Protein AF-0000000084653739 (afdb_homodimer)

Nearest PDB structures (foldseek):
  6cer-assembly1_D  TM=8.594E-01  e=2.248E-26  Homo sapiens
  1umd-assembly1_D  TM=8.603E-01  e=9.865E-26  Thermus thermophilus
  1w85-assembly1_B  TM=8.784E-01  e=1.051E-24  Geobacillus stearothermophilus
  1w88-assembly2_H  TM=8.725E-01  e=8.841E-24  Geobacillus stearothermophilus
  1qs0-assembly1_B-2  TM=7.992E-01  e=6.606E-23  Pseudomonas putida

Radius of gyration: 30.09 Å; Cα contacts (8 Å, |Δi|>4): 2371; chains: 2; bounding box: 72×79×78 Å

Sequence (1076 aa):
MVPIAAGLALASKMGKKDGISLAFIGDGTLGEGILYETMNIASKWNIPILIICENNYYAQSTKQELNLSGDIVKRAECFDIKVFKSNTWELEQLFNNAKESINYVRTNGKPAFHLVDTYRLNAHSKGDDYRDKSEIEMYYRKDPLNVFRNTNPDLYQELLNEIDKELDAVIEEETEKFAEIRIDEYYDNPEGGEESEYIWKEPDEIEIRQSDLIYSFFKEEMRKNEQVVFIGEDVLAPYGGAFKISKDLSTEFPERVLTTPISEAAITGISNGLALAGYRPFLEIMFGDFITLCLDQVLNHSVKFFHMYNKRVNCPIVLRTPMGGRRGYGPTHSQTLDKLLLCIDNIKVISLNSLTDPRPIYKSILENEKNPVIVIENKADYAKKITKANVENYKFELAYVRNYPIVRIRPIVSRPTATIVTYGGMSSIVVDCIATLFYEYDVKAEVIILSKIKPVDYDEIIRSTNVTGHLFVVEEGSACNGIGSEIIASVLERTENRIYARRIASVPVPVPANKKLEEEVLTNRRNIIQVIGGVFKCMVPIAAGLALASKMGKKDGISLAFIGDGTLGEGILYETMNIASKWNIPILIICENNYYAQSTKQELNLSGDIVKRAECFDIKVFKSNTWELEQLFNNAKESINYVRTNGKPAFHLVDTYRLNAHSKGDDYRDKSEIEMYYRKDPLNVFRNTNPDLYQELLNEIDKELDAVIEEETEKFAEIRIDEYYDNPEGGEESEYIWKEPDEIEIRQSDLIYSFFKEEMRKNEQVVFIGEDVLAPYGGAFKISKDLSTEFPERVLTTPISEAAITGISNGLALAGYRPFLEIMFGDFITLCLDQVLNHSVKFFHMYNKRVNCPIVLRTPMGGRRGYGPTHSQTLDKLLLCIDNIKVISLNSLTDPRPIYKSILENEKNPVIVIENKADYAKKITKANVENYKFELAYVRNYPIVRIRPIVSRPTATIVTYGGMSSIVVDCIATLFYEYDVKAEVIILSKIKPVDYDEIIRSTNVTGHLFVVEEGSACNGIGSEIIASVLERTENRIYARRIASVPVPVPANKKLEEEVLTNRRNIIQVIGGVFKC

pLDDT: mean 94.29, std 7.23, range [48.66, 98.94]

InterPro domains:
  IPR001017 Dehydrogenase, E1 component [PF00676] (2-177)
  IPR005475 Transketolase-like, pyrimidine-binding domain [PF02779] (214-383)
  IPR005475 Transketolase-like, pyrimidine-binding domain [SM00861] (208-384)
  IPR009014 Transketolase C-terminal/Pyruvate-ferredoxin oxidoreductase domain II [G3DSA:3.40.50.920] (416-533)
  IPR009014 Transketolase C-terminal/Pyruvate-ferredoxin oxidoreductase domain II [SSF52922] (410-535)
  IPR029061 Thiamin diphosphate-binding fold [SSF52518] (2-211)
  IPR029061 Thiamin diphosphate-binding fold [SSF52518] (211-385)
  IPR033248 Transketolase, C-terminal domain [PF02780] (414-528)

Structure (mmCIF, N/CA/C/O backbone):
data_AF-0000000084653739-model_v1
#
loop_
_entity.id
_entity.type
_entity.pdbx_description
1 polymer 'Acetoin dehydrogenase'
#
loop_
_atom_site.group_PDB
_atom_site.id
_atom_site.type_symbol
_atom_site.label_atom_id
_atom_site.label_alt_id
_atom_site.label_comp_id
_atom_site.label_asym_id
_atom_site.label_entity_id
_atom_site.label_seq_id
_atom_site.pdbx_PDB_ins_code
_atom_site.Cartn_x
_atom_site.Cartn_y
_atom_site.Cartn_z
_atom_site.occupancy
_atom_site.B_iso_or_equiv
_atom_site.auth_seq_id
_atom_site.auth_comp_id
_atom_site.auth_asym_id
_atom_site.auth_atom_id
_atom_site.pdbx_PDB_model_num
ATOM 1 N N . MET A 1 1 ? -4.676 14.461 -5.973 1 94.88 1 MET A N 1
ATOM 2 C CA . MET A 1 1 ? -4.16 15.18 -7.137 1 94.88 1 MET A CA 1
ATOM 3 C C . MET A 1 1 ? -3.477 16.484 -6.719 1 94.88 1 MET A C 1
ATOM 5 O O . MET A 1 1 ? -2.762 17.094 -7.512 1 94.88 1 MET A O 1
ATOM 9 N N . VAL A 1 2 ? -3.658 16.844 -5.445 1 98.44 2 VAL A N 1
ATOM 10 C CA . VAL A 1 2 ? -3.129 18.125 -4.988 1 98.44 2 VAL A CA 1
ATOM 11 C C . VAL A 1 2 ? -1.603 18.109 -5.062 1 98.44 2 VAL A C 1
ATOM 13 O O . VAL A 1 2 ? -0.99 19.047 -5.586 1 98.44 2 VAL A O 1
ATOM 16 N N . PRO A 1 3 ? -0.953 17.031 -4.598 1 98.75 3 PRO A N 1
ATOM 17 C CA . PRO A 1 3 ? 0.507 17.031 -4.711 1 98.75 3 PRO A CA 1
ATOM 18 C C . PRO A 1 3 ? 0.988 17.062 -6.16 1 98.75 3 PRO A C 1
ATOM 20 O O . PRO A 1 3 ? 2.041 17.625 -6.457 1 98.75 3 PRO A O 1
ATOM 23 N N . ILE A 1 4 ? 0.248 16.422 -7.059 1 98.75 4 ILE A N 1
ATOM 24 C CA . ILE A 1 4 ? 0.605 16.422 -8.477 1 98.75 4 ILE A CA 1
ATOM 25 C C . ILE A 1 4 ? 0.537 17.844 -9.023 1 98.75 4 ILE A C 1
ATOM 27 O O . ILE A 1 4 ? 1.441 18.297 -9.734 1 98.75 4 ILE A O 1
ATOM 31 N N . ALA A 1 5 ? -0.556 18.578 -8.656 1 98.81 5 ALA A N 1
ATOM 32 C CA . ALA A 1 5 ? -0.665 19.984 -9.039 1 98.81 5 ALA A CA 1
ATOM 33 C C . ALA A 1 5 ? 0.513 20.781 -8.5 1 98.81 5 ALA A C 1
ATOM 35 O O . ALA A 1 5 ? 1.037 21.672 -9.18 1 98.81 5 ALA A O 1
ATOM 36 N N . ALA A 1 6 ? 0.886 20.516 -7.262 1 98.88 6 ALA A N 1
ATOM 37 C CA . ALA A 1 6 ? 2.045 21.172 -6.676 1 98.88 6 ALA A CA 1
ATOM 38 C C . ALA A 1 6 ? 3.309 20.891 -7.48 1 98.88 6 ALA A C 1
ATOM 40 O O . ALA A 1 6 ? 4.152 21.766 -7.664 1 98.88 6 ALA A O 1
ATOM 41 N N . GLY A 1 7 ? 3.465 19.609 -7.926 1 98.81 7 GLY A N 1
ATOM 42 C CA . GLY A 1 7 ? 4.602 19.25 -8.758 1 98.81 7 GLY A CA 1
ATOM 43 C C . GLY A 1 7 ? 4.641 20 -10.07 1 98.81 7 GLY A C 1
ATOM 44 O O . GLY A 1 7 ? 5.707 20.422 -10.523 1 98.81 7 GLY A O 1
ATOM 45 N N . LEU A 1 8 ? 3.484 20.156 -10.719 1 98.69 8 LEU A N 1
ATOM 46 C CA . LEU A 1 8 ? 3.389 20.922 -11.961 1 98.69 8 LEU A CA 1
ATOM 47 C C . LEU A 1 8 ? 3.797 22.375 -11.734 1 98.69 8 LEU A C 1
ATOM 49 O O . LEU A 1 8 ? 4.527 22.953 -12.539 1 98.69 8 LEU A O 1
ATOM 53 N N . ALA A 1 9 ? 3.305 22.938 -10.617 1 98.75 9 ALA A N 1
ATOM 54 C CA . ALA A 1 9 ? 3.654 24.312 -10.273 1 98.75 9 ALA A CA 1
ATOM 55 C C . ALA A 1 9 ? 5.148 24.453 -9.984 1 98.75 9 ALA A C 1
ATOM 57 O O . ALA A 1 9 ? 5.781 25.422 -10.391 1 98.75 9 ALA A O 1
ATOM 58 N N . LEU A 1 10 ? 5.719 23.5 -9.266 1 98.44 10 LEU A N 1
ATOM 59 C CA . LEU A 1 10 ? 7.148 23.5 -8.969 1 98.44 10 LEU A CA 1
ATOM 60 C C . LEU A 1 10 ? 7.965 23.469 -10.258 1 98.44 10 LEU A C 1
ATOM 62 O O . LEU A 1 10 ? 9 24.141 -10.359 1 98.44 10 LEU A O 1
ATOM 66 N N . ALA A 1 11 ? 7.523 22.672 -11.211 1 98.25 11 ALA A N 1
ATOM 67 C CA . ALA A 1 11 ? 8.203 22.594 -12.5 1 98.25 11 ALA A CA 1
ATOM 68 C C . ALA A 1 11 ? 8.258 23.969 -13.172 1 98.25 11 ALA A C 1
ATOM 70 O O . ALA A 1 11 ? 9.281 24.344 -13.742 1 98.25 11 ALA A O 1
ATOM 71 N N . SER A 1 12 ? 7.125 24.656 -13.164 1 97.44 12 SER A N 1
ATOM 72 C CA . SER A 1 12 ? 7.078 26 -13.734 1 97.44 12 SER A CA 1
ATOM 73 C C . SER A 1 12 ? 8.07 26.938 -13.047 1 97.44 12 SER A C 1
ATOM 75 O O . SER A 1 12 ? 8.773 27.703 -13.703 1 97.44 12 SER A O 1
ATOM 77 N N . LYS A 1 13 ? 8.086 26.859 -11.742 1 96.88 13 LYS A N 1
ATOM 78 C CA . LYS A 1 13 ? 9.016 27.672 -10.961 1 96.88 13 LYS A CA 1
ATOM 79 C C . LYS A 1 13 ? 10.461 27.344 -11.312 1 96.88 13 LYS A C 1
ATOM 81 O O . LYS A 1 13 ? 11.266 28.25 -11.555 1 96.88 13 LYS A O 1
ATOM 86 N N . MET A 1 14 ? 10.781 26.078 -11.328 1 96.19 14 MET A N 1
ATOM 87 C CA . MET A 1 14 ? 12.141 25.625 -11.625 1 96.19 14 MET A CA 1
ATOM 88 C C . MET A 1 14 ? 12.555 26.047 -13.031 1 96.19 14 MET A C 1
ATOM 90 O O . MET A 1 14 ? 13.727 26.344 -13.273 1 96.19 14 MET A O 1
ATOM 94 N N . GLY A 1 15 ? 11.609 26.047 -13.938 1 95.44 15 GLY A N 1
ATOM 95 C CA . GLY A 1 15 ? 11.859 26.453 -15.312 1 95.44 15 GLY A CA 1
ATOM 96 C C . GLY A 1 15 ? 11.805 27.953 -15.523 1 95.44 15 GLY A C 1
ATOM 97 O O . GLY A 1 15 ? 11.93 28.422 -16.656 1 95.44 15 GLY A O 1
ATOM 98 N N . LYS A 1 16 ? 11.555 28.734 -14.453 1 93.75 16 LYS A N 1
ATOM 99 C CA . LYS A 1 16 ? 11.461 30.188 -14.5 1 93.75 16 LYS A CA 1
ATOM 100 C C . LYS A 1 16 ? 10.344 30.641 -15.43 1 93.75 16 LYS A C 1
ATOM 102 O O . LYS A 1 16 ? 10.539 31.547 -16.25 1 93.75 16 LYS A O 1
ATOM 107 N N . LYS A 1 17 ? 9.336 29.875 -15.336 1 92 17 LYS A N 1
ATOM 108 C CA . LYS A 1 17 ? 8.117 30.234 -16.062 1 92 17 LYS A CA 1
ATOM 109 C C . LYS A 1 17 ? 7.082 30.828 -15.109 1 92 17 LYS A C 1
ATOM 111 O O . LYS A 1 17 ? 7.199 30.719 -13.891 1 92 17 LYS A O 1
ATOM 116 N N . ASP A 1 18 ? 6.125 31.484 -15.664 1 92.12 18 ASP A N 1
ATOM 117 C CA . ASP A 1 18 ? 5.129 32.156 -14.844 1 92.12 18 ASP A CA 1
ATOM 118 C C . ASP A 1 18 ? 3.889 31.297 -14.648 1 92.12 18 ASP A C 1
ATOM 120 O O . ASP A 1 18 ? 2.857 31.766 -14.172 1 92.12 18 ASP A O 1
ATOM 124 N N . GLY A 1 19 ? 4.035 30.109 -14.969 1 96 19 GLY A N 1
ATOM 125 C CA . GLY A 1 19 ? 2.906 29.203 -14.836 1 96 19 GLY A CA 1
ATOM 126 C C . GLY A 1 19 ? 2.543 28.922 -13.391 1 96 19 GLY A C 1
ATOM 127 O O . GLY A 1 19 ? 3.422 28.812 -12.539 1 96 19 GLY A O 1
ATOM 128 N N . ILE A 1 20 ? 1.217 28.891 -13.062 1 97.94 20 ILE A N 1
ATOM 129 C CA . ILE A 1 20 ? 0.707 28.469 -11.758 1 97.94 20 ILE A CA 1
ATOM 130 C C . ILE A 1 20 ? -0.192 27.25 -11.922 1 97.94 20 ILE A C 1
ATOM 132 O O . ILE A 1 20 ? -0.588 26.906 -13.039 1 97.94 20 ILE A O 1
ATOM 136 N N . SER A 1 21 ? -0.371 26.5 -10.875 1 98.44 21 SER A N 1
ATOM 137 C CA . SER A 1 21 ? -1.312 25.391 -10.883 1 98.44 21 SER A CA 1
ATOM 138 C C . SER A 1 21 ? -2.506 25.672 -9.977 1 98.44 21 SER A C 1
ATOM 140 O O . SER A 1 21 ? -2.355 26.25 -8.906 1 98.44 21 SER A O 1
ATOM 142 N N . LEU A 1 22 ? -3.682 25.328 -10.43 1 98.62 22 LEU A N 1
ATOM 143 C CA . LEU A 1 22 ? -4.914 25.375 -9.648 1 98.62 22 LEU A CA 1
ATOM 144 C C . LEU A 1 22 ? -5.398 23.984 -9.297 1 98.62 22 LEU A C 1
ATOM 146 O O . LEU A 1 22 ? -5.5 23.109 -10.172 1 98.62 22 LEU A O 1
ATOM 150 N N . ALA A 1 23 ? -5.559 23.766 -8.055 1 98.56 23 ALA A N 1
ATOM 151 C CA . ALA A 1 23 ? -6.113 22.5 -7.59 1 98.56 23 ALA A CA 1
ATOM 152 C C . ALA A 1 23 ? -7.469 22.703 -6.922 1 98.56 23 ALA A C 1
ATOM 154 O O . ALA A 1 23 ? -7.57 23.422 -5.918 1 98.56 23 ALA A O 1
ATOM 155 N N . PHE A 1 24 ? -8.531 22.094 -7.445 1 98.5 24 PHE A N 1
ATOM 156 C CA . PHE A 1 24 ? -9.867 22.156 -6.867 1 98.5 24 PHE A CA 1
ATOM 157 C C . PHE A 1 24 ? -10.117 20.969 -5.949 1 98.5 24 PHE A C 1
ATOM 159 O O . PHE A 1 24 ? -9.852 19.828 -6.324 1 98.5 24 PHE A O 1
ATOM 166 N N . ILE A 1 25 ? -10.555 21.266 -4.742 1 98.06 25 ILE A N 1
ATOM 167 C CA . ILE A 1 25 ? -10.898 20.203 -3.803 1 98.06 25 ILE A CA 1
ATOM 168 C C . ILE A 1 25 ? -12.258 20.484 -3.17 1 98.06 25 ILE A C 1
ATOM 170 O O . ILE A 1 25 ? -12.742 21.625 -3.213 1 98.06 25 ILE A O 1
ATOM 174 N N . GLY A 1 26 ? -12.953 19.422 -2.695 1 97.06 26 GLY A N 1
ATOM 175 C CA . GLY A 1 26 ? -14.117 19.578 -1.832 1 97.06 26 GLY A CA 1
ATOM 176 C C . GLY A 1 26 ? -13.766 19.625 -0.358 1 97.06 26 GLY A C 1
ATOM 177 O O . GLY A 1 26 ? -12.648 19.266 0.03 1 97.06 26 GLY A O 1
ATOM 178 N N . ASP A 1 27 ? -14.742 20.078 0.472 1 96.25 27 ASP A N 1
ATOM 179 C CA . ASP A 1 27 ? -14.469 20.156 1.904 1 96.25 27 ASP A CA 1
ATOM 180 C C . ASP A 1 27 ? -14.219 18.781 2.494 1 96.25 27 ASP A C 1
ATOM 182 O O . ASP A 1 27 ? -13.531 18.641 3.508 1 96.25 27 ASP A O 1
ATOM 186 N N . GLY A 1 28 ? -14.734 17.688 1.843 1 96.12 28 GLY A N 1
ATOM 187 C CA . GLY A 1 28 ? -14.438 16.344 2.293 1 96.12 28 GLY A CA 1
ATOM 188 C C . GLY A 1 28 ? -12.961 16 2.209 1 96.12 28 GLY A C 1
ATOM 189 O O . GLY A 1 28 ? -12.453 15.219 3.014 1 96.12 28 GLY A O 1
ATOM 190 N N . THR A 1 29 ? -12.25 16.609 1.254 1 97.38 29 THR A N 1
ATOM 191 C CA . THR A 1 29 ? -10.836 16.359 1.023 1 97.38 29 THR A CA 1
ATOM 192 C C . THR A 1 29 ? -10 16.844 2.207 1 97.38 29 THR A C 1
ATOM 194 O O . THR A 1 29 ? -8.859 16.422 2.385 1 97.38 29 THR A O 1
ATOM 197 N N . LEU A 1 30 ? -10.586 17.688 3.078 1 98.06 30 LEU A N 1
ATOM 198 C CA . LEU A 1 30 ? -9.883 18.219 4.242 1 98.06 30 LEU A CA 1
ATOM 199 C C . LEU A 1 30 ? -9.617 17.109 5.262 1 98.06 30 LEU A C 1
ATOM 201 O O . LEU A 1 30 ? -8.812 17.281 6.18 1 98.06 30 LEU A O 1
ATOM 205 N N . GLY A 1 31 ? -10.234 15.961 5.047 1 97.38 31 GLY A N 1
ATOM 206 C CA . GLY A 1 31 ? -9.984 14.82 5.914 1 97.38 31 GLY A CA 1
ATOM 207 C C . GLY A 1 31 ? -8.758 14.023 5.504 1 97.38 31 GLY A C 1
ATOM 208 O O . GLY A 1 31 ? -8.266 13.188 6.273 1 97.38 31 GLY A O 1
ATOM 209 N N . GLU A 1 32 ? -8.156 14.328 4.367 1 97.69 32 GLU A N 1
ATOM 210 C CA . GLU A 1 32 ? -7.035 13.562 3.826 1 97.69 32 GLU A CA 1
ATOM 211 C C . GLU A 1 32 ? -5.699 14.172 4.234 1 97.69 32 GLU A C 1
ATOM 213 O O . GLU A 1 32 ? -5.438 15.344 3.957 1 97.69 32 GLU A O 1
ATOM 218 N N . GLY A 1 33 ? -4.82 13.344 4.785 1 98 33 GLY A N 1
ATOM 219 C CA . GLY A 1 33 ? -3.559 13.805 5.348 1 98 33 GLY A CA 1
ATOM 220 C C . GLY A 1 33 ? -2.594 14.328 4.297 1 98 33 GLY A C 1
ATOM 221 O O . GLY A 1 33 ? -1.781 15.211 4.578 1 98 33 GLY A O 1
ATOM 222 N N . ILE A 1 34 ? -2.672 13.812 3.074 1 98.31 34 ILE A N 1
ATOM 223 C CA . ILE A 1 34 ? -1.722 14.164 2.027 1 98.31 34 ILE A CA 1
ATOM 224 C C . ILE A 1 34 ? -1.874 15.641 1.669 1 98.31 34 ILE A C 1
ATOM 226 O O . ILE A 1 34 ? -0.933 16.266 1.178 1 98.31 34 ILE A O 1
ATOM 230 N N . LEU A 1 35 ? -3.072 16.219 1.879 1 98.75 35 LEU A N 1
ATOM 231 C CA . LEU A 1 35 ? -3.283 17.641 1.659 1 98.75 35 LEU A CA 1
ATOM 232 C C . LEU A 1 35 ? -2.354 18.469 2.541 1 98.75 35 LEU A C 1
ATOM 234 O O . LEU A 1 35 ? -1.719 19.406 2.064 1 98.75 35 LEU A O 1
ATOM 238 N N . TYR A 1 36 ? -2.227 18.078 3.807 1 98.75 36 TYR A N 1
ATOM 239 C CA . TYR A 1 36 ? -1.423 18.828 4.77 1 98.75 36 TYR A CA 1
ATOM 240 C C . TYR A 1 36 ? 0.065 18.625 4.516 1 98.75 36 TYR A C 1
ATOM 242 O O . TYR A 1 36 ? 0.866 19.547 4.699 1 98.75 36 TYR A O 1
ATOM 250 N N . GLU A 1 37 ? 0.445 17.406 4.121 1 98.75 37 GLU A N 1
ATOM 251 C CA . GLU A 1 37 ? 1.812 17.203 3.658 1 98.75 37 GLU A CA 1
ATOM 252 C C . GLU A 1 37 ? 2.168 18.156 2.523 1 98.75 37 GLU A C 1
ATOM 254 O O . GLU A 1 37 ? 3.238 18.766 2.529 1 98.75 37 GLU A O 1
ATOM 259 N N . THR A 1 38 ? 1.249 18.266 1.582 1 98.88 38 THR A N 1
ATOM 260 C CA . THR A 1 38 ? 1.472 19.078 0.389 1 98.88 38 THR A CA 1
ATOM 261 C C . THR A 1 38 ? 1.528 20.562 0.745 1 98.88 38 THR A C 1
ATOM 263 O O . THR A 1 38 ? 2.383 21.297 0.24 1 98.88 38 THR A O 1
ATOM 266 N N . MET A 1 39 ? 0.608 21.016 1.624 1 98.88 39 MET A N 1
ATOM 267 C CA . MET A 1 39 ? 0.596 22.422 2.023 1 98.88 39 MET A CA 1
ATOM 268 C C . MET A 1 39 ? 1.898 22.797 2.723 1 98.88 39 MET A C 1
ATOM 270 O O . MET A 1 39 ? 2.443 23.875 2.486 1 98.88 39 MET A O 1
ATOM 274 N N . ASN A 1 40 ? 2.41 21.891 3.564 1 98.81 40 ASN A N 1
ATOM 275 C CA . ASN A 1 40 ? 3.684 22.141 4.234 1 98.81 40 ASN A CA 1
ATOM 276 C C . ASN A 1 40 ? 4.816 22.328 3.23 1 98.81 40 ASN A C 1
ATOM 278 O O . ASN A 1 40 ? 5.57 23.297 3.324 1 98.81 40 ASN A O 1
ATOM 282 N N . ILE A 1 41 ? 4.906 21.469 2.281 1 98.56 41 ILE A N 1
ATOM 283 C CA . ILE A 1 41 ? 5.992 21.5 1.308 1 98.56 41 ILE A CA 1
ATOM 284 C C . ILE A 1 41 ? 5.828 22.719 0.389 1 98.56 41 ILE A C 1
ATOM 286 O O . ILE A 1 41 ? 6.797 23.422 0.096 1 98.56 41 ILE A O 1
ATOM 290 N N . ALA A 1 42 ? 4.574 22.938 -0.057 1 98.69 42 ALA A N 1
ATOM 291 C CA . ALA A 1 42 ? 4.316 24.062 -0.956 1 98.69 42 ALA A CA 1
ATOM 292 C C . ALA A 1 42 ? 4.707 25.391 -0.309 1 98.69 42 ALA A C 1
ATOM 294 O O . ALA A 1 42 ? 5.289 26.25 -0.963 1 98.69 42 ALA A O 1
ATOM 295 N N . SER A 1 43 ? 4.312 25.484 0.93 1 98.56 43 SER A N 1
ATOM 296 C CA . SER A 1 43 ? 4.664 26.703 1.658 1 98.56 43 SER A CA 1
ATOM 297 C C . SER A 1 43 ? 6.176 26.812 1.846 1 98.56 43 SER A C 1
ATOM 299 O O . SER A 1 43 ? 6.758 27.875 1.603 1 98.56 43 SER A O 1
ATOM 301 N N . LYS A 1 44 ? 6.824 25.766 2.275 1 96.88 44 LYS A N 1
ATOM 302 C CA . LYS A 1 44 ? 8.258 25.766 2.545 1 96.88 44 LYS A CA 1
ATOM 303 C C . LYS A 1 44 ? 9.055 26.047 1.273 1 96.88 44 LYS A C 1
ATOM 305 O O . LYS A 1 44 ? 10.062 26.75 1.307 1 96.88 44 LYS A O 1
ATOM 310 N N . TRP A 1 45 ? 8.617 25.438 0.146 1 97.12 45 TRP A N 1
ATOM 311 C CA . TRP A 1 45 ? 9.359 25.531 -1.105 1 97.12 45 TRP A CA 1
ATOM 312 C C . TRP A 1 45 ? 8.859 26.703 -1.947 1 97.12 45 TRP A C 1
ATOM 314 O O . TRP A 1 45 ? 9.32 26.906 -3.07 1 97.12 45 TRP A O 1
ATOM 324 N N . ASN A 1 46 ? 7.914 27.516 -1.45 1 97.25 46 ASN A N 1
ATOM 325 C CA . ASN A 1 46 ? 7.309 28.594 -2.213 1 97.25 46 ASN A CA 1
ATOM 326 C C . ASN A 1 46 ? 6.828 28.125 -3.582 1 97.25 46 ASN A C 1
ATOM 328 O O . ASN A 1 46 ? 7.23 28.672 -4.609 1 97.25 46 ASN A O 1
ATOM 332 N N . ILE A 1 47 ? 5.953 27.125 -3.572 1 98.44 47 ILE A N 1
ATOM 333 C CA . ILE A 1 47 ? 5.395 26.594 -4.805 1 98.44 47 ILE A CA 1
ATOM 334 C C . ILE A 1 47 ? 4.156 27.391 -5.207 1 98.44 47 ILE A C 1
ATOM 336 O O . ILE A 1 47 ? 3.246 27.594 -4.398 1 98.44 47 ILE A O 1
ATOM 340 N N . PRO A 1 48 ? 4.066 27.875 -6.426 1 98.75 48 PRO A N 1
ATOM 341 C CA . PRO A 1 48 ? 2.953 28.719 -6.855 1 98.75 48 PRO A CA 1
ATOM 342 C C . PRO A 1 48 ? 1.695 27.922 -7.188 1 98.75 48 PRO A C 1
ATOM 344 O O . PRO A 1 48 ? 1.253 27.906 -8.336 1 98.75 48 PRO A O 1
ATOM 347 N N . ILE A 1 49 ? 1.077 27.391 -6.23 1 98.88 49 ILE A N 1
ATOM 348 C CA . ILE A 1 49 ? -0.15 26.609 -6.367 1 98.88 49 ILE A CA 1
ATOM 349 C C . ILE A 1 49 ? -1.292 27.312 -5.645 1 98.88 49 ILE A C 1
ATOM 351 O O . ILE A 1 49 ? -1.097 27.875 -4.562 1 98.88 49 ILE A O 1
ATOM 355 N N . LEU A 1 50 ? -2.432 27.375 -6.27 1 98.94 50 LEU A N 1
ATOM 356 C CA . LEU A 1 50 ? -3.67 27.828 -5.645 1 98.94 50 LEU A CA 1
ATOM 357 C C . LEU A 1 50 ? -4.594 26.641 -5.363 1 98.94 50 LEU A C 1
ATOM 359 O O . LEU A 1 50 ? -5.055 25.969 -6.293 1 98.94 50 LEU A O 1
ATOM 363 N N . ILE A 1 51 ? -4.785 26.375 -4.117 1 98.94 51 ILE A N 1
ATOM 364 C CA . ILE A 1 51 ? -5.742 25.344 -3.727 1 98.94 51 ILE A CA 1
ATOM 365 C C . ILE A 1 51 ? -7.117 25.969 -3.512 1 98.94 51 ILE A C 1
ATOM 367 O O . ILE A 1 51 ? -7.273 26.859 -2.678 1 98.94 51 ILE A O 1
ATOM 371 N N . ILE A 1 52 ? -8.086 25.609 -4.281 1 98.88 52 ILE A N 1
ATOM 372 C CA . ILE A 1 52 ? -9.445 26.109 -4.195 1 98.88 52 ILE A CA 1
ATOM 373 C C . ILE A 1 52 ? -10.352 25.078 -3.541 1 98.88 52 ILE A C 1
ATOM 375 O O . ILE A 1 52 ? -10.531 23.969 -4.074 1 98.88 52 ILE A O 1
ATOM 379 N N . CYS A 1 53 ? -10.867 25.391 -2.389 1 98.69 53 CYS A N 1
ATOM 380 C CA . CYS A 1 53 ? -11.734 24.484 -1.65 1 98.69 53 CYS A CA 1
ATOM 381 C C . CYS A 1 53 ? -13.203 24.844 -1.837 1 98.69 53 CYS A C 1
ATOM 383 O O . CYS A 1 53 ? -13.641 25.906 -1.394 1 98.69 53 CYS A O 1
ATOM 385 N N . GLU A 1 54 ? -13.922 24.016 -2.545 1 98 54 GLU A N 1
ATOM 386 C CA . GLU A 1 54 ? -15.375 24.156 -2.637 1 98 54 GLU A CA 1
ATOM 387 C C . GLU A 1 54 ? -16.062 23.625 -1.384 1 98 54 GLU A C 1
ATOM 389 O O . GLU A 1 54 ? -16.234 22.406 -1.234 1 98 54 GLU A O 1
ATOM 394 N N . ASN A 1 55 ? -16.484 24.484 -0.528 1 97.81 55 ASN A N 1
ATOM 395 C CA . ASN A 1 55 ? -17.109 24.141 0.738 1 97.81 55 ASN A CA 1
ATOM 396 C C . ASN A 1 55 ? -18.625 23.984 0.582 1 97.81 55 ASN A C 1
ATOM 398 O O . ASN A 1 55 ? -19.375 24.922 0.821 1 97.81 55 ASN A O 1
ATOM 402 N N . ASN A 1 56 ? -19.078 22.781 0.262 1 95.06 56 ASN A N 1
ATOM 403 C CA . ASN A 1 56 ? -20.5 22.562 0.016 1 95.06 56 ASN A CA 1
ATOM 404 C C . ASN A 1 56 ? -21.172 21.875 1.202 1 95.06 56 ASN A C 1
ATOM 406 O O . ASN A 1 56 ? -22.312 21.438 1.101 1 95.06 56 ASN A O 1
ATOM 410 N N . TYR A 1 57 ? -20.422 21.609 2.258 1 93.75 57 TYR A N 1
ATOM 411 C CA . TYR A 1 57 ? -20.891 21.25 3.586 1 93.75 57 TYR A CA 1
ATOM 412 C C . TYR A 1 57 ? -21.188 19.75 3.67 1 93.75 57 TYR A C 1
ATOM 414 O O . TYR A 1 57 ? -21.609 19.25 4.715 1 93.75 57 TYR A O 1
ATOM 422 N N . TYR A 1 58 ? -20.953 19 2.576 1 92.19 58 TYR A N 1
ATOM 423 C CA . TYR A 1 58 ? -21.203 17.562 2.586 1 92.19 58 TYR A CA 1
ATOM 424 C C . TYR A 1 58 ? -20.047 16.797 1.945 1 92.19 58 TYR A C 1
ATOM 426 O O . TYR A 1 58 ? -19.516 17.219 0.915 1 92.19 58 TYR A O 1
ATOM 434 N N . ALA A 1 59 ? -19.609 15.797 2.568 1 91.25 59 ALA A N 1
ATOM 435 C CA . ALA A 1 59 ? -18.797 14.773 1.932 1 91.25 59 ALA A CA 1
ATOM 436 C C . ALA A 1 59 ? -19.641 13.57 1.522 1 91.25 59 ALA A C 1
ATOM 438 O O . ALA A 1 59 ? -19.844 12.656 2.32 1 91.25 59 ALA A O 1
ATOM 439 N N . GLN A 1 60 ? -19.984 13.5 0.373 1 90.06 60 GLN A N 1
ATOM 440 C CA . GLN A 1 60 ? -20.922 12.539 -0.19 1 90.06 60 GLN A CA 1
ATOM 441 C C . GLN A 1 60 ? -22.266 12.578 0.549 1 90.06 60 GLN A C 1
ATOM 443 O O . GLN A 1 60 ? -23.141 13.367 0.206 1 90.06 60 GLN A O 1
ATOM 448 N N . SER A 1 61 ? -22.391 11.906 1.678 1 90.06 61 SER A N 1
ATOM 449 C CA . SER A 1 61 ? -23.656 11.922 2.42 1 90.06 61 SER A CA 1
ATOM 450 C C . SER A 1 61 ? -23.453 12.461 3.834 1 90.06 61 SER A C 1
ATOM 452 O O . SER A 1 61 ? -24.422 12.742 4.543 1 90.06 61 SER A O 1
ATOM 454 N N . THR A 1 62 ? -22.266 12.656 4.207 1 91.38 62 THR A N 1
ATOM 455 C CA . THR A 1 62 ? -21.969 13.023 5.59 1 91.38 62 THR A CA 1
ATOM 456 C C . THR A 1 62 ? -21.844 14.539 5.734 1 91.38 62 THR A C 1
ATOM 458 O O . THR A 1 62 ? -21.062 15.172 5.031 1 91.38 62 THR A O 1
ATOM 461 N N . LYS A 1 63 ? -22.578 15.07 6.672 1 93.44 63 LYS A N 1
ATOM 462 C CA . LYS A 1 63 ? -22.516 16.5 6.961 1 93.44 63 LYS A CA 1
ATOM 463 C C . LYS A 1 63 ? -21.125 16.891 7.473 1 93.44 63 LYS A C 1
ATOM 465 O O . LYS A 1 63 ? -20.516 16.156 8.242 1 93.44 63 LYS A O 1
ATOM 470 N N . GLN A 1 64 ? -20.75 18.031 7.039 1 94.88 64 GLN A N 1
ATOM 471 C CA . GLN A 1 64 ? -19.422 18.547 7.391 1 94.88 64 GLN A CA 1
ATOM 472 C C . GLN A 1 64 ? -19.234 18.562 8.906 1 94.88 64 GLN A C 1
ATOM 474 O O . GLN A 1 64 ? -18.141 18.281 9.398 1 94.88 64 GLN A O 1
ATOM 479 N N . GLU A 1 65 ? -20.25 18.875 9.672 1 93.69 65 GLU A N 1
ATOM 480 C CA . GLU A 1 65 ? -20.156 19 11.117 1 93.69 65 GLU A CA 1
ATOM 481 C C . GLU A 1 65 ? -19.828 17.656 11.773 1 93.69 65 GLU A C 1
ATOM 483 O O . GLU A 1 65 ? -19.328 17.625 12.906 1 93.69 65 GLU A O 1
ATOM 488 N N . LEU A 1 66 ? -19.984 16.547 11.062 1 92.88 66 LEU A N 1
ATOM 489 C CA . LEU A 1 66 ? -19.719 15.219 11.609 1 92.88 66 LEU A CA 1
ATOM 490 C C . LEU A 1 66 ? -18.297 14.781 11.281 1 92.88 66 LEU A C 1
ATOM 492 O O . LEU A 1 66 ? -17.797 13.828 11.883 1 92.88 66 LEU A O 1
ATOM 496 N N . ASN A 1 67 ? -17.656 15.531 10.406 1 92.5 67 ASN A N 1
ATOM 497 C CA . ASN A 1 67 ? -16.391 15 9.914 1 92.5 67 ASN A CA 1
ATOM 498 C C . ASN A 1 67 ? -15.242 15.969 10.172 1 92.5 67 ASN A C 1
ATOM 500 O O . ASN A 1 67 ? -14.078 15.562 10.195 1 92.5 67 ASN A O 1
ATOM 504 N N . LEU A 1 68 ? -15.531 17.203 10.281 1 95.88 68 LEU A N 1
ATOM 505 C CA . LEU A 1 68 ? -14.461 18.188 10.383 1 95.88 68 LEU A CA 1
ATOM 506 C C . LEU A 1 68 ? -14.508 18.906 11.727 1 95.88 68 LEU A C 1
ATOM 508 O O . LEU A 1 68 ? -15.578 19.359 12.164 1 95.88 68 LEU A O 1
ATOM 512 N N . SER A 1 69 ? -13.445 18.906 12.352 1 97.31 69 SER A N 1
ATOM 513 C CA . SER A 1 69 ? -13.273 19.719 13.555 1 97.31 69 SER A CA 1
ATOM 514 C C . SER A 1 69 ? -12.477 20.984 13.258 1 97.31 69 SER A C 1
ATOM 516 O O . SER A 1 69 ? -11.719 21.047 12.289 1 97.31 69 SER A O 1
ATOM 518 N N . GLY A 1 70 ? -12.75 21.969 14.023 1 97.56 70 GLY A N 1
ATOM 519 C CA . GLY A 1 70 ? -11.93 23.172 13.93 1 97.56 70 GLY A CA 1
ATOM 520 C C . GLY A 1 70 ? -12.328 24.078 12.781 1 97.56 70 GLY A C 1
ATOM 521 O O . GLY A 1 70 ? -13.508 24.188 12.453 1 97.56 70 GLY A O 1
ATOM 522 N N . ASP A 1 71 ? -11.305 24.812 12.305 1 97.12 71 ASP A N 1
ATOM 523 C CA . ASP A 1 71 ? -11.547 25.891 11.344 1 97.12 71 ASP A CA 1
ATOM 524 C C . ASP A 1 71 ? -10.797 25.641 10.039 1 97.12 71 ASP A C 1
ATOM 526 O O . ASP A 1 71 ? -9.578 25.469 10.039 1 97.12 71 ASP A O 1
ATOM 530 N N . ILE A 1 72 ? -11.586 25.703 8.938 1 97.94 72 ILE A N 1
ATOM 531 C CA . ILE A 1 72 ? -11.031 25.375 7.629 1 97.94 72 ILE A CA 1
ATOM 532 C C . ILE A 1 72 ? -9.938 26.375 7.262 1 97.94 72 ILE A C 1
ATOM 534 O O . ILE A 1 72 ? -8.875 26 6.773 1 97.94 72 ILE A O 1
ATOM 538 N N . VAL A 1 73 ? -10.156 27.641 7.516 1 98 73 VAL A N 1
ATOM 539 C CA . VAL A 1 73 ? -9.227 28.719 7.176 1 98 73 VAL A CA 1
ATOM 540 C C . VAL A 1 73 ? -7.914 28.531 7.941 1 98 73 VAL A C 1
ATOM 542 O O . VAL A 1 73 ? -6.832 28.641 7.367 1 98 73 VAL A O 1
ATOM 545 N N . LYS A 1 74 ? -8.016 28.188 9.195 1 98.38 74 LYS A N 1
ATOM 546 C CA . LYS A 1 74 ? -6.844 28.031 10.055 1 98.38 74 LYS A CA 1
ATOM 547 C C . LYS A 1 74 ? -6 26.828 9.625 1 98.38 74 LYS A C 1
ATOM 549 O O . LYS A 1 74 ? -4.797 26.797 9.883 1 98.38 74 LYS A O 1
ATOM 554 N N . ARG A 1 75 ? -6.59 25.906 8.93 1 98.31 75 ARG A N 1
ATOM 555 C CA . ARG A 1 75 ? -5.863 24.719 8.461 1 98.31 75 ARG A CA 1
ATOM 556 C C . ARG A 1 75 ? -4.855 25.078 7.383 1 98.31 75 ARG A C 1
ATOM 558 O O . ARG A 1 75 ? -3.836 24.406 7.223 1 98.31 75 ARG A O 1
ATOM 565 N N . ALA A 1 76 ? -5.18 26.078 6.621 1 98.62 76 ALA A N 1
ATOM 566 C CA . ALA A 1 76 ? -4.215 26.578 5.645 1 98.62 76 ALA A CA 1
ATOM 567 C C . ALA A 1 76 ? -3.24 27.562 6.285 1 98.62 76 ALA A C 1
ATOM 569 O O . ALA A 1 76 ? -2.035 27.5 6.027 1 98.62 76 ALA A O 1
ATOM 570 N N . GLU A 1 77 ? -3.74 28.391 7.176 1 98.56 77 GLU A N 1
ATOM 571 C CA . GLU A 1 77 ? -2.949 29.469 7.777 1 98.56 77 GLU A CA 1
ATOM 572 C C . GLU A 1 77 ? -1.823 28.906 8.641 1 98.56 77 GLU A C 1
ATOM 574 O O . GLU A 1 77 ? -0.747 29.5 8.727 1 98.56 77 GLU A O 1
ATOM 579 N N . CYS A 1 78 ? -2.09 27.75 9.258 1 98.38 78 CYS A N 1
ATOM 580 C CA . 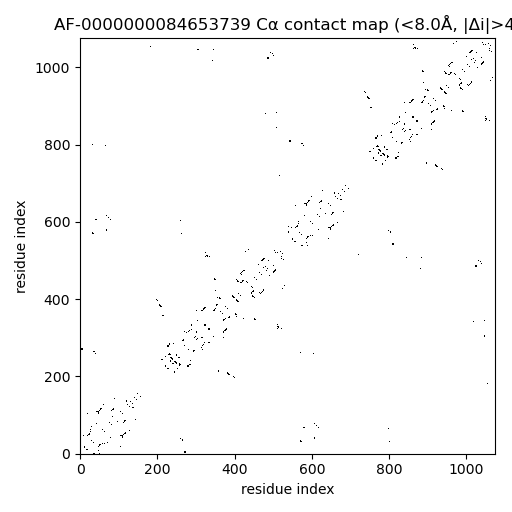CYS A 1 78 ? -1.087 27.188 10.156 1 98.38 78 CYS A CA 1
ATOM 581 C C . CYS A 1 78 ? 0.16 26.766 9.383 1 98.38 78 CYS A C 1
ATOM 583 O O . CYS A 1 78 ? 1.224 26.562 9.977 1 98.38 78 CYS A O 1
ATOM 585 N N . PHE A 1 79 ? 0.09 26.719 8.062 1 98.56 79 PHE A N 1
ATOM 586 C CA . PHE A 1 79 ? 1.232 26.391 7.211 1 98.56 79 PHE A CA 1
ATOM 587 C C . PHE A 1 79 ? 1.778 27.656 6.547 1 98.56 79 PHE A C 1
ATOM 589 O O . PHE A 1 79 ? 2.537 27.562 5.578 1 98.56 79 PHE A O 1
ATOM 596 N N . ASP A 1 80 ? 1.365 28.812 6.988 1 98.06 80 ASP A N 1
ATOM 597 C CA . ASP A 1 80 ? 1.785 30.094 6.445 1 98.06 80 ASP A CA 1
ATOM 598 C C . ASP A 1 80 ? 1.289 30.281 5.012 1 98.06 80 ASP A C 1
ATOM 600 O O . ASP A 1 80 ? 2.027 30.766 4.148 1 98.06 80 ASP A O 1
ATOM 604 N N . ILE A 1 81 ? 0.097 29.859 4.766 1 98.81 81 ILE A N 1
ATOM 605 C CA . ILE A 1 81 ? -0.524 30 3.453 1 98.81 81 ILE A CA 1
ATOM 606 C C . ILE A 1 81 ? -1.604 31.078 3.514 1 98.81 81 ILE A C 1
ATOM 608 O O . ILE A 1 81 ? -2.453 31.078 4.41 1 98.81 81 ILE A O 1
ATOM 612 N N . LYS A 1 82 ? -1.523 32 2.6 1 98.69 82 LYS A N 1
ATOM 613 C CA . LYS A 1 82 ? -2.529 33.062 2.523 1 98.69 82 LYS A CA 1
ATOM 614 C C . LYS A 1 82 ? -3.891 32.5 2.125 1 98.69 82 LYS A C 1
ATOM 616 O O . LYS A 1 82 ? -3.979 31.641 1.244 1 98.69 82 LYS A O 1
ATOM 621 N N . VAL A 1 83 ? -4.945 33 2.824 1 98.75 83 VAL A N 1
ATOM 622 C CA . VAL A 1 83 ? -6.281 32.469 2.562 1 98.75 83 VAL A CA 1
ATOM 623 C C . VAL A 1 83 ? -7.16 33.594 1.973 1 98.75 83 VAL A C 1
ATOM 625 O O . VAL A 1 83 ? -7.086 34.75 2.396 1 98.75 83 VAL A O 1
ATOM 628 N N . PHE A 1 84 ? -7.84 33.281 0.969 1 98.75 84 PHE A N 1
ATOM 629 C CA . PHE A 1 84 ? -8.914 34.062 0.391 1 98.75 84 PHE A CA 1
ATOM 630 C C . PHE A 1 84 ? -10.266 33.406 0.622 1 98.75 84 PHE A C 1
ATOM 632 O O . PHE A 1 84 ? -10.352 32.188 0.77 1 98.75 84 PHE A O 1
ATOM 639 N N . LYS A 1 85 ? -11.289 34.188 0.711 1 98.38 85 LYS A N 1
ATOM 640 C CA . LYS A 1 85 ? -12.633 33.688 0.94 1 98.38 85 LYS A CA 1
ATOM 641 C C . LYS A 1 85 ? -13.633 34.281 -0.038 1 98.38 85 LYS A C 1
ATOM 643 O O . LYS A 1 85 ? -13.562 35.469 -0.355 1 98.38 85 LYS A O 1
ATOM 648 N N . SER A 1 86 ? -14.422 33.469 -0.52 1 98.25 86 SER A N 1
ATOM 649 C CA . SER A 1 86 ? -15.539 33.875 -1.378 1 98.25 86 SER A CA 1
ATOM 650 C C . SER A 1 86 ? -16.75 32.969 -1.174 1 98.25 86 SER A C 1
ATOM 652 O O . SER A 1 86 ? -16.703 32.062 -0.342 1 98.25 86 SER A O 1
ATOM 654 N N . ASN A 1 87 ? -17.797 33.312 -1.771 1 97.31 87 ASN A N 1
ATOM 655 C CA . ASN A 1 87 ? -18.953 32.406 -1.884 1 97.31 87 ASN A CA 1
ATOM 656 C C . ASN A 1 87 ? -19.562 32.469 -3.283 1 97.31 87 ASN A C 1
ATOM 658 O O . ASN A 1 87 ? -19.312 33.406 -4.043 1 97.31 87 ASN A O 1
ATOM 662 N N . THR A 1 88 ? -20.328 31.516 -3.588 1 95.88 88 THR A N 1
ATOM 663 C CA . THR A 1 88 ? -20.844 31.375 -4.945 1 95.88 88 THR A CA 1
ATOM 664 C C . THR A 1 88 ? -22.047 32.312 -5.164 1 95.88 88 THR A C 1
ATOM 666 O O . THR A 1 88 ? -22.438 32.562 -6.305 1 95.88 88 THR A O 1
ATOM 669 N N . TRP A 1 89 ? -22.703 32.875 -4.109 1 93.81 89 TRP A N 1
ATOM 670 C CA . TRP A 1 89 ? -23.938 33.625 -4.219 1 93.81 89 TRP A CA 1
ATOM 671 C C . TRP A 1 89 ? -23.641 35.094 -4.539 1 93.81 89 TRP A C 1
ATOM 673 O O . TRP A 1 89 ? -24.531 35.812 -4.996 1 93.81 89 TRP A O 1
ATOM 683 N N . GLU A 1 90 ? -22.438 35.469 -4.281 1 94.44 90 GLU A N 1
ATOM 684 C CA . GLU A 1 90 ? -21.953 36.812 -4.633 1 94.44 90 GLU A CA 1
ATOM 685 C C . GLU A 1 90 ? -20.953 36.75 -5.773 1 94.44 90 GLU A C 1
ATOM 687 O O . GLU A 1 90 ? -19.75 36.938 -5.555 1 94.44 90 GLU A O 1
ATOM 692 N N . LEU A 1 91 ? -21.422 36.688 -6.949 1 94.44 91 LEU A N 1
ATOM 693 C CA . LEU A 1 91 ? -20.625 36.375 -8.133 1 94.44 91 LEU A CA 1
ATOM 694 C C . LEU A 1 91 ? -19.547 37.438 -8.359 1 94.44 91 LEU A C 1
ATOM 696 O O . LEU A 1 91 ? -18.406 37.094 -8.703 1 94.44 91 LEU A O 1
ATOM 700 N N . GLU A 1 92 ? -19.953 38.719 -8.289 1 94.88 92 GLU A N 1
ATOM 701 C CA . GLU A 1 92 ? -18.969 39.75 -8.508 1 94.88 92 GLU A CA 1
ATOM 702 C C . GLU A 1 92 ? -17.812 39.656 -7.516 1 94.88 92 GLU A C 1
ATOM 704 O O . GLU A 1 92 ? -16.656 39.781 -7.898 1 94.88 92 GLU A O 1
ATOM 709 N N . GLN A 1 93 ? -18.188 39.438 -6.273 1 97.06 93 GLN A N 1
ATOM 710 C CA . GLN A 1 93 ? -17.156 39.25 -5.25 1 97.06 93 GLN A CA 1
ATOM 711 C C . GLN A 1 93 ? -16.312 38 -5.52 1 97.06 93 GLN A C 1
ATOM 713 O O . GLN A 1 93 ? -15.102 38.031 -5.32 1 97.06 93 GLN A O 1
ATOM 718 N N . LEU A 1 94 ? -16.938 36.938 -5.887 1 97.56 94 LEU A N 1
ATOM 719 C CA . LEU A 1 94 ? -16.234 35.688 -6.211 1 97.56 94 LEU A CA 1
ATOM 720 C C . LEU A 1 94 ? -15.219 35.938 -7.32 1 97.56 94 LEU A C 1
ATOM 722 O O . LEU A 1 94 ? -14.07 35.5 -7.215 1 97.56 94 LEU A O 1
ATOM 726 N N . PHE A 1 95 ? -15.578 36.656 -8.391 1 97.5 95 PHE A N 1
ATOM 727 C CA . PHE A 1 95 ? -14.688 36.906 -9.516 1 97.5 95 PHE A CA 1
ATOM 728 C C . PHE A 1 95 ? -13.5 37.75 -9.07 1 97.5 95 PHE A C 1
ATOM 730 O O . PHE A 1 95 ? -12.359 37.5 -9.445 1 97.5 95 PHE A O 1
ATOM 737 N N . ASN A 1 96 ? -13.82 38.781 -8.328 1 98.19 96 ASN A N 1
ATOM 738 C CA . ASN A 1 96 ? -12.766 39.688 -7.871 1 98.19 96 ASN A CA 1
ATOM 739 C C . ASN A 1 96 ? -11.773 38.969 -6.961 1 98.19 96 ASN A C 1
ATOM 741 O O . ASN A 1 96 ? -10.562 39.094 -7.125 1 98.19 96 ASN A O 1
ATOM 745 N N . ASN A 1 97 ? -12.281 38.219 -6.004 1 98.44 97 ASN A N 1
ATOM 746 C CA . ASN A 1 97 ? -11.414 37.5 -5.078 1 98.44 97 ASN A CA 1
ATOM 747 C C . ASN A 1 97 ? -10.617 36.406 -5.785 1 98.44 97 ASN A C 1
ATOM 749 O O . ASN A 1 97 ? -9.477 36.125 -5.41 1 98.44 97 ASN A O 1
ATOM 753 N N . ALA A 1 98 ? -11.234 35.75 -6.719 1 98.38 98 ALA A N 1
ATOM 754 C CA . ALA A 1 98 ? -10.516 34.75 -7.516 1 98.38 98 ALA A CA 1
ATOM 755 C C . ALA A 1 98 ? -9.352 35.406 -8.273 1 98.38 98 ALA A C 1
ATOM 757 O O . ALA A 1 98 ? -8.25 34.844 -8.328 1 98.38 98 ALA A O 1
ATOM 758 N N . LYS A 1 99 ? -9.656 36.531 -8.914 1 98.31 99 LYS A N 1
ATOM 759 C CA . LYS A 1 99 ? -8.602 37.281 -9.602 1 98.31 99 LYS A CA 1
ATOM 760 C C . LYS A 1 99 ? -7.473 37.625 -8.641 1 98.31 99 LYS A C 1
ATOM 762 O O . LYS A 1 99 ? -6.297 37.5 -8.977 1 98.31 99 LYS A O 1
ATOM 767 N N . GLU A 1 100 ? -7.859 38.031 -7.48 1 98.62 100 GLU A N 1
ATOM 768 C CA . GLU A 1 100 ? -6.875 38.438 -6.477 1 98.62 100 GLU A CA 1
ATOM 769 C C . GLU A 1 100 ? -6.027 37.25 -6.035 1 98.62 100 GLU A C 1
ATOM 771 O O . GLU A 1 100 ? -4.812 37.375 -5.875 1 98.62 100 GLU A O 1
ATOM 776 N N . SER A 1 101 ? -6.672 36.125 -5.762 1 98.69 101 SER A N 1
ATOM 777 C CA . SER A 1 101 ? -5.93 34.969 -5.309 1 98.69 101 SER A CA 1
ATOM 778 C C . SER A 1 101 ? -4.996 34.438 -6.395 1 98.69 101 SER A C 1
ATOM 780 O O . SER A 1 101 ? -3.861 34.062 -6.113 1 98.69 101 SER A O 1
ATOM 782 N N . ILE A 1 102 ? -5.426 34.438 -7.629 1 98.56 102 ILE A N 1
ATOM 783 C CA . ILE A 1 102 ? -4.598 34.031 -8.75 1 98.56 102 ILE A CA 1
ATOM 784 C C . ILE A 1 102 ? -3.402 34.969 -8.891 1 98.56 102 ILE A C 1
ATOM 786 O O . ILE A 1 102 ? -2.266 34.531 -9.047 1 98.56 102 ILE A O 1
ATOM 790 N N . ASN A 1 103 ? -3.684 36.281 -8.859 1 98.19 103 ASN A N 1
ATOM 791 C CA . ASN A 1 103 ? -2.627 37.281 -8.977 1 98.19 103 ASN A CA 1
ATOM 792 C C . ASN A 1 103 ? -1.608 37.125 -7.844 1 98.19 103 ASN A C 1
ATOM 794 O O . ASN A 1 103 ? -0.408 37.312 -8.062 1 98.19 103 ASN A O 1
ATOM 798 N N . TYR A 1 104 ? -2.113 36.906 -6.68 1 98.44 104 TYR A N 1
ATOM 799 C CA . TYR A 1 104 ? -1.224 36.719 -5.539 1 98.44 104 TYR A CA 1
ATOM 800 C C . TYR A 1 104 ? -0.246 35.562 -5.797 1 98.44 104 TYR A C 1
ATOM 802 O O . TYR A 1 104 ? 0.963 35.719 -5.609 1 98.44 104 TYR A O 1
ATOM 810 N N . VAL A 1 105 ? -0.718 34.406 -6.191 1 98.69 105 VAL A N 1
ATOM 811 C CA . VAL A 1 105 ? 0.106 33.219 -6.414 1 98.69 105 VAL A CA 1
ATOM 812 C C . VAL A 1 105 ? 1.104 33.5 -7.535 1 98.69 105 VAL A C 1
ATOM 814 O O . VAL A 1 105 ? 2.283 33.156 -7.422 1 98.69 105 VAL A O 1
ATOM 817 N N . ARG A 1 106 ? 0.649 34.125 -8.562 1 97.38 106 ARG A N 1
ATOM 818 C CA . ARG A 1 106 ? 1.485 34.375 -9.727 1 97.38 106 ARG A CA 1
ATOM 819 C C . ARG A 1 106 ? 2.586 35.375 -9.398 1 97.38 106 ARG A C 1
ATOM 821 O O . ARG A 1 106 ? 3.748 35.188 -9.758 1 97.38 106 ARG A O 1
ATOM 828 N N . THR A 1 107 ? 2.264 36.438 -8.672 1 96.75 107 THR A N 1
ATOM 829 C CA . THR A 1 107 ? 3.186 37.531 -8.414 1 96.75 107 THR A CA 1
ATOM 830 C C . THR A 1 107 ? 4.184 37.156 -7.324 1 96.75 107 THR A C 1
ATOM 832 O O . THR A 1 107 ? 5.371 37.469 -7.422 1 96.75 107 THR A O 1
ATOM 835 N N . ASN A 1 108 ? 3.727 36.469 -6.301 1 96.69 108 ASN A N 1
ATOM 836 C CA . ASN A 1 108 ? 4.578 36.188 -5.152 1 96.69 108 ASN A CA 1
ATOM 837 C C . ASN A 1 108 ? 5.273 34.844 -5.289 1 96.69 108 ASN A C 1
ATOM 839 O O . ASN A 1 108 ? 6.254 34.562 -4.594 1 96.69 108 ASN A O 1
ATOM 843 N N . GLY A 1 109 ? 4.754 34.031 -6.164 1 96.94 109 GLY A N 1
ATOM 844 C CA . GLY A 1 109 ? 5.309 32.688 -6.305 1 96.94 109 GLY A CA 1
ATOM 845 C C . GLY A 1 109 ? 5.125 31.828 -5.066 1 96.94 109 GLY A C 1
ATOM 846 O O . GLY A 1 109 ? 5.988 31.016 -4.734 1 96.94 109 GLY A O 1
ATOM 847 N N . LYS A 1 110 ? 4.055 32.062 -4.289 1 97.94 110 LYS A N 1
ATOM 848 C CA . LYS A 1 110 ? 3.74 31.375 -3.043 1 97.94 110 LYS A CA 1
ATOM 849 C C . LYS A 1 110 ? 2.367 30.703 -3.115 1 97.94 110 LYS A C 1
ATOM 851 O O . LYS A 1 110 ? 1.522 31.109 -3.918 1 97.94 110 LYS A O 1
ATOM 856 N N . PRO A 1 111 ? 2.238 29.688 -2.344 1 98.81 111 PRO A N 1
ATOM 857 C CA . PRO A 1 111 ? 0.92 29.047 -2.369 1 98.81 111 PRO A CA 1
ATOM 858 C C . PRO A 1 111 ? -0.162 29.906 -1.712 1 98.81 111 PRO A C 1
ATOM 860 O O . PRO A 1 111 ? 0.142 30.75 -0.866 1 98.81 111 PRO A O 1
ATOM 863 N N . ALA A 1 112 ? -1.375 29.641 -2.109 1 98.94 112 ALA A N 1
ATOM 864 C CA . ALA A 1 112 ? -2.549 30.25 -1.487 1 98.94 112 ALA A CA 1
ATOM 865 C C . ALA A 1 112 ? -3.701 29.25 -1.402 1 98.94 112 ALA A C 1
ATOM 867 O O . ALA A 1 112 ? -3.674 28.203 -2.053 1 98.94 112 ALA A O 1
ATOM 868 N N . PHE A 1 113 ? -4.57 29.516 -0.5 1 98.94 113 PHE A N 1
ATOM 869 C CA . PHE A 1 113 ? -5.785 28.734 -0.279 1 98.94 113 PHE A CA 1
ATOM 870 C C . PHE A 1 113 ? -7.023 29.609 -0.461 1 98.94 113 PHE A C 1
ATOM 872 O O . PHE A 1 113 ? -7.141 30.672 0.154 1 98.94 113 PHE A O 1
ATOM 879 N N . HIS A 1 114 ? -7.906 29.266 -1.38 1 98.88 114 HIS A N 1
ATOM 880 C CA . HIS A 1 114 ? -9.125 30.016 -1.639 1 98.88 114 HIS A CA 1
ATOM 881 C C . HIS A 1 114 ? -10.359 29.219 -1.229 1 98.88 114 HIS A C 1
ATOM 883 O O . HIS A 1 114 ? -10.734 28.25 -1.902 1 98.88 114 HIS A O 1
ATOM 889 N N . LEU A 1 115 ? -10.945 29.578 -0.08 1 98.81 115 LEU A N 1
ATOM 890 C CA . LEU A 1 115 ? -12.172 28.953 0.4 1 98.81 115 LEU A CA 1
ATOM 891 C C . LEU A 1 115 ? -13.398 29.562 -0.285 1 98.81 115 LEU A C 1
ATOM 893 O O . LEU A 1 115 ? -13.641 30.766 -0.184 1 98.81 115 LEU A O 1
ATOM 897 N N . VAL A 1 116 ? -14.141 28.766 -1.023 1 98.62 116 VAL A N 1
ATOM 898 C CA . VAL A 1 116 ? -15.359 29.219 -1.691 1 98.62 116 VAL A CA 1
ATOM 899 C C . VAL A 1 116 ? -16.578 28.516 -1.074 1 98.62 116 VAL A C 1
ATOM 901 O O . VAL A 1 116 ? -16.828 27.344 -1.353 1 98.62 116 VAL A O 1
ATOM 904 N N . ASP A 1 117 ? -17.312 29.25 -0.228 1 97.75 117 ASP A N 1
ATOM 905 C CA . ASP A 1 117 ? -18.562 28.688 0.287 1 97.75 117 ASP A CA 1
ATOM 906 C C . ASP A 1 117 ? -19.594 28.5 -0.833 1 97.75 117 ASP A C 1
ATOM 908 O O . ASP A 1 117 ? -19.875 29.438 -1.577 1 97.75 117 ASP A O 1
ATOM 912 N N . THR A 1 118 ? -20.031 27.297 -0.981 1 96.69 118 THR A N 1
ATOM 913 C CA . THR A 1 118 ? -21 26.938 -2.004 1 96.69 118 THR A CA 1
ATOM 914 C C . THR A 1 118 ? -21.953 25.859 -1.483 1 96.69 118 THR A C 1
ATOM 916 O O . THR A 1 118 ? -22.156 25.719 -0.273 1 96.69 118 THR A O 1
ATOM 919 N N . TYR A 1 119 ? -22.766 25.266 -2.346 1 95.06 119 TYR A N 1
ATOM 920 C CA . TYR A 1 119 ? -23.656 24.172 -1.978 1 95.06 119 TYR A CA 1
ATOM 921 C C . TYR A 1 119 ? -23.938 23.281 -3.172 1 95.06 119 TYR A C 1
ATOM 923 O O . TYR A 1 119 ? -24.094 23.75 -4.297 1 95.06 119 TYR A O 1
ATOM 931 N N . ARG A 1 120 ? -23.859 22.016 -2.896 1 90.44 120 ARG A N 1
ATOM 932 C CA . ARG A 1 120 ? -24.188 21.062 -3.951 1 90.44 120 ARG A CA 1
ATOM 933 C C . ARG A 1 120 ? -25.688 20.953 -4.148 1 90.44 120 ARG A C 1
ATOM 935 O O . ARG A 1 120 ? -26.406 20.484 -3.266 1 90.44 120 ARG A O 1
ATOM 942 N N . LEU A 1 121 ? -26.203 21.297 -5.324 1 89.94 121 LEU A N 1
ATOM 943 C CA . LEU A 1 121 ? -27.641 21.344 -5.562 1 89.94 121 LEU A CA 1
ATOM 944 C C . LEU A 1 121 ? -28.172 19.984 -5.98 1 89.94 121 LEU A C 1
ATOM 946 O O . LEU A 1 121 ? -29.359 19.688 -5.809 1 89.94 121 LEU A O 1
ATOM 950 N N . ASN A 1 122 ? -27.328 19.141 -6.496 1 88 122 ASN A N 1
ATOM 951 C CA . ASN A 1 122 ? -27.719 17.812 -6.945 1 88 122 ASN A CA 1
ATOM 952 C C . ASN A 1 122 ? -27.141 16.719 -6.059 1 88 122 ASN A C 1
ATOM 954 O O . ASN A 1 122 ? -26.266 17 -5.223 1 88 122 ASN A O 1
ATOM 958 N N . ALA A 1 123 ? -27.656 15.523 -6.238 1 84.12 123 ALA A N 1
ATOM 959 C CA . ALA A 1 123 ? -27.141 14.367 -5.508 1 84.12 123 ALA A CA 1
ATOM 960 C C . ALA A 1 123 ? -25.703 14.055 -5.922 1 84.12 123 ALA A C 1
ATOM 962 O O . ALA A 1 123 ? -25.281 14.391 -7.035 1 84.12 123 ALA A O 1
ATOM 963 N N . HIS A 1 124 ? -24.984 13.68 -4.949 1 83.81 124 HIS A N 1
ATOM 964 C CA . HIS A 1 124 ? -23.641 13.211 -5.262 1 83.81 124 HIS A CA 1
ATOM 965 C C . HIS A 1 124 ? -23.672 12.055 -6.254 1 83.81 124 HIS A C 1
ATOM 967 O O . HIS A 1 124 ? -22.906 12.039 -7.223 1 83.81 124 HIS A O 1
ATOM 973 N N . SER A 1 125 ? -24.422 11.078 -5.844 1 75.06 125 SER A N 1
ATOM 974 C CA . SER A 1 125 ? -24.672 9.938 -6.707 1 75.06 125 SER A CA 1
ATOM 975 C C . SER A 1 125 ? -26.172 9.758 -6.969 1 75.06 125 SER A C 1
ATOM 977 O O . SER A 1 125 ? -27 10.25 -6.203 1 75.06 125 SER A O 1
ATOM 979 N N . LYS A 1 126 ? -26.609 9.164 -7.941 1 66.31 126 LYS A N 1
ATOM 980 C CA . LYS A 1 126 ? -28 9.023 -8.359 1 66.31 126 LYS A CA 1
ATOM 981 C C . LYS A 1 126 ? -28.828 8.336 -7.281 1 66.31 126 LYS A C 1
ATOM 983 O O . LYS A 1 126 ? -28.469 7.27 -6.793 1 66.31 126 LYS A O 1
ATOM 988 N N . GLY A 1 127 ? -29.828 8.969 -6.84 1 66.62 127 GLY A N 1
ATOM 989 C CA . GLY A 1 127 ? -30.938 8.398 -6.09 1 66.62 127 GLY A CA 1
ATOM 990 C C . GLY A 1 127 ? -30.672 8.336 -4.594 1 66.62 127 GLY A C 1
ATOM 991 O O . GLY A 1 127 ? -31.391 7.648 -3.863 1 66.62 127 GLY A O 1
ATOM 992 N N . ASP A 1 128 ? -29.656 9.047 -4.176 1 74.06 128 ASP A N 1
ATOM 993 C CA . ASP A 1 128 ? -29.375 8.852 -2.758 1 74.06 128 ASP A CA 1
ATOM 994 C C . ASP A 1 128 ? -29.141 10.188 -2.053 1 74.06 128 ASP A C 1
ATOM 996 O O . ASP A 1 128 ? -28.219 10.32 -1.258 1 74.06 128 ASP A O 1
ATOM 1000 N N . ASP A 1 129 ? -30.047 11.023 -2.395 1 86.5 129 ASP A N 1
ATOM 1001 C CA . ASP A 1 129 ? -29.938 12.297 -1.689 1 86.5 129 ASP A CA 1
ATOM 1002 C C . ASP A 1 129 ? -30.906 12.352 -0.513 1 86.5 129 ASP A C 1
ATOM 1004 O O . ASP A 1 129 ? -32.125 12.523 -0.705 1 86.5 129 ASP A O 1
ATOM 1008 N N . TYR A 1 130 ? -30.469 12.219 0.67 1 86.69 130 TYR A N 1
ATOM 1009 C CA . TYR A 1 130 ? -31.312 12.148 1.854 1 86.69 130 TYR A CA 1
ATOM 1010 C C . TYR A 1 130 ? -31.359 13.484 2.588 1 86.69 130 TYR A C 1
ATOM 1012 O O . TYR A 1 130 ? -31.875 13.57 3.697 1 86.69 130 TYR A O 1
ATOM 1020 N N . ARG A 1 131 ? -30.922 14.594 1.986 1 90.88 131 ARG A N 1
ATOM 1021 C CA . ARG A 1 131 ? -30.922 15.93 2.574 1 90.88 131 ARG A CA 1
ATOM 1022 C C . ARG A 1 131 ? -32.344 16.516 2.6 1 90.88 131 ARG A C 1
ATOM 1024 O O . ARG A 1 131 ? -33.188 16.156 1.772 1 90.88 131 ARG A O 1
ATOM 1031 N N . ASP A 1 132 ? -32.438 17.375 3.486 1 90.06 132 ASP A N 1
ATOM 1032 C CA . ASP A 1 132 ? -33.719 18.078 3.602 1 90.06 132 ASP A CA 1
ATOM 1033 C C . ASP A 1 132 ? -34 18.938 2.369 1 90.06 132 ASP A C 1
ATOM 1035 O O . ASP A 1 132 ? -33.156 19.766 1.997 1 90.06 132 ASP A O 1
ATOM 1039 N N . LYS A 1 133 ? -35.125 18.766 1.855 1 92.06 133 LYS A N 1
ATOM 1040 C CA . LYS A 1 133 ? -35.5 19.516 0.652 1 92.06 133 LYS A CA 1
ATOM 1041 C C . LYS A 1 133 ? -35.5 21.016 0.907 1 92.06 133 LYS A C 1
ATOM 1043 O O . LYS A 1 133 ? -35.188 21.797 0.014 1 92.06 133 LYS A O 1
ATOM 1048 N N . SER A 1 134 ? -35.906 21.344 2.092 1 94.31 134 SER A N 1
ATOM 1049 C CA . SER A 1 134 ? -35.938 22.75 2.43 1 94.31 134 SER A CA 1
ATOM 1050 C C . SER A 1 134 ? -34.562 23.375 2.4 1 94.31 134 SER A C 1
ATOM 1052 O O . SER A 1 134 ? -34.406 24.547 2.01 1 94.31 134 SER A O 1
ATOM 1054 N N . GLU A 1 135 ? -33.594 22.609 2.756 1 92.69 135 GLU A N 1
ATOM 1055 C CA . GLU A 1 135 ? -32.219 23.078 2.701 1 92.69 135 GLU A CA 1
ATOM 1056 C C . GLU A 1 135 ? -31.766 23.297 1.26 1 92.69 135 GLU A C 1
ATOM 1058 O O . GLU A 1 135 ? -31.172 24.328 0.938 1 92.69 135 GLU A O 1
ATOM 1063 N N . ILE A 1 136 ? -32.062 22.406 0.453 1 93.94 136 ILE A N 1
ATOM 1064 C CA . ILE A 1 136 ? -31.672 22.469 -0.949 1 93.94 136 ILE A CA 1
ATOM 1065 C C . ILE A 1 136 ? -32.375 23.641 -1.626 1 93.94 136 ILE A C 1
ATOM 1067 O O . ILE A 1 136 ? -31.781 24.375 -2.404 1 93.94 136 ILE A O 1
ATOM 1071 N N . GLU A 1 137 ? -33.688 23.781 -1.308 1 94.81 137 GLU A N 1
ATOM 1072 C CA . GLU A 1 137 ? -34.5 24.828 -1.924 1 94.81 137 GLU A CA 1
ATOM 1073 C C . GLU A 1 137 ? -33.938 26.219 -1.597 1 94.81 137 GLU A C 1
ATOM 1075 O O . GLU A 1 137 ? -33.969 27.109 -2.439 1 94.81 137 GLU A O 1
ATOM 1080 N N . MET A 1 138 ? -33.531 26.344 -0.385 1 94.88 138 MET A N 1
ATOM 1081 C CA . MET A 1 138 ? -32.938 27.609 0.031 1 94.88 138 MET A CA 1
ATOM 1082 C C . MET A 1 138 ? -31.766 28 -0.854 1 94.88 138 MET A C 1
ATOM 1084 O O . MET A 1 138 ? -31.688 29.125 -1.337 1 94.88 138 MET A O 1
ATOM 1088 N N . TYR A 1 139 ? -30.828 27.078 -1.133 1 94.75 139 TYR A N 1
ATOM 1089 C CA . TYR A 1 139 ? -29.641 27.344 -1.938 1 94.75 139 TYR A CA 1
ATOM 1090 C C . TYR A 1 139 ? -30 27.406 -3.42 1 94.75 139 TYR A C 1
ATOM 1092 O O . TYR A 1 139 ? -29.375 28.156 -4.176 1 94.75 139 TYR A O 1
ATOM 1100 N N . TYR A 1 140 ? -31 26.625 -3.787 1 94.12 140 TYR A N 1
ATOM 1101 C CA . TYR A 1 140 ? -31.484 26.672 -5.164 1 94.12 140 TYR A CA 1
ATOM 1102 C C . TYR A 1 140 ? -31.938 28.078 -5.539 1 94.12 140 TYR A C 1
ATOM 1104 O O . TYR A 1 140 ? -31.609 28.562 -6.625 1 94.12 140 TYR A O 1
ATOM 1112 N N . ARG A 1 141 ? -32.594 28.734 -4.66 1 93.5 141 ARG A N 1
ATOM 1113 C CA . ARG A 1 141 ? -33.156 30.062 -4.898 1 93.5 141 ARG A CA 1
ATOM 1114 C C . ARG A 1 141 ? -32.062 31.109 -4.965 1 93.5 141 ARG A C 1
ATOM 1116 O O . ARG A 1 141 ? -32.156 32.094 -5.691 1 93.5 141 ARG A O 1
ATOM 1123 N N . LYS A 1 142 ? -31.016 30.844 -4.25 1 93 142 LYS A N 1
ATOM 1124 C CA . LYS A 1 142 ? -29.953 31.844 -4.18 1 93 142 LYS A CA 1
ATOM 1125 C C . LYS A 1 142 ? -28.906 31.609 -5.27 1 93 142 LYS A C 1
ATOM 1127 O O . LYS A 1 142 ? -28.078 32.5 -5.539 1 93 142 LYS A O 1
ATOM 1132 N N . ASP A 1 143 ? -28.969 30.5 -5.934 1 94.25 143 ASP A N 1
ATOM 1133 C CA . ASP A 1 143 ? -28 30.172 -6.973 1 94.25 143 ASP A CA 1
ATOM 1134 C C . ASP A 1 143 ? -28.031 31.203 -8.102 1 94.25 143 ASP A C 1
ATOM 1136 O O . ASP A 1 143 ? -29.094 31.516 -8.633 1 94.25 143 ASP A O 1
ATOM 1140 N N . PRO A 1 144 ? -26.844 31.672 -8.477 1 93.56 144 PRO A N 1
ATOM 1141 C CA . PRO A 1 144 ? -26.812 32.75 -9.461 1 93.56 144 PRO A CA 1
ATOM 1142 C C . PRO A 1 144 ? -27.422 32.344 -10.805 1 93.56 144 PRO A C 1
ATOM 1144 O O . PRO A 1 144 ? -28.047 33.188 -11.477 1 93.56 144 PRO A O 1
ATOM 1147 N N . LEU A 1 145 ? -27.234 31.203 -11.219 1 91.94 145 LEU A N 1
ATOM 1148 C CA . LEU A 1 145 ? -27.828 30.766 -12.477 1 91.94 145 LEU A CA 1
ATOM 1149 C C . LEU A 1 145 ? -29.344 30.75 -12.391 1 91.94 145 LEU A C 1
ATOM 1151 O O . LEU A 1 145 ? -30.031 31.109 -13.352 1 91.94 145 LEU A O 1
ATOM 1155 N N . ASN A 1 146 ? -29.859 30.312 -11.266 1 94.06 146 ASN A N 1
ATOM 1156 C CA . ASN A 1 146 ? -31.312 30.281 -11.078 1 94.06 146 ASN A CA 1
ATOM 1157 C C . ASN A 1 146 ? -31.891 31.672 -10.938 1 94.06 146 ASN A C 1
ATOM 1159 O O . ASN A 1 146 ? -33 31.953 -11.422 1 94.06 146 ASN A O 1
ATOM 1163 N N . VAL A 1 147 ? -31.172 32.5 -10.25 1 94.75 147 VAL A N 1
ATOM 1164 C CA . VAL A 1 147 ? -31.609 33.906 -10.156 1 94.75 147 VAL A CA 1
ATOM 1165 C C . VAL A 1 147 ? -31.656 34.531 -11.547 1 94.75 147 VAL A C 1
ATOM 1167 O O . VAL A 1 147 ? -32.625 35.219 -11.883 1 94.75 147 VAL A O 1
ATOM 1170 N N . PHE A 1 148 ? -30.625 34.281 -12.344 1 95.06 148 PHE A N 1
ATOM 1171 C CA . PHE A 1 148 ? -30.578 34.781 -13.711 1 95.06 148 PHE A CA 1
ATOM 1172 C C . PHE A 1 148 ? -31.734 34.25 -14.531 1 95.06 148 PHE A C 1
ATOM 1174 O O . PHE A 1 148 ? -32.406 34.969 -15.273 1 95.06 148 PHE A O 1
ATOM 1181 N N . ARG A 1 149 ? -31.969 33 -14.422 1 95.38 149 ARG A N 1
ATOM 1182 C CA . ARG A 1 149 ? -33.062 32.344 -15.133 1 95.38 149 ARG A CA 1
ATOM 1183 C C . ARG A 1 149 ? -34.406 33 -14.789 1 95.38 149 ARG A C 1
ATOM 1185 O O . ARG A 1 149 ? -35.219 33.281 -15.672 1 95.38 149 ARG A O 1
ATOM 1192 N N . ASN A 1 150 ? -34.562 33.312 -13.547 1 95.69 150 ASN A N 1
ATOM 1193 C CA . ASN A 1 150 ? -35.844 33.844 -13.07 1 95.69 150 ASN A CA 1
ATOM 1194 C C . ASN A 1 150 ? -35.969 35.312 -13.453 1 95.69 150 ASN A C 1
ATOM 1196 O O . ASN A 1 150 ? -37.094 35.781 -13.719 1 95.69 150 ASN A O 1
ATOM 1200 N N . THR A 1 151 ? -34.844 36.031 -13.516 1 96.31 151 THR A N 1
ATOM 1201 C CA . THR A 1 151 ? -34.906 37.469 -13.766 1 96.31 151 THR A CA 1
ATOM 1202 C C . THR A 1 151 ? -34.906 37.75 -15.266 1 96.31 151 THR A C 1
ATOM 1204 O O . THR A 1 151 ? -35.406 38.781 -15.711 1 96.31 151 THR A O 1
ATOM 1207 N N . ASN A 1 152 ? -34.188 36.875 -16.031 1 96.75 152 ASN A N 1
ATOM 1208 C CA . ASN A 1 152 ? -34.094 37.031 -17.469 1 96.75 152 ASN A CA 1
ATOM 1209 C C . ASN A 1 152 ? -34.375 35.719 -18.203 1 96.75 152 ASN A C 1
ATOM 1211 O O . ASN A 1 152 ? -33.5 35.188 -18.922 1 96.75 152 ASN A O 1
ATOM 1215 N N . PRO A 1 153 ? -35.5 35.25 -18.094 1 95.94 153 PRO A N 1
ATOM 1216 C CA . PRO A 1 153 ? -35.812 33.938 -18.609 1 95.94 153 PRO A CA 1
ATOM 1217 C C . PRO A 1 153 ? -35.562 33.781 -20.109 1 95.94 153 PRO A C 1
ATOM 1219 O O . PRO A 1 153 ? -35.031 32.781 -20.547 1 95.94 153 PRO A O 1
ATOM 1222 N N . ASP A 1 154 ? -35.906 34.875 -20.906 1 96.56 154 ASP A N 1
ATOM 1223 C CA . ASP A 1 154 ? -35.719 34.781 -22.359 1 96.56 154 ASP A CA 1
ATOM 1224 C C . ASP A 1 154 ? -34.219 34.75 -22.703 1 96.56 154 ASP A C 1
ATOM 1226 O O . ASP A 1 154 ? -33.781 33.938 -23.531 1 96.56 154 ASP A O 1
ATOM 1230 N N . LEU A 1 155 ? -33.594 35.625 -22.109 1 96.5 155 LEU A N 1
ATOM 1231 C CA . LEU A 1 155 ? -32.156 35.688 -22.359 1 96.5 155 LEU A CA 1
ATOM 1232 C C . LEU A 1 155 ? -31.484 34.375 -21.906 1 96.5 155 LEU A C 1
ATOM 1234 O O . LEU A 1 155 ? -30.562 33.875 -22.578 1 96.5 155 LEU A O 1
ATOM 1238 N N . TYR A 1 156 ? -31.828 33.906 -20.719 1 95.31 156 TYR A N 1
ATOM 1239 C CA . TYR A 1 156 ? -31.312 32.656 -20.203 1 95.31 156 TYR A CA 1
ATOM 1240 C C . TYR A 1 156 ? -31.531 31.516 -21.188 1 95.31 156 TYR A C 1
ATOM 1242 O O . TYR A 1 156 ? -30.609 30.75 -21.484 1 95.31 156 TYR A O 1
ATOM 1250 N N . GLN A 1 157 ? -32.688 31.406 -21.703 1 96.12 157 GLN A N 1
ATOM 1251 C CA . GLN A 1 157 ? -33 30.328 -22.625 1 96.12 157 GLN A CA 1
ATOM 1252 C C . GLN A 1 157 ? -32.219 30.453 -23.922 1 96.12 157 GLN A C 1
ATOM 1254 O O . GLN A 1 157 ? -31.797 29.438 -24.484 1 96.12 157 GLN A O 1
ATOM 1259 N N . GLU A 1 158 ? -32.125 31.641 -24.375 1 96.31 158 GLU A N 1
ATOM 1260 C CA . GLU A 1 158 ? -31.328 31.875 -25.594 1 96.31 158 GLU A CA 1
ATOM 1261 C C . GLU A 1 158 ? -29.875 31.422 -25.406 1 96.31 158 GLU A C 1
ATOM 1263 O O . GLU A 1 158 ? -29.328 30.734 -26.266 1 96.31 158 GLU A O 1
ATOM 1268 N N . LEU A 1 159 ? -29.359 31.906 -24.312 1 95.31 159 LEU A N 1
ATOM 1269 C CA . LEU A 1 159 ? -27.984 31.531 -24 1 95.31 159 LEU A CA 1
ATOM 1270 C C . LEU A 1 159 ? -27.859 30.016 -23.844 1 95.31 159 LEU A C 1
ATOM 1272 O O . LEU A 1 159 ? -26.891 29.422 -24.328 1 95.31 159 LEU A O 1
ATOM 1276 N N . LEU A 1 160 ? -28.75 29.422 -23.109 1 94.69 160 LEU A N 1
ATOM 1277 C CA . LEU A 1 160 ? -28.75 27.984 -22.891 1 94.69 160 LEU A CA 1
ATOM 1278 C C . LEU A 1 160 ? -28.812 27.234 -24.234 1 94.69 160 LEU A C 1
ATOM 1280 O O . LEU A 1 160 ? -28.125 26.234 -24.422 1 94.69 160 LEU A O 1
ATOM 1284 N N . ASN A 1 161 ? -29.641 27.703 -25.109 1 95.75 161 ASN A N 1
ATOM 1285 C CA . ASN A 1 161 ? -29.766 27.078 -26.422 1 95.75 161 ASN A CA 1
ATOM 1286 C C . ASN A 1 161 ? -28.453 27.156 -27.188 1 95.75 161 ASN A C 1
ATOM 1288 O O . ASN A 1 161 ? -28.078 26.203 -27.875 1 95.75 161 ASN A O 1
ATOM 1292 N N . GLU A 1 162 ? -27.875 28.25 -27.125 1 95.19 162 GLU A N 1
ATOM 1293 C CA . GLU A 1 162 ? -26.594 28.422 -27.797 1 95.19 162 GLU A CA 1
ATOM 1294 C C . GLU A 1 162 ? -25.531 27.484 -27.219 1 95.19 162 GLU A C 1
ATOM 1296 O O . GLU A 1 162 ? -24.766 26.875 -27.953 1 95.19 162 GLU A O 1
ATOM 1301 N N . ILE A 1 163 ? -25.5 27.453 -25.906 1 94.44 163 ILE A N 1
ATOM 1302 C CA . ILE A 1 163 ? -24.562 26.594 -25.219 1 94.44 163 ILE A CA 1
ATOM 1303 C C . ILE A 1 163 ? -24.844 25.125 -25.562 1 94.44 163 ILE A C 1
ATOM 1305 O O . ILE A 1 163 ? -23.922 24.359 -25.828 1 94.44 163 ILE A O 1
ATOM 1309 N N . ASP A 1 164 ? -26.078 24.734 -25.469 1 93.94 164 ASP A N 1
ATOM 1310 C CA . ASP A 1 164 ? -26.469 23.375 -25.766 1 93.94 164 ASP A CA 1
ATOM 1311 C C . ASP A 1 164 ? -26.078 22.984 -27.188 1 93.94 164 ASP A C 1
ATOM 1313 O O . ASP A 1 164 ? -25.609 21.859 -27.438 1 93.94 164 ASP A O 1
ATOM 1317 N N . LYS A 1 165 ? -26.297 23.906 -28.094 1 93.25 165 LYS A N 1
ATOM 1318 C CA . LYS A 1 165 ? -25.938 23.672 -29.484 1 93.25 165 LYS A CA 1
ATOM 1319 C C . LYS A 1 165 ? -24.438 23.422 -29.625 1 93.25 165 LYS A C 1
ATOM 1321 O O . LYS A 1 165 ? -24.016 22.516 -30.328 1 93.25 165 LYS A O 1
ATOM 1326 N N . GLU A 1 166 ? -23.75 24.266 -29 1 93.19 166 GLU A N 1
ATOM 1327 C CA . GLU A 1 166 ? -22.297 24.109 -29.016 1 93.19 166 GLU A CA 1
ATOM 1328 C C . GLU A 1 166 ? -21.859 22.797 -28.406 1 93.19 166 GLU A C 1
ATOM 1330 O O . GLU A 1 166 ? -20.984 22.109 -28.922 1 93.19 166 GLU A O 1
ATOM 1335 N N . LEU A 1 167 ? -22.438 22.516 -27.203 1 92.12 167 LEU A N 1
ATOM 1336 C CA . LEU A 1 167 ? -22.078 21.297 -26.5 1 92.12 167 LEU A CA 1
ATOM 1337 C C . LEU A 1 167 ? -22.484 20.062 -27.312 1 92.12 167 LEU A C 1
ATOM 1339 O O . LEU A 1 167 ? -21.734 19.078 -27.375 1 92.12 167 LEU A O 1
ATOM 1343 N N . ASP A 1 168 ? -23.625 20.078 -27.859 1 91.62 168 ASP A N 1
ATOM 1344 C CA . ASP A 1 168 ? -24.109 18.969 -28.672 1 91.62 168 ASP A CA 1
ATOM 1345 C C . ASP A 1 168 ? -23.156 18.703 -29.859 1 91.62 168 ASP A C 1
ATOM 1347 O O . ASP A 1 168 ? -22.891 17.562 -30.203 1 91.62 168 ASP A O 1
ATOM 1351 N N . ALA A 1 169 ? -22.703 19.766 -30.453 1 89.75 169 ALA A N 1
ATOM 1352 C CA . ALA A 1 169 ? -21.781 19.641 -31.562 1 89.75 169 ALA A CA 1
ATOM 1353 C C . ALA A 1 169 ? -20.469 18.969 -31.125 1 89.75 169 ALA A C 1
ATOM 1355 O O . ALA A 1 169 ? -19.938 18.109 -31.828 1 89.75 169 ALA A O 1
ATOM 1356 N N . VAL A 1 170 ? -20.016 19.406 -29.969 1 89.88 170 VAL A N 1
ATOM 1357 C CA . VAL A 1 170 ? -18.781 18.859 -29.438 1 89.88 170 VAL A CA 1
ATOM 1358 C C . VAL A 1 170 ? -18.984 17.391 -29.078 1 89.88 170 VAL A C 1
ATOM 1360 O O . VAL A 1 170 ? -18.125 16.547 -29.375 1 89.88 170 VAL A O 1
ATOM 1363 N N . ILE A 1 171 ? -20.094 17.047 -28.422 1 87.81 171 ILE A N 1
ATOM 1364 C CA . ILE A 1 171 ? -20.406 15.68 -27.984 1 87.81 171 ILE A CA 1
ATOM 1365 C C . ILE A 1 171 ? -20.547 14.773 -29.188 1 87.81 171 ILE A C 1
ATOM 1367 O O . ILE A 1 171 ? -20.062 13.641 -29.188 1 87.81 171 ILE A O 1
ATOM 1371 N N . GLU A 1 172 ? -21.188 15.266 -30.188 1 84.06 172 GLU A N 1
ATOM 1372 C CA . GLU A 1 172 ? -21.375 14.492 -31.406 1 84.06 172 GLU A CA 1
ATOM 1373 C C . GLU A 1 172 ? -20.047 14.18 -32.062 1 84.06 172 GLU A C 1
ATOM 1375 O O . GLU A 1 172 ? -19.812 13.055 -32.5 1 84.06 172 GLU A O 1
ATOM 1380 N N . GLU A 1 173 ? -19.219 15.109 -32.156 1 83.12 173 GLU A N 1
ATOM 1381 C CA . GLU A 1 173 ? -17.906 14.938 -32.75 1 83.12 173 GLU A CA 1
ATOM 1382 C C . GLU A 1 173 ? -17.078 13.922 -31.969 1 83.12 173 GLU A C 1
ATOM 1384 O O . GLU A 1 173 ? -16.438 13.055 -32.562 1 83.12 173 GLU A O 1
ATOM 1389 N N . GLU A 1 174 ? -17.172 14.039 -30.656 1 79.81 174 GLU A N 1
ATOM 1390 C CA . GLU A 1 174 ? -16.328 13.195 -29.812 1 79.81 174 GLU A CA 1
ATOM 1391 C C . GLU A 1 174 ? -16.891 11.781 -29.719 1 79.81 174 GLU A C 1
ATOM 1393 O O . GLU A 1 174 ? -16.141 10.812 -29.609 1 79.81 174 GLU A O 1
ATOM 1398 N N . THR A 1 175 ? -18.188 11.664 -29.625 1 78.44 175 THR A N 1
ATOM 1399 C CA . THR A 1 175 ? -18.828 10.359 -29.562 1 78.44 175 THR A CA 1
ATOM 1400 C C . THR A 1 175 ? -18.516 9.539 -30.812 1 78.44 175 THR A C 1
ATOM 1402 O O . THR A 1 175 ? -18.297 8.328 -30.719 1 78.44 175 THR A O 1
ATOM 1405 N N . GLU A 1 176 ? -18.422 10.156 -31.859 1 72.19 176 GLU A N 1
ATOM 1406 C CA . GLU A 1 176 ? -18.094 9.477 -33.094 1 72.19 176 GLU A CA 1
ATOM 1407 C C . GLU A 1 176 ? -16.656 8.977 -33.094 1 72.19 176 GLU A C 1
ATOM 1409 O O . GLU A 1 176 ? -16.375 7.867 -33.562 1 72.19 176 GLU A O 1
ATOM 1414 N N . LYS A 1 177 ? -15.844 9.695 -32.625 1 70.12 177 LYS A N 1
ATOM 1415 C CA . LYS A 1 177 ? -14.43 9.352 -32.562 1 70.12 177 LYS A CA 1
ATOM 1416 C C . LYS A 1 177 ? -14.18 8.188 -31.625 1 70.12 177 LYS A C 1
ATOM 1418 O O . LYS A 1 177 ? -13.383 7.293 -31.922 1 70.12 177 LYS A O 1
ATOM 1423 N N . PHE A 1 178 ? -14.914 8.172 -30.391 1 68.5 178 PHE A N 1
ATOM 1424 C CA . PHE A 1 178 ? -14.578 7.227 -29.328 1 68.5 178 PHE A CA 1
ATOM 1425 C C . PHE A 1 178 ? -15.43 5.965 -29.438 1 68.5 178 PHE A C 1
ATOM 1427 O O . PHE A 1 178 ? -15.094 4.934 -28.859 1 68.5 178 PHE A O 1
ATOM 1434 N N . ALA A 1 179 ? -16.531 6.059 -30.141 1 65.25 179 ALA A N 1
ATOM 1435 C CA . ALA A 1 179 ? -17.375 4.883 -30.344 1 65.25 179 ALA A CA 1
ATOM 1436 C C . ALA A 1 179 ? -16.578 3.738 -30.969 1 65.25 179 ALA A C 1
ATOM 1438 O O . ALA A 1 179 ? -16.938 2.566 -30.797 1 65.25 179 ALA A O 1
ATOM 1439 N N . GLU A 1 180 ? -15.312 4.039 -31.25 1 67.38 180 GLU A N 1
ATOM 1440 C CA . GLU A 1 180 ? -14.633 3.01 -32.031 1 67.38 180 GLU A CA 1
ATOM 1441 C C . GLU A 1 180 ? -13.312 2.609 -31.375 1 67.38 180 GLU A C 1
ATOM 1443 O O . GLU A 1 180 ? -12.523 1.866 -31.953 1 67.38 180 GLU A O 1
ATOM 1448 N N . ILE A 1 181 ? -13.227 3.031 -30.156 1 75.5 181 ILE A N 1
ATOM 1449 C CA . ILE A 1 181 ? -11.914 2.695 -29.625 1 75.5 181 ILE A CA 1
ATOM 1450 C C . ILE A 1 181 ? -11.844 1.195 -29.344 1 75.5 181 ILE A C 1
ATOM 1452 O O . ILE A 1 181 ? -12.75 0.626 -28.734 1 75.5 181 ILE A O 1
ATOM 1456 N N . ARG A 1 182 ? -10.742 0.535 -29.875 1 79.44 182 ARG A N 1
ATOM 1457 C CA . ARG A 1 182 ? -10.484 -0.893 -29.719 1 79.44 182 ARG A CA 1
ATOM 1458 C C . ARG A 1 182 ? -9.445 -1.142 -28.625 1 79.44 182 ARG A C 1
ATOM 1460 O O . ARG A 1 182 ? -8.633 -0.263 -28.312 1 79.44 182 ARG A O 1
ATOM 1467 N N . ILE A 1 183 ? -9.562 -2.328 -28.016 1 83.31 183 ILE A N 1
ATOM 1468 C CA . ILE A 1 183 ? -8.688 -2.695 -26.906 1 83.31 183 ILE A CA 1
ATOM 1469 C C . ILE A 1 183 ? -7.227 -2.613 -27.359 1 83.31 183 ILE A C 1
ATOM 1471 O O . ILE A 1 183 ? -6.352 -2.252 -26.562 1 83.31 183 ILE A O 1
ATOM 1475 N N . ASP A 1 184 ? -6.957 -2.949 -28.594 1 80.81 184 ASP A N 1
ATOM 1476 C CA . ASP A 1 184 ? -5.586 -2.943 -29.094 1 80.81 184 ASP A CA 1
ATOM 1477 C C . ASP A 1 184 ? -5.02 -1.524 -29.125 1 80.81 184 ASP A C 1
ATOM 1479 O O . ASP A 1 184 ? -3.809 -1.33 -29.016 1 80.81 184 ASP A O 1
ATOM 1483 N N . GLU A 1 185 ? -5.938 -0.583 -29.297 1 77.31 185 GLU A N 1
ATOM 1484 C CA . GLU A 1 185 ? -5.531 0.818 -29.297 1 77.31 185 GLU A CA 1
ATOM 1485 C C . GLU A 1 185 ? -5.34 1.324 -27.859 1 77.31 185 GLU A C 1
ATOM 1487 O O . GLU A 1 185 ? -4.48 2.17 -27.609 1 77.31 185 GLU A O 1
ATOM 1492 N N . TYR A 1 186 ? -6.105 0.711 -27.078 1 78.88 186 TYR A N 1
ATOM 1493 C CA . TYR A 1 186 ? -6.039 1.116 -25.688 1 78.88 186 TYR A CA 1
ATOM 1494 C C . TYR A 1 186 ? -4.828 0.496 -25 1 78.88 186 TYR A C 1
ATOM 1496 O O . TYR A 1 186 ? -4.125 1.17 -24.234 1 78.88 186 TYR A O 1
ATOM 1504 N N . TYR A 1 187 ? -4.711 -0.755 -25.266 1 77.25 187 TYR A N 1
ATOM 1505 C CA . TYR A 1 187 ? -3.613 -1.521 -24.672 1 77.25 187 TYR A CA 1
ATOM 1506 C C . TYR A 1 187 ? -2.529 -1.794 -25.719 1 77.25 187 TYR A C 1
ATOM 1508 O O . TYR A 1 187 ? -2.781 -2.457 -26.719 1 77.25 187 TYR A O 1
ATOM 1516 N N . ASP A 1 188 ? -1.394 -0.893 -25.656 1 68.38 188 ASP A N 1
ATOM 1517 C CA . ASP A 1 188 ? -0.284 -1.245 -26.547 1 68.38 188 ASP A CA 1
ATOM 1518 C C . ASP A 1 188 ? 0.569 -2.355 -25.938 1 68.38 188 ASP A C 1
ATOM 1520 O O . ASP A 1 188 ? 1.295 -2.127 -24.953 1 68.38 188 ASP A O 1
ATOM 1524 N N . ASN A 1 189 ? 0.12 -3.57 -26.094 1 58.53 189 ASN A N 1
ATOM 1525 C CA . ASN A 1 189 ? 0.859 -4.695 -25.516 1 58.53 189 ASN A CA 1
ATOM 1526 C C . ASN A 1 189 ? 2.307 -4.715 -26 1 58.53 189 ASN A C 1
ATOM 1528 O O . ASN A 1 189 ? 2.566 -4.949 -27.188 1 58.53 189 ASN A O 1
ATOM 1532 N N . PRO A 1 190 ? 3.189 -4.168 -25.25 1 53.88 190 PRO A N 1
ATOM 1533 C CA . PRO A 1 190 ? 4.562 -4.191 -25.766 1 53.88 190 PRO A CA 1
ATOM 1534 C C . PRO A 1 190 ? 5.133 -5.605 -25.859 1 53.88 190 PRO A C 1
ATOM 1536 O O . PRO A 1 190 ? 6.258 -5.793 -26.328 1 53.88 190 PRO A O 1
ATOM 1539 N N . GLU A 1 191 ? 4.559 -6.617 -25.172 1 51.72 191 GLU A N 1
ATOM 1540 C CA . GLU A 1 191 ? 5.277 -7.867 -24.938 1 51.72 191 GLU A CA 1
ATOM 1541 C C . GLU A 1 191 ? 5.625 -8.562 -26.25 1 51.72 191 GLU A C 1
ATOM 1543 O O . GLU A 1 191 ? 6.062 -9.711 -26.25 1 51.72 191 GLU A O 1
ATOM 1548 N N . GLY A 1 192 ? 4.98 -8.242 -27.391 1 50.47 192 GLY A N 1
ATOM 1549 C CA . GLY A 1 192 ? 5.375 -9.141 -28.469 1 50.47 192 GLY A CA 1
ATOM 1550 C C . GLY A 1 192 ? 6.875 -9.195 -28.672 1 50.47 192 GLY A C 1
ATOM 1551 O O . GLY A 1 192 ? 7.434 -8.391 -29.422 1 50.47 192 GLY A O 1
ATOM 1552 N N . GLY A 1 193 ? 7.566 -9.539 -27.672 1 48.66 193 GLY A N 1
ATOM 1553 C CA . GLY A 1 193 ? 9.023 -9.508 -27.641 1 48.66 193 GLY A CA 1
ATOM 1554 C C . GLY A 1 193 ? 9.656 -10.383 -28.719 1 48.66 193 GLY A C 1
ATOM 1555 O O . GLY A 1 193 ? 9.219 -11.516 -28.922 1 48.66 193 GLY A O 1
ATOM 1556 N N . GLU A 1 194 ? 10.117 -9.852 -29.688 1 52.31 194 GLU A N 1
ATOM 1557 C CA . GLU A 1 194 ? 11.141 -10.469 -30.516 1 52.31 194 GLU A CA 1
ATOM 1558 C C . GLU A 1 194 ? 12.164 -11.219 -29.656 1 52.31 194 GLU A C 1
ATOM 1560 O O . GLU A 1 194 ? 12.461 -10.805 -28.531 1 52.31 194 GLU A O 1
ATOM 1565 N N . GLU A 1 195 ? 12.312 -12.469 -29.906 1 60.47 195 GLU A N 1
ATOM 1566 C CA . GLU A 1 195 ? 13.453 -13.195 -29.375 1 60.47 195 GLU A CA 1
ATOM 1567 C C . GLU A 1 195 ? 14.68 -12.297 -29.25 1 60.47 195 GLU A C 1
ATOM 1569 O O . GLU A 1 195 ? 15.023 -11.57 -30.188 1 60.47 195 GLU A O 1
ATOM 1574 N N . SER A 1 196 ? 14.953 -11.984 -27.875 1 67 196 SER A N 1
ATOM 1575 C CA . SER A 1 196 ? 16.125 -11.148 -27.672 1 67 196 SER A CA 1
ATOM 1576 C C . SER A 1 196 ? 17.422 -11.93 -27.938 1 67 196 SER A C 1
ATOM 1578 O O . SER A 1 196 ? 17.547 -13.078 -27.5 1 67 196 SER A O 1
ATOM 1580 N N . GLU A 1 197 ? 18.109 -11.594 -28.875 1 78.06 197 GLU A N 1
ATOM 1581 C CA . GLU A 1 197 ? 19.453 -12.164 -29.031 1 78.06 197 GLU A CA 1
ATOM 1582 C C . GLU A 1 197 ? 20.359 -11.734 -27.891 1 78.06 197 GLU A C 1
ATOM 1584 O O . GLU A 1 197 ? 20.484 -10.547 -27.594 1 78.06 197 GLU A O 1
ATOM 1589 N N . TYR A 1 198 ? 20.781 -12.758 -27.047 1 89.25 198 TYR A N 1
ATOM 1590 C CA . TYR A 1 198 ? 21.703 -12.5 -25.938 1 89.25 198 TYR A CA 1
ATOM 1591 C C . TYR A 1 198 ? 23.141 -12.5 -26.422 1 89.25 198 TYR A C 1
ATOM 1593 O O . TYR A 1 198 ? 23.609 -13.484 -26.984 1 89.25 198 TYR A O 1
ATOM 1601 N N . ILE A 1 199 ? 23.828 -11.375 -26.281 1 93.25 199 ILE A N 1
ATOM 1602 C CA . ILE A 1 199 ? 25.266 -11.32 -26.484 1 93.25 199 ILE A CA 1
ATOM 1603 C C . ILE A 1 199 ? 25.984 -11.328 -25.125 1 93.25 199 ILE A C 1
ATOM 1605 O O . ILE A 1 199 ? 26.031 -10.312 -24.438 1 93.25 199 ILE A O 1
ATOM 1609 N N . TRP A 1 200 ? 26.531 -12.508 -24.844 1 95.38 200 TRP A N 1
ATOM 1610 C CA . TRP A 1 200 ? 27.156 -12.688 -23.531 1 95.38 200 TRP A CA 1
ATOM 1611 C C . TRP A 1 200 ? 28.609 -12.211 -23.547 1 95.38 200 TRP A C 1
ATOM 1613 O O . TRP A 1 200 ? 29.344 -12.492 -24.5 1 95.38 200 TRP A O 1
ATOM 1623 N N . LYS A 1 201 ? 28.969 -11.5 -22.578 1 94.19 201 LYS A N 1
ATOM 1624 C CA . LYS A 1 201 ? 30.344 -11.047 -22.406 1 94.19 201 LYS A CA 1
ATOM 1625 C C . LYS A 1 201 ? 30.797 -11.195 -20.969 1 94.19 201 LYS A C 1
ATOM 1627 O O . LYS A 1 201 ? 29.969 -11.281 -20.062 1 94.19 201 LYS A O 1
ATOM 1632 N N . GLU A 1 202 ? 32.031 -11.297 -20.781 1 92 202 GLU A N 1
ATOM 1633 C CA . GLU A 1 202 ? 32.594 -11.25 -19.422 1 92 202 GLU A CA 1
ATOM 1634 C C . GLU A 1 202 ? 32.5 -9.844 -18.844 1 92 202 GLU A C 1
ATOM 1636 O O . GLU A 1 202 ? 32.938 -8.875 -19.469 1 92 202 GLU A O 1
ATOM 1641 N N . PRO A 1 203 ? 31.875 -9.789 -17.734 1 90.25 203 PRO A N 1
ATOM 1642 C CA . PRO A 1 203 ? 31.781 -8.453 -17.156 1 90.25 203 PRO A CA 1
ATOM 1643 C C . PRO A 1 203 ? 33.125 -7.906 -16.688 1 90.25 203 PRO A C 1
ATOM 1645 O O . PRO A 1 203 ? 34 -8.68 -16.297 1 90.25 203 PRO A O 1
ATOM 1648 N N . ASP A 1 204 ? 33.188 -6.57 -16.688 1 83.44 204 ASP A N 1
ATOM 1649 C CA . ASP A 1 204 ? 34.406 -5.914 -16.188 1 83.44 204 ASP A CA 1
ATOM 1650 C C . ASP A 1 204 ? 34.406 -5.84 -14.656 1 83.44 204 ASP A C 1
ATOM 1652 O O . ASP A 1 204 ? 33.344 -5.695 -14.039 1 83.44 204 ASP A O 1
ATOM 1656 N N . GLU A 1 205 ? 35.5 -6.031 -14.18 1 83.38 205 GLU A N 1
ATOM 1657 C CA . GLU A 1 205 ? 35.625 -5.762 -12.75 1 83.38 205 GLU A CA 1
ATOM 1658 C C . GLU A 1 205 ? 35.812 -4.266 -12.484 1 83.38 205 GLU A C 1
ATOM 1660 O O . GLU A 1 205 ? 36.562 -3.586 -13.172 1 83.38 205 GLU A O 1
ATOM 1665 N N . ILE A 1 206 ? 35.094 -3.602 -11.68 1 88.75 206 ILE A N 1
ATOM 1666 C CA . ILE A 1 206 ? 35.094 -2.172 -11.398 1 88.75 206 ILE A CA 1
ATOM 1667 C C . ILE A 1 206 ? 35.656 -1.928 -10 1 88.75 206 ILE A C 1
ATOM 1669 O O . ILE A 1 206 ? 36.438 -0.995 -9.789 1 88.75 206 ILE A O 1
ATOM 1673 N N . GLU A 1 207 ? 35.844 -2.736 -9.008 1 93.38 207 GLU A N 1
ATOM 1674 C CA . GLU A 1 207 ? 36.312 -2.723 -7.633 1 93.38 207 GLU A CA 1
ATOM 1675 C C . GLU A 1 207 ? 36.031 -1.39 -6.953 1 93.38 207 GLU A C 1
ATOM 1677 O O . GLU A 1 207 ? 36.906 -0.767 -6.371 1 93.38 207 GLU A O 1
ATOM 1682 N N . ILE A 1 208 ? 34.844 -0.767 -7.195 1 96.94 208 ILE A N 1
ATOM 1683 C CA . ILE A 1 208 ? 34.312 0.431 -6.574 1 96.94 208 ILE A CA 1
ATOM 1684 C C . ILE A 1 208 ? 33 0.082 -5.848 1 96.94 208 ILE A C 1
ATOM 1686 O O . ILE A 1 208 ? 32.25 -0.792 -6.289 1 96.94 208 ILE A O 1
ATOM 1690 N N . ARG A 1 209 ? 32.812 0.708 -4.77 1 96.88 209 ARG A N 1
ATOM 1691 C CA . ARG A 1 209 ? 31.609 0.469 -3.984 1 96.88 209 ARG A CA 1
ATOM 1692 C C . ARG A 1 209 ? 30.359 0.846 -4.773 1 96.88 209 ARG A C 1
ATOM 1694 O O . ARG A 1 209 ? 30.359 1.831 -5.516 1 96.88 209 ARG A O 1
ATOM 1701 N N . GLN A 1 210 ? 29.328 0.047 -4.641 1 97.31 210 GLN A N 1
ATOM 1702 C CA . GLN A 1 210 ? 28.078 0.282 -5.367 1 97.31 210 GLN A CA 1
ATOM 1703 C C . GLN A 1 210 ? 27.547 1.684 -5.094 1 97.31 210 GLN A C 1
ATOM 1705 O O . GLN A 1 210 ? 27.109 2.377 -6.016 1 97.31 210 GLN A O 1
ATOM 1710 N N . SER A 1 211 ? 27.594 2.135 -3.787 1 97.62 211 SER A N 1
ATOM 1711 C CA . SER A 1 211 ? 27.094 3.459 -3.422 1 97.62 211 SER A CA 1
ATOM 1712 C C . SER A 1 211 ? 27.844 4.555 -4.172 1 97.62 211 SER A C 1
ATOM 1714 O O . SER A 1 211 ? 27.25 5.52 -4.645 1 97.62 211 SER A O 1
ATOM 1716 N N . ASP A 1 212 ? 29.172 4.375 -4.312 1 97.75 212 ASP A N 1
ATOM 1717 C CA . ASP A 1 212 ? 29.984 5.359 -5.008 1 97.75 212 ASP A CA 1
ATOM 1718 C C . ASP A 1 212 ? 29.656 5.406 -6.496 1 97.75 212 ASP A C 1
ATOM 1720 O O . ASP A 1 212 ? 29.703 6.469 -7.117 1 97.75 212 ASP A O 1
ATOM 1724 N N . LEU A 1 213 ? 29.359 4.27 -7.031 1 97.94 213 LEU A N 1
ATOM 1725 C CA . LEU A 1 213 ? 28.984 4.207 -8.445 1 97.94 213 LEU A CA 1
ATOM 1726 C C . LEU A 1 213 ? 27.656 4.895 -8.688 1 97.94 213 LEU A C 1
ATOM 1728 O O . LEU A 1 213 ? 27.484 5.613 -9.68 1 97.94 213 LEU A O 1
ATOM 1732 N N . ILE A 1 214 ? 26.688 4.652 -7.828 1 98.38 214 ILE A N 1
ATOM 1733 C CA . ILE A 1 214 ? 25.391 5.312 -7.953 1 98.38 214 ILE A CA 1
ATOM 1734 C C . ILE A 1 214 ? 25.562 6.824 -7.828 1 98.38 214 ILE A C 1
ATOM 1736 O O . ILE A 1 214 ? 25.016 7.59 -8.617 1 98.38 214 ILE A O 1
ATOM 1740 N N . TYR A 1 215 ? 26.375 7.289 -6.852 1 97.94 215 TYR A N 1
ATOM 1741 C CA . TYR A 1 215 ? 26.703 8.695 -6.676 1 97.94 215 TYR A CA 1
ATOM 1742 C C . TYR A 1 215 ? 27.312 9.281 -7.949 1 97.94 215 TYR A C 1
ATOM 1744 O O . TYR A 1 215 ? 26.922 10.367 -8.383 1 97.94 215 TYR A O 1
ATOM 1752 N N . SER A 1 216 ? 28.25 8.547 -8.531 1 97.69 216 SER A N 1
ATOM 1753 C CA . SER A 1 216 ? 28.922 9.016 -9.727 1 97.69 216 SER A CA 1
ATOM 1754 C C . SER A 1 216 ? 27.953 9.188 -10.891 1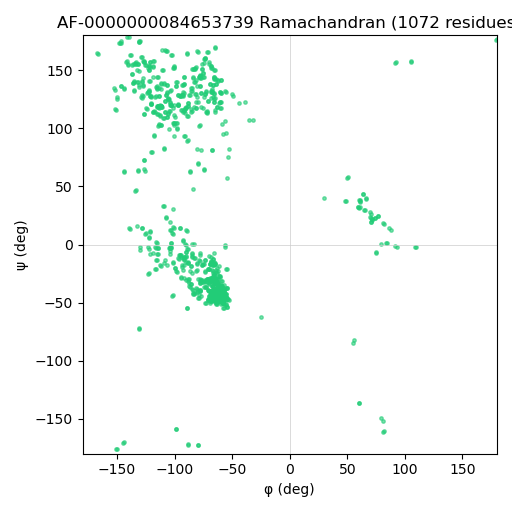 97.69 216 SER A C 1
ATOM 1756 O O . SER A 1 216 ? 28.094 10.109 -11.695 1 97.69 216 SER A O 1
ATOM 1758 N N . PHE A 1 217 ? 27.031 8.312 -11.07 1 98.19 217 PHE A N 1
ATOM 1759 C CA . PHE A 1 217 ? 26 8.438 -12.086 1 98.19 217 PHE A CA 1
ATOM 1760 C C . PHE A 1 217 ? 25.266 9.766 -11.945 1 98.19 217 PHE A C 1
ATOM 1762 O O . PHE A 1 217 ? 25.109 10.5 -12.922 1 98.19 217 PHE A O 1
ATOM 1769 N N . PHE A 1 218 ? 24.734 10.031 -10.68 1 98.5 218 PHE A N 1
ATOM 1770 C CA . PHE A 1 218 ? 23.953 11.242 -10.453 1 98.5 218 PHE A CA 1
ATOM 1771 C C . PHE A 1 218 ? 24.797 12.484 -10.719 1 98.5 218 PHE A C 1
ATOM 1773 O O . PHE A 1 218 ? 24.328 13.43 -11.367 1 98.5 218 PHE A O 1
ATOM 1780 N N . LYS A 1 219 ? 26.031 12.477 -10.148 1 97.88 219 LYS A N 1
ATOM 1781 C CA . LYS A 1 219 ? 26.922 13.617 -10.328 1 97.88 219 LYS A CA 1
ATOM 1782 C C . LYS A 1 219 ? 27.125 13.922 -11.812 1 97.88 219 LYS A C 1
ATOM 1784 O O . LYS A 1 219 ? 26.984 15.062 -12.242 1 97.88 219 LYS A O 1
ATOM 1789 N N . GLU A 1 220 ? 27.391 12.914 -12.602 1 97.94 220 GLU A N 1
ATOM 1790 C CA . GLU A 1 220 ? 27.672 13.07 -14.023 1 97.94 220 GLU A CA 1
ATOM 1791 C C . GLU A 1 220 ? 26.406 13.469 -14.789 1 97.94 220 GLU A C 1
ATOM 1793 O O . GLU A 1 220 ? 26.438 14.391 -15.609 1 97.94 220 GLU A O 1
ATOM 1798 N N . GLU A 1 221 ? 25.344 12.797 -14.531 1 97.94 221 GLU A N 1
ATOM 1799 C CA . GLU A 1 221 ? 24.125 13.023 -15.305 1 97.94 221 GLU A CA 1
ATOM 1800 C C . GLU A 1 221 ? 23.5 14.375 -14.977 1 97.94 221 GLU A C 1
ATOM 1802 O O . GLU A 1 221 ? 22.922 15.031 -15.852 1 97.94 221 GLU A O 1
ATOM 1807 N N . MET A 1 222 ? 23.516 14.781 -13.727 1 97.94 222 MET A N 1
ATOM 1808 C CA . MET A 1 222 ? 22.922 16.062 -13.344 1 97.94 222 MET A CA 1
ATOM 1809 C C . MET A 1 222 ? 23.719 17.219 -13.945 1 97.94 222 MET A C 1
ATOM 1811 O O . MET A 1 222 ? 23.172 18.297 -14.18 1 97.94 222 MET A O 1
ATOM 1815 N N . ARG A 1 223 ? 25 17 -14.25 1 97.62 223 ARG A N 1
ATOM 1816 C CA . ARG A 1 223 ? 25.797 18 -14.945 1 97.62 223 ARG A CA 1
ATOM 1817 C C . ARG A 1 223 ? 25.344 18.156 -16.391 1 97.62 223 ARG A C 1
ATOM 1819 O O . ARG A 1 223 ? 25.359 19.266 -16.938 1 97.62 223 ARG A O 1
ATOM 1826 N N . LYS A 1 224 ? 24.891 17.047 -16.938 1 97.31 224 LYS A N 1
ATOM 1827 C CA . LYS A 1 224 ? 24.609 17.016 -18.375 1 97.31 224 LYS A CA 1
ATOM 1828 C C . LYS A 1 224 ? 23.141 17.328 -18.656 1 97.31 224 LYS A C 1
ATOM 1830 O O . LYS A 1 224 ? 22.797 17.797 -19.734 1 97.31 224 LYS A O 1
ATOM 1835 N N . ASN A 1 225 ? 22.359 17.031 -17.75 1 97.12 225 ASN A N 1
ATOM 1836 C CA . ASN A 1 225 ? 20.906 17.078 -17.953 1 97.12 225 ASN A CA 1
ATOM 1837 C C . ASN A 1 225 ? 20.219 17.922 -16.891 1 97.12 225 ASN A C 1
ATOM 1839 O O . ASN A 1 225 ? 20.016 17.453 -15.758 1 97.12 225 ASN A O 1
ATOM 1843 N N . GLU A 1 226 ? 19.703 18.984 -17.266 1 96.44 226 GLU A N 1
ATOM 1844 C CA . GLU A 1 226 ? 19.125 19.953 -16.344 1 96.44 226 GLU A CA 1
ATOM 1845 C C . GLU A 1 226 ? 17.75 19.5 -15.883 1 96.44 226 GLU A C 1
ATOM 1847 O O . GLU A 1 226 ? 17.203 20.047 -14.914 1 96.44 226 GLU A O 1
ATOM 1852 N N . GLN A 1 227 ? 17.234 18.5 -16.453 1 96.69 227 GLN A N 1
ATOM 1853 C CA . GLN A 1 227 ? 15.891 18.047 -16.109 1 96.69 227 GLN A CA 1
ATOM 1854 C C . GLN A 1 227 ? 15.922 17.031 -14.977 1 96.69 227 GLN A C 1
ATOM 1856 O O . GLN A 1 227 ? 14.883 16.719 -14.391 1 96.69 227 GLN A O 1
ATOM 1861 N N . VAL A 1 228 ? 17.109 16.547 -14.609 1 98.5 228 VAL A N 1
ATOM 1862 C CA . VAL A 1 228 ? 17.219 15.539 -13.562 1 98.5 228 VAL A CA 1
ATOM 1863 C C . VAL A 1 228 ? 17.156 16.203 -12.188 1 98.5 228 VAL A C 1
ATOM 1865 O O . VAL A 1 228 ? 17.922 17.125 -11.906 1 98.5 228 VAL A O 1
ATOM 1868 N N . VAL A 1 229 ? 16.203 15.781 -11.375 1 98.38 229 VAL A N 1
ATOM 1869 C CA . VAL A 1 229 ? 15.992 16.312 -10.031 1 98.38 229 VAL A CA 1
ATOM 1870 C C . VAL A 1 229 ? 16.094 15.172 -9.008 1 98.38 229 VAL A C 1
ATOM 1872 O O . VAL A 1 229 ? 15.57 14.078 -9.242 1 98.38 229 VAL A O 1
ATOM 1875 N N . PHE A 1 230 ? 16.859 15.406 -7.938 1 98.56 230 PHE A N 1
ATOM 1876 C CA . PHE A 1 230 ? 16.984 14.453 -6.836 1 98.56 230 PHE A CA 1
ATOM 1877 C C . PHE A 1 230 ? 16.156 14.914 -5.633 1 98.56 230 PHE A C 1
ATOM 1879 O O . PHE A 1 230 ? 16.375 16.016 -5.109 1 98.56 230 PHE A O 1
ATOM 1886 N N . ILE A 1 231 ? 15.172 14.094 -5.191 1 98.12 231 ILE A N 1
ATOM 1887 C CA . ILE A 1 231 ? 14.25 14.477 -4.129 1 98.12 231 ILE A CA 1
ATOM 1888 C C . ILE A 1 231 ? 14.234 13.398 -3.047 1 98.12 231 ILE A C 1
ATOM 1890 O O . ILE A 1 231 ? 14.094 12.211 -3.348 1 98.12 231 ILE A O 1
ATOM 1894 N N . GLY A 1 232 ? 14.43 13.758 -1.79 1 96.88 232 GLY A N 1
ATOM 1895 C CA . GLY A 1 232 ? 14.344 12.773 -0.724 1 96.88 232 GLY A CA 1
ATOM 1896 C C . GLY A 1 232 ? 14.602 13.359 0.651 1 96.88 232 GLY A C 1
ATOM 1897 O O . GLY A 1 232 ? 14.844 14.562 0.784 1 96.88 232 GLY A O 1
ATOM 1898 N N . GLU A 1 233 ? 14.477 12.539 1.692 1 96.25 233 GLU A N 1
ATOM 1899 C CA . GLU A 1 233 ? 14.695 12.953 3.076 1 96.25 233 GLU A CA 1
ATOM 1900 C C . GLU A 1 233 ? 16.188 12.938 3.432 1 96.25 233 GLU A C 1
ATOM 1902 O O . GLU A 1 233 ? 16.875 11.953 3.162 1 96.25 233 GLU A O 1
ATOM 1907 N N . ASP A 1 234 ? 16.688 14.039 3.996 1 95.31 234 ASP A N 1
ATOM 1908 C CA . ASP A 1 234 ? 18.031 14.133 4.527 1 95.31 234 ASP A CA 1
ATOM 1909 C C . ASP A 1 234 ? 19.078 13.969 3.42 1 95.31 234 ASP A C 1
ATOM 1911 O O . ASP A 1 234 ? 20.109 13.312 3.615 1 95.31 234 ASP A O 1
ATOM 1915 N N . VAL A 1 235 ? 18.844 14.625 2.275 1 96.62 235 VAL A N 1
ATOM 1916 C CA . VAL A 1 235 ? 19.672 14.312 1.115 1 96.62 235 VAL A CA 1
ATOM 1917 C C . VAL A 1 235 ? 20.719 15.414 0.915 1 96.62 235 VAL A C 1
ATOM 1919 O O . VAL A 1 235 ? 21.547 15.328 0.005 1 96.62 235 VAL A O 1
ATOM 1922 N N . LEU A 1 236 ? 20.672 16.438 1.756 1 96.31 236 LEU A N 1
ATOM 1923 C CA . LEU A 1 236 ? 21.578 17.562 1.555 1 96.31 236 LEU A CA 1
ATOM 1924 C C . LEU A 1 236 ? 22.953 17.266 2.164 1 96.31 236 LEU A C 1
ATOM 1926 O O . LEU A 1 236 ? 23.047 16.516 3.141 1 96.31 236 LEU A O 1
ATOM 1930 N N . ALA A 1 237 ? 23.953 17.891 1.53 1 94.94 237 ALA A N 1
ATOM 1931 C CA . ALA A 1 237 ? 25.266 17.953 2.174 1 94.94 237 ALA A CA 1
ATOM 1932 C C . ALA A 1 237 ? 25.203 18.766 3.461 1 94.94 237 ALA A C 1
ATOM 1934 O O . ALA A 1 237 ? 24.438 19.734 3.553 1 94.94 237 ALA A O 1
ATOM 1935 N N . PRO A 1 238 ? 25.906 18.297 4.594 1 93.25 238 PRO A N 1
ATOM 1936 C CA . PRO A 1 238 ? 26.969 17.297 4.551 1 93.25 238 PRO A CA 1
ATOM 1937 C C . PRO A 1 238 ? 26.484 15.883 4.844 1 93.25 238 PRO A C 1
ATOM 1939 O O . PRO A 1 238 ? 27.234 14.922 4.695 1 93.25 238 PRO A O 1
ATOM 1942 N N . TYR A 1 239 ? 25.25 15.68 5.27 1 92.94 239 TYR A N 1
ATOM 1943 C CA . TYR A 1 239 ? 24.766 14.344 5.594 1 92.94 239 TYR A CA 1
ATOM 1944 C C . TYR A 1 239 ? 24.734 13.453 4.355 1 92.94 239 TYR A C 1
ATOM 1946 O O . TYR A 1 239 ? 25.266 12.344 4.375 1 92.94 239 TYR A O 1
ATOM 1954 N N . GLY A 1 240 ? 24.109 14.031 3.277 1 93.31 240 GLY A N 1
ATOM 1955 C CA . GLY A 1 240 ? 24.219 13.375 1.983 1 93.31 240 GLY A CA 1
ATOM 1956 C C . GLY A 1 240 ? 23.375 12.117 1.877 1 93.31 240 GLY A C 1
ATOM 1957 O O . GLY A 1 240 ? 23.719 11.203 1.123 1 93.31 240 GLY A O 1
ATOM 1958 N N . GLY A 1 241 ? 22.328 11.977 2.693 1 92.94 241 GLY A N 1
ATOM 1959 C CA . GLY A 1 241 ? 21.484 10.805 2.658 1 92.94 241 GLY A CA 1
ATOM 1960 C C . GLY A 1 241 ? 21.922 9.711 3.617 1 92.94 241 GLY A C 1
ATOM 1961 O O . GLY A 1 241 ? 23.109 9.625 3.957 1 92.94 241 GLY A O 1
ATOM 1962 N N . ALA A 1 242 ? 21.031 8.867 3.998 1 89.94 242 ALA A N 1
ATOM 1963 C CA . ALA A 1 242 ? 21.281 7.828 4.996 1 89.94 242 ALA A CA 1
ATOM 1964 C C . ALA A 1 242 ? 22.391 6.883 4.551 1 89.94 242 ALA A C 1
ATOM 1966 O O . ALA A 1 242 ? 23.141 6.355 5.379 1 89.94 242 ALA A O 1
ATOM 1967 N N . PHE A 1 243 ? 22.531 6.754 3.246 1 92.31 243 PHE A N 1
ATOM 1968 C CA . PHE A 1 243 ? 23.547 5.836 2.73 1 92.31 243 PHE A CA 1
ATOM 1969 C C . PHE A 1 243 ? 24.547 6.57 1.849 1 92.31 243 PHE A C 1
ATOM 1971 O O . PHE A 1 243 ? 25.25 5.953 1.045 1 92.31 243 PHE A O 1
ATOM 1978 N N . LYS A 1 244 ? 24.469 7.898 1.896 1 93.44 244 LYS A N 1
ATOM 1979 C CA . LYS A 1 244 ? 25.453 8.812 1.329 1 93.44 244 LYS A CA 1
ATOM 1980 C C . LYS A 1 244 ? 25.422 8.781 -0.196 1 93.44 244 LYS A C 1
ATOM 1982 O O . LYS A 1 244 ? 26.422 9.086 -0.851 1 93.44 244 LYS A O 1
ATOM 1987 N N . ILE A 1 245 ? 24.281 8.375 -0.709 1 96.38 245 ILE A N 1
ATOM 1988 C CA . ILE A 1 245 ? 24.109 8.328 -2.158 1 96.38 245 ILE A CA 1
ATOM 1989 C C . ILE A 1 245 ? 24.125 9.742 -2.727 1 96.38 245 ILE A C 1
ATOM 1991 O O . ILE A 1 245 ? 24.609 9.969 -3.84 1 96.38 245 ILE A O 1
ATOM 1995 N N . SER A 1 246 ? 23.609 10.734 -1.905 1 96.12 246 SER A N 1
ATOM 1996 C CA . SER A 1 246 ? 23.531 12.109 -2.381 1 96.12 246 SER A CA 1
ATOM 1997 C C . SER A 1 246 ? 24.625 12.977 -1.772 1 96.12 246 SER A C 1
ATOM 1999 O O . SER A 1 246 ? 24.484 14.195 -1.678 1 96.12 246 SER A O 1
ATOM 2001 N N . LYS A 1 247 ? 25.656 12.508 -1.262 1 90.88 247 LYS A N 1
ATOM 2002 C CA . LYS A 1 247 ? 26.781 13.039 -0.503 1 90.88 247 LYS A CA 1
ATOM 2003 C C . LYS A 1 247 ? 27 14.523 -0.795 1 90.88 247 LYS A C 1
ATOM 2005 O O . LYS A 1 247 ? 26.797 15.367 0.081 1 90.88 247 LYS A O 1
ATOM 2010 N N . ASP A 1 248 ? 27.297 15.039 -1.92 1 93.75 248 ASP A N 1
ATOM 2011 C CA . ASP A 1 248 ? 27.688 16.406 -2.26 1 93.75 248 ASP A CA 1
ATOM 2012 C C . ASP A 1 248 ? 26.891 16.906 -3.465 1 93.75 248 ASP A C 1
ATOM 2014 O O . ASP A 1 248 ? 27.234 17.953 -4.039 1 93.75 248 ASP A O 1
ATOM 2018 N N . LEU A 1 249 ? 25.875 16.234 -3.725 1 98 249 LEU A N 1
ATOM 2019 C CA . LEU A 1 249 ? 25.109 16.625 -4.902 1 98 249 LEU A CA 1
ATOM 2020 C C . LEU A 1 249 ? 24.5 18.016 -4.711 1 98 249 LEU A C 1
ATOM 2022 O O . LEU A 1 249 ? 24.453 18.812 -5.648 1 98 249 LEU A O 1
ATOM 2026 N N . SER A 1 250 ? 24.062 18.234 -3.459 1 97.5 250 SER A N 1
ATOM 2027 C CA . SER A 1 250 ? 23.375 19.5 -3.197 1 97.5 250 SER A CA 1
ATOM 2028 C C . SER A 1 250 ? 24.328 20.688 -3.285 1 97.5 250 SER A C 1
ATOM 2030 O O . SER A 1 250 ? 23.922 21.812 -3.555 1 97.5 250 SER A O 1
ATOM 2032 N N . THR A 1 251 ? 25.594 20.484 -2.986 1 97.69 251 THR A N 1
ATOM 2033 C CA . THR A 1 251 ? 26.594 21.531 -3.113 1 97.69 251 THR A CA 1
ATOM 2034 C C . THR A 1 251 ? 26.734 21.969 -4.566 1 97.69 251 THR A C 1
ATOM 2036 O O . THR A 1 251 ? 26.828 23.172 -4.852 1 97.69 251 THR A O 1
ATOM 2039 N N . GLU A 1 252 ? 26.703 21.016 -5.426 1 97.38 252 GLU A N 1
ATOM 2040 C CA . GLU A 1 252 ? 26.891 21.312 -6.844 1 97.38 252 GLU A CA 1
ATOM 2041 C C . GLU A 1 252 ? 25.562 21.703 -7.5 1 97.38 252 GLU A C 1
ATOM 2043 O O . GLU A 1 252 ? 25.547 22.516 -8.43 1 97.38 252 GLU A O 1
ATOM 2048 N N . PHE A 1 253 ? 24.531 21.125 -7.062 1 97.88 253 PHE A N 1
ATOM 2049 C CA . PHE A 1 253 ? 23.234 21.344 -7.676 1 97.88 253 PHE A CA 1
ATOM 2050 C C . PHE A 1 253 ? 22.203 21.766 -6.633 1 97.88 253 PHE A C 1
ATOM 2052 O O . PHE A 1 253 ? 21.188 21.094 -6.449 1 97.88 253 PHE A O 1
ATOM 2059 N N . PRO A 1 254 ? 22.328 22.891 -6.012 1 96.12 254 PRO A N 1
ATOM 2060 C CA . PRO A 1 254 ? 21.5 23.297 -4.879 1 96.12 254 PRO A CA 1
ATOM 2061 C C . PRO A 1 254 ? 20.031 23.469 -5.258 1 96.12 254 PRO A C 1
ATOM 2063 O O . PRO A 1 254 ? 19.141 23.297 -4.414 1 96.12 254 PRO A O 1
ATOM 2066 N N . GLU A 1 255 ? 19.734 23.672 -6.48 1 95.12 255 GLU A N 1
ATOM 2067 C CA . GLU A 1 255 ? 18.359 23.938 -6.883 1 95.12 255 GLU A CA 1
ATOM 2068 C C . GLU A 1 255 ? 17.656 22.656 -7.328 1 95.12 255 GLU A C 1
ATOM 2070 O O . GLU A 1 255 ? 16.438 22.641 -7.523 1 95.12 255 GLU A O 1
ATOM 2075 N N . ARG A 1 256 ? 18.438 21.531 -7.473 1 97.62 256 ARG A N 1
ATOM 2076 C CA . ARG A 1 256 ? 17.875 20.312 -8.062 1 97.62 256 ARG A CA 1
ATOM 2077 C C . ARG A 1 256 ? 18 19.141 -7.109 1 97.62 256 ARG A C 1
ATOM 2079 O O . ARG A 1 256 ? 17.656 18 -7.465 1 97.62 256 ARG A O 1
ATOM 2086 N N . VAL A 1 257 ? 18.625 19.375 -5.996 1 98.12 257 VAL A N 1
ATOM 2087 C CA . VAL A 1 257 ? 18.609 18.438 -4.887 1 98.12 257 VAL A CA 1
ATOM 2088 C C . VAL A 1 257 ? 17.719 18.969 -3.77 1 98.12 257 VAL A C 1
ATOM 2090 O O . VAL A 1 257 ? 18.078 19.922 -3.074 1 98.12 257 VAL A O 1
ATOM 2093 N N . LEU A 1 258 ? 16.594 18.328 -3.58 1 97.06 258 LEU A N 1
ATOM 2094 C CA . LEU A 1 258 ? 15.547 18.875 -2.707 1 97.06 258 LEU A CA 1
ATOM 2095 C C . LEU A 1 258 ? 15.344 17.969 -1.491 1 97.06 258 LEU A C 1
ATOM 2097 O O . LEU A 1 258 ? 14.914 16.828 -1.629 1 97.06 258 LEU A O 1
ATOM 2101 N N . THR A 1 259 ? 15.703 18.484 -0.328 1 96.75 259 THR A N 1
ATOM 2102 C CA . THR A 1 259 ? 15.391 17.766 0.902 1 96.75 259 THR A CA 1
ATOM 2103 C C . THR A 1 259 ? 13.922 17.953 1.277 1 96.75 259 THR A C 1
ATOM 2105 O O . THR A 1 259 ? 13.328 19 0.987 1 96.75 259 THR A O 1
ATOM 2108 N N . THR A 1 260 ? 13.375 16.953 1.823 1 96.62 260 THR A N 1
ATOM 2109 C CA . THR A 1 260 ? 11.938 16.953 2.061 1 96.62 260 THR A CA 1
ATOM 2110 C C . THR A 1 260 ? 11.625 16.641 3.52 1 96.62 260 THR A C 1
ATOM 2112 O O . THR A 1 260 ? 12.469 16.078 4.23 1 96.62 260 THR A O 1
ATOM 2115 N N . PRO A 1 261 ? 10.406 17.031 4.043 1 96.88 261 PRO A N 1
ATOM 2116 C CA . PRO A 1 261 ? 9.898 16.438 5.277 1 96.88 261 PRO A CA 1
ATOM 2117 C C . PRO A 1 261 ? 9.594 14.945 5.129 1 96.88 261 PRO A C 1
ATOM 2119 O O . PRO A 1 261 ? 9.664 14.398 4.023 1 96.88 261 PRO A O 1
ATOM 2122 N N . ILE A 1 262 ? 9.336 14.281 6.258 1 95.81 262 ILE A N 1
ATOM 2123 C CA . ILE A 1 262 ? 8.836 12.914 6.238 1 95.81 262 ILE A CA 1
ATOM 2124 C C . ILE A 1 262 ? 7.422 12.891 5.66 1 95.81 262 ILE A C 1
ATOM 2126 O O . ILE A 1 262 ? 6.438 12.938 6.402 1 95.81 262 ILE A O 1
ATOM 2130 N N . SER A 1 263 ? 7.309 12.914 4.336 1 97.62 263 SER A N 1
ATOM 2131 C CA . SER A 1 263 ? 6.066 13.039 3.58 1 97.62 263 SER A CA 1
ATOM 2132 C C . SER A 1 263 ? 6.113 12.211 2.299 1 97.62 263 SER A C 1
ATOM 2134 O O . SER A 1 263 ? 5.914 12.742 1.204 1 97.62 263 SER A O 1
ATOM 2136 N N . GLU A 1 264 ? 6.234 10.906 2.438 1 98.06 264 GLU A N 1
ATOM 2137 C CA . GLU A 1 264 ? 6.477 10.031 1.293 1 98.06 264 GLU A CA 1
ATOM 2138 C C . GLU A 1 264 ? 5.359 10.148 0.261 1 98.06 264 GLU A C 1
ATOM 2140 O O . GLU A 1 264 ? 5.613 10.133 -0.944 1 98.06 264 GLU A O 1
ATOM 2145 N N . ALA A 1 265 ? 4.109 10.328 0.719 1 98.31 265 ALA A N 1
ATOM 2146 C CA . ALA A 1 265 ? 2.996 10.422 -0.22 1 98.31 265 ALA A CA 1
ATOM 2147 C C . ALA A 1 265 ? 3.07 11.711 -1.034 1 98.31 265 ALA A C 1
ATOM 2149 O O . ALA A 1 265 ? 3 11.68 -2.266 1 98.31 265 ALA A O 1
ATOM 2150 N N . ALA A 1 266 ? 3.268 12.836 -0.371 1 98.62 266 ALA A N 1
ATOM 2151 C CA . ALA A 1 266 ? 3.279 14.125 -1.048 1 98.62 266 ALA A CA 1
ATOM 2152 C C . ALA A 1 266 ? 4.484 14.25 -1.978 1 98.62 266 ALA A C 1
ATOM 2154 O O . ALA A 1 266 ? 4.371 14.789 -3.08 1 98.62 266 ALA A O 1
ATOM 2155 N N . ILE A 1 267 ? 5.625 13.766 -1.547 1 98.38 267 ILE A N 1
ATOM 2156 C CA . ILE A 1 267 ? 6.812 13.945 -2.377 1 98.38 267 ILE A CA 1
ATOM 2157 C C . ILE A 1 267 ? 6.703 13.078 -3.631 1 98.38 267 ILE A C 1
ATOM 2159 O O . ILE A 1 267 ? 7.18 13.461 -4.699 1 98.38 267 ILE A O 1
ATOM 2163 N N . THR A 1 268 ? 6.078 11.922 -3.502 1 98.75 268 THR A N 1
ATOM 2164 C CA . THR A 1 268 ? 5.82 11.109 -4.688 1 98.75 268 THR A CA 1
ATOM 2165 C C . THR A 1 268 ? 4.848 11.82 -5.625 1 98.75 268 THR A C 1
ATOM 2167 O O . THR A 1 268 ? 5.062 11.859 -6.836 1 98.75 268 THR A O 1
ATOM 2170 N N . GLY A 1 269 ? 3.762 12.367 -5.062 1 98.81 269 GLY A N 1
ATOM 2171 C CA . GLY A 1 269 ? 2.828 13.125 -5.879 1 98.81 269 GLY A CA 1
ATOM 2172 C C . GLY A 1 269 ? 3.471 14.312 -6.574 1 98.81 269 GLY A C 1
ATOM 2173 O O . GLY A 1 269 ? 3.223 14.555 -7.758 1 98.81 269 GLY A O 1
ATOM 2174 N N . ILE A 1 270 ? 4.273 15.062 -5.848 1 98.88 270 ILE A N 1
ATOM 2175 C CA . ILE A 1 270 ? 4.984 16.203 -6.41 1 98.88 270 ILE A CA 1
ATOM 2176 C C . ILE A 1 270 ? 5.91 15.734 -7.531 1 98.88 270 ILE A C 1
ATOM 2178 O O . ILE A 1 270 ? 5.98 16.359 -8.594 1 98.88 270 ILE A O 1
ATOM 2182 N N . SER A 1 271 ? 6.562 14.609 -7.34 1 98.88 271 SER A N 1
ATOM 2183 C CA . SER A 1 271 ? 7.422 14.039 -8.375 1 98.88 271 SER A CA 1
ATOM 2184 C C . SER A 1 271 ? 6.617 13.664 -9.617 1 98.88 271 SER A C 1
ATOM 2186 O O . SER A 1 271 ? 7.102 13.805 -10.734 1 98.88 271 SER A O 1
ATOM 2188 N N . ASN A 1 272 ? 5.402 13.117 -9.414 1 98.81 272 ASN A N 1
ATOM 2189 C CA . ASN A 1 272 ? 4.527 12.859 -10.555 1 98.81 272 ASN A CA 1
ATOM 2190 C C . ASN A 1 272 ? 4.27 14.117 -11.367 1 98.81 272 ASN A C 1
ATOM 2192 O O . ASN A 1 272 ? 4.328 14.094 -12.602 1 98.81 272 ASN A O 1
ATOM 2196 N N . GLY A 1 273 ? 3.975 15.242 -10.617 1 98.75 273 GLY A N 1
ATOM 2197 C CA . GLY A 1 273 ? 3.76 16.5 -11.297 1 98.75 273 GLY A CA 1
ATOM 2198 C C . GLY A 1 273 ? 4.977 16.984 -12.07 1 98.75 273 GLY A C 1
ATOM 2199 O O . GLY A 1 273 ? 4.859 17.438 -13.211 1 98.75 273 GLY A O 1
ATOM 2200 N N . LEU A 1 274 ? 6.152 16.875 -11.477 1 98.75 274 LEU A N 1
ATOM 2201 C CA . LEU A 1 274 ? 7.402 17.219 -12.141 1 98.75 274 LEU A CA 1
ATOM 2202 C C . LEU A 1 274 ? 7.59 16.406 -13.422 1 98.75 274 LEU A C 1
ATOM 2204 O O . LEU A 1 274 ? 7.93 16.953 -14.469 1 98.75 274 LEU A O 1
ATOM 2208 N N . ALA A 1 275 ? 7.332 15.141 -13.32 1 98.62 275 ALA A N 1
ATOM 2209 C CA . ALA A 1 275 ? 7.504 14.25 -14.461 1 98.62 275 ALA A CA 1
ATOM 2210 C C . ALA A 1 275 ? 6.543 14.609 -15.594 1 98.62 275 ALA A C 1
ATOM 2212 O O . ALA A 1 275 ? 6.93 14.625 -16.766 1 98.62 275 ALA A O 1
ATOM 2213 N N . LEU A 1 276 ? 5.309 14.898 -15.258 1 98.06 276 LEU A N 1
ATOM 2214 C CA . LEU A 1 276 ? 4.312 15.281 -16.25 1 98.06 276 LEU A CA 1
ATOM 2215 C C . LEU A 1 276 ? 4.727 16.562 -16.984 1 98.06 276 LEU A C 1
ATOM 2217 O O . LEU A 1 276 ? 4.336 16.781 -18.125 1 98.06 276 LEU A O 1
ATOM 2221 N N . ALA A 1 277 ? 5.512 17.375 -16.281 1 97.69 277 ALA A N 1
ATOM 2222 C CA . ALA A 1 277 ? 5.938 18.656 -16.844 1 97.69 277 ALA A CA 1
ATOM 2223 C C . ALA A 1 277 ? 7.254 18.5 -17.609 1 97.69 277 ALA A C 1
ATOM 2225 O O . ALA A 1 277 ? 7.82 19.5 -18.078 1 97.69 277 ALA A O 1
ATOM 2226 N N . GLY A 1 278 ? 7.848 17.312 -17.672 1 96.75 278 GLY A N 1
ATOM 2227 C CA . GLY A 1 278 ? 9.008 17.062 -18.516 1 96.75 278 GLY A CA 1
ATOM 2228 C C . GLY A 1 278 ? 10.289 16.859 -17.719 1 96.75 278 GLY A C 1
ATOM 2229 O O . GLY A 1 278 ? 11.328 16.531 -18.297 1 96.75 278 GLY A O 1
ATOM 2230 N N . TYR A 1 279 ? 10.227 16.969 -16.406 1 98.06 279 TYR A N 1
ATOM 2231 C CA . TYR A 1 279 ? 11.391 16.703 -15.586 1 98.06 279 TYR A CA 1
ATOM 2232 C C . TYR A 1 279 ? 11.578 15.203 -15.383 1 98.06 279 TYR A C 1
ATOM 2234 O O . TYR A 1 279 ? 10.711 14.406 -15.75 1 98.06 279 TYR A O 1
ATOM 2242 N N . ARG A 1 280 ? 12.742 14.875 -14.906 1 98.44 280 ARG A N 1
ATOM 2243 C CA . ARG A 1 280 ? 13.086 13.492 -14.594 1 98.44 280 ARG A CA 1
ATOM 2244 C C . ARG A 1 280 ? 13.438 13.336 -13.117 1 98.44 280 ARG A C 1
ATOM 2246 O O . ARG A 1 280 ? 14.609 13.242 -12.758 1 98.44 280 ARG A O 1
ATOM 2253 N N . PRO A 1 281 ? 12.398 13.258 -12.305 1 98.62 281 PRO A N 1
ATOM 2254 C CA . PRO A 1 281 ? 12.656 13.18 -10.867 1 98.62 281 PRO A CA 1
ATOM 2255 C C . PRO A 1 281 ? 13.109 11.789 -10.422 1 98.62 281 PRO A C 1
ATOM 2257 O O . PRO A 1 281 ? 12.539 10.781 -10.844 1 98.62 281 PRO A O 1
ATOM 2260 N N . PHE A 1 282 ? 14.203 11.742 -9.656 1 98.69 282 PHE A N 1
ATOM 2261 C CA . PHE A 1 282 ? 14.633 10.594 -8.875 1 98.69 282 PHE A CA 1
ATOM 2262 C C . PHE A 1 282 ? 14.258 10.773 -7.406 1 98.69 282 PHE A C 1
ATOM 2264 O O . PHE A 1 282 ? 14.906 11.547 -6.688 1 98.69 282 PHE A O 1
ATOM 2271 N N . LEU A 1 283 ? 13.219 10.047 -7.016 1 98.06 283 LEU A N 1
ATOM 2272 C CA . LEU A 1 283 ? 12.703 10.125 -5.652 1 98.06 283 LEU A CA 1
ATOM 2273 C C . LEU A 1 283 ? 13.266 9 -4.793 1 98.06 283 LEU A C 1
ATOM 2275 O O . LEU A 1 283 ? 13.25 7.836 -5.203 1 98.06 283 LEU A O 1
ATOM 2279 N N . GLU A 1 284 ? 13.805 9.391 -3.639 1 97.81 284 GLU A N 1
ATOM 2280 C CA . GLU A 1 284 ? 14.328 8.398 -2.703 1 97.81 284 GLU A CA 1
ATOM 2281 C C . GLU A 1 284 ? 13.367 8.188 -1.536 1 97.81 284 GLU A C 1
ATOM 2283 O O . GLU A 1 284 ? 13 9.133 -0.839 1 97.81 284 GLU A O 1
ATOM 2288 N N . ILE A 1 285 ? 12.883 6.969 -1.359 1 97.5 285 ILE A N 1
ATOM 2289 C CA . ILE A 1 285 ? 12.258 6.516 -0.122 1 97.5 285 ILE A CA 1
ATOM 2290 C C . ILE A 1 285 ? 13.305 5.875 0.785 1 97.5 285 ILE A C 1
ATOM 2292 O O . ILE A 1 285 ? 13.875 4.836 0.447 1 97.5 285 ILE A O 1
ATOM 2296 N N . MET A 1 286 ? 13.555 6.457 1.9 1 95.62 286 MET A N 1
ATOM 2297 C CA . MET A 1 286 ? 14.75 6.23 2.713 1 95.62 286 MET A CA 1
ATOM 2298 C C . MET A 1 286 ? 14.922 4.75 3.029 1 95.62 286 MET A C 1
ATOM 2300 O O . MET A 1 286 ? 16.031 4.23 3.004 1 95.62 286 MET A O 1
ATOM 2304 N N . PHE A 1 287 ? 13.812 4.062 3.447 1 95.56 287 PHE A N 1
ATOM 2305 C CA . PHE A 1 287 ? 13.758 2.625 3.672 1 95.56 287 PHE A CA 1
ATOM 2306 C C . PHE A 1 287 ? 12.594 2 2.914 1 95.56 287 PHE A C 1
ATOM 2308 O O . PHE A 1 287 ? 11.5 2.562 2.877 1 95.56 287 PHE A O 1
ATOM 2315 N N . GLY A 1 288 ? 12.953 0.863 2.318 1 95.88 288 GLY A N 1
ATOM 2316 C CA . GLY A 1 288 ? 11.922 0.159 1.58 1 95.88 288 GLY A CA 1
ATOM 2317 C C . GLY A 1 288 ? 10.688 -0.137 2.414 1 95.88 288 GLY A C 1
ATOM 2318 O O . GLY A 1 288 ? 9.586 -0.252 1.882 1 95.88 288 GLY A O 1
ATOM 2319 N N . ASP A 1 289 ? 10.789 -0.146 3.717 1 96 289 ASP A N 1
ATOM 2320 C CA . ASP A 1 289 ? 9.703 -0.412 4.648 1 96 289 ASP A CA 1
ATOM 2321 C C . ASP A 1 289 ? 8.633 0.676 4.57 1 96 289 ASP A C 1
ATOM 2323 O O . ASP A 1 289 ? 7.484 0.456 4.961 1 96 289 ASP A O 1
ATOM 2327 N N . PHE A 1 290 ? 8.992 1.871 3.953 1 96.69 290 PHE A N 1
ATOM 2328 C CA . PHE A 1 290 ? 8.086 3.018 3.941 1 96.69 290 PHE A CA 1
ATOM 2329 C C . PHE A 1 290 ? 7.391 3.145 2.594 1 96.69 290 PHE A C 1
ATOM 2331 O O . PHE A 1 290 ? 6.66 4.109 2.355 1 96.69 290 PHE A O 1
ATOM 2338 N N . ILE A 1 291 ? 7.543 2.145 1.744 1 97 291 ILE A N 1
ATOM 2339 C CA . ILE A 1 291 ? 7.012 2.236 0.388 1 97 291 ILE A CA 1
ATOM 2340 C C . ILE A 1 291 ? 5.488 2.283 0.432 1 97 291 ILE A C 1
ATOM 2342 O O . ILE A 1 291 ? 4.855 2.896 -0.43 1 97 291 ILE A O 1
ATOM 2346 N N . THR A 1 292 ? 4.871 1.705 1.438 1 96.62 292 THR A N 1
ATOM 2347 C CA . THR A 1 292 ? 3.416 1.658 1.546 1 96.62 292 THR A CA 1
ATOM 2348 C C . THR A 1 292 ? 2.846 3.057 1.765 1 96.62 292 THR A C 1
ATOM 2350 O O . THR A 1 292 ? 1.663 3.295 1.512 1 96.62 292 THR A O 1
ATOM 2353 N N . LEU A 1 293 ? 3.664 4.016 2.18 1 97.38 293 LEU A N 1
ATOM 2354 C CA . LEU A 1 293 ? 3.215 5.379 2.43 1 97.38 293 LEU A CA 1
ATOM 2355 C C . LEU A 1 293 ? 3.008 6.133 1.119 1 97.38 293 LEU A C 1
ATOM 2357 O O . LEU A 1 293 ? 2.33 7.16 1.09 1 97.38 293 LEU A O 1
ATOM 2361 N N . CYS A 1 294 ? 3.58 5.625 0.023 1 96.69 294 CYS A N 1
ATOM 2362 C CA . CYS A 1 294 ? 3.48 6.383 -1.218 1 96.69 294 CYS A CA 1
ATOM 2363 C C . CYS A 1 294 ? 2.824 5.555 -2.314 1 96.69 294 CYS A C 1
ATOM 2365 O O . CYS A 1 294 ? 2.684 6.016 -3.447 1 96.69 294 CYS A O 1
ATOM 2367 N N . LEU A 1 295 ? 2.322 4.348 -2.008 1 97 295 LEU A N 1
ATOM 2368 C CA . LEU A 1 295 ? 1.856 3.406 -3.02 1 97 295 LEU A CA 1
ATOM 2369 C C . LEU A 1 295 ? 0.626 3.947 -3.74 1 97 295 LEU A C 1
ATOM 2371 O O . LEU A 1 295 ? 0.422 3.668 -4.926 1 97 295 LEU A O 1
ATOM 2375 N N . ASP A 1 296 ? -0.203 4.727 -3.078 1 97.44 296 ASP A N 1
ATOM 2376 C CA . ASP A 1 296 ? -1.383 5.293 -3.727 1 97.44 296 ASP A CA 1
ATOM 2377 C C . ASP A 1 296 ? -0.99 6.191 -4.898 1 97.44 296 ASP A C 1
ATOM 2379 O O . ASP A 1 296 ? -1.614 6.145 -5.957 1 97.44 296 ASP A O 1
ATOM 2383 N N . GLN A 1 297 ? 0.033 6.98 -4.73 1 98.31 297 GLN A N 1
ATOM 2384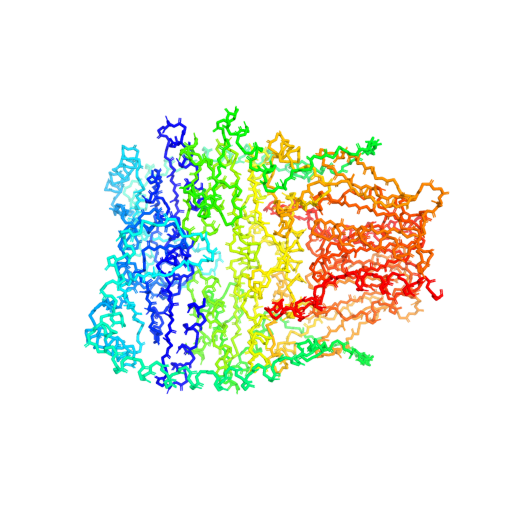 C CA . GLN A 1 297 ? 0.478 7.918 -5.758 1 98.31 297 GLN A CA 1
ATOM 2385 C C . GLN A 1 297 ? 1.099 7.184 -6.941 1 98.31 297 GLN A C 1
ATOM 2387 O O . GLN A 1 297 ? 1.103 7.699 -8.062 1 98.31 297 GLN A O 1
ATOM 2392 N N . VAL A 1 298 ? 1.535 5.945 -6.699 1 97.75 298 VAL A N 1
ATOM 2393 C CA . VAL A 1 298 ? 2.088 5.141 -7.781 1 97.75 298 VAL A CA 1
ATOM 2394 C C . VAL A 1 298 ? 0.97 4.355 -8.461 1 97.75 298 VAL A C 1
ATOM 2396 O O . VAL A 1 298 ? 0.663 4.586 -9.633 1 97.75 298 VAL A O 1
ATOM 2399 N N . LEU A 1 299 ? 0.221 3.592 -7.676 1 96.94 299 LEU A N 1
ATOM 2400 C CA . LEU A 1 299 ? -0.732 2.613 -8.188 1 96.94 299 LEU A CA 1
ATOM 2401 C C . LEU A 1 299 ? -1.96 3.305 -8.773 1 96.94 299 LEU A C 1
ATOM 2403 O O . LEU A 1 299 ? -2.521 2.846 -9.766 1 96.94 299 LEU A O 1
ATOM 2407 N N . ASN A 1 300 ? -2.373 4.398 -8.156 1 96.69 300 ASN A N 1
ATOM 2408 C CA . ASN A 1 300 ? -3.637 5.004 -8.57 1 96.69 300 ASN A CA 1
ATOM 2409 C C . ASN A 1 300 ? -3.408 6.266 -9.398 1 96.69 300 ASN A C 1
ATOM 2411 O O . ASN A 1 300 ? -4.359 6.859 -9.906 1 96.69 300 ASN A O 1
ATOM 2415 N N . HIS A 1 301 ? -2.102 6.688 -9.594 1 97.12 301 HIS A N 1
ATOM 2416 C CA . HIS A 1 301 ? -1.861 7.914 -10.344 1 97.12 301 HIS A CA 1
ATOM 2417 C C . HIS A 1 301 ? -0.812 7.703 -11.43 1 97.12 301 HIS A C 1
ATOM 2419 O O . HIS A 1 301 ? -1.154 7.441 -12.586 1 97.12 301 HIS A O 1
ATOM 2425 N N . SER A 1 302 ? 0.391 7.559 -11.047 1 97.25 302 SER A N 1
ATOM 2426 C CA . SER A 1 302 ? 1.479 7.629 -12.016 1 97.25 302 SER A CA 1
ATOM 2427 C C . SER A 1 302 ? 1.328 6.562 -13.094 1 97.25 302 SER A C 1
ATOM 2429 O O . SER A 1 302 ? 1.477 6.852 -14.281 1 97.25 302 SER A O 1
ATOM 2431 N N . VAL A 1 303 ? 0.973 5.375 -12.75 1 95.62 303 VAL A N 1
ATOM 2432 C CA . VAL A 1 303 ? 0.984 4.27 -13.695 1 95.62 303 VAL A CA 1
ATOM 2433 C C . VAL A 1 303 ? -0.25 4.344 -14.594 1 95.62 303 VAL A C 1
ATOM 2435 O O . VAL A 1 303 ? -0.322 3.668 -15.625 1 95.62 303 VAL A O 1
ATOM 2438 N N . LYS A 1 304 ? -1.228 5.156 -14.242 1 95.19 304 LYS A N 1
ATOM 2439 C CA . LYS A 1 304 ? -2.492 5.168 -14.969 1 95.19 304 LYS A CA 1
ATOM 2440 C C . LYS A 1 304 ? -2.545 6.332 -15.953 1 95.19 304 LYS A C 1
ATOM 2442 O O . LYS A 1 304 ? -3.363 6.336 -16.875 1 95.19 304 LYS A O 1
ATOM 2447 N N . PHE A 1 305 ? -1.7 7.395 -15.75 1 95.06 305 PHE A N 1
ATOM 2448 C CA . PHE A 1 305 ? -1.797 8.633 -16.5 1 95.06 305 PHE A CA 1
ATOM 2449 C C . PHE A 1 305 ? -1.646 8.367 -18 1 95.06 305 PHE A C 1
ATOM 2451 O O . PHE A 1 305 ? -2.375 8.938 -18.812 1 95.06 305 PHE A O 1
ATOM 2458 N N . PHE A 1 306 ? -0.725 7.461 -18.375 1 93 306 PHE A N 1
ATOM 2459 C CA . PHE A 1 306 ? -0.454 7.16 -19.781 1 93 306 PHE A CA 1
ATOM 2460 C C . PHE A 1 306 ? -1.729 6.727 -20.5 1 93 306 PHE A C 1
ATOM 2462 O O . PHE A 1 306 ? -2.061 7.262 -21.562 1 93 306 PHE A O 1
ATOM 2469 N N . HIS A 1 307 ? -2.521 5.828 -19.906 1 89.25 307 HIS A N 1
ATOM 2470 C CA . HIS A 1 307 ? -3.744 5.32 -20.516 1 89.25 307 HIS A CA 1
ATOM 2471 C C . HIS A 1 307 ? -4.898 6.297 -20.328 1 89.25 307 HIS A C 1
ATOM 2473 O O . HIS A 1 307 ? -5.723 6.477 -21.219 1 89.25 307 HIS A O 1
ATOM 2479 N N . MET A 1 308 ? -4.949 6.918 -19.156 1 89 308 MET A N 1
ATOM 2480 C CA . MET A 1 308 ? -6.062 7.805 -18.828 1 89 308 MET A CA 1
ATOM 2481 C C . MET A 1 308 ? -6.09 9.016 -19.75 1 89 308 MET A C 1
ATOM 2483 O O . MET A 1 308 ? -7.16 9.547 -20.062 1 89 308 MET A O 1
ATOM 2487 N N . TYR A 1 309 ? -4.891 9.391 -20.219 1 89.94 309 TYR A N 1
ATOM 2488 C CA . TYR A 1 309 ? -4.812 10.555 -21.094 1 89.94 309 TYR A CA 1
ATOM 2489 C C . TYR A 1 309 ? -4.539 10.133 -22.531 1 89.94 309 TYR A C 1
ATOM 2491 O O . TYR A 1 309 ? -3.908 10.875 -23.297 1 89.94 309 TYR A O 1
ATOM 2499 N N . ASN A 1 310 ? -4.867 8.93 -22.875 1 86.06 310 ASN A N 1
ATOM 2500 C CA . ASN A 1 310 ? -4.82 8.391 -24.234 1 86.06 310 ASN A CA 1
ATOM 2501 C C . ASN A 1 310 ? -3.402 8.422 -24.797 1 86.06 310 ASN A C 1
ATOM 2503 O O . ASN A 1 310 ? -3.186 8.867 -25.922 1 86.06 310 ASN A O 1
ATOM 2507 N N . LYS A 1 311 ? -2.461 8.141 -23.938 1 88.06 311 LYS A N 1
ATOM 2508 C CA . LYS A 1 311 ? -1.062 7.957 -24.312 1 88.06 311 LYS A CA 1
ATOM 2509 C C . LYS A 1 311 ? -0.417 9.281 -24.703 1 88.06 311 LYS A C 1
ATOM 2511 O O . LYS A 1 311 ? 0.611 9.297 -25.391 1 88.06 311 LYS A O 1
ATOM 2516 N N . ARG A 1 312 ? -1.033 10.352 -24.234 1 91.44 312 ARG A N 1
ATOM 2517 C CA . ARG A 1 312 ? -0.523 11.664 -24.609 1 91.44 312 ARG A CA 1
ATOM 2518 C C . ARG A 1 312 ? 0.494 12.164 -23.594 1 91.44 312 ARG A C 1
ATOM 2520 O O . ARG A 1 312 ? 1.23 13.117 -23.859 1 91.44 312 ARG A O 1
ATOM 2527 N N . VAL A 1 313 ? 0.533 11.5 -22.453 1 94.44 313 VAL A N 1
ATOM 2528 C CA . VAL A 1 313 ? 1.465 11.953 -21.422 1 94.44 313 VAL A CA 1
ATOM 2529 C C . VAL A 1 313 ? 2.27 10.773 -20.891 1 94.44 313 VAL A C 1
ATOM 2531 O O . VAL A 1 313 ? 1.828 9.625 -20.969 1 94.44 313 VAL A O 1
ATOM 2534 N N . ASN A 1 314 ? 3.475 11.07 -20.484 1 94.62 314 ASN A N 1
ATOM 2535 C CA . ASN A 1 314 ? 4.344 10.148 -19.75 1 94.62 314 ASN A CA 1
ATOM 2536 C C . ASN A 1 314 ? 4.617 10.641 -18.328 1 94.62 314 ASN A C 1
ATOM 2538 O O . ASN A 1 314 ? 4.609 11.844 -18.078 1 94.62 314 ASN A O 1
ATOM 2542 N N . CYS A 1 315 ? 4.707 9.734 -17.406 1 97.44 315 CYS A N 1
ATOM 2543 C CA . CYS A 1 315 ? 5.055 10.047 -16.031 1 97.44 315 CYS A CA 1
ATOM 2544 C C . CYS A 1 315 ? 6.227 9.203 -15.555 1 97.44 315 CYS A C 1
ATOM 2546 O O . CYS A 1 315 ? 6.055 8.312 -14.719 1 97.44 315 CYS A O 1
ATOM 2548 N N . PRO A 1 316 ? 7.453 9.492 -16.031 1 97.5 316 PRO A N 1
ATOM 2549 C CA . PRO A 1 316 ? 8.617 8.641 -15.781 1 97.5 316 PRO A CA 1
ATOM 2550 C C . PRO A 1 316 ? 9.328 8.969 -14.469 1 97.5 316 PRO A C 1
ATOM 2552 O O . PRO A 1 316 ? 10.516 9.297 -14.469 1 97.5 316 PRO A O 1
ATOM 2555 N N . ILE A 1 317 ? 8.68 8.828 -13.359 1 98.5 317 ILE A N 1
ATOM 2556 C CA . ILE A 1 317 ? 9.352 8.961 -12.07 1 98.5 317 ILE A CA 1
ATOM 2557 C C . ILE A 1 317 ? 10.203 7.723 -11.797 1 98.5 317 ILE A C 1
ATOM 2559 O O . ILE A 1 317 ? 9.852 6.617 -12.219 1 98.5 317 ILE A O 1
ATOM 2563 N N . VAL A 1 318 ? 11.344 7.922 -11.172 1 98.81 318 VAL A N 1
ATOM 2564 C CA . VAL A 1 318 ? 12.172 6.816 -10.688 1 98.81 318 VAL A CA 1
ATOM 2565 C C . VAL A 1 318 ? 12.188 6.812 -9.164 1 98.81 318 VAL A C 1
ATOM 2567 O O . VAL A 1 318 ? 12.688 7.746 -8.539 1 98.81 318 VAL A O 1
ATOM 2570 N N . LEU A 1 319 ? 11.562 5.824 -8.648 1 98.5 319 LEU A N 1
ATOM 2571 C CA . LEU A 1 319 ? 11.547 5.648 -7.203 1 98.5 319 LEU A CA 1
ATOM 2572 C C . LEU A 1 319 ? 12.664 4.711 -6.758 1 98.5 319 LEU A C 1
ATOM 2574 O O . LEU A 1 319 ? 12.703 3.547 -7.168 1 98.5 319 LEU A O 1
ATOM 2578 N N . ARG A 1 320 ? 13.617 5.238 -5.973 1 98.25 320 ARG A N 1
ATOM 2579 C CA . ARG A 1 320 ? 14.695 4.449 -5.387 1 98.25 320 ARG A CA 1
ATOM 2580 C C . ARG A 1 320 ? 14.383 4.086 -3.941 1 98.25 320 ARG A C 1
ATOM 2582 O O . ARG A 1 320 ? 13.977 4.941 -3.152 1 98.25 320 ARG A O 1
ATOM 2589 N N . THR A 1 321 ? 14.648 2.859 -3.592 1 97.06 321 THR A N 1
ATOM 2590 C CA . THR A 1 321 ? 14.344 2.475 -2.219 1 97.06 321 THR A CA 1
ATOM 2591 C C . THR A 1 321 ? 15.273 1.364 -1.747 1 97.06 321 THR A C 1
ATOM 2593 O O . THR A 1 321 ? 15.297 0.277 -2.326 1 97.06 321 THR A O 1
ATOM 2596 N N . PRO A 1 322 ? 16.094 1.628 -0.725 1 96.5 322 PRO A N 1
ATOM 2597 C CA . PRO A 1 322 ? 16.922 0.58 -0.132 1 96.5 322 PRO A CA 1
ATOM 2598 C C . PRO A 1 322 ? 16.125 -0.413 0.704 1 96.5 322 PRO A C 1
ATOM 2600 O O . PRO A 1 322 ? 15.258 -0.009 1.486 1 96.5 322 PRO A O 1
ATOM 2603 N N . MET A 1 323 ? 16.344 -1.693 0.484 1 96.88 323 MET A N 1
ATOM 2604 C CA . MET A 1 323 ? 15.656 -2.764 1.201 1 96.88 323 MET A CA 1
ATOM 2605 C C . MET A 1 323 ? 16.656 -3.797 1.718 1 96.88 323 MET A C 1
ATOM 2607 O O . MET A 1 323 ? 17.859 -3.662 1.507 1 96.88 323 MET A O 1
ATOM 2611 N N . GLY A 1 324 ? 16.125 -4.723 2.463 1 95.38 324 GLY A N 1
ATOM 2612 C CA . GLY A 1 324 ? 16.906 -5.875 2.889 1 95.38 324 GLY A CA 1
ATOM 2613 C C . GLY A 1 324 ? 17.328 -5.812 4.348 1 95.38 324 GLY A C 1
ATOM 2614 O O . GLY A 1 324 ? 17.391 -4.727 4.934 1 95.38 324 GLY A O 1
ATOM 2615 N N . GLY A 1 325 ? 17.594 -6.977 4.891 1 94.62 325 GLY A N 1
ATOM 2616 C CA . GLY A 1 325 ? 17.984 -7.105 6.285 1 94.62 325 GLY A CA 1
ATOM 2617 C C . GLY A 1 325 ? 19.484 -7.238 6.469 1 94.62 325 GLY A C 1
ATOM 2618 O O . GLY A 1 325 ? 20.266 -6.684 5.691 1 94.62 325 GLY A O 1
ATOM 2619 N N . ARG A 1 326 ? 19.844 -7.793 7.629 1 91.88 326 ARG A N 1
ATOM 2620 C CA . ARG A 1 326 ? 21.219 -8.133 7.996 1 91.88 326 ARG A CA 1
ATOM 2621 C C . ARG A 1 326 ? 21.969 -6.906 8.516 1 91.88 326 ARG A C 1
ATOM 2623 O O . ARG A 1 326 ? 23.188 -6.855 8.477 1 91.88 326 ARG A O 1
ATOM 2630 N N . ARG A 1 327 ? 21.219 -5.852 8.914 1 87.25 327 ARG A N 1
ATOM 2631 C CA . ARG A 1 327 ? 21.797 -4.66 9.516 1 87.25 327 ARG A CA 1
ATOM 2632 C C . ARG A 1 327 ? 21.328 -4.484 10.961 1 87.25 327 ARG A C 1
ATOM 2634 O O . ARG A 1 327 ? 21.766 -3.551 11.641 1 87.25 327 ARG A O 1
ATOM 2641 N N . GLY A 1 328 ? 20.438 -5.414 11.344 1 86.38 328 GLY A N 1
ATOM 2642 C CA . GLY A 1 328 ? 19.969 -5.387 12.719 1 86.38 328 GLY A CA 1
ATOM 2643 C C . GLY A 1 328 ? 18.953 -4.301 12.977 1 86.38 328 GLY A C 1
ATOM 2644 O O . GLY A 1 328 ? 18.766 -3.865 14.117 1 86.38 328 GLY A O 1
ATOM 2645 N N . TYR A 1 329 ? 18.234 -3.846 11.938 1 86.75 329 TYR A N 1
ATOM 2646 C CA . TYR A 1 329 ? 17.328 -2.719 12.094 1 86.75 329 TYR A CA 1
ATOM 2647 C C . TYR A 1 329 ? 15.945 -3.193 12.523 1 86.75 329 TYR A C 1
ATOM 2649 O O . TYR A 1 329 ? 15.055 -2.381 12.797 1 86.75 329 TYR A O 1
ATOM 2657 N N . GLY A 1 330 ? 15.75 -4.473 12.602 1 91 330 GLY A N 1
ATOM 2658 C CA . GLY A 1 330 ? 14.539 -4.996 13.211 1 91 330 GLY A CA 1
ATOM 2659 C C . GLY A 1 330 ? 13.352 -5 12.266 1 91 330 GLY A C 1
ATOM 2660 O O . GLY A 1 330 ? 13.523 -5.012 11.047 1 91 330 GLY A O 1
ATOM 2661 N N . PRO A 1 331 ? 12.164 -5.078 12.789 1 90.81 331 PRO A N 1
ATOM 2662 C CA . PRO A 1 331 ? 10.961 -5.41 12.008 1 90.81 331 PRO A CA 1
ATOM 2663 C C . PRO A 1 331 ? 10.5 -4.262 11.117 1 90.81 331 PRO A C 1
ATOM 2665 O O . PRO A 1 331 ? 9.688 -4.465 10.211 1 90.81 331 PRO A O 1
ATOM 2668 N N . THR A 1 332 ? 11 -3.068 11.297 1 89.5 332 THR A N 1
ATOM 2669 C CA . THR A 1 332 ? 10.391 -1.943 10.594 1 89.5 332 THR A CA 1
ATOM 2670 C C . THR A 1 332 ? 11.383 -1.331 9.609 1 89.5 332 THR A C 1
ATOM 2672 O O . THR A 1 332 ? 11.062 -0.352 8.93 1 89.5 332 THR A O 1
ATOM 2675 N N . HIS A 1 333 ? 12.625 -1.881 9.469 1 92.44 333 HIS A N 1
ATOM 2676 C CA . HIS A 1 333 ? 13.609 -1.298 8.562 1 92.44 333 HIS A CA 1
ATOM 2677 C C . HIS A 1 333 ? 14.375 -2.381 7.812 1 92.44 333 HIS A C 1
ATOM 2679 O O . HIS A 1 333 ? 15.438 -2.115 7.25 1 92.44 333 HIS A O 1
ATOM 2685 N N . SER A 1 334 ? 13.859 -3.596 7.867 1 94.44 334 SER A N 1
ATOM 2686 C CA . SER A 1 334 ? 14.695 -4.676 7.344 1 94.44 334 SER A CA 1
ATOM 2687 C C . SER A 1 334 ? 13.953 -5.477 6.277 1 94.44 334 SER A C 1
ATOM 2689 O O . SER A 1 334 ? 14.453 -6.488 5.793 1 94.44 334 SER A O 1
ATOM 2691 N N . GLN A 1 335 ? 12.836 -5.035 5.855 1 94.56 335 GLN A N 1
ATOM 2692 C CA . GLN A 1 335 ? 12.008 -5.828 4.953 1 94.56 335 GLN A CA 1
ATOM 2693 C C . GLN A 1 335 ? 12.484 -5.699 3.508 1 94.56 335 GLN A C 1
ATOM 2695 O O . GLN A 1 335 ? 13.172 -4.738 3.16 1 94.56 335 GLN A O 1
ATOM 2700 N N . THR A 1 336 ? 12.242 -6.699 2.721 1 95.69 336 THR A N 1
ATOM 2701 C CA . THR A 1 336 ? 12.234 -6.656 1.264 1 95.69 336 THR A CA 1
ATOM 2702 C C . THR A 1 336 ? 10.812 -6.805 0.723 1 95.69 336 THR A C 1
ATOM 2704 O O . THR A 1 336 ? 10.242 -7.895 0.76 1 95.69 336 THR A O 1
ATOM 2707 N N . LEU A 1 337 ? 10.289 -5.719 0.205 1 96.12 337 LEU A N 1
ATOM 2708 C CA . LEU A 1 337 ? 8.867 -5.688 -0.148 1 96.12 337 LEU A CA 1
ATOM 2709 C C . LEU A 1 337 ? 8.688 -5.672 -1.662 1 96.12 337 LEU A C 1
ATOM 2711 O O . LEU A 1 337 ? 7.754 -5.047 -2.172 1 96.12 337 LEU A O 1
ATOM 2715 N N . ASP A 1 338 ? 9.57 -6.32 -2.371 1 96.69 338 ASP A N 1
ATOM 2716 C CA . ASP A 1 338 ? 9.508 -6.375 -3.828 1 96.69 338 ASP A CA 1
ATOM 2717 C C . ASP A 1 338 ? 8.195 -6.996 -4.301 1 96.69 338 ASP A C 1
ATOM 2719 O O . ASP A 1 338 ? 7.625 -6.562 -5.301 1 96.69 338 ASP A O 1
ATOM 2723 N N . LYS A 1 339 ? 7.703 -8.055 -3.568 1 96.62 339 LYS A N 1
ATOM 2724 C CA . LYS A 1 339 ? 6.492 -8.742 -4 1 96.62 339 LYS A CA 1
ATOM 2725 C C . LYS A 1 339 ? 5.309 -7.781 -4.074 1 96.62 339 LYS A C 1
ATOM 2727 O O . LYS A 1 339 ? 4.434 -7.93 -4.934 1 96.62 339 LYS A O 1
ATOM 2732 N N . LEU A 1 340 ? 5.281 -6.777 -3.227 1 96.38 340 LEU A N 1
ATOM 2733 C CA . LEU A 1 340 ? 4.234 -5.762 -3.27 1 96.38 340 LEU A CA 1
ATOM 2734 C C . LEU A 1 340 ? 4.309 -4.961 -4.566 1 96.38 340 LEU A C 1
ATOM 2736 O O . LEU A 1 340 ? 3.275 -4.633 -5.156 1 96.38 340 LEU A O 1
ATOM 2740 N N . LEU A 1 341 ? 5.5 -4.707 -4.977 1 97.44 341 LEU A N 1
ATOM 2741 C CA . LEU A 1 341 ? 5.73 -3.859 -6.141 1 97.44 341 LEU A CA 1
ATOM 2742 C C . LEU A 1 341 ? 5.453 -4.621 -7.434 1 97.44 341 LEU A C 1
ATOM 2744 O O . LEU A 1 341 ? 5 -4.035 -8.422 1 97.44 341 LEU A O 1
ATOM 2748 N N . LEU A 1 342 ? 5.668 -5.914 -7.426 1 97.12 342 LEU A N 1
ATOM 2749 C CA . LEU A 1 342 ? 5.477 -6.754 -8.602 1 97.12 342 LEU A CA 1
ATOM 2750 C C . LEU A 1 342 ? 3.998 -6.848 -8.969 1 97.12 342 LEU A C 1
ATOM 2752 O O . LEU A 1 342 ? 3.656 -7.234 -10.086 1 97.12 342 LEU A O 1
ATOM 2756 N N . CYS A 1 343 ? 3.113 -6.465 -8.078 1 96.12 343 CYS A N 1
ATOM 2757 C CA . CYS A 1 343 ? 1.672 -6.555 -8.281 1 96.12 343 CYS A CA 1
ATOM 2758 C C . CYS A 1 343 ? 1.148 -5.34 -9.039 1 96.12 343 CYS A C 1
ATOM 2760 O O . CYS A 1 343 ? 0.014 -5.344 -9.516 1 96.12 343 CYS A O 1
ATOM 2762 N N . ILE A 1 344 ? 1.935 -4.316 -9.227 1 96.25 344 ILE A N 1
ATOM 2763 C CA . ILE A 1 344 ? 1.499 -3.074 -9.852 1 96.25 344 ILE A CA 1
ATOM 2764 C C . ILE A 1 344 ? 1.683 -3.172 -11.367 1 96.25 344 ILE A C 1
ATOM 2766 O O . ILE A 1 344 ? 2.795 -3.396 -11.852 1 96.25 344 ILE A O 1
ATOM 2770 N N . ASP A 1 345 ? 0.622 -3.012 -12.109 1 94 345 ASP A N 1
ATOM 2771 C CA . ASP A 1 345 ? 0.697 -3.07 -13.562 1 94 345 ASP A CA 1
ATOM 2772 C C . ASP A 1 345 ? 1.295 -1.785 -14.133 1 94 345 ASP A C 1
ATOM 2774 O O . ASP A 1 345 ? 1.192 -0.721 -13.523 1 94 345 ASP A O 1
ATOM 2778 N N . ASN A 1 346 ? 1.93 -1.896 -15.25 1 91.94 346 ASN A N 1
ATOM 2779 C CA . ASN A 1 346 ? 2.404 -0.765 -16.031 1 91.94 346 ASN A CA 1
ATOM 2780 C C . ASN A 1 346 ? 3.564 -0.048 -15.352 1 91.94 346 ASN A C 1
ATOM 2782 O O . ASN A 1 346 ? 3.68 1.176 -15.43 1 91.94 346 ASN A O 1
ATOM 2786 N N . ILE A 1 347 ? 4.293 -0.78 -14.547 1 95.44 347 ILE A N 1
ATOM 2787 C CA . ILE A 1 347 ? 5.516 -0.268 -13.938 1 95.44 347 ILE A CA 1
ATOM 2788 C C . ILE A 1 347 ? 6.676 -1.215 -14.234 1 95.44 347 ILE A C 1
ATOM 2790 O O . ILE A 1 347 ? 6.465 -2.352 -14.664 1 95.44 347 ILE A O 1
ATOM 2794 N N . LYS A 1 348 ? 7.859 -0.688 -14.172 1 96.62 348 LYS A N 1
ATOM 2795 C CA . LYS A 1 348 ? 9.062 -1.516 -14.195 1 96.62 348 LYS A CA 1
ATOM 2796 C C . LYS A 1 348 ? 9.711 -1.577 -12.812 1 96.62 348 LYS A C 1
ATOM 2798 O O . LYS A 1 348 ? 9.758 -0.574 -12.102 1 96.62 348 LYS A O 1
ATOM 2803 N N . VAL A 1 349 ? 10.133 -2.748 -12.43 1 98.12 349 VAL A N 1
ATOM 2804 C CA . VAL A 1 349 ? 10.836 -2.926 -11.156 1 98.12 349 VAL A CA 1
ATOM 2805 C C . VAL A 1 349 ? 12.234 -3.49 -11.414 1 98.12 349 VAL A C 1
ATOM 2807 O O . VAL A 1 349 ? 12.375 -4.551 -12.031 1 98.12 349 VAL A O 1
ATOM 2810 N N . ILE A 1 350 ? 13.25 -2.754 -10.977 1 98.31 350 ILE A N 1
ATOM 2811 C CA . ILE A 1 350 ? 14.656 -3.121 -11.117 1 98.31 350 ILE A CA 1
ATOM 2812 C C . ILE A 1 350 ? 15.25 -3.428 -9.75 1 98.31 350 ILE A C 1
ATOM 2814 O O . ILE A 1 350 ? 14.969 -2.73 -8.773 1 98.31 350 ILE A O 1
ATOM 2818 N N . SER A 1 351 ? 15.961 -4.5 -9.648 1 98.44 351 SER A N 1
ATOM 2819 C CA . SER A 1 351 ? 16.672 -4.855 -8.43 1 98.44 351 SER A CA 1
ATOM 2820 C C . SER A 1 351 ? 18.188 -4.895 -8.656 1 98.44 351 SER A C 1
ATOM 2822 O O . SER A 1 351 ? 18.688 -5.754 -9.383 1 98.44 351 SER A O 1
ATOM 2824 N N . LEU A 1 352 ? 18.906 -3.994 -8.031 1 98.12 352 LEU A N 1
ATOM 2825 C CA . LEU A 1 352 ? 20.359 -3.943 -8.195 1 98.12 352 LEU A CA 1
ATOM 2826 C C . LEU A 1 352 ? 21.031 -5.07 -7.422 1 98.12 352 LEU A C 1
ATOM 2828 O O . LEU A 1 352 ? 20.516 -5.512 -6.391 1 98.12 352 LEU A O 1
ATOM 2832 N N . ASN A 1 353 ? 22.125 -5.57 -7.926 1 96.25 353 ASN A N 1
ATOM 2833 C CA . ASN A 1 353 ? 22.922 -6.586 -7.246 1 96.25 353 ASN A CA 1
ATOM 2834 C C . ASN A 1 353 ? 24.391 -6.203 -7.203 1 96.25 353 ASN A C 1
ATOM 2836 O O . ASN A 1 353 ? 24.797 -5.18 -7.758 1 96.25 353 ASN A O 1
ATOM 2840 N N . SER A 1 354 ? 25.203 -6.973 -6.547 1 94.12 354 SER A N 1
ATOM 2841 C CA . SER A 1 354 ? 26.594 -6.605 -6.285 1 94.12 354 SER A CA 1
ATOM 2842 C C . SER A 1 354 ? 27.516 -7.098 -7.398 1 94.12 354 SER A C 1
ATOM 2844 O O . SER A 1 354 ? 28.734 -7.047 -7.27 1 94.12 354 SER A O 1
ATOM 2846 N N . LEU A 1 355 ? 26.969 -7.551 -8.547 1 95.44 355 LEU A N 1
ATOM 2847 C CA . LEU A 1 355 ? 27.797 -8.141 -9.594 1 95.44 355 LEU A CA 1
ATOM 2848 C C . LEU A 1 355 ? 27.766 -7.293 -10.859 1 95.44 355 LEU A C 1
ATOM 2850 O O . LEU A 1 355 ? 28.516 -7.543 -11.805 1 95.44 355 LEU A O 1
ATOM 2854 N N . THR A 1 356 ? 26.906 -6.309 -10.875 1 95.25 356 THR A N 1
ATOM 2855 C CA . THR A 1 356 ? 26.734 -5.5 -12.078 1 95.25 356 THR A CA 1
ATOM 2856 C C . THR A 1 356 ? 26.844 -4.016 -11.75 1 95.25 356 THR A C 1
ATOM 2858 O O . THR A 1 356 ? 26.328 -3.557 -10.727 1 95.25 356 THR A O 1
ATOM 2861 N N . ASP A 1 357 ? 27.484 -3.281 -12.633 1 96.5 357 ASP A N 1
ATOM 2862 C CA . ASP A 1 357 ? 27.578 -1.826 -12.539 1 96.5 357 ASP A CA 1
ATOM 2863 C C . ASP A 1 357 ? 26.188 -1.192 -12.594 1 96.5 357 ASP A C 1
ATOM 2865 O O . ASP A 1 357 ? 25.438 -1.391 -13.555 1 96.5 357 ASP A O 1
ATOM 2869 N N . PRO A 1 358 ? 25.859 -0.443 -11.531 1 97.31 358 PRO A N 1
ATOM 2870 C CA . PRO A 1 358 ? 24.516 0.151 -11.523 1 97.31 358 PRO A CA 1
ATOM 2871 C C . PRO A 1 358 ? 24.391 1.332 -12.484 1 97.31 358 PRO A C 1
ATOM 2873 O O . PRO A 1 358 ? 23.266 1.747 -12.812 1 97.31 358 PRO A O 1
ATOM 2876 N N . ARG A 1 359 ? 25.5 1.944 -12.969 1 97.12 359 ARG A N 1
ATOM 2877 C CA . ARG A 1 359 ? 25.469 3.193 -13.727 1 97.12 359 ARG A CA 1
ATOM 2878 C C . ARG A 1 359 ? 24.766 3.006 -15.07 1 97.12 359 ARG A C 1
ATOM 2880 O O . ARG A 1 359 ? 23.875 3.77 -15.422 1 97.12 359 ARG A O 1
ATOM 2887 N N . PRO A 1 360 ? 25.078 1.959 -15.797 1 96.75 360 PRO A N 1
ATOM 2888 C CA . PRO A 1 360 ? 24.375 1.751 -17.062 1 96.75 360 PRO A CA 1
ATOM 2889 C C . PRO A 1 360 ? 22.875 1.491 -16.875 1 96.75 360 PRO A C 1
ATOM 2891 O O . PRO A 1 360 ? 22.078 1.828 -17.75 1 96.75 360 PRO A O 1
ATOM 2894 N N . ILE A 1 361 ? 22.516 0.864 -15.805 1 97.88 361 ILE A N 1
ATOM 2895 C CA . ILE A 1 361 ? 21.125 0.584 -15.508 1 97.88 361 ILE A CA 1
ATOM 2896 C C . ILE A 1 361 ? 20.359 1.896 -15.328 1 97.88 361 ILE A C 1
ATOM 2898 O O . ILE A 1 361 ? 19.344 2.125 -15.977 1 97.88 361 ILE A O 1
ATOM 2902 N N . TYR A 1 362 ? 20.875 2.791 -14.477 1 98.38 362 TYR A N 1
ATOM 2903 C CA . TYR A 1 362 ? 20.25 4.082 -14.234 1 98.38 362 TYR A CA 1
ATOM 2904 C C . TYR A 1 362 ? 20.203 4.918 -15.508 1 98.38 362 TYR A C 1
ATOM 2906 O O . TYR A 1 362 ? 19.219 5.625 -15.758 1 98.38 362 TYR A O 1
ATOM 2914 N N . LYS A 1 363 ? 21.297 4.836 -16.281 1 97.75 363 LYS A N 1
ATOM 2915 C CA . LYS A 1 363 ? 21.328 5.555 -17.547 1 97.75 363 LYS A CA 1
ATOM 2916 C C . LYS A 1 363 ? 20.219 5.074 -18.484 1 97.75 363 LYS A C 1
ATOM 2918 O O . LYS A 1 363 ? 19.547 5.883 -19.125 1 97.75 363 LYS A O 1
ATOM 2923 N N . SER A 1 364 ? 20.094 3.754 -18.531 1 97.25 364 SER A N 1
ATOM 2924 C CA . SER A 1 364 ? 19.047 3.174 -19.359 1 97.25 364 SER A CA 1
ATOM 2925 C C . SER A 1 364 ? 17.656 3.633 -18.906 1 97.25 364 SER A C 1
ATOM 2927 O O . SER A 1 364 ? 16.797 3.938 -19.734 1 97.25 364 SER A O 1
ATOM 2929 N N . ILE A 1 365 ? 17.438 3.65 -17.625 1 97.94 365 ILE A N 1
ATOM 2930 C CA . ILE A 1 365 ? 16.156 4.102 -17.078 1 97.94 365 ILE A CA 1
ATOM 2931 C C . ILE A 1 365 ? 15.875 5.535 -17.531 1 97.94 365 ILE A C 1
ATOM 2933 O O . ILE A 1 365 ? 14.805 5.832 -18.047 1 97.94 365 ILE A O 1
ATOM 2937 N N . LEU A 1 366 ? 16.828 6.398 -17.344 1 97.62 366 LEU A N 1
ATOM 2938 C CA . LEU A 1 366 ? 16.688 7.824 -17.625 1 97.62 366 LEU A CA 1
ATOM 2939 C C . LEU A 1 366 ? 16.406 8.055 -19.109 1 97.62 366 LEU A C 1
ATOM 2941 O O . LEU A 1 366 ? 15.555 8.875 -19.469 1 97.62 366 LEU A O 1
ATOM 2945 N N . GLU A 1 367 ? 17.031 7.293 -19.969 1 96.38 367 GLU A N 1
ATOM 2946 C CA . GLU A 1 367 ? 17.016 7.559 -21.406 1 96.38 367 GLU A CA 1
ATOM 2947 C C . GLU A 1 367 ? 15.82 6.891 -22.078 1 96.38 367 GLU A C 1
ATOM 2949 O O . GLU A 1 367 ? 15.281 7.406 -23.062 1 96.38 367 GLU A O 1
ATOM 2954 N N . ASN A 1 368 ? 15.398 5.75 -21.484 1 94.88 368 ASN A N 1
ATOM 2955 C CA . ASN A 1 368 ? 14.508 4.922 -22.297 1 94.88 368 ASN A CA 1
ATOM 2956 C C . ASN A 1 368 ? 13.125 4.797 -21.656 1 94.88 368 ASN A C 1
ATOM 2958 O O . ASN A 1 368 ? 12.156 4.449 -22.344 1 94.88 368 ASN A O 1
ATOM 2962 N N . GLU A 1 369 ? 12.977 5.012 -20.453 1 95.12 369 GLU A N 1
ATOM 2963 C CA . GLU A 1 369 ? 11.719 4.664 -19.812 1 95.12 369 GLU A CA 1
ATOM 2964 C C . GLU A 1 369 ? 10.742 5.836 -19.812 1 95.12 369 GLU A C 1
ATOM 2966 O O . GLU A 1 369 ? 11.133 6.977 -19.562 1 95.12 369 GLU A O 1
ATOM 2971 N N . LYS A 1 370 ? 9.5 5.5 -20.094 1 93.38 370 LYS A N 1
ATOM 2972 C CA . LYS A 1 370 ? 8.445 6.504 -20.188 1 93.38 370 LYS A CA 1
ATOM 2973 C C . LYS A 1 370 ? 7.445 6.348 -19.031 1 93.38 370 LYS A C 1
ATOM 2975 O O . LYS A 1 370 ? 6.648 7.25 -18.781 1 93.38 370 LYS A O 1
ATOM 2980 N N . ASN A 1 371 ? 7.43 5.184 -18.375 1 93.94 371 ASN A N 1
ATOM 2981 C CA . ASN A 1 371 ? 6.578 4.859 -17.234 1 93.94 371 ASN A CA 1
ATOM 2982 C C . ASN A 1 371 ? 7.371 4.816 -15.938 1 93.94 371 ASN A C 1
ATOM 2984 O O . ASN A 1 371 ? 8.602 4.887 -15.953 1 93.94 371 ASN A O 1
ATOM 2988 N N . PRO A 1 372 ? 6.641 4.812 -14.828 1 97.56 372 PRO A N 1
ATOM 2989 C CA . PRO A 1 372 ? 7.359 4.777 -13.555 1 97.56 372 PRO A CA 1
ATOM 2990 C C . PRO A 1 372 ? 8.25 3.545 -13.414 1 97.56 372 PRO A C 1
ATOM 2992 O O . PRO A 1 372 ? 7.879 2.457 -13.859 1 97.56 372 PRO A O 1
ATOM 2995 N N . VAL A 1 373 ? 9.43 3.762 -12.82 1 98.38 373 VAL A N 1
ATOM 2996 C CA . VAL A 1 373 ? 10.367 2.688 -12.508 1 98.38 373 VAL A CA 1
ATOM 2997 C C . VAL A 1 373 ? 10.672 2.684 -11.016 1 98.38 373 VAL A C 1
ATOM 2999 O O . VAL A 1 373 ? 10.875 3.742 -10.414 1 98.38 373 VAL A O 1
ATOM 3002 N N . ILE A 1 374 ? 10.586 1.564 -10.414 1 98.62 374 ILE A N 1
ATOM 3003 C CA . ILE A 1 374 ? 11.039 1.409 -9.031 1 98.62 374 ILE A CA 1
ATOM 3004 C C . ILE A 1 374 ? 12.359 0.648 -9.008 1 98.62 374 ILE A C 1
ATOM 3006 O O . ILE A 1 374 ? 12.477 -0.433 -9.594 1 98.62 374 ILE A O 1
ATOM 3010 N N . VAL A 1 375 ? 13.344 1.2 -8.406 1 98.75 375 VAL A N 1
ATOM 3011 C CA . VAL A 1 375 ? 14.656 0.57 -8.273 1 98.75 375 VAL A CA 1
ATOM 3012 C C . VAL A 1 375 ? 14.875 0.134 -6.824 1 98.75 375 VAL A C 1
ATOM 3014 O O . VAL A 1 375 ? 14.977 0.973 -5.926 1 98.75 375 VAL A O 1
ATOM 3017 N N . ILE A 1 376 ? 14.938 -1.146 -6.676 1 98.5 376 ILE A N 1
ATOM 3018 C CA . ILE A 1 376 ? 15.227 -1.724 -5.367 1 98.5 376 ILE A CA 1
ATOM 3019 C C . ILE A 1 376 ? 16.734 -1.858 -5.184 1 98.5 376 ILE A C 1
ATOM 3021 O O . ILE A 1 376 ? 17.406 -2.529 -5.973 1 98.5 376 ILE A O 1
ATOM 3025 N N . GLU A 1 377 ? 17.219 -1.211 -4.215 1 98.06 377 GLU A N 1
ATOM 3026 C CA . GLU A 1 377 ? 18.609 -1.283 -3.82 1 98.06 377 GLU A CA 1
ATOM 3027 C C . GLU A 1 377 ? 18.781 -2.018 -2.492 1 98.06 377 GLU A C 1
ATOM 3029 O O . GLU A 1 377 ? 17.938 -1.892 -1.602 1 98.06 377 GLU A O 1
ATOM 3034 N N . ASN A 1 378 ? 19.766 -2.852 -2.379 1 96.81 378 ASN A N 1
ATOM 3035 C CA . ASN A 1 378 ? 19.969 -3.59 -1.14 1 96.81 378 ASN A CA 1
ATOM 3036 C C . ASN A 1 378 ? 20.938 -2.859 -0.208 1 96.81 378 ASN A C 1
ATOM 3038 O O . ASN A 1 378 ? 22.062 -2.545 -0.595 1 96.81 378 ASN A O 1
ATOM 3042 N N . LYS A 1 379 ? 20.531 -2.67 1.007 1 96.12 379 LYS A N 1
ATOM 3043 C CA . LYS A 1 379 ? 21.312 -1.88 1.955 1 96.12 379 LYS A CA 1
ATOM 3044 C C . LYS A 1 379 ? 22.688 -2.504 2.191 1 96.12 379 LYS A C 1
ATOM 3046 O O . LYS A 1 379 ? 23.688 -1.791 2.33 1 96.12 379 LYS A O 1
ATOM 3051 N N . ALA A 1 380 ? 22.734 -3.801 2.221 1 94 380 ALA A N 1
ATOM 3052 C CA . ALA A 1 380 ? 23.984 -4.508 2.494 1 94 380 ALA A CA 1
ATOM 3053 C C . ALA A 1 380 ? 24.953 -4.395 1.316 1 94 380 ALA A C 1
ATOM 3055 O O . ALA A 1 380 ? 26.156 -4.523 1.486 1 94 380 ALA A O 1
ATOM 3056 N N . ASP A 1 381 ? 24.453 -4.102 0.127 1 96 381 ASP A N 1
ATOM 3057 C CA . ASP A 1 381 ? 25.266 -4.098 -1.081 1 96 381 ASP A CA 1
ATOM 3058 C C . ASP A 1 381 ? 25.906 -2.729 -1.314 1 96 381 ASP A C 1
ATOM 3060 O O . ASP A 1 381 ? 26.828 -2.594 -2.113 1 96 381 ASP A O 1
ATOM 3064 N N . TYR A 1 382 ? 25.438 -1.694 -0.655 1 95.94 382 TYR A N 1
ATOM 3065 C CA . TYR A 1 382 ? 25.938 -0.343 -0.863 1 95.94 382 TYR A CA 1
ATOM 3066 C C . TYR A 1 382 ? 27.453 -0.284 -0.624 1 95.94 382 TYR A C 1
ATOM 3068 O O . TYR A 1 382 ? 28.172 0.387 -1.36 1 95.94 382 TYR A O 1
ATOM 3076 N N . ALA A 1 383 ? 27.891 -1.047 0.423 1 94.56 383 ALA A N 1
ATOM 3077 C CA . ALA A 1 383 ? 29.297 -0.953 0.839 1 94.56 383 ALA A CA 1
ATOM 3078 C C . ALA A 1 383 ? 30.156 -1.972 0.1 1 94.56 383 ALA A C 1
ATOM 3080 O O . ALA A 1 383 ? 31.391 -1.949 0.208 1 94.56 383 ALA A O 1
ATOM 3081 N N . LYS A 1 384 ? 29.516 -2.805 -0.648 1 94.06 384 LYS A N 1
ATOM 3082 C CA . LYS A 1 384 ? 30.266 -3.824 -1.379 1 94.06 384 LYS A CA 1
ATOM 3083 C C . LYS A 1 384 ? 30.812 -3.27 -2.689 1 94.06 384 LYS A C 1
ATOM 3085 O O . LYS A 1 384 ? 30.156 -2.459 -3.35 1 94.06 384 LYS A O 1
ATOM 3090 N N . LYS A 1 385 ? 32 -3.756 -2.971 1 95.5 385 LYS A N 1
ATOM 3091 C CA . LYS A 1 385 ? 32.562 -3.479 -4.289 1 95.5 385 LYS A CA 1
ATOM 3092 C C . LYS A 1 385 ? 31.953 -4.391 -5.348 1 95.5 385 LYS A C 1
ATOM 3094 O O . LYS A 1 385 ? 31.609 -5.543 -5.062 1 95.5 385 LYS A O 1
ATOM 3099 N N . ILE A 1 386 ? 31.781 -3.768 -6.551 1 94.75 386 ILE A N 1
ATOM 3100 C CA . ILE A 1 386 ? 31.359 -4.594 -7.672 1 94.75 386 ILE A CA 1
ATOM 3101 C C . ILE A 1 386 ? 32.5 -5.488 -8.133 1 94.75 386 ILE A C 1
ATOM 3103 O O . ILE A 1 386 ? 33.531 -4.996 -8.57 1 94.75 386 ILE A O 1
ATOM 3107 N N . THR A 1 387 ? 32.312 -6.793 -7.941 1 89.94 387 THR A N 1
ATOM 3108 C CA . THR A 1 387 ? 33.375 -7.738 -8.289 1 89.94 387 THR A CA 1
ATOM 3109 C C . THR A 1 387 ? 32.812 -8.852 -9.18 1 89.94 387 THR A C 1
ATOM 3111 O O . THR A 1 387 ? 31.609 -9.039 -9.273 1 89.94 387 THR A O 1
ATOM 3114 N N . LYS A 1 388 ? 33.75 -9.469 -9.82 1 90 388 LYS A N 1
ATOM 3115 C CA . LYS A 1 388 ? 33.375 -10.656 -10.594 1 90 388 LYS A CA 1
ATOM 3116 C C . LYS A 1 388 ? 33.188 -11.859 -9.688 1 90 388 LYS A C 1
ATOM 3118 O O . LYS A 1 388 ? 33.812 -11.977 -8.641 1 90 388 LYS A O 1
ATOM 3123 N N . ALA A 1 389 ? 32.219 -12.617 -10.172 1 90.44 389 ALA A N 1
ATOM 3124 C CA . ALA A 1 389 ? 32.094 -13.914 -9.492 1 90.44 389 ALA A CA 1
ATOM 3125 C C . ALA A 1 389 ? 33.312 -14.797 -9.805 1 90.44 389 ALA A C 1
ATOM 3127 O O . ALA A 1 389 ? 33.75 -14.891 -10.953 1 90.44 389 ALA A O 1
ATOM 3128 N N . ASN A 1 390 ? 33.938 -15.273 -8.766 1 89.5 390 ASN A N 1
ATOM 3129 C CA . ASN A 1 390 ? 35.062 -16.188 -8.938 1 89.5 390 ASN A CA 1
ATOM 3130 C C . ASN A 1 390 ? 34.781 -17.547 -8.328 1 89.5 390 ASN A C 1
ATOM 3132 O O . ASN A 1 390 ? 34.969 -17.75 -7.125 1 89.5 390 ASN A O 1
ATOM 3136 N N . VAL A 1 391 ? 34.312 -18.375 -9.203 1 93.69 391 VAL A N 1
ATOM 3137 C CA . VAL A 1 391 ? 34.062 -19.766 -8.82 1 93.69 391 VAL A CA 1
ATOM 3138 C C . VAL A 1 391 ? 34.844 -20.703 -9.734 1 93.69 391 VAL A C 1
ATOM 3140 O O . VAL A 1 391 ? 34.75 -20.594 -10.961 1 93.69 391 VAL A O 1
ATOM 3143 N N . GLU A 1 392 ? 35.562 -21.656 -9.148 1 93.5 392 GLU A N 1
ATOM 3144 C CA . GLU A 1 392 ? 36.375 -22.578 -9.93 1 93.5 392 GLU A CA 1
ATOM 3145 C C . GLU A 1 392 ? 35.531 -23.375 -10.906 1 93.5 392 GLU A C 1
ATOM 3147 O O . GLU A 1 392 ? 34.438 -23.875 -10.547 1 93.5 392 GLU A O 1
ATOM 3152 N N . ASN A 1 393 ? 35.969 -23.406 -12.188 1 94.38 393 ASN A N 1
ATOM 3153 C CA . ASN A 1 393 ? 35.344 -24.188 -13.25 1 94.38 393 ASN A CA 1
ATOM 3154 C C . ASN A 1 393 ? 34 -23.625 -13.656 1 94.38 393 ASN A C 1
ATOM 3156 O O . ASN A 1 393 ? 33.125 -24.344 -14.172 1 94.38 393 ASN A O 1
ATOM 3160 N N . TYR A 1 394 ? 33.781 -22.359 -13.32 1 97.06 394 TYR A N 1
ATOM 3161 C CA . TYR A 1 394 ? 32.562 -21.672 -13.75 1 97.06 394 TYR A CA 1
ATOM 3162 C C . TYR A 1 394 ? 32.906 -20.422 -14.562 1 97.06 394 TYR A C 1
ATOM 3164 O O . TYR A 1 394 ? 33.938 -19.812 -14.359 1 97.06 394 TYR A O 1
ATOM 3172 N N . LYS A 1 395 ? 32 -20.125 -15.461 1 96.38 395 LYS A N 1
ATOM 3173 C CA . LYS A 1 395 ? 32.094 -18.906 -16.266 1 96.38 395 LYS A CA 1
ATOM 3174 C C . LYS A 1 395 ? 31.078 -17.859 -15.82 1 96.38 395 LYS A C 1
ATOM 3176 O O . LYS A 1 395 ? 29.922 -18.172 -15.57 1 96.38 395 LYS A O 1
ATOM 3181 N N . PHE A 1 396 ? 31.562 -16.688 -15.641 1 96.5 396 PHE A N 1
ATOM 3182 C CA . PHE A 1 396 ? 30.75 -15.516 -15.312 1 96.5 396 PHE A CA 1
ATOM 3183 C C . PHE A 1 396 ? 30.516 -14.656 -16.547 1 96.5 396 PHE A C 1
ATOM 3185 O O . PHE A 1 396 ? 31.469 -14.141 -17.141 1 96.5 396 PHE A O 1
ATOM 3192 N N . GLU A 1 397 ? 29.188 -14.5 -16.969 1 96.94 397 GLU A N 1
ATOM 3193 C CA . GLU A 1 397 ? 28.828 -13.758 -18.188 1 96.94 397 GLU A CA 1
ATOM 3194 C C . GLU A 1 397 ? 27.672 -12.797 -17.922 1 96.94 397 GLU A C 1
ATOM 3196 O O . GLU A 1 397 ? 26.891 -12.992 -16.984 1 96.94 397 GLU A O 1
ATOM 3201 N N . LEU A 1 398 ? 27.672 -11.828 -18.75 1 95.81 398 LEU A N 1
ATOM 3202 C CA . LEU A 1 398 ? 26.641 -10.805 -18.672 1 95.81 398 LEU A CA 1
ATOM 3203 C C . LEU A 1 398 ? 26.109 -10.453 -20.062 1 95.81 398 LEU A C 1
ATOM 3205 O O . LEU A 1 398 ? 26.875 -10.414 -21.016 1 95.81 398 LEU A O 1
ATOM 3209 N N . ALA A 1 399 ? 24.812 -10.273 -20.219 1 96 399 ALA A N 1
ATOM 3210 C CA . ALA A 1 399 ? 24.172 -9.773 -21.438 1 96 399 ALA A CA 1
ATOM 3211 C C . ALA A 1 399 ? 23.125 -8.719 -21.109 1 96 399 ALA A C 1
ATOM 3213 O O . ALA A 1 399 ? 22.406 -8.828 -20.109 1 96 399 ALA A O 1
ATOM 3214 N N . TYR A 1 400 ? 23.094 -7.695 -21.938 1 93.62 400 TYR A N 1
ATOM 3215 C CA . TYR A 1 400 ? 22.016 -6.711 -21.828 1 93.62 400 TYR A CA 1
ATOM 3216 C C . TYR A 1 400 ? 20.828 -7.105 -22.688 1 93.62 400 TYR A C 1
ATOM 3218 O O . TYR A 1 400 ? 20.953 -7.285 -23.891 1 93.62 400 TYR A O 1
ATOM 3226 N N . VAL A 1 401 ? 19.766 -7.305 -21.984 1 89.69 401 VAL A N 1
ATOM 3227 C CA . VAL A 1 401 ? 18.5 -7.629 -22.625 1 89.69 401 VAL A CA 1
ATOM 3228 C C . VAL A 1 401 ? 17.516 -6.484 -22.438 1 89.69 401 VAL A C 1
ATOM 3230 O O . VAL A 1 401 ? 17.141 -6.148 -21.312 1 89.69 401 VAL A O 1
ATOM 3233 N N . ARG A 1 402 ? 17.047 -5.91 -23.516 1 87.5 402 ARG A N 1
ATOM 3234 C CA . ARG A 1 402 ? 16.156 -4.754 -23.469 1 87.5 402 ARG A CA 1
ATOM 3235 C C . ARG A 1 402 ? 16.703 -3.689 -22.516 1 87.5 402 ARG A C 1
ATOM 3237 O O . ARG A 1 402 ? 15.992 -3.236 -21.609 1 87.5 402 ARG A O 1
ATOM 3244 N N . ASN A 1 403 ? 17.969 -3.498 -22.484 1 89.5 403 ASN A N 1
ATOM 3245 C CA . ASN A 1 403 ? 18.688 -2.406 -21.844 1 89.5 403 ASN A CA 1
ATOM 3246 C C . ASN A 1 403 ? 19.109 -2.766 -20.422 1 89.5 403 ASN A C 1
ATOM 3248 O O . ASN A 1 403 ? 19.75 -1.969 -19.734 1 89.5 403 ASN A O 1
ATOM 3252 N N . TYR A 1 404 ? 18.719 -3.99 -19.953 1 95.25 404 TYR A N 1
ATOM 3253 C CA . TYR A 1 404 ? 19.031 -4.336 -18.562 1 95.25 404 TYR A CA 1
ATOM 3254 C C . TYR A 1 404 ? 19.875 -5.602 -18.5 1 95.25 404 TYR A C 1
ATOM 3256 O O . TYR A 1 404 ? 19.672 -6.535 -19.281 1 95.25 404 TYR A O 1
ATOM 3264 N N . PRO A 1 405 ? 20.797 -5.613 -17.641 1 96 405 PRO A N 1
ATOM 3265 C CA . PRO A 1 405 ? 21.734 -6.734 -17.594 1 96 405 PRO A CA 1
ATOM 3266 C C . PRO A 1 405 ? 21.141 -7.977 -16.922 1 96 405 PRO A C 1
ATOM 3268 O O . PRO A 1 405 ? 20.375 -7.863 -15.969 1 96 405 PRO A O 1
ATOM 3271 N N . ILE A 1 406 ? 21.484 -9.125 -17.422 1 97 406 ILE A N 1
ATOM 3272 C CA . ILE A 1 406 ? 21.297 -10.445 -16.828 1 97 406 ILE A CA 1
ATOM 3273 C C . ILE A 1 406 ? 22.641 -11.133 -16.656 1 97 406 ILE A C 1
ATOM 3275 O O . ILE A 1 406 ? 23.453 -11.156 -17.594 1 97 406 ILE A O 1
ATOM 3279 N N . VAL A 1 407 ? 22.875 -11.602 -15.43 1 97.12 407 VAL A N 1
ATOM 3280 C CA . VAL A 1 407 ? 24.109 -12.305 -15.156 1 97.12 407 VAL A CA 1
ATOM 3281 C C . VAL A 1 407 ? 23.875 -13.812 -15.211 1 97.12 407 VAL A C 1
ATOM 3283 O O . VAL A 1 407 ? 22.859 -14.305 -14.734 1 97.12 407 VAL A O 1
ATOM 3286 N N . ARG A 1 408 ? 24.859 -14.516 -15.805 1 97.69 408 ARG A N 1
ATOM 3287 C CA . ARG A 1 408 ? 24.844 -15.969 -15.844 1 97.69 408 ARG A CA 1
ATOM 3288 C C . ARG A 1 408 ? 26.172 -16.547 -15.344 1 97.69 408 ARG A C 1
ATOM 3290 O O . ARG A 1 408 ? 27.25 -16.094 -15.758 1 97.69 408 ARG A O 1
ATOM 3297 N N . ILE A 1 409 ? 26.109 -17.422 -14.375 1 98 409 ILE A N 1
ATOM 3298 C CA . ILE A 1 409 ? 27.234 -18.219 -13.914 1 98 409 ILE A CA 1
ATOM 3299 C C . ILE A 1 409 ? 26.984 -19.688 -14.203 1 98 409 ILE A C 1
ATOM 3301 O O . ILE A 1 409 ? 26.031 -20.281 -13.68 1 98 409 ILE A O 1
ATOM 3305 N N . ARG A 1 410 ? 27.844 -20.281 -15.008 1 97.44 410 ARG A N 1
ATOM 3306 C CA . ARG A 1 410 ? 27.547 -21.641 -15.445 1 97.44 410 ARG A CA 1
ATOM 3307 C C . ARG A 1 410 ? 28.828 -22.484 -15.477 1 97.44 410 ARG A C 1
ATOM 3309 O O . ARG A 1 410 ? 29.922 -21.969 -15.672 1 97.44 410 ARG A O 1
ATOM 3316 N N . PRO A 1 411 ? 28.656 -23.828 -15.344 1 96.81 411 PRO A N 1
ATOM 3317 C CA . PRO A 1 411 ? 29.828 -24.703 -15.461 1 96.81 411 PRO A CA 1
ATOM 3318 C C . PRO A 1 411 ? 30.438 -24.688 -16.859 1 96.81 411 PRO A C 1
ATOM 3320 O O . PRO A 1 411 ? 29.703 -24.625 -17.859 1 96.81 411 PRO A O 1
ATOM 3323 N N . ILE A 1 412 ? 31.703 -24.781 -16.922 1 94.31 412 ILE A N 1
ATOM 3324 C CA . ILE A 1 412 ? 32.438 -24.688 -18.188 1 94.31 412 ILE A CA 1
ATOM 3325 C C . ILE A 1 412 ? 32.469 -26.047 -18.875 1 94.31 412 ILE A C 1
ATOM 3327 O O . ILE A 1 412 ? 32.25 -26.141 -20.078 1 94.31 412 ILE A O 1
ATOM 3331 N N . VAL A 1 413 ? 32.688 -27.125 -18.141 1 88.88 413 VAL A N 1
ATOM 3332 C CA . VAL A 1 413 ? 33 -28.406 -18.766 1 88.88 413 VAL A CA 1
ATOM 3333 C C . VAL A 1 413 ? 31.797 -29.344 -18.656 1 88.88 413 VAL A C 1
ATOM 3335 O O . VAL A 1 413 ? 31.688 -30.312 -19.406 1 88.88 413 VAL A O 1
ATOM 3338 N N . SER A 1 414 ? 30.906 -29.031 -17.781 1 90 414 SER A N 1
ATOM 3339 C CA . SER A 1 414 ? 29.828 -29.984 -17.531 1 90 414 SER A CA 1
ATOM 3340 C C . SER A 1 414 ? 28.469 -29.344 -17.812 1 90 414 SER A C 1
ATOM 3342 O O . SER A 1 414 ? 28.328 -28.125 -17.75 1 90 414 SER A O 1
ATOM 3344 N N . ARG A 1 415 ? 27.609 -30.312 -18.156 1 95.5 415 ARG A N 1
ATOM 3345 C CA . ARG A 1 415 ? 26.219 -29.906 -18.297 1 95.5 415 ARG A CA 1
ATOM 3346 C C . ARG A 1 415 ? 25.609 -29.516 -16.953 1 95.5 415 ARG A C 1
ATOM 3348 O O . ARG A 1 415 ? 25.797 -30.234 -15.961 1 95.5 415 ARG A O 1
ATOM 3355 N N . PRO A 1 416 ? 24.953 -28.406 -16.891 1 98.06 416 PRO A N 1
ATOM 3356 C CA . PRO A 1 416 ? 24.328 -28.047 -15.617 1 98.06 416 PRO A CA 1
ATOM 3357 C C . PRO A 1 416 ? 23.219 -29.016 -15.203 1 98.06 416 PRO A C 1
ATOM 3359 O O . PRO A 1 416 ? 22.516 -29.562 -16.062 1 98.06 416 PRO A O 1
ATOM 3362 N N . THR A 1 417 ? 23.016 -29.188 -13.914 1 97.81 417 THR A N 1
ATOM 3363 C CA . THR A 1 417 ? 22.016 -30.109 -13.391 1 97.81 417 THR A CA 1
ATOM 3364 C C . THR A 1 417 ? 20.922 -29.359 -12.641 1 97.81 417 THR A C 1
ATOM 3366 O O . THR A 1 417 ? 19.859 -29.922 -12.352 1 97.81 417 THR A O 1
ATOM 3369 N N . ALA A 1 418 ? 21.125 -28.094 -12.328 1 98.44 418 ALA A N 1
ATOM 3370 C CA . ALA A 1 418 ? 20.156 -27.266 -11.609 1 98.44 418 ALA A CA 1
ATOM 3371 C C . ALA A 1 418 ? 20.172 -25.828 -12.102 1 98.44 418 ALA A C 1
ATOM 3373 O O . ALA A 1 418 ? 21.25 -25.281 -12.367 1 98.44 418 ALA A O 1
ATOM 3374 N N . THR A 1 419 ? 19.047 -25.281 -12.328 1 98.69 419 THR A N 1
ATOM 3375 C CA . THR A 1 419 ? 18.891 -23.859 -12.617 1 98.69 419 THR A CA 1
ATOM 3376 C C . THR A 1 419 ? 18.516 -23.094 -11.359 1 98.69 419 THR A C 1
ATOM 3378 O O . THR A 1 419 ? 17.5 -23.406 -10.711 1 98.69 419 THR A O 1
ATOM 3381 N N . ILE A 1 420 ? 19.297 -22.125 -10.938 1 98.88 420 ILE A N 1
ATOM 3382 C CA . ILE A 1 420 ? 19 -21.25 -9.805 1 98.88 420 ILE A CA 1
ATOM 3383 C C . ILE A 1 420 ? 18.781 -19.828 -10.297 1 98.88 420 ILE A C 1
ATOM 3385 O O . ILE A 1 420 ? 19.641 -19.234 -10.938 1 98.88 420 ILE A O 1
ATOM 3389 N N . VAL A 1 421 ? 17.609 -19.281 -10.102 1 98.88 421 VAL A N 1
ATOM 3390 C CA . VAL A 1 421 ? 17.281 -17.891 -10.445 1 98.88 421 VAL A CA 1
ATOM 3391 C C . VAL A 1 421 ? 17.266 -17.047 -9.172 1 98.88 421 VAL A C 1
ATOM 3393 O O . VAL A 1 421 ? 16.688 -17.438 -8.164 1 98.88 421 VAL A O 1
ATOM 3396 N N . THR A 1 422 ? 17.875 -15.93 -9.172 1 98.69 422 THR A N 1
ATOM 3397 C CA . THR A 1 422 ? 17.859 -15.016 -8.031 1 98.69 422 THR A CA 1
ATOM 3398 C C . THR A 1 422 ? 18 -13.57 -8.5 1 98.69 422 THR A C 1
ATOM 3400 O O . THR A 1 422 ? 17.891 -13.281 -9.695 1 98.69 422 THR A O 1
ATOM 3403 N N . TYR A 1 423 ? 18.094 -12.586 -7.578 1 98 423 TYR A N 1
ATOM 3404 C CA . TYR A 1 423 ? 18.172 -11.156 -7.836 1 98 423 TYR A CA 1
ATOM 3405 C C . TYR A 1 423 ? 18.578 -10.398 -6.578 1 98 423 TYR A C 1
ATOM 3407 O O . TYR A 1 423 ? 18.594 -10.961 -5.484 1 98 423 TYR A O 1
ATOM 3415 N N . GLY A 1 424 ? 18.969 -9.195 -6.809 1 96.94 424 GLY A N 1
ATOM 3416 C CA . GLY A 1 424 ? 19.141 -8.266 -5.703 1 96.94 424 GLY A CA 1
ATOM 3417 C C . GLY A 1 424 ? 20.172 -8.742 -4.695 1 96.94 424 GLY A C 1
ATOM 3418 O O . GLY A 1 424 ? 21.25 -9.203 -5.07 1 96.94 424 GLY A O 1
ATOM 3419 N N . GLY A 1 425 ? 19.828 -8.594 -3.436 1 95.25 425 GLY A N 1
ATOM 3420 C CA . GLY A 1 425 ? 20.75 -8.852 -2.338 1 95.25 425 GLY A CA 1
ATOM 3421 C C . GLY A 1 425 ? 21.109 -10.32 -2.182 1 95.25 425 GLY A C 1
ATOM 3422 O O . GLY A 1 425 ? 22.094 -10.656 -1.542 1 95.25 425 GLY A O 1
ATOM 3423 N N . MET A 1 426 ? 20.375 -11.219 -2.803 1 96.94 426 MET A N 1
ATOM 3424 C CA . MET A 1 426 ? 20.594 -12.656 -2.664 1 96.94 426 MET A CA 1
ATOM 3425 C C . MET A 1 426 ? 21.703 -13.125 -3.598 1 96.94 426 MET A C 1
ATOM 3427 O O . MET A 1 426 ? 22.219 -14.234 -3.451 1 96.94 426 MET A O 1
ATOM 3431 N N . SER A 1 427 ? 22.141 -12.32 -4.531 1 97.06 427 SER A N 1
ATOM 3432 C CA . SER A 1 427 ? 23.062 -12.727 -5.598 1 97.06 427 SER A CA 1
ATOM 3433 C C . SER A 1 427 ? 24.375 -13.234 -5.035 1 97.06 427 SER A C 1
ATOM 3435 O O . SER A 1 427 ? 24.844 -14.312 -5.402 1 97.06 427 SER A O 1
ATOM 3437 N N . SER A 1 428 ? 24.969 -12.469 -4.105 1 95.38 428 SER A N 1
ATOM 3438 C CA . SER A 1 428 ? 26.266 -12.859 -3.555 1 95.38 428 SER A CA 1
ATOM 3439 C C . SER A 1 428 ? 26.141 -14.133 -2.73 1 95.38 428 SER A C 1
ATOM 3441 O O . SER A 1 428 ? 27.062 -14.969 -2.732 1 95.38 428 SER A O 1
ATOM 3443 N N . ILE A 1 429 ? 25.031 -14.273 -2.053 1 96.69 429 ILE A N 1
ATOM 3444 C CA . ILE A 1 429 ? 24.812 -15.438 -1.204 1 96.69 429 ILE A CA 1
ATOM 3445 C C . ILE A 1 429 ? 24.688 -16.688 -2.068 1 96.69 429 ILE A C 1
ATOM 3447 O O . ILE A 1 429 ? 25.25 -17.734 -1.747 1 96.69 429 ILE A O 1
ATOM 3451 N N . VAL A 1 430 ? 23.984 -16.578 -3.143 1 98.31 430 VAL A N 1
ATOM 3452 C CA . VAL A 1 430 ? 23.781 -17.703 -4.047 1 98.31 430 VAL A CA 1
ATOM 3453 C C . VAL A 1 430 ? 25.109 -18.094 -4.691 1 98.31 430 VAL A C 1
ATOM 3455 O O . VAL A 1 430 ? 25.422 -19.281 -4.82 1 98.31 430 VAL A O 1
ATOM 3458 N N . VAL A 1 431 ? 25.891 -17.094 -5.098 1 97.5 431 VAL A N 1
ATOM 3459 C CA . VAL A 1 431 ? 27.188 -17.359 -5.715 1 97.5 431 VAL A CA 1
ATOM 3460 C C . VAL A 1 431 ? 28.078 -18.141 -4.75 1 97.5 431 VAL A C 1
ATOM 3462 O O . VAL A 1 431 ? 28.766 -19.078 -5.156 1 97.5 431 VAL A O 1
ATOM 3465 N N . ASP A 1 432 ? 27.969 -17.812 -3.469 1 96.88 432 ASP A N 1
ATOM 3466 C CA . ASP A 1 432 ? 28.781 -18.453 -2.438 1 96.88 432 ASP A CA 1
ATOM 3467 C C . ASP A 1 432 ? 28.375 -19.906 -2.238 1 96.88 432 ASP A C 1
ATOM 3469 O O . ASP A 1 432 ? 29.125 -20.688 -1.657 1 96.88 432 ASP A O 1
ATOM 3473 N N . CYS A 1 433 ? 27.234 -20.25 -2.701 1 98.19 433 CYS A N 1
ATOM 3474 C CA . CYS A 1 433 ? 26.719 -21.609 -2.49 1 98.19 433 CYS A CA 1
ATOM 3475 C C . CYS A 1 433 ? 27.188 -22.547 -3.596 1 98.19 433 CYS A C 1
ATOM 3477 O O . CYS A 1 433 ? 27.109 -23.766 -3.449 1 98.19 433 CYS A O 1
ATOM 3479 N N . ILE A 1 434 ? 27.703 -22.062 -4.75 1 97.94 434 ILE A N 1
ATOM 3480 C CA . ILE A 1 434 ? 27.953 -22.844 -5.961 1 97.94 434 ILE A CA 1
ATOM 3481 C C . ILE A 1 434 ? 28.969 -23.922 -5.672 1 97.94 434 ILE A C 1
ATOM 3483 O O . ILE A 1 434 ? 28.75 -25.109 -5.965 1 97.94 434 ILE A O 1
ATOM 3487 N N . ALA A 1 435 ? 30.094 -23.516 -5.047 1 96.62 435 ALA A N 1
ATOM 3488 C CA . ALA A 1 435 ? 31.188 -24.469 -4.789 1 96.62 435 ALA A CA 1
ATOM 3489 C C . ALA A 1 435 ? 30.734 -25.594 -3.871 1 96.62 435 ALA A C 1
ATOM 3491 O O . ALA A 1 435 ? 31 -26.766 -4.137 1 96.62 435 ALA A O 1
ATOM 3492 N N . THR A 1 436 ? 30.062 -25.172 -2.805 1 97.19 436 THR A N 1
ATOM 3493 C CA . THR A 1 436 ? 29.594 -26.156 -1.845 1 97.19 436 THR A CA 1
ATOM 3494 C C . THR A 1 436 ? 28.609 -27.125 -2.498 1 97.19 436 THR A C 1
ATOM 3496 O O . THR A 1 436 ? 28.656 -28.328 -2.27 1 97.19 436 THR A O 1
ATOM 3499 N N . LEU A 1 437 ? 27.703 -26.625 -3.314 1 97.81 437 LEU A N 1
ATOM 3500 C CA . LEU A 1 437 ? 26.734 -27.469 -4.016 1 97.81 437 LEU A CA 1
ATOM 3501 C C . LEU A 1 437 ? 27.438 -28.469 -4.926 1 97.81 437 LEU A C 1
ATOM 3503 O O . LEU A 1 437 ? 27.031 -29.625 -5.008 1 97.81 437 LEU A O 1
ATOM 3507 N N . PHE A 1 438 ? 28.516 -28.031 -5.523 1 95.88 438 PHE A N 1
ATOM 3508 C CA . PHE A 1 438 ? 29.266 -28.891 -6.441 1 95.88 438 PHE A CA 1
ATOM 3509 C C . PHE A 1 438 ? 30.016 -29.969 -5.676 1 95.88 438 PHE A C 1
ATOM 3511 O O . PHE A 1 438 ? 29.844 -31.156 -5.934 1 95.88 438 PHE A O 1
ATOM 3518 N N . TYR A 1 439 ? 30.766 -29.578 -4.656 1 95.38 439 TYR A N 1
ATOM 3519 C CA . TYR A 1 439 ? 31.703 -30.484 -4.012 1 95.38 439 TYR A CA 1
ATOM 3520 C C . TYR A 1 439 ? 30.984 -31.438 -3.07 1 95.38 439 TYR A C 1
ATOM 3522 O O . TYR A 1 439 ? 31.375 -32.594 -2.932 1 95.38 439 TYR A O 1
ATOM 3530 N N . GLU A 1 440 ? 29.984 -30.969 -2.498 1 96.06 440 GLU A N 1
ATOM 3531 C CA . GLU A 1 440 ? 29.359 -31.766 -1.458 1 96.06 440 GLU A CA 1
ATOM 3532 C C . GLU A 1 440 ? 28.156 -32.531 -2.004 1 96.06 440 GLU A C 1
ATOM 3534 O O . GLU A 1 440 ? 27.797 -33.594 -1.485 1 96.06 440 GLU A O 1
ATOM 3539 N N . TYR A 1 441 ? 27.547 -32.062 -3.104 1 96.56 441 TYR A N 1
ATOM 3540 C CA . TYR A 1 441 ? 26.281 -32.656 -3.527 1 96.56 441 TYR A CA 1
ATOM 3541 C C . TYR A 1 441 ? 26.328 -33.031 -5.012 1 96.56 441 TYR A C 1
ATOM 3543 O O . TYR A 1 441 ? 25.344 -33.531 -5.559 1 96.56 441 TYR A O 1
ATOM 3551 N N . ASP A 1 442 ? 27.406 -32.688 -5.695 1 96 442 ASP A N 1
ATOM 3552 C CA . ASP A 1 442 ? 27.578 -32.938 -7.125 1 96 442 ASP A CA 1
ATOM 3553 C C . ASP A 1 442 ? 26.516 -32.219 -7.945 1 96 442 ASP A C 1
ATOM 3555 O O . ASP A 1 442 ? 26 -32.781 -8.922 1 96 442 ASP A O 1
ATOM 3559 N N . VAL A 1 443 ? 26.125 -31.109 -7.434 1 97.75 443 VAL A N 1
ATOM 3560 C CA . VAL A 1 443 ? 25.172 -30.25 -8.148 1 97.75 443 VAL A CA 1
ATOM 3561 C C . VAL A 1 443 ? 25.938 -29.234 -8.992 1 97.75 443 VAL A C 1
ATOM 3563 O O . VAL A 1 443 ? 26.688 -28.406 -8.461 1 97.75 443 VAL A O 1
ATOM 3566 N N . LYS A 1 444 ? 25.812 -29.344 -10.297 1 98.12 444 LYS A N 1
ATOM 3567 C CA . LYS A 1 444 ? 26.375 -28.359 -11.211 1 98.12 444 LYS A CA 1
ATOM 3568 C C . LYS A 1 444 ? 25.359 -27.266 -11.531 1 98.12 444 LYS A C 1
ATOM 3570 O O . LYS A 1 444 ? 24.656 -27.344 -12.539 1 98.12 444 LYS A O 1
ATOM 3575 N N . ALA A 1 445 ? 25.422 -26.203 -10.773 1 98.19 445 ALA A N 1
ATOM 3576 C CA . ALA A 1 445 ? 24.375 -25.172 -10.82 1 98.19 445 ALA A CA 1
ATOM 3577 C C . ALA A 1 445 ? 24.656 -24.172 -11.93 1 98.19 445 ALA A C 1
ATOM 3579 O O . ALA A 1 445 ? 25.797 -23.75 -12.125 1 98.19 445 ALA A O 1
ATOM 3580 N N . GLU A 1 446 ? 23.688 -23.875 -12.727 1 98.62 446 GLU A N 1
ATOM 3581 C CA . GLU A 1 446 ? 23.656 -22.656 -13.523 1 98.62 446 GLU A CA 1
ATOM 3582 C C . GLU A 1 446 ? 22.828 -21.562 -12.844 1 98.62 446 GLU A C 1
ATOM 3584 O O . GLU A 1 446 ? 21.641 -21.75 -12.586 1 98.62 446 GLU A O 1
ATOM 3589 N N . VAL A 1 447 ? 23.469 -20.438 -12.547 1 98.75 447 VAL A N 1
ATOM 3590 C CA . VAL A 1 447 ? 22.828 -19.359 -11.797 1 98.75 447 VAL A CA 1
ATOM 3591 C C . VAL A 1 447 ? 22.484 -18.203 -12.742 1 98.75 447 VAL A C 1
ATOM 3593 O O . VAL A 1 447 ? 23.344 -17.734 -13.492 1 98.75 447 VAL A O 1
ATOM 3596 N N . ILE A 1 448 ? 21.266 -17.781 -12.773 1 98.69 448 ILE A N 1
ATOM 3597 C CA . ILE A 1 448 ? 20.766 -16.641 -13.531 1 98.69 448 ILE A CA 1
ATOM 3598 C C . ILE A 1 448 ? 20.359 -15.516 -12.57 1 98.69 448 ILE A C 1
ATOM 3600 O O . ILE A 1 448 ? 19.484 -15.703 -11.727 1 98.69 448 ILE A O 1
ATOM 3604 N N . ILE A 1 449 ? 20.969 -14.383 -12.648 1 98.25 449 ILE A N 1
ATOM 3605 C CA . ILE A 1 449 ? 20.719 -13.242 -11.773 1 98.25 449 ILE A CA 1
ATOM 3606 C C . ILE A 1 449 ? 20.078 -12.109 -12.57 1 98.25 449 ILE A C 1
ATOM 3608 O O . ILE A 1 449 ? 20.703 -11.547 -13.477 1 98.25 449 ILE A O 1
ATOM 3612 N N . LEU A 1 450 ? 18.891 -11.766 -12.164 1 97.88 450 LEU A N 1
ATOM 3613 C CA . LEU A 1 450 ? 18.109 -10.766 -12.875 1 97.88 450 LEU A CA 1
ATOM 3614 C C . LEU A 1 450 ? 18.359 -9.375 -12.297 1 97.88 450 LEU A C 1
ATOM 3616 O O . LEU A 1 450 ? 18.531 -9.227 -11.086 1 97.88 450 LEU A O 1
ATOM 3620 N N . SER A 1 451 ? 18.359 -8.375 -13.18 1 97.62 451 SER A N 1
ATOM 3621 C CA . SER A 1 451 ? 18.281 -6.988 -12.727 1 97.62 451 SER A CA 1
ATOM 3622 C C . SER A 1 451 ? 16.875 -6.43 -12.875 1 97.62 451 SER A C 1
ATOM 3624 O O . SER A 1 451 ? 16.391 -5.707 -12 1 97.62 451 SER A O 1
ATOM 3626 N N . LYS A 1 452 ? 16.234 -6.711 -14.016 1 97.38 452 LYS A N 1
ATOM 3627 C CA . LYS A 1 452 ? 14.828 -6.371 -14.211 1 97.38 452 LYS A CA 1
ATOM 3628 C C . LYS A 1 452 ? 13.922 -7.504 -13.742 1 97.38 452 LYS A C 1
ATOM 3630 O O . LYS A 1 452 ? 13.867 -8.562 -14.367 1 97.38 452 LYS A O 1
ATOM 3635 N N . ILE A 1 453 ? 13.203 -7.262 -12.656 1 97.88 453 ILE A N 1
ATOM 3636 C CA . ILE A 1 453 ? 12.406 -8.344 -12.094 1 97.88 453 ILE A CA 1
ATOM 3637 C C . ILE A 1 453 ? 10.938 -8.141 -12.43 1 97.88 453 ILE A C 1
ATOM 3639 O O . ILE A 1 453 ? 10.094 -8.992 -12.133 1 97.88 453 ILE A O 1
ATOM 3643 N N . LYS A 1 454 ? 10.555 -7.059 -13.102 1 96.81 454 LYS A N 1
ATOM 3644 C CA . LYS A 1 454 ? 9.242 -6.867 -13.703 1 96.81 454 LYS A CA 1
ATOM 3645 C C . LYS A 1 454 ? 9.328 -5.973 -14.938 1 96.81 454 LYS A C 1
ATOM 3647 O O . LYS A 1 454 ? 9.781 -4.824 -14.852 1 96.81 454 LYS A O 1
ATOM 3652 N N . PRO A 1 455 ? 8.898 -6.316 -16.031 1 94.75 455 PRO A N 1
ATOM 3653 C CA . PRO A 1 455 ? 8.602 -7.723 -16.297 1 94.75 455 PRO A CA 1
ATOM 3654 C C . PRO A 1 455 ? 9.859 -8.594 -16.344 1 94.75 455 PRO A C 1
ATOM 3656 O O . PRO A 1 455 ? 10.938 -8.109 -16.703 1 94.75 455 PRO A O 1
ATOM 3659 N N . VAL A 1 456 ? 9.719 -9.797 -16.031 1 95.94 456 VAL A N 1
ATOM 3660 C CA . VAL A 1 456 ? 10.812 -10.758 -16.047 1 95.94 456 VAL A CA 1
ATOM 3661 C C . VAL A 1 456 ? 11.086 -11.188 -17.5 1 95.94 456 VAL A C 1
ATOM 3663 O O . VAL A 1 456 ? 10.156 -11.391 -18.281 1 95.94 456 VAL A O 1
ATOM 3666 N N . ASP A 1 457 ? 12.352 -11.258 -17.875 1 93.94 457 ASP A N 1
ATOM 3667 C CA . ASP A 1 457 ? 12.758 -11.922 -19.109 1 93.94 457 ASP A CA 1
ATOM 3668 C C . ASP A 1 457 ? 12.945 -13.422 -18.891 1 93.94 457 ASP A C 1
ATOM 3670 O O . ASP A 1 457 ? 13.922 -13.844 -18.266 1 93.94 457 ASP A O 1
ATOM 3674 N N . TYR A 1 458 ? 12.141 -14.219 -19.5 1 95.56 458 TYR A N 1
ATOM 3675 C CA . TYR A 1 458 ? 12.031 -15.625 -19.109 1 95.56 458 TYR A CA 1
ATOM 3676 C C . TYR A 1 458 ? 12.906 -16.5 -20 1 95.56 458 TYR A C 1
ATOM 3678 O O . TYR A 1 458 ? 13.148 -17.672 -19.672 1 95.56 458 TYR A O 1
ATOM 3686 N N . ASP A 1 459 ? 13.43 -16.016 -21.094 1 94.19 459 ASP A N 1
ATOM 3687 C CA . ASP A 1 459 ? 14.023 -16.844 -22.141 1 94.19 459 ASP A CA 1
ATOM 3688 C C . ASP A 1 459 ? 15.156 -17.688 -21.578 1 94.19 459 ASP A C 1
ATOM 3690 O O . ASP A 1 459 ? 15.172 -18.906 -21.766 1 94.19 459 ASP A O 1
ATOM 3694 N N . GLU A 1 460 ? 16.047 -17.062 -20.859 1 95.31 460 GLU A N 1
ATOM 3695 C CA . GLU A 1 460 ? 17.203 -17.797 -20.359 1 95.31 460 GLU A CA 1
ATOM 3696 C C . GLU A 1 460 ? 16.812 -18.734 -19.219 1 95.31 460 GLU A C 1
ATOM 3698 O O . GLU A 1 460 ? 17.422 -19.781 -19.047 1 95.31 460 GLU A O 1
ATOM 3703 N N . ILE A 1 461 ? 15.836 -18.375 -18.453 1 97.56 461 ILE A N 1
ATOM 3704 C CA . ILE A 1 461 ? 15.336 -19.219 -17.375 1 97.56 461 ILE A CA 1
ATOM 3705 C C . ILE A 1 461 ? 14.719 -20.484 -17.938 1 97.56 461 ILE A C 1
ATOM 3707 O O . ILE A 1 461 ? 15.008 -21.594 -17.469 1 97.56 461 ILE A O 1
ATOM 3711 N N . ILE A 1 462 ? 13.922 -20.297 -18.984 1 96.75 462 ILE A N 1
ATOM 3712 C CA . ILE A 1 462 ? 13.258 -21.422 -19.641 1 96.75 462 ILE A CA 1
ATOM 3713 C C . ILE A 1 462 ? 14.297 -22.328 -20.297 1 96.75 462 ILE A C 1
ATOM 3715 O O . ILE A 1 462 ? 14.25 -23.547 -20.125 1 96.75 462 ILE A O 1
ATOM 3719 N N . ARG A 1 463 ? 15.227 -21.719 -21.016 1 95.25 463 ARG A N 1
ATOM 3720 C CA . ARG A 1 463 ? 16.281 -22.484 -21.672 1 95.25 463 ARG A CA 1
ATOM 3721 C C . ARG A 1 463 ? 17.031 -23.344 -20.672 1 95.25 463 ARG A C 1
ATOM 3723 O O . ARG A 1 463 ? 17.188 -24.562 -20.859 1 95.25 463 ARG A O 1
ATOM 3730 N N . SER A 1 464 ? 17.484 -22.734 -19.609 1 97.12 464 SER A N 1
ATOM 3731 C CA . SER A 1 464 ? 18.266 -23.438 -18.594 1 97.12 464 SER A CA 1
ATOM 3732 C C . SER A 1 464 ? 17.438 -24.516 -17.906 1 97.12 464 SER A C 1
ATOM 3734 O O . SER A 1 464 ? 17.906 -25.641 -17.688 1 97.12 464 SER A O 1
ATOM 3736 N N . THR A 1 465 ? 16.219 -24.203 -17.578 1 97.62 465 THR A N 1
ATOM 3737 C CA . THR A 1 465 ? 15.328 -25.141 -16.891 1 97.62 465 THR A CA 1
ATOM 3738 C C . THR A 1 465 ? 15.039 -26.359 -17.766 1 97.62 465 THR A C 1
ATOM 3740 O O . THR A 1 465 ? 14.922 -27.484 -17.266 1 97.62 465 THR A O 1
ATOM 3743 N N . ASN A 1 466 ? 14.875 -26.125 -19.062 1 95.94 466 ASN A N 1
ATOM 3744 C CA . ASN A 1 466 ? 14.641 -27.234 -19.984 1 95.94 466 ASN A CA 1
ATOM 3745 C C . ASN A 1 466 ? 15.82 -28.203 -20.031 1 95.94 466 ASN A C 1
ATOM 3747 O O . ASN A 1 466 ? 15.641 -29.406 -20.219 1 95.94 466 ASN A O 1
ATOM 3751 N N . VAL A 1 467 ? 16.984 -27.672 -19.844 1 96.06 467 VAL A N 1
ATOM 3752 C CA . VAL A 1 467 ? 18.203 -28.484 -19.859 1 96.06 467 VAL A CA 1
ATOM 3753 C C . VAL A 1 467 ? 18.328 -29.234 -18.547 1 96.06 467 VAL A C 1
ATOM 3755 O O . VAL A 1 467 ? 18.625 -30.438 -18.531 1 96.06 467 VAL A O 1
ATOM 3758 N N . THR A 1 468 ? 18.078 -28.562 -17.422 1 97 468 THR A N 1
ATOM 3759 C CA . THR A 1 468 ? 18.391 -29.109 -16.109 1 97 468 THR A CA 1
ATOM 3760 C C . THR A 1 468 ? 17.219 -29.891 -15.547 1 97 468 THR A C 1
ATOM 3762 O O . THR A 1 468 ? 17.391 -30.766 -14.695 1 97 468 THR A O 1
ATOM 3765 N N . GLY A 1 469 ? 16.016 -29.453 -15.93 1 95.69 469 GLY A N 1
ATOM 3766 C CA . GLY A 1 469 ? 14.805 -30.062 -15.391 1 95.69 469 GLY A CA 1
ATOM 3767 C C . GLY A 1 469 ? 14.516 -29.641 -13.969 1 95.69 469 GLY A C 1
ATOM 3768 O O . GLY A 1 469 ? 13.5 -30.031 -13.391 1 95.69 469 GLY A O 1
ATOM 3769 N N . HIS A 1 470 ? 15.414 -28.906 -13.32 1 97.31 470 HIS A N 1
ATOM 3770 C CA . HIS A 1 470 ? 15.297 -28.469 -11.93 1 97.31 470 HIS A CA 1
ATOM 3771 C C . HIS A 1 470 ? 15.422 -26.953 -11.82 1 97.31 470 HIS A C 1
ATOM 3773 O O . HIS A 1 470 ? 16.469 -26.391 -12.141 1 97.31 470 HIS A O 1
ATOM 3779 N N . LEU A 1 471 ? 14.367 -26.266 -11.352 1 98.31 471 LEU A N 1
ATOM 3780 C CA . LEU A 1 471 ? 14.336 -24.828 -11.195 1 98.31 471 LEU A CA 1
ATOM 3781 C C . LEU A 1 471 ? 14.227 -24.438 -9.719 1 98.31 471 LEU A C 1
ATOM 3783 O O . LEU A 1 471 ? 13.273 -24.844 -9.047 1 98.31 471 LEU A O 1
ATOM 3787 N N . PHE A 1 472 ? 15.195 -23.734 -9.203 1 98.81 472 PHE A N 1
ATOM 3788 C CA . PHE A 1 472 ? 15.156 -23.156 -7.871 1 98.81 472 PHE A CA 1
ATOM 3789 C C . PHE A 1 472 ? 15.125 -21.625 -7.949 1 98.81 472 PHE A C 1
ATOM 3791 O O . PHE A 1 472 ? 15.914 -21.031 -8.68 1 98.81 472 PHE A O 1
ATOM 3798 N N . VAL A 1 473 ? 14.203 -20.969 -7.301 1 98.81 473 VAL A N 1
ATOM 3799 C CA . VAL A 1 473 ? 14.156 -19.516 -7.234 1 98.81 473 VAL A CA 1
ATOM 3800 C C . VAL A 1 473 ? 14.445 -19.062 -5.809 1 98.81 473 VAL A C 1
ATOM 3802 O O . VAL A 1 473 ? 13.727 -19.422 -4.875 1 98.81 473 VAL A O 1
ATOM 3805 N N . VAL A 1 474 ? 15.492 -18.297 -5.629 1 98.75 474 VAL A N 1
ATOM 3806 C CA . VAL A 1 474 ? 15.938 -17.844 -4.32 1 98.75 474 VAL A CA 1
ATOM 3807 C C . VAL A 1 474 ? 15.547 -16.375 -4.129 1 98.75 474 VAL A C 1
ATOM 3809 O O . VAL A 1 474 ? 15.945 -15.508 -4.918 1 98.75 474 VAL A O 1
ATOM 3812 N N . GLU A 1 475 ? 14.812 -16.125 -3.107 1 97 475 GLU A N 1
ATOM 3813 C CA . GLU A 1 475 ? 14.32 -14.773 -2.838 1 97 475 GLU A CA 1
ATOM 3814 C C . GLU A 1 475 ? 14.695 -14.32 -1.432 1 97 475 GLU A C 1
ATOM 3816 O O . GLU A 1 475 ? 14.828 -15.141 -0.522 1 97 475 GLU A O 1
ATOM 3821 N N . GLU A 1 476 ? 14.789 -13 -1.272 1 94.75 476 GLU A N 1
ATOM 3822 C CA . GLU A 1 476 ? 15.164 -12.461 0.03 1 94.75 476 GLU A CA 1
ATOM 3823 C C . GLU A 1 476 ? 13.953 -12.375 0.96 1 94.75 476 GLU A C 1
ATOM 3825 O O . GLU A 1 476 ? 14.07 -12.648 2.156 1 94.75 476 GLU A O 1
ATOM 3830 N N . GLY A 1 477 ? 12.82 -11.938 0.412 1 95.12 477 GLY A N 1
ATOM 3831 C CA . GLY A 1 477 ? 11.602 -11.883 1.201 1 95.12 477 GLY A CA 1
ATOM 3832 C C . GLY A 1 477 ? 10.922 -13.234 1.342 1 95.12 477 GLY A C 1
ATOM 3833 O O . GLY A 1 477 ? 11.508 -14.266 1.014 1 95.12 477 GLY A O 1
ATOM 3834 N N . SER A 1 478 ? 9.742 -13.305 1.904 1 95.5 478 SER A N 1
ATOM 3835 C CA . SER A 1 478 ? 8.992 -14.539 2.066 1 95.5 478 SER A CA 1
ATOM 3836 C C . SER A 1 478 ? 8.453 -15.039 0.73 1 95.5 478 SER A C 1
ATOM 3838 O O . SER A 1 478 ? 8.391 -14.289 -0.242 1 95.5 478 SER A O 1
ATOM 3840 N N . ALA A 1 479 ? 8.023 -16.219 0.645 1 95.69 479 ALA A N 1
ATOM 3841 C CA . ALA A 1 479 ? 7.777 -16.906 -0.622 1 95.69 479 ALA A CA 1
ATOM 3842 C C . ALA A 1 479 ? 6.375 -16.609 -1.145 1 95.69 479 ALA A C 1
ATOM 3844 O O . ALA A 1 479 ? 6.164 -16.516 -2.357 1 95.69 479 ALA A O 1
ATOM 3845 N N . CYS A 1 480 ? 5.383 -16.484 -0.276 1 94.56 480 CYS A N 1
ATOM 3846 C CA . CYS A 1 480 ? 3.986 -16.422 -0.695 1 94.56 480 CYS A CA 1
ATOM 3847 C C . CYS A 1 480 ? 3.744 -15.219 -1.605 1 94.56 480 CYS A C 1
ATOM 3849 O O . CYS A 1 480 ? 3.941 -14.078 -1.196 1 94.56 480 CYS A O 1
ATOM 3851 N N . ASN A 1 481 ? 3.35 -15.523 -2.828 1 96.69 481 ASN A N 1
ATOM 3852 C CA . ASN A 1 481 ? 3.062 -14.523 -3.852 1 96.69 481 ASN A CA 1
ATOM 3853 C C . ASN A 1 481 ? 4.281 -13.648 -4.137 1 96.69 481 ASN A C 1
ATOM 3855 O O . ASN A 1 481 ? 4.145 -12.445 -4.367 1 96.69 481 ASN A O 1
ATOM 3859 N N . GLY A 1 482 ? 5.457 -14.227 -4.012 1 97.06 482 GLY A N 1
ATOM 3860 C CA . GLY A 1 482 ? 6.688 -13.555 -4.395 1 97.06 482 GLY A CA 1
ATOM 3861 C C . GLY A 1 482 ? 7.051 -13.766 -5.855 1 97.06 482 GLY A C 1
ATOM 3862 O O . GLY A 1 482 ? 6.25 -14.297 -6.625 1 97.06 482 GLY A O 1
ATOM 3863 N N . ILE A 1 483 ? 8.203 -13.328 -6.215 1 97.69 483 ILE A N 1
ATOM 3864 C CA . ILE A 1 483 ? 8.664 -13.438 -7.594 1 97.69 483 ILE A CA 1
ATOM 3865 C C . ILE A 1 483 ? 8.797 -14.906 -7.984 1 97.69 483 ILE A C 1
ATOM 3867 O O . ILE A 1 483 ? 8.547 -15.273 -9.133 1 97.69 483 ILE A O 1
ATOM 3871 N N . GLY A 1 484 ? 9.188 -15.758 -7.02 1 98.38 484 GLY A N 1
ATOM 3872 C CA . GLY A 1 484 ? 9.312 -17.188 -7.285 1 98.38 484 GLY A CA 1
ATOM 3873 C C . GLY A 1 484 ? 8.023 -17.812 -7.789 1 98.38 484 GLY A C 1
ATOM 3874 O O . GLY A 1 484 ? 8.039 -18.641 -8.703 1 98.38 484 GLY A O 1
ATOM 3875 N N . SER A 1 485 ? 6.871 -17.406 -7.176 1 98.44 485 SER A N 1
ATOM 3876 C CA . SER A 1 485 ? 5.574 -17.875 -7.637 1 98.44 485 SER A CA 1
ATOM 3877 C C . SER A 1 485 ? 5.344 -17.531 -9.102 1 98.44 485 SER A C 1
ATOM 3879 O O . SER A 1 485 ? 4.922 -18.375 -9.891 1 98.44 485 SER A O 1
ATOM 3881 N N . GLU A 1 486 ? 5.676 -16.312 -9.438 1 98.38 486 GLU A N 1
ATOM 3882 C CA . GLU A 1 486 ? 5.457 -15.82 -10.797 1 98.38 486 GLU A CA 1
ATOM 3883 C C . GLU A 1 486 ? 6.371 -16.531 -11.789 1 98.38 486 GLU A C 1
ATOM 3885 O O . GLU A 1 486 ? 5.93 -16.938 -12.867 1 98.38 486 GLU A O 1
ATOM 3890 N N . ILE A 1 487 ? 7.633 -16.688 -11.422 1 98.56 487 ILE A N 1
ATOM 3891 C CA . ILE A 1 487 ? 8.602 -17.312 -12.32 1 98.56 487 ILE A CA 1
ATOM 3892 C C . ILE A 1 487 ? 8.227 -18.766 -12.57 1 98.56 487 ILE A C 1
ATOM 3894 O O . ILE A 1 487 ? 8.18 -19.219 -13.719 1 98.56 487 ILE A O 1
ATOM 3898 N N . ILE A 1 488 ? 7.938 -19.484 -11.531 1 98.25 488 ILE A N 1
ATOM 3899 C CA . ILE A 1 488 ? 7.621 -20.906 -11.648 1 98.25 488 ILE A CA 1
ATOM 3900 C C . ILE A 1 488 ? 6.359 -21.094 -12.492 1 98.25 488 ILE A C 1
ATOM 3902 O O . ILE A 1 488 ? 6.332 -21.906 -13.414 1 98.25 488 ILE A O 1
ATOM 3906 N N . ALA A 1 489 ? 5.316 -20.281 -12.203 1 98.19 489 ALA A N 1
ATOM 3907 C CA . ALA A 1 489 ? 4.074 -20.375 -12.961 1 98.19 489 ALA A CA 1
ATOM 3908 C C . ALA A 1 489 ? 4.309 -20.047 -14.438 1 98.19 489 ALA A C 1
ATOM 3910 O O . ALA A 1 489 ? 3.828 -20.766 -15.32 1 98.19 489 ALA A O 1
ATOM 3911 N N . SER A 1 490 ? 5.086 -19.031 -14.68 1 97.5 490 SER A N 1
ATOM 3912 C CA . SER A 1 490 ? 5.34 -18.578 -16.047 1 97.5 490 SER A CA 1
ATOM 3913 C C . SER A 1 490 ? 6.164 -19.594 -16.828 1 97.5 490 SER A C 1
ATOM 3915 O O . SER A 1 490 ? 5.902 -19.844 -18 1 97.5 490 SER A O 1
ATOM 3917 N N . VAL A 1 491 ? 7.145 -20.141 -16.156 1 97.44 491 VAL A N 1
ATOM 3918 C CA . VAL A 1 491 ? 7.98 -21.156 -16.812 1 97.44 491 VAL A CA 1
ATOM 3919 C C . VAL A 1 491 ? 7.137 -22.375 -17.156 1 97.44 491 VAL A C 1
ATOM 3921 O O . VAL A 1 491 ? 7.227 -22.906 -18.266 1 97.44 491 VAL A O 1
ATOM 3924 N N . LEU A 1 492 ? 6.312 -22.797 -16.203 1 96.56 492 LEU A N 1
ATOM 3925 C CA . LEU A 1 492 ? 5.457 -23.953 -16.438 1 96.56 492 LEU A CA 1
ATOM 3926 C C . LEU A 1 492 ? 4.523 -23.703 -17.625 1 96.56 492 LEU A C 1
ATOM 3928 O O . LEU A 1 492 ? 4.305 -24.594 -18.438 1 96.56 492 LEU A O 1
ATOM 3932 N N . GLU A 1 493 ? 4 -22.531 -17.75 1 95.75 493 GLU A N 1
ATOM 3933 C CA . GLU A 1 493 ? 3.051 -22.188 -18.812 1 95.75 493 GLU A CA 1
ATOM 3934 C C . GLU A 1 493 ? 3.725 -22.172 -20.172 1 95.75 493 GLU A C 1
ATOM 3936 O O . GLU A 1 493 ? 3.053 -22.25 -21.203 1 95.75 493 GLU A O 1
ATOM 3941 N N . ARG A 1 494 ? 5.047 -22.125 -20.141 1 93.06 494 ARG A N 1
ATOM 3942 C CA . ARG A 1 494 ? 5.754 -21.875 -21.391 1 93.06 494 ARG A CA 1
ATOM 3943 C C . ARG A 1 494 ? 6.594 -23.094 -21.797 1 93.06 494 ARG A C 1
ATOM 3945 O O . ARG A 1 494 ? 7.328 -23.047 -22.781 1 93.06 494 ARG A O 1
ATOM 3952 N N . THR A 1 495 ? 6.555 -24.047 -20.922 1 89.56 495 THR A N 1
ATOM 3953 C CA . THR A 1 495 ? 7.316 -25.25 -21.234 1 89.56 495 THR A CA 1
ATOM 3954 C C . THR A 1 495 ? 6.395 -26.469 -21.328 1 89.56 495 THR A C 1
ATOM 3956 O O . THR A 1 495 ? 5.312 -26.484 -20.734 1 89.56 495 THR A O 1
ATOM 3959 N N . GLU A 1 496 ? 6.781 -27.469 -22.109 1 84.19 496 GLU A N 1
ATOM 3960 C CA . GLU A 1 496 ? 6.043 -28.719 -22.219 1 84.19 496 GLU A CA 1
ATOM 3961 C C . GLU A 1 496 ? 6.738 -29.844 -21.453 1 84.19 496 GLU A C 1
ATOM 3963 O O . GLU A 1 496 ? 6.176 -30.922 -21.266 1 84.19 496 GLU A O 1
ATOM 3968 N N . ASN A 1 497 ? 7.867 -29.516 -20.969 1 87.75 497 ASN A N 1
ATOM 3969 C CA . ASN A 1 497 ? 8.656 -30.5 -20.25 1 87.75 497 ASN A CA 1
ATOM 3970 C C . ASN A 1 497 ? 8.234 -30.594 -18.781 1 87.75 497 ASN A C 1
ATOM 3972 O O . ASN A 1 497 ? 7.641 -29.656 -18.25 1 87.75 497 ASN A O 1
ATOM 3976 N N . ARG A 1 498 ? 8.43 -31.734 -18.297 1 90.94 498 ARG A N 1
ATOM 3977 C CA . ARG A 1 498 ? 8.297 -31.875 -16.844 1 90.94 498 ARG A CA 1
ATOM 3978 C C . ARG A 1 498 ? 9.406 -31.125 -16.125 1 90.94 498 ARG A C 1
ATOM 3980 O O . ARG A 1 498 ? 10.578 -31.25 -16.484 1 90.94 498 ARG A O 1
ATOM 3987 N N . ILE A 1 499 ? 9.016 -30.375 -15.188 1 93.19 499 ILE A N 1
ATOM 3988 C CA . ILE A 1 499 ? 10.016 -29.625 -14.43 1 93.19 499 ILE A CA 1
ATOM 3989 C C . ILE A 1 499 ? 9.766 -29.781 -12.938 1 93.19 499 ILE A C 1
ATOM 3991 O O . ILE A 1 499 ? 8.617 -29.922 -12.508 1 93.19 499 ILE A O 1
ATOM 3995 N N . TYR A 1 500 ? 10.82 -29.922 -12.211 1 95.75 500 TYR A N 1
ATOM 3996 C CA . TYR A 1 500 ? 10.828 -29.781 -10.758 1 95.75 500 TYR A CA 1
ATOM 3997 C C . TYR A 1 500 ? 11.156 -28.344 -10.359 1 95.75 500 TYR A C 1
ATOM 3999 O O . TYR A 1 500 ? 12.062 -27.734 -10.922 1 95.75 500 TYR A O 1
ATOM 4007 N N . ALA A 1 501 ? 10.383 -27.766 -9.492 1 97.06 501 ALA A N 1
ATOM 4008 C CA . ALA A 1 501 ? 10.672 -26.391 -9.078 1 97.06 501 ALA A CA 1
ATOM 4009 C C . ALA A 1 501 ? 10.5 -26.234 -7.566 1 97.06 501 ALA A C 1
ATOM 4011 O O . ALA A 1 501 ? 9.672 -26.906 -6.953 1 97.06 501 ALA A O 1
ATOM 4012 N N . ARG A 1 502 ? 11.273 -25.406 -6.992 1 97.62 502 ARG A N 1
ATOM 4013 C CA . ARG A 1 502 ? 11.188 -25.094 -5.57 1 97.62 502 ARG A CA 1
ATOM 4014 C C . ARG A 1 502 ? 11.57 -23.641 -5.312 1 97.62 502 ARG A C 1
ATOM 4016 O O . ARG A 1 502 ? 12.523 -23.125 -5.91 1 97.62 502 ARG A O 1
ATOM 4023 N N . ARG A 1 503 ? 10.805 -23.047 -4.496 1 98.19 503 ARG A N 1
ATOM 4024 C CA . ARG A 1 503 ? 11.141 -21.719 -4.012 1 98.19 503 ARG A CA 1
ATOM 4025 C C . ARG A 1 503 ? 11.922 -21.781 -2.703 1 98.19 503 ARG A C 1
ATOM 4027 O O . ARG A 1 503 ? 11.617 -22.609 -1.841 1 98.19 503 ARG A O 1
ATOM 4034 N N . ILE A 1 504 ? 12.906 -21.016 -2.572 1 98.31 504 ILE A N 1
ATOM 4035 C CA . ILE A 1 504 ? 13.703 -20.859 -1.356 1 98.31 504 ILE A CA 1
ATOM 4036 C C . ILE A 1 504 ? 13.625 -19.422 -0.865 1 98.31 504 ILE A C 1
ATOM 4038 O O . ILE A 1 504 ? 14.086 -18.5 -1.547 1 98.31 504 ILE A O 1
ATOM 4042 N N . ALA A 1 505 ? 13.039 -19.172 0.275 1 97.56 505 ALA A N 1
ATOM 4043 C CA . ALA A 1 505 ? 12.734 -17.828 0.732 1 97.56 505 ALA A CA 1
ATOM 4044 C C . ALA A 1 505 ? 12.82 -17.734 2.252 1 97.56 505 ALA A C 1
ATOM 4046 O O . ALA A 1 505 ? 13.008 -18.734 2.936 1 97.56 505 ALA A O 1
ATOM 4047 N N . SER A 1 506 ? 12.695 -16.531 2.76 1 96.56 506 SER A N 1
ATOM 4048 C CA . SER A 1 506 ? 12.75 -16.266 4.191 1 96.56 506 SER A CA 1
ATOM 4049 C C . SER A 1 506 ? 11.477 -16.734 4.887 1 96.56 506 SER A C 1
ATOM 4051 O O . SER A 1 506 ? 10.445 -16.938 4.238 1 96.56 506 SER A O 1
ATOM 4053 N N . VAL A 1 507 ? 11.648 -16.906 6.223 1 94 507 VAL A N 1
ATOM 4054 C CA . VAL A 1 507 ? 10.5 -17.25 7.051 1 94 507 VAL A CA 1
ATOM 4055 C C . VAL A 1 507 ? 9.523 -16.078 7.109 1 94 507 VAL A C 1
ATOM 4057 O O . VAL A 1 507 ? 9.938 -14.93 7.23 1 94 507 VAL A O 1
ATOM 4060 N N . PRO A 1 508 ? 8.25 -16.312 6.883 1 93.31 508 PRO A N 1
ATOM 4061 C CA . PRO A 1 508 ? 7.262 -15.242 6.809 1 93.31 508 PRO A CA 1
ATOM 4062 C C . PRO A 1 508 ? 6.922 -14.664 8.18 1 93.31 508 PRO A C 1
ATOM 4064 O O . PRO A 1 508 ? 5.77 -14.734 8.617 1 93.31 508 PRO A O 1
ATOM 4067 N N . VAL A 1 509 ? 7.859 -14.031 8.875 1 92.62 509 VAL A N 1
ATOM 4068 C CA . VAL A 1 509 ? 7.699 -13.352 10.156 1 92.62 509 VAL A CA 1
ATOM 4069 C C . VAL A 1 509 ? 8.391 -11.992 10.109 1 92.62 509 VAL A C 1
ATOM 4071 O O . VAL A 1 509 ? 9.25 -11.75 9.258 1 92.62 509 VAL A O 1
ATOM 4074 N N . PRO A 1 510 ? 7.914 -11.055 11 1 93.12 510 PRO A N 1
ATOM 4075 C CA . PRO A 1 510 ? 8.68 -9.805 11.094 1 93.12 510 PRO A CA 1
ATOM 4076 C C . PRO A 1 510 ? 10.148 -10.039 11.422 1 93.12 510 PRO A C 1
ATOM 4078 O O . PRO A 1 510 ? 10.469 -10.828 12.32 1 93.12 510 PRO A O 1
ATOM 4081 N N . VAL A 1 511 ? 11.008 -9.406 10.672 1 94.62 511 VAL A N 1
ATOM 4082 C CA . VAL A 1 511 ? 12.445 -9.609 10.859 1 94.62 511 VAL A CA 1
ATOM 4083 C C . VAL A 1 511 ? 12.852 -9.133 12.25 1 94.62 511 VAL A C 1
ATOM 4085 O O . VAL A 1 511 ? 12.695 -7.953 12.578 1 94.62 511 VAL A O 1
ATOM 4088 N N . PRO A 1 512 ? 13.352 -10 13.062 1 91.62 512 PRO A N 1
ATOM 4089 C CA . PRO A 1 512 ? 13.695 -9.609 14.43 1 91.62 512 PRO A CA 1
ATOM 4090 C C . PRO A 1 512 ? 14.969 -8.758 14.5 1 91.62 512 PRO A C 1
ATOM 4092 O O . PRO A 1 512 ? 15.797 -8.812 13.594 1 91.62 512 PRO A O 1
ATOM 4095 N N . ALA A 1 513 ? 15.141 -8.008 15.586 1 88.75 513 ALA A N 1
ATOM 4096 C CA . ALA A 1 513 ? 16.344 -7.207 15.812 1 88.75 513 ALA A CA 1
ATOM 4097 C C . ALA A 1 513 ? 17.484 -8.062 16.359 1 88.75 513 ALA A C 1
ATOM 4099 O O . ALA A 1 513 ? 18.656 -7.715 16.203 1 88.75 513 ALA A O 1
ATOM 4100 N N . ASN A 1 514 ? 17.078 -9.18 16.938 1 87.44 514 ASN A N 1
ATOM 4101 C CA . ASN A 1 514 ? 18.094 -10.109 17.438 1 87.44 514 ASN A CA 1
ATOM 4102 C C . ASN A 1 514 ? 18.922 -10.703 16.312 1 87.44 514 ASN A C 1
ATOM 4104 O O . ASN A 1 514 ? 18.375 -11.305 15.383 1 87.44 514 ASN A O 1
ATOM 4108 N N . LYS A 1 515 ? 20.188 -10.562 16.406 1 88.06 515 LYS A N 1
ATOM 4109 C CA . LYS A 1 515 ? 21.094 -10.922 15.32 1 88.06 515 LYS A CA 1
ATOM 4110 C C . LYS A 1 515 ? 20.953 -12.398 14.953 1 88.06 515 LYS A C 1
ATOM 4112 O O . LYS A 1 515 ? 20.859 -12.742 13.773 1 88.06 515 LYS A O 1
ATOM 4117 N N . LYS A 1 516 ? 20.969 -13.266 15.938 1 88.31 516 LYS A N 1
ATOM 4118 C CA . LYS A 1 516 ? 20.875 -14.703 15.695 1 88.31 516 LYS A CA 1
ATOM 4119 C C . LYS A 1 516 ? 19.531 -15.062 15.047 1 88.31 516 LYS A C 1
ATOM 4121 O O . LYS A 1 516 ? 19.5 -15.836 14.086 1 88.31 516 LYS A O 1
ATOM 4126 N N . LEU A 1 517 ? 18.469 -14.477 15.547 1 90.25 517 LEU A N 1
ATOM 4127 C CA . LEU A 1 517 ? 17.156 -14.758 15 1 90.25 517 LEU A CA 1
ATOM 4128 C C . LEU A 1 517 ? 17.016 -14.195 13.586 1 90.25 517 LEU A C 1
ATOM 4130 O O . LEU A 1 517 ? 16.359 -14.797 12.734 1 90.25 517 LEU A O 1
ATOM 4134 N N . GLU A 1 518 ? 17.562 -13.008 13.453 1 93.38 518 GLU A N 1
ATOM 4135 C CA . GLU A 1 518 ? 17.516 -12.422 12.117 1 93.38 518 GLU A CA 1
ATOM 4136 C C . GLU A 1 518 ? 18.172 -13.344 11.086 1 93.38 518 GLU A C 1
ATOM 4138 O O . GLU A 1 518 ? 17.625 -13.539 10 1 93.38 518 GLU A O 1
ATOM 4143 N N . GLU A 1 519 ? 19.312 -13.906 11.422 1 92.75 519 GLU A N 1
ATOM 4144 C CA . GLU A 1 519 ? 20.016 -14.805 10.523 1 92.75 519 GLU A CA 1
ATOM 4145 C C . GLU A 1 519 ? 19.203 -16.047 10.219 1 92.75 519 GLU A C 1
ATOM 4147 O O . GLU A 1 519 ? 19.219 -16.547 9.086 1 92.75 519 GLU A O 1
ATOM 4152 N N . GLU A 1 520 ? 18.5 -16.516 11.188 1 92.44 520 GLU A N 1
ATOM 4153 C CA . GLU A 1 520 ? 17.703 -17.719 11.016 1 92.44 520 GLU A CA 1
ATOM 4154 C C . GLU A 1 520 ? 16.453 -17.438 10.164 1 92.44 520 GLU A C 1
ATOM 4156 O O . GLU A 1 520 ? 16 -18.297 9.422 1 92.44 520 GLU A O 1
ATOM 4161 N N . VAL A 1 521 ? 15.969 -16.25 10.297 1 94.38 521 VAL A N 1
ATOM 4162 C CA . VAL A 1 521 ? 14.734 -15.875 9.609 1 94.38 521 VAL A CA 1
ATOM 4163 C C . VAL A 1 521 ? 15.023 -15.594 8.141 1 94.38 521 VAL A C 1
ATOM 4165 O O . VAL A 1 521 ? 14.242 -15.977 7.266 1 94.38 521 VAL A O 1
ATOM 4168 N N . LEU A 1 522 ? 16.109 -14.977 7.863 1 96.38 522 LEU A N 1
ATOM 4169 C CA . LEU A 1 522 ? 16.438 -14.555 6.504 1 96.38 522 LEU A CA 1
ATOM 4170 C C . LEU A 1 522 ? 17.047 -15.703 5.711 1 96.38 522 LEU A C 1
ATOM 4172 O O . LEU A 1 522 ? 17.828 -16.5 6.262 1 96.38 522 LEU A O 1
ATOM 4176 N N . THR A 1 523 ? 16.656 -15.797 4.457 1 97.12 523 THR A N 1
ATOM 4177 C CA . THR A 1 523 ? 17.297 -16.766 3.564 1 97.12 523 THR A CA 1
ATOM 4178 C C . THR A 1 523 ? 18.812 -16.641 3.639 1 97.12 523 THR A C 1
ATOM 4180 O O . THR A 1 523 ? 19.359 -15.547 3.578 1 97.12 523 THR A O 1
ATOM 4183 N N . ASN A 1 524 ? 19.438 -17.766 3.842 1 96.25 524 ASN A N 1
ATOM 4184 C CA . ASN A 1 524 ? 20.891 -17.766 3.979 1 96.25 524 ASN A CA 1
ATOM 4185 C C . ASN A 1 524 ? 21.516 -18.984 3.281 1 96.25 524 ASN A C 1
ATOM 4187 O O . ASN A 1 524 ? 20.812 -19.781 2.662 1 96.25 524 ASN A O 1
ATOM 4191 N N . ARG A 1 525 ? 22.859 -19.078 3.322 1 97.25 525 ARG A N 1
ATOM 4192 C CA . ARG A 1 525 ? 23.609 -20.125 2.631 1 97.25 525 ARG A CA 1
ATOM 4193 C C . ARG A 1 525 ? 23.172 -21.5 3.078 1 97.25 525 ARG A C 1
ATOM 4195 O O . ARG A 1 525 ? 22.984 -22.406 2.25 1 97.25 525 ARG A O 1
ATOM 4202 N N . ARG A 1 526 ? 22.953 -21.625 4.324 1 96.25 526 ARG A N 1
ATOM 4203 C CA . ARG A 1 526 ? 22.578 -22.922 4.883 1 96.25 526 ARG A CA 1
ATOM 4204 C C . ARG A 1 526 ? 21.25 -23.391 4.312 1 96.25 526 ARG A C 1
ATOM 4206 O O . ARG A 1 526 ? 21.125 -24.547 3.9 1 96.25 526 ARG A O 1
ATOM 4213 N N . ASN A 1 527 ? 20.297 -22.484 4.305 1 96.38 527 ASN A N 1
ATOM 4214 C CA . ASN A 1 527 ? 18.984 -22.797 3.77 1 96.38 527 ASN A CA 1
ATOM 4215 C C . ASN A 1 527 ? 19.062 -23.203 2.301 1 96.38 527 ASN A C 1
ATOM 4217 O O . ASN A 1 527 ? 18.422 -24.172 1.888 1 96.38 527 ASN A O 1
ATOM 4221 N N . ILE A 1 528 ? 19.766 -22.484 1.542 1 98.5 528 ILE A N 1
ATOM 4222 C CA . ILE A 1 528 ? 19.891 -22.703 0.104 1 98.5 528 ILE A CA 1
ATOM 4223 C C . ILE A 1 528 ? 20.531 -24.062 -0.163 1 98.5 528 ILE A C 1
ATOM 4225 O O . ILE A 1 528 ? 20 -24.859 -0.94 1 98.5 528 ILE A O 1
ATOM 4229 N N . ILE A 1 529 ? 21.641 -24.375 0.541 1 98.19 529 ILE A N 1
ATOM 4230 C CA . ILE A 1 529 ? 22.391 -25.609 0.349 1 98.19 529 ILE A CA 1
ATOM 4231 C C . ILE A 1 529 ? 21.531 -26.797 0.79 1 98.19 529 ILE A C 1
ATOM 4233 O O . ILE A 1 529 ? 21.484 -27.812 0.104 1 98.19 529 ILE A O 1
ATOM 4237 N N . GLN A 1 530 ? 20.875 -26.625 1.894 1 97.06 530 GLN A N 1
ATOM 4238 C CA . GLN A 1 530 ? 20.047 -27.703 2.432 1 97.06 530 GLN A CA 1
ATOM 4239 C C . GLN A 1 530 ? 18.922 -28.062 1.478 1 97.06 530 GLN A C 1
ATOM 4241 O O . GLN A 1 530 ? 18.656 -29.234 1.224 1 97.06 530 GLN A O 1
ATOM 4246 N N . VAL A 1 531 ? 18.25 -27.047 0.963 1 97.31 531 VAL A N 1
ATOM 4247 C CA . VAL A 1 531 ? 17.109 -27.297 0.099 1 97.31 531 VAL A CA 1
ATOM 4248 C C . VAL A 1 531 ? 17.562 -27.891 -1.225 1 97.31 531 VAL A C 1
ATOM 4250 O O . VAL A 1 531 ? 17.062 -28.922 -1.659 1 97.31 531 VAL A O 1
ATOM 4253 N N . ILE A 1 532 ? 18.547 -27.328 -1.896 1 98.19 532 ILE A N 1
ATOM 4254 C CA . ILE A 1 532 ? 18.984 -27.781 -3.211 1 98.19 532 ILE A CA 1
ATOM 4255 C C . ILE A 1 532 ? 19.688 -29.125 -3.082 1 98.19 532 ILE A C 1
ATOM 4257 O O . ILE A 1 532 ? 19.406 -30.062 -3.824 1 98.19 532 ILE A O 1
ATOM 4261 N N . GLY A 1 533 ? 20.625 -29.219 -2.121 1 97.31 533 GLY A N 1
ATOM 4262 C CA . GLY A 1 533 ? 21.312 -30.484 -1.893 1 97.31 533 GLY A CA 1
ATOM 4263 C C . GLY A 1 533 ? 20.375 -31.625 -1.568 1 97.31 533 GLY A C 1
ATOM 4264 O O . GLY A 1 533 ? 20.578 -32.75 -2.029 1 97.31 533 GLY A O 1
ATOM 4265 N N . GLY A 1 534 ? 19.312 -31.312 -0.771 1 95.38 534 GLY A N 1
ATOM 4266 C CA . GLY A 1 534 ? 18.344 -32.312 -0.387 1 95.38 534 GLY A CA 1
ATOM 4267 C C . GLY A 1 534 ? 17.578 -32.906 -1.568 1 95.38 534 GLY A C 1
ATOM 4268 O O . GLY A 1 534 ? 17.203 -34.062 -1.549 1 95.38 534 GLY A O 1
ATOM 4269 N N . VAL A 1 535 ? 17.359 -32.125 -2.562 1 94.56 535 VAL A N 1
ATOM 4270 C CA . VAL A 1 535 ? 16.641 -32.562 -3.754 1 94.56 535 VAL A CA 1
ATOM 4271 C C . VAL A 1 535 ? 17.5 -33.531 -4.555 1 94.56 535 VAL A C 1
ATOM 4273 O O . VAL A 1 535 ? 16.984 -34.469 -5.184 1 94.56 535 VAL A O 1
ATOM 4276 N N . PHE A 1 536 ? 18.797 -33.469 -4.551 1 93.44 536 PHE A N 1
ATOM 4277 C CA . PHE A 1 536 ? 19.672 -34.25 -5.395 1 93.44 536 PHE A CA 1
ATOM 4278 C C . PHE A 1 536 ? 20.266 -35.406 -4.605 1 93.44 536 PHE A C 1
ATOM 4280 O O . PHE A 1 536 ? 20.891 -36.312 -5.18 1 93.44 536 PHE A O 1
ATOM 4287 N N . LYS A 1 537 ? 20.234 -35.438 -3.275 1 85.56 537 LYS A N 1
ATOM 4288 C CA . LYS A 1 537 ? 20.656 -36.594 -2.496 1 85.56 537 LYS A CA 1
ATOM 4289 C C . LYS A 1 537 ? 19.625 -37.719 -2.584 1 85.56 537 LYS A C 1
ATOM 4291 O O . LYS A 1 537 ? 19.969 -38.875 -2.43 1 85.56 537 LYS A O 1
ATOM 4296 N N . CYS A 1 538 ? 18.406 -37.531 -2.869 1 59.78 538 CYS A N 1
ATOM 4297 C CA . CYS A 1 538 ? 17.391 -38.594 -2.961 1 59.78 538 CYS A CA 1
ATOM 4298 C C . CYS A 1 538 ? 17.453 -39.281 -4.32 1 59.78 538 CYS A C 1
ATOM 4300 O O . CYS A 1 538 ? 17.703 -38.625 -5.34 1 59.78 538 CYS A O 1
ATOM 4302 N N . MET B 1 1 ? 2.008 5.645 14.883 1 94.94 1 MET B N 1
ATOM 4303 C CA . MET B 1 1 ? 1.488 5.062 16.109 1 94.94 1 MET B CA 1
ATOM 4304 C C . MET B 1 1 ? 0.446 5.977 16.75 1 94.94 1 MET B C 1
ATOM 4306 O O . MET B 1 1 ? -0.295 5.555 17.641 1 94.94 1 MET B O 1
ATOM 4310 N N . VAL B 1 2 ? 0.363 7.207 16.234 1 98.44 2 VAL B N 1
ATOM 4311 C CA . VAL B 1 2 ? -0.54 8.18 16.844 1 98.44 2 VAL B CA 1
ATOM 4312 C C . VAL B 1 2 ? -1.985 7.711 16.688 1 98.44 2 VAL B C 1
ATOM 4314 O O . VAL B 1 2 ? -2.752 7.703 17.656 1 98.44 2 VAL B O 1
ATOM 4317 N N . PRO B 1 3 ? -2.383 7.25 15.492 1 98.75 3 PRO B N 1
ATOM 4318 C CA . PRO B 1 3 ? -3.768 6.785 15.391 1 98.75 3 PRO B CA 1
ATOM 4319 C C . PRO B 1 3 ? -4.051 5.57 16.266 1 98.75 3 PRO B C 1
ATOM 4321 O O . PRO B 1 3 ? -5.172 5.402 16.75 1 98.75 3 PRO B O 1
ATOM 4324 N N . ILE B 1 4 ? -3.068 4.703 16.453 1 98.75 4 ILE B N 1
ATOM 4325 C CA . ILE B 1 4 ? -3.234 3.535 17.312 1 98.75 4 ILE B CA 1
ATOM 4326 C C . ILE B 1 4 ? -3.473 3.982 18.75 1 98.75 4 ILE B C 1
ATOM 4328 O O . ILE B 1 4 ? -4.363 3.469 19.438 1 98.75 4 ILE B O 1
ATOM 4332 N N . ALA B 1 5 ? -2.658 4.98 19.219 1 98.81 5 ALA B N 1
ATOM 4333 C CA . ALA B 1 5 ? -2.877 5.559 20.531 1 98.81 5 ALA B CA 1
ATOM 4334 C C . ALA B 1 5 ? -4.281 6.141 20.656 1 98.81 5 ALA B C 1
ATOM 4336 O O . ALA B 1 5 ? -4.93 6.008 21.688 1 98.81 5 ALA B O 1
ATOM 4337 N N . ALA B 1 6 ? -4.719 6.82 19.609 1 98.88 6 ALA B N 1
ATOM 4338 C CA . ALA B 1 6 ? -6.078 7.359 19.594 1 98.88 6 ALA B CA 1
ATOM 4339 C C . ALA B 1 6 ? -7.109 6.246 19.734 1 98.88 6 ALA B C 1
ATOM 4341 O O . ALA B 1 6 ? -8.125 6.41 20.422 1 98.88 6 ALA B O 1
ATOM 4342 N N . GLY B 1 7 ? -6.867 5.098 19.016 1 98.81 7 GLY B N 1
ATOM 4343 C CA . GLY B 1 7 ? -7.758 3.957 19.141 1 98.81 7 GLY B CA 1
ATOM 4344 C C . GLY B 1 7 ? -7.828 3.393 20.547 1 98.81 7 GLY B C 1
ATOM 4345 O O . GLY B 1 7 ? -8.906 3.023 21.016 1 98.81 7 GLY B O 1
ATOM 4346 N N . LEU B 1 8 ? -6.684 3.299 21.234 1 98.69 8 LEU B N 1
ATOM 4347 C CA . LEU B 1 8 ? -6.641 2.842 22.609 1 98.69 8 LEU B CA 1
ATOM 4348 C C . LEU B 1 8 ? -7.438 3.771 23.516 1 98.69 8 LEU B C 1
ATOM 4350 O O . LEU B 1 8 ? -8.188 3.311 24.391 1 98.69 8 LEU B O 1
ATOM 4354 N N . ALA B 1 9 ? -7.254 5.086 23.297 1 98.75 9 ALA B N 1
ATOM 4355 C CA . ALA B 1 9 ? -7.996 6.074 24.078 1 98.75 9 ALA B CA 1
ATOM 4356 C C . ALA B 1 9 ? -9.492 5.977 23.812 1 98.75 9 ALA B C 1
ATOM 4358 O O . ALA B 1 9 ? -10.305 6.086 24.734 1 98.75 9 ALA B O 1
ATOM 4359 N N . LEU B 1 10 ? -9.883 5.816 22.562 1 98.5 10 LEU B N 1
ATOM 4360 C CA . LEU B 1 10 ? -11.289 5.66 22.188 1 98.5 10 LEU B CA 1
ATOM 4361 C C . LEU B 1 10 ? -11.898 4.453 22.891 1 98.5 10 LEU B C 1
ATOM 4363 O O . LEU B 1 10 ? -13.047 4.504 23.328 1 98.5 10 LEU B O 1
ATOM 4367 N N . 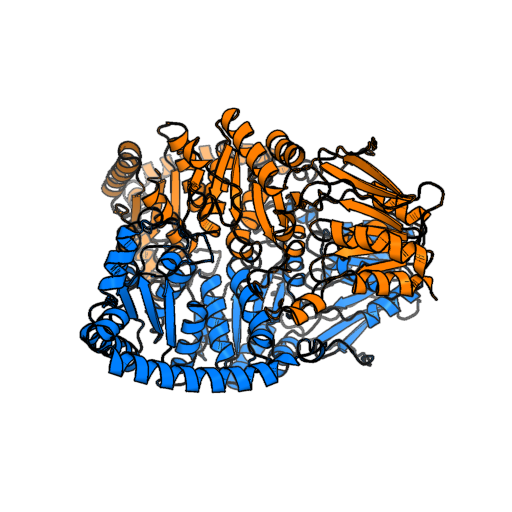ALA B 1 11 ? -11.148 3.359 22.938 1 98.25 11 ALA B N 1
ATOM 4368 C CA . ALA B 1 11 ? -11.617 2.158 23.625 1 98.25 11 ALA B CA 1
ATOM 4369 C C . ALA B 1 11 ? -11.945 2.455 25.078 1 98.25 11 ALA B C 1
ATOM 4371 O O . ALA B 1 11 ? -12.953 1.973 25.609 1 98.25 11 ALA B O 1
ATOM 4372 N N . SER B 1 12 ? -11.047 3.182 25.766 1 97.44 12 SER B N 1
ATOM 4373 C CA . SER B 1 12 ? -11.281 3.561 27.156 1 97.44 12 SER B CA 1
ATOM 4374 C C . SER B 1 12 ? -12.555 4.383 27.281 1 97.44 12 SER B C 1
ATOM 4376 O O . SER B 1 12 ? -13.352 4.152 28.203 1 97.44 12 SER B O 1
ATOM 4378 N N . LYS B 1 13 ? -12.711 5.32 26.391 1 96.94 13 LYS B N 1
ATOM 4379 C CA . LYS B 1 13 ? -13.914 6.156 26.391 1 96.94 13 LYS B CA 1
ATOM 4380 C C . LYS B 1 13 ? -15.172 5.316 26.188 1 96.94 13 LYS B C 1
ATOM 4382 O O . LYS B 1 13 ? -16.141 5.461 26.922 1 96.94 13 LYS B O 1
ATOM 4387 N N . MET B 1 14 ? -15.141 4.453 25.188 1 96.25 14 MET B N 1
ATOM 4388 C CA . MET B 1 14 ? -16.297 3.609 24.875 1 96.25 14 MET B CA 1
ATOM 4389 C C . MET B 1 14 ? -16.625 2.68 26.047 1 96.25 14 MET B C 1
ATOM 4391 O O . MET B 1 14 ? -17.781 2.379 26.281 1 96.25 14 MET B O 1
ATOM 4395 N N . GLY B 1 15 ? -15.602 2.254 26.75 1 95.5 15 GLY B N 1
ATOM 4396 C CA . GLY B 1 15 ? -15.773 1.378 27.891 1 95.5 15 GLY B CA 1
ATOM 4397 C C . GLY B 1 15 ? -16.078 2.129 29.172 1 95.5 15 GLY B C 1
ATOM 4398 O O . GLY B 1 15 ? -16.188 1.524 30.25 1 95.5 15 GLY B O 1
ATOM 4399 N N . LYS B 1 16 ? -16.172 3.469 29.125 1 93.81 16 LYS B N 1
ATOM 4400 C CA . LYS B 1 16 ? -16.469 4.324 30.266 1 93.81 16 LYS B CA 1
ATOM 4401 C C . LYS B 1 16 ? -15.398 4.18 31.344 1 93.81 16 LYS B C 1
ATOM 4403 O O . LYS B 1 16 ? -15.711 4.051 32.531 1 93.81 16 LYS B O 1
ATOM 4408 N N . LYS B 1 17 ? -14.25 4.047 30.812 1 92.12 17 LYS B N 1
ATOM 4409 C CA . LYS B 1 17 ? -13.078 4.035 31.703 1 92.12 17 LYS B CA 1
ATOM 4410 C C . LYS B 1 17 ? -12.367 5.383 31.672 1 92.12 17 LYS B C 1
ATOM 4412 O O . LYS B 1 17 ? -12.594 6.199 30.781 1 92.12 17 LYS B O 1
ATOM 4417 N N . ASP B 1 18 ? -11.547 5.613 32.656 1 92.25 18 ASP B N 1
ATOM 4418 C CA . ASP B 1 18 ? -10.883 6.902 32.75 1 92.25 18 ASP B CA 1
ATOM 4419 C C . ASP B 1 18 ? -9.484 6.859 32.125 1 92.25 18 ASP B C 1
ATOM 4421 O O . ASP B 1 18 ? -8.688 7.777 32.312 1 92.25 18 ASP B O 1
ATOM 4425 N N . GLY B 1 19 ? -9.281 5.863 31.422 1 96.06 19 GLY B N 1
ATOM 4426 C CA . GLY B 1 19 ? -7.977 5.723 30.797 1 96.06 19 GLY B CA 1
ATOM 4427 C C . GLY B 1 19 ? -7.73 6.734 29.703 1 96.06 19 GLY B C 1
ATOM 4428 O O . GLY B 1 19 ? -8.648 7.094 28.953 1 96.06 19 GLY B O 1
ATOM 4429 N N . ILE B 1 20 ? -6.5 7.32 29.625 1 98 20 ILE B N 1
ATOM 4430 C CA . ILE B 1 20 ? -6.066 8.195 28.547 1 98 20 ILE B CA 1
ATOM 4431 C C . ILE B 1 20 ? -4.867 7.57 27.828 1 98 20 ILE B C 1
ATOM 4433 O O . ILE B 1 20 ? -4.262 6.625 28.328 1 98 20 ILE B O 1
ATOM 4437 N N . SER B 1 21 ? -4.633 7.965 26.609 1 98.44 21 SER B N 1
ATOM 4438 C CA . SER B 1 21 ? -3.438 7.535 25.891 1 98.44 21 SER B CA 1
ATOM 4439 C C . SER B 1 21 ? -2.479 8.703 25.672 1 98.44 21 SER B C 1
ATOM 4441 O O . SER B 1 21 ? -2.91 9.828 25.406 1 98.44 21 SER B O 1
ATOM 4443 N N . LEU B 1 22 ? -1.203 8.469 25.844 1 98.62 22 LEU B N 1
ATOM 4444 C CA . LEU B 1 22 ? -0.136 9.414 25.547 1 98.62 22 LEU B CA 1
ATOM 4445 C C . LEU B 1 22 ? 0.649 8.977 24.312 1 98.62 22 LEU B C 1
ATOM 4447 O O . LEU B 1 22 ? 1.088 7.832 24.234 1 98.62 22 LEU B O 1
ATOM 4451 N N . ALA B 1 23 ? 0.699 9.844 23.391 1 98.62 23 ALA B N 1
ATOM 4452 C CA . ALA B 1 23 ? 1.499 9.586 22.188 1 98.62 23 ALA B CA 1
ATOM 4453 C C . ALA B 1 23 ? 2.662 10.562 22.078 1 98.62 23 ALA B C 1
ATOM 4455 O O . ALA B 1 23 ? 2.451 11.781 22 1 98.62 23 ALA B O 1
ATOM 4456 N N . PHE B 1 24 ? 3.9 10.086 22.094 1 98.5 24 PHE B N 1
ATOM 4457 C CA . PHE B 1 24 ? 5.094 10.906 21.938 1 98.5 24 PHE B CA 1
ATOM 4458 C C . PHE B 1 24 ? 5.527 10.961 20.484 1 98.5 24 PHE B C 1
ATOM 4460 O O . PHE B 1 24 ? 5.613 9.922 19.812 1 98.5 24 PHE B O 1
ATOM 4467 N N . ILE B 1 25 ? 5.715 12.156 19.984 1 98.06 25 ILE B N 1
ATOM 4468 C CA . ILE B 1 25 ? 6.199 12.328 18.625 1 98.06 25 ILE B CA 1
ATOM 4469 C C . ILE B 1 25 ? 7.348 13.328 18.609 1 98.06 25 ILE B C 1
ATOM 4471 O O . ILE B 1 25 ? 7.527 14.102 19.547 1 98.06 25 ILE B O 1
ATOM 4475 N N . GLY B 1 26 ? 8.234 13.242 17.578 1 97.06 26 GLY B N 1
ATOM 4476 C CA . GLY B 1 26 ? 9.203 14.289 17.281 1 97.06 26 GLY B CA 1
ATOM 4477 C C . GLY B 1 26 ? 8.672 15.336 16.328 1 97.06 26 GLY B C 1
ATOM 4478 O O . GLY B 1 26 ? 7.656 15.125 15.664 1 97.06 26 GLY B O 1
ATOM 4479 N N . ASP B 1 27 ? 9.383 16.5 16.281 1 96.19 27 ASP B N 1
ATOM 4480 C CA . ASP B 1 27 ? 8.93 17.562 15.383 1 96.19 27 ASP B CA 1
ATOM 4481 C C . ASP B 1 27 ? 8.977 17.125 13.93 1 96.19 27 ASP B C 1
ATOM 4483 O O . ASP B 1 27 ? 8.227 17.625 13.094 1 96.19 27 ASP B O 1
ATOM 4487 N N . GLY B 1 28 ? 9.836 16.125 13.586 1 96.12 28 GLY B N 1
ATOM 4488 C CA . GLY B 1 28 ? 9.844 15.586 12.234 1 96.12 28 GLY B CA 1
ATOM 4489 C C . GLY B 1 28 ? 8.539 14.93 11.844 1 96.12 28 GLY B C 1
ATOM 4490 O O . GLY B 1 28 ? 8.156 14.938 10.672 1 96.12 28 GLY B O 1
ATOM 4491 N N . THR B 1 29 ? 7.816 14.375 12.828 1 97.38 29 THR B N 1
ATOM 4492 C CA . THR B 1 29 ? 6.555 13.68 12.609 1 97.38 29 THR B CA 1
ATOM 4493 C C . THR B 1 29 ? 5.48 14.641 12.117 1 97.38 29 THR B C 1
ATOM 4495 O O . THR B 1 29 ? 4.477 14.219 11.539 1 97.38 29 THR B O 1
ATOM 4498 N N . LEU B 1 30 ? 5.715 15.961 12.258 1 98.06 30 LEU B N 1
ATOM 4499 C CA . LEU B 1 30 ? 4.754 16.969 11.828 1 98.06 30 LEU B CA 1
ATOM 4500 C C . LEU B 1 30 ? 4.66 17.016 10.312 1 98.06 30 LEU B C 1
ATOM 4502 O O . LEU B 1 30 ? 3.723 17.609 9.758 1 98.06 30 LEU B O 1
ATOM 4506 N N . GLY B 1 31 ? 5.57 16.328 9.656 1 97.38 31 GLY B N 1
ATOM 4507 C CA . GLY B 1 31 ? 5.52 16.234 8.203 1 97.38 31 GLY B CA 1
ATOM 4508 C C . GLY B 1 31 ? 4.605 15.133 7.707 1 97.38 31 GLY B C 1
ATOM 4509 O O . GLY B 1 31 ? 4.258 15.086 6.523 1 97.38 31 GLY B O 1
ATOM 4510 N N . GLU B 1 32 ? 4.098 14.289 8.594 1 97.69 32 GLU B N 1
ATOM 4511 C CA . GLU B 1 32 ? 3.291 13.133 8.219 1 97.69 32 GLU B CA 1
ATOM 4512 C C . GLU B 1 32 ? 1.802 13.461 8.266 1 97.69 32 GLU B C 1
ATOM 4514 O O . GLU B 1 32 ? 1.283 13.883 9.297 1 97.69 32 GLU B O 1
ATOM 4519 N N . GLY B 1 33 ? 1.111 13.172 7.176 1 98 33 GLY B N 1
ATOM 4520 C CA . GLY B 1 33 ? -0.284 13.547 7.012 1 98 33 GLY B CA 1
ATOM 4521 C C . GLY B 1 33 ? -1.213 12.805 7.957 1 98 33 GLY B C 1
ATOM 4522 O O . GLY B 1 33 ? -2.256 13.336 8.352 1 98 33 GLY B O 1
ATOM 4523 N N . ILE B 1 34 ? -0.855 11.586 8.359 1 98.31 34 ILE B N 1
ATOM 4524 C CA . ILE B 1 34 ? -1.726 10.75 9.18 1 98.31 34 ILE B CA 1
ATOM 4525 C C . ILE B 1 34 ? -1.919 11.398 10.547 1 98.31 34 ILE B C 1
ATOM 4527 O O . ILE B 1 34 ? -2.922 11.156 11.227 1 98.31 34 ILE B O 1
ATOM 4531 N N . LEU B 1 35 ? -0.947 12.211 11 1 98.75 35 LEU B N 1
ATOM 4532 C CA . LEU B 1 35 ? -1.088 12.953 12.25 1 98.75 35 LEU B CA 1
ATOM 4533 C C . LEU B 1 35 ? -2.301 13.875 12.203 1 98.75 35 LEU B C 1
ATOM 4535 O O . LEU B 1 35 ? -3.098 13.914 13.141 1 98.75 35 LEU B O 1
ATOM 4539 N N . TYR B 1 36 ? -2.477 14.578 11.086 1 98.81 36 TYR B N 1
ATOM 4540 C CA . TYR B 1 36 ? -3.559 15.547 10.938 1 98.81 36 TYR B CA 1
ATOM 4541 C C . TYR B 1 36 ? -4.898 14.844 10.758 1 98.81 36 TYR B C 1
ATOM 4543 O O . TYR B 1 36 ? -5.93 15.32 11.234 1 98.81 36 TYR B O 1
ATOM 4551 N N . GLU B 1 37 ? -4.898 13.719 10.039 1 98.75 37 GLU B N 1
ATOM 4552 C CA . GLU B 1 37 ? -6.098 12.891 10.008 1 98.75 37 GLU B CA 1
ATOM 4553 C C . GLU B 1 37 ? -6.543 12.5 11.414 1 98.75 37 GLU B C 1
ATOM 4555 O O . GLU B 1 37 ? -7.73 12.594 11.742 1 98.75 37 GLU B O 1
ATOM 4560 N N . THR B 1 38 ? -5.578 12.094 12.219 1 98.88 38 THR B N 1
ATOM 4561 C CA . THR B 1 38 ? -5.855 11.617 13.57 1 98.88 38 THR B CA 1
ATOM 4562 C C . THR B 1 38 ? -6.34 12.758 14.461 1 98.88 38 THR B C 1
ATOM 4564 O O . THR B 1 38 ? -7.285 12.586 15.234 1 98.88 38 THR B O 1
ATOM 4567 N N . MET B 1 39 ? -5.68 13.93 14.352 1 98.88 39 MET B N 1
ATOM 4568 C CA . MET B 1 39 ? -6.086 15.078 15.164 1 98.88 39 MET B CA 1
ATOM 4569 C C . MET B 1 39 ? -7.516 15.492 14.836 1 98.88 39 MET B C 1
ATOM 4571 O O . MET B 1 39 ? -8.289 15.812 15.742 1 98.88 39 MET B O 1
ATOM 4575 N N . ASN B 1 40 ? -7.879 15.461 13.555 1 98.81 40 ASN B N 1
ATOM 4576 C CA . ASN B 1 40 ? -9.25 15.781 13.156 1 98.81 40 ASN B CA 1
ATOM 4577 C C . ASN B 1 40 ? -10.258 14.844 13.805 1 98.81 40 ASN B C 1
ATOM 4579 O O . ASN B 1 40 ? -11.242 15.297 14.383 1 98.81 40 ASN B O 1
ATOM 4583 N N . ILE B 1 41 ? -10 13.586 13.75 1 98.62 41 ILE B N 1
ATOM 4584 C CA . ILE B 1 41 ? -10.922 12.578 14.258 1 98.62 41 ILE B CA 1
ATOM 4585 C C . ILE B 1 41 ? -10.969 12.648 15.781 1 98.62 41 ILE B C 1
ATOM 4587 O O . ILE B 1 41 ? -12.047 12.586 16.375 1 98.62 41 ILE B O 1
ATOM 4591 N N . ALA B 1 42 ? -9.781 12.766 16.391 1 98.69 42 ALA B N 1
ATOM 4592 C CA . ALA B 1 42 ? -9.711 12.812 17.844 1 98.69 42 ALA B CA 1
ATOM 4593 C C . ALA B 1 42 ? -10.516 13.992 18.391 1 98.69 42 ALA B C 1
ATOM 4595 O O . ALA B 1 42 ? -11.219 13.867 19.406 1 98.69 42 ALA B O 1
ATOM 4596 N N . SER B 1 43 ? -10.312 15.094 17.734 1 98.62 43 SER B N 1
ATOM 4597 C CA . SER B 1 43 ? -11.055 16.281 18.141 1 98.62 43 SER B CA 1
ATOM 4598 C C . SER B 1 43 ? -12.555 16.094 17.922 1 98.62 43 SER B C 1
ATOM 4600 O O . SER B 1 43 ? -13.359 16.391 18.797 1 98.62 43 SER B O 1
ATOM 4602 N N . LYS B 1 44 ? -12.953 15.641 16.766 1 96.94 44 LYS B N 1
ATOM 4603 C CA . LYS B 1 44 ? -14.359 15.469 16.406 1 96.94 44 LYS B CA 1
ATOM 4604 C C . LYS B 1 44 ? -15.039 14.461 17.328 1 96.94 44 LYS B C 1
ATOM 4606 O O . LYS B 1 44 ? -16.188 14.648 17.719 1 96.94 44 LYS B O 1
ATOM 4611 N N . TRP B 1 45 ? -14.328 13.352 17.656 1 97.19 45 TRP B N 1
ATOM 4612 C CA . TRP B 1 45 ? -14.906 12.273 18.438 1 97.19 45 TRP B CA 1
ATOM 4613 C C . TRP B 1 45 ? -14.633 12.461 19.922 1 97.19 45 TRP B C 1
ATOM 4615 O O . TRP B 1 45 ? -15 11.617 20.734 1 97.19 45 TRP B O 1
ATOM 4625 N N . ASN B 1 46 ? -13.992 13.57 20.328 1 97.25 46 ASN B N 1
ATOM 4626 C CA . ASN B 1 46 ? -13.602 13.797 21.719 1 97.25 46 ASN B CA 1
ATOM 4627 C C . ASN B 1 46 ? -12.852 12.602 22.297 1 97.25 46 ASN B C 1
ATOM 4629 O O . ASN B 1 46 ? -13.258 12.039 23.312 1 97.25 46 ASN B O 1
ATOM 4633 N N . ILE B 1 47 ? -11.758 12.242 21.656 1 98.44 47 ILE B N 1
ATOM 4634 C CA . ILE B 1 47 ? -10.93 11.133 22.094 1 98.44 47 ILE B CA 1
ATOM 4635 C C . ILE B 1 47 ? -9.906 11.625 23.125 1 98.44 47 ILE B C 1
ATOM 4637 O O . ILE B 1 47 ? -9.188 12.602 22.859 1 98.44 47 ILE B O 1
ATOM 4641 N N . PRO B 1 48 ? -9.789 11.016 24.266 1 98.75 48 PRO B N 1
ATOM 4642 C CA . PRO B 1 48 ? -8.883 11.477 25.328 1 98.75 48 PRO B CA 1
ATOM 4643 C C . PRO B 1 48 ? -7.434 11.078 25.094 1 98.75 48 PRO B C 1
ATOM 4645 O O . PRO B 1 48 ? -6.859 10.312 25.859 1 98.75 48 PRO B O 1
ATOM 4648 N N . ILE B 1 49 ? -6.828 11.641 24.141 1 98.88 49 ILE B N 1
ATOM 4649 C CA . ILE B 1 49 ? -5.434 11.391 23.797 1 98.88 49 ILE B CA 1
ATOM 4650 C C . ILE B 1 49 ? -4.613 12.664 24.016 1 98.88 49 ILE B C 1
ATOM 4652 O O . ILE B 1 49 ? -5.078 13.766 23.734 1 98.88 49 ILE B O 1
ATOM 4656 N N . LEU B 1 50 ? -3.461 12.523 24.594 1 98.94 50 LEU B N 1
ATOM 4657 C CA . LEU B 1 50 ? -2.469 13.594 24.688 1 98.94 50 LEU B CA 1
ATOM 4658 C C . LEU B 1 50 ? -1.314 13.344 23.719 1 98.94 50 LEU B C 1
ATOM 4660 O O . LEU B 1 50 ? -0.586 12.359 23.859 1 98.94 50 LEU B O 1
ATOM 4664 N N . ILE B 1 51 ? -1.212 14.172 22.75 1 98.94 51 ILE B N 1
ATOM 4665 C CA . ILE B 1 51 ? -0.077 14.102 21.844 1 98.94 51 ILE B CA 1
ATOM 4666 C C . ILE B 1 51 ? 1.049 15 22.359 1 98.94 51 ILE B C 1
ATOM 4668 O O . ILE B 1 51 ? 0.863 16.203 22.516 1 98.94 51 ILE B O 1
ATOM 4672 N N . ILE B 1 52 ? 2.166 14.453 22.688 1 98.88 52 ILE B N 1
ATOM 4673 C CA . ILE B 1 52 ? 3.326 15.18 23.188 1 98.88 52 ILE B CA 1
ATOM 4674 C C . ILE B 1 52 ? 4.383 15.289 22.094 1 98.88 52 ILE B C 1
ATOM 4676 O O . ILE B 1 52 ? 4.906 14.273 21.625 1 98.88 52 ILE B O 1
ATOM 4680 N N . CYS B 1 53 ? 4.648 16.484 21.656 1 98.69 53 CYS B N 1
ATOM 4681 C CA . CYS B 1 53 ? 5.629 16.719 20.594 1 98.69 53 CYS B CA 1
ATOM 4682 C C . CYS B 1 53 ? 6.957 17.188 21.188 1 98.69 53 CYS B C 1
ATOM 4684 O O . CYS B 1 53 ? 7.043 18.266 21.766 1 98.69 53 CYS B O 1
ATOM 4686 N N . GLU B 1 54 ? 7.945 16.344 21.094 1 98 54 GLU B N 1
ATOM 4687 C CA . GLU B 1 54 ? 9.312 16.734 21.453 1 98 54 GLU B CA 1
ATOM 4688 C C . GLU B 1 54 ? 9.961 17.547 20.328 1 98 54 GLU B C 1
ATOM 4690 O O . GLU B 1 54 ? 10.438 16.969 19.344 1 98 54 GLU B O 1
ATOM 4695 N N . ASN B 1 55 ? 10.016 18.812 20.484 1 97.81 55 ASN B N 1
ATOM 4696 C CA . ASN B 1 55 ? 10.562 19.734 19.484 1 97.81 55 ASN B CA 1
ATOM 4697 C C . ASN B 1 55 ? 12.062 19.922 19.672 1 97.81 55 ASN B C 1
ATOM 4699 O O . ASN B 1 55 ? 12.5 20.859 20.328 1 97.81 55 ASN B O 1
ATOM 4703 N N . ASN B 1 56 ? 12.852 19.078 19.016 1 95.06 56 ASN B N 1
ATOM 4704 C CA . ASN B 1 56 ? 14.297 19.141 19.188 1 95.06 56 ASN B CA 1
ATOM 4705 C C . ASN B 1 56 ? 14.977 19.812 18 1 95.06 56 ASN B C 1
ATOM 4707 O O . ASN B 1 56 ? 16.203 19.766 17.859 1 95.06 56 ASN B O 1
ATOM 4711 N N . TYR B 1 57 ? 14.195 20.25 17.031 1 93.62 57 TYR B N 1
ATOM 4712 C CA . TYR B 1 57 ? 14.578 21.172 15.969 1 93.62 57 TYR B CA 1
ATOM 4713 C C . TYR B 1 57 ? 15.242 20.422 14.812 1 93.62 57 TYR B C 1
ATOM 4715 O O . TYR B 1 57 ? 15.648 21.031 13.82 1 93.62 57 TYR B O 1
ATOM 4723 N N . TYR B 1 58 ? 15.359 19.094 14.906 1 92.06 58 TYR B N 1
ATOM 4724 C CA . TYR B 1 58 ? 15.977 18.312 13.844 1 92.06 58 TYR B CA 1
ATOM 4725 C C . TYR B 1 58 ? 15.156 17.062 13.531 1 92.06 58 TYR B C 1
ATOM 4727 O O . TYR B 1 58 ? 14.664 16.391 14.445 1 92.06 58 TYR B O 1
ATOM 4735 N N . ALA B 1 59 ? 14.914 16.828 12.32 1 91.31 59 ALA B N 1
ATOM 4736 C CA . ALA B 1 59 ? 14.484 15.508 11.852 1 91.31 59 ALA B CA 1
ATOM 4737 C C . ALA B 1 59 ? 15.664 14.711 11.297 1 91.31 59 ALA B C 1
ATOM 4739 O O . ALA B 1 59 ? 16.016 14.844 10.117 1 91.31 59 ALA B O 1
ATOM 4740 N N . GLN B 1 60 ? 16.156 13.875 12.008 1 90.19 60 GLN B N 1
ATOM 4741 C CA . GLN B 1 60 ? 17.375 13.133 11.742 1 90.19 60 GLN B CA 1
ATOM 4742 C C . GLN B 1 60 ? 18.547 14.086 11.469 1 90.19 60 GLN B C 1
ATOM 4744 O O . GLN B 1 60 ? 19.203 14.547 12.398 1 90.19 60 GLN B O 1
ATOM 4749 N N . SER B 1 61 ? 18.734 14.555 10.258 1 89.94 61 SER B N 1
ATOM 4750 C CA . SER B 1 61 ? 19.828 15.469 9.953 1 89.94 61 SER B CA 1
ATOM 4751 C C . SER B 1 61 ? 19.312 16.812 9.438 1 89.94 61 SER B C 1
ATOM 4753 O O . SER B 1 61 ? 20.078 17.766 9.312 1 89.94 61 SER B O 1
ATOM 4755 N N . THR B 1 62 ? 18.078 16.891 9.211 1 91.38 62 THR B N 1
ATOM 4756 C CA . THR B 1 62 ? 17.516 18.078 8.57 1 91.38 62 THR B CA 1
ATOM 4757 C C . THR B 1 62 ? 16.984 19.062 9.617 1 91.38 62 THR B C 1
ATOM 4759 O O . THR B 1 62 ? 16.156 18.703 10.453 1 91.38 62 THR B O 1
ATOM 4762 N N . LYS B 1 63 ? 17.422 20.281 9.516 1 93.38 63 LYS B N 1
ATOM 4763 C CA . LYS B 1 63 ? 16.953 21.328 10.406 1 93.38 63 LYS B CA 1
ATOM 4764 C C . LYS B 1 63 ? 15.461 21.594 10.203 1 93.38 63 LYS B C 1
ATOM 4766 O O . LYS B 1 63 ? 14.969 21.578 9.07 1 93.38 63 LYS B O 1
ATOM 4771 N N . GLN B 1 64 ? 14.844 21.844 11.297 1 94.81 64 GLN B N 1
ATOM 4772 C CA . GLN B 1 64 ? 13.406 22.078 11.305 1 94.81 64 GLN B CA 1
ATOM 4773 C C . GLN B 1 64 ? 13.023 23.188 10.328 1 94.81 64 GLN B C 1
ATOM 4775 O O . GLN B 1 64 ? 11.992 23.109 9.656 1 94.81 64 GLN B O 1
ATOM 4780 N N . GLU B 1 65 ? 13.828 24.219 10.195 1 93.62 65 GLU B N 1
ATOM 4781 C CA . GLU B 1 65 ? 13.523 25.375 9.359 1 93.62 65 GLU B CA 1
ATOM 4782 C C . GLU B 1 65 ? 13.469 24.984 7.887 1 93.62 65 GLU B C 1
ATOM 4784 O O . GLU B 1 65 ? 12.859 25.688 7.078 1 93.62 65 GLU B O 1
ATOM 4789 N N . LEU B 1 66 ? 14.016 23.828 7.516 1 92.75 66 LEU B N 1
ATOM 4790 C CA . LEU B 1 66 ? 14.039 23.391 6.125 1 92.75 66 LEU B CA 1
ATOM 4791 C C . LEU B 1 66 ? 12.836 22.516 5.816 1 92.75 66 LEU B C 1
ATOM 4793 O O . LEU B 1 66 ? 12.516 22.281 4.648 1 92.75 66 LEU B O 1
ATOM 4797 N N . ASN B 1 67 ? 12.141 22.109 6.867 1 92.38 67 ASN B N 1
ATOM 4798 C CA . ASN B 1 67 ? 11.125 21.094 6.617 1 92.38 67 ASN B CA 1
ATOM 4799 C C . ASN B 1 67 ? 9.742 21.562 7.047 1 92.38 67 ASN B C 1
ATOM 4801 O O . ASN B 1 67 ? 8.727 21.031 6.578 1 92.38 67 ASN B O 1
ATOM 4805 N N . LEU B 1 68 ? 9.68 22.469 7.957 1 95.88 68 LEU B N 1
ATOM 4806 C CA . LEU B 1 68 ? 8.383 22.844 8.508 1 95.88 68 LEU B CA 1
ATOM 4807 C C . LEU B 1 68 ? 8.07 24.297 8.195 1 95.88 68 LEU B C 1
ATOM 4809 O O . LEU B 1 68 ? 8.914 25.172 8.398 1 95.88 68 LEU B O 1
ATOM 4813 N N . SER B 1 69 ? 6.977 24.484 7.656 1 97.31 69 SER B N 1
ATOM 4814 C CA . SER B 1 69 ? 6.457 25.844 7.484 1 97.31 69 SER B CA 1
ATOM 4815 C C . SER B 1 69 ? 5.414 26.172 8.547 1 97.31 69 SER B C 1
ATOM 4817 O O . SER B 1 69 ? 4.824 25.266 9.148 1 97.31 69 SER B O 1
ATOM 4819 N N . GLY B 1 70 ? 5.309 27.406 8.82 1 97.56 70 GLY B N 1
ATOM 4820 C CA . GLY B 1 70 ? 4.227 27.859 9.688 1 97.56 70 GLY B CA 1
ATOM 4821 C C . GLY B 1 70 ? 4.516 27.625 11.156 1 97.56 70 GLY B C 1
ATOM 4822 O O . GLY B 1 70 ? 5.656 27.766 11.602 1 97.56 70 GLY B O 1
ATOM 4823 N N . ASP B 1 71 ? 3.414 27.406 11.898 1 97.06 71 ASP B N 1
ATOM 4824 C CA . ASP B 1 71 ? 3.48 27.391 13.352 1 97.06 71 ASP B CA 1
ATOM 4825 C C . ASP B 1 71 ? 2.986 26.047 13.906 1 97.06 71 ASP B C 1
ATOM 4827 O O . ASP B 1 71 ? 1.862 25.641 13.625 1 97.06 71 ASP B O 1
ATOM 4831 N N . ILE B 1 72 ? 3.854 25.469 14.766 1 97.94 72 ILE B N 1
ATOM 4832 C CA . ILE B 1 72 ? 3.568 24.125 15.273 1 97.94 72 ILE B CA 1
ATOM 4833 C C . ILE B 1 72 ? 2.307 24.156 16.141 1 97.94 72 ILE B C 1
ATOM 4835 O O . ILE B 1 72 ? 1.446 23.281 16.016 1 97.94 72 ILE B O 1
ATOM 4839 N N . VAL B 1 73 ? 2.156 25.156 16.953 1 98 73 VAL B N 1
ATOM 4840 C CA . VAL B 1 73 ? 1.028 25.297 17.875 1 98 73 VAL B CA 1
ATOM 4841 C C . VAL B 1 73 ? -0.269 25.422 17.078 1 98 73 VAL B C 1
ATOM 4843 O O . VAL B 1 73 ? -1.265 24.781 17.391 1 98 73 VAL B O 1
ATOM 4846 N N . LYS B 1 74 ? -0.244 26.203 16.031 1 98.38 74 LYS B N 1
ATOM 4847 C CA . LYS B 1 74 ? -1.429 26.453 15.211 1 98.38 74 LYS B CA 1
ATOM 4848 C C . LYS B 1 74 ? -1.869 25.188 14.477 1 98.38 74 LYS B C 1
ATOM 4850 O O . LYS B 1 74 ? -3.043 25.047 14.133 1 98.38 74 LYS B O 1
ATOM 4855 N N . ARG B 1 75 ? -0.976 24.266 14.289 1 98.31 75 ARG B N 1
ATOM 4856 C CA . ARG B 1 75 ? -1.302 23.016 13.594 1 98.31 75 ARG B CA 1
ATOM 4857 C C . ARG B 1 75 ? -2.229 22.141 14.438 1 98.31 75 ARG B C 1
ATOM 4859 O O . ARG B 1 75 ? -3.012 21.359 13.906 1 98.31 75 ARG B O 1
ATOM 4866 N N . ALA B 1 76 ? -2.084 22.25 15.727 1 98.62 76 ALA B N 1
ATOM 4867 C CA . ALA B 1 76 ? -3.02 21.547 16.594 1 98.62 76 ALA B CA 1
ATOM 4868 C C . ALA B 1 76 ? -4.289 22.375 16.812 1 98.62 76 ALA B C 1
ATOM 4870 O O . ALA B 1 76 ? -5.395 21.828 16.797 1 98.62 76 ALA B O 1
ATOM 4871 N N . GLU B 1 77 ? -4.137 23.688 16.938 1 98.56 77 GLU B N 1
ATOM 4872 C CA . GLU B 1 77 ? -5.246 24.562 17.281 1 98.56 77 GLU B CA 1
ATOM 4873 C C . GLU B 1 77 ? -6.285 24.594 16.156 1 98.56 77 GLU B C 1
ATOM 4875 O O . GLU B 1 77 ? -7.484 24.734 16.422 1 98.56 77 GLU B O 1
ATOM 4880 N N . CYS B 1 78 ? -5.809 24.438 14.914 1 98.31 78 CYS B N 1
ATOM 4881 C CA . CYS B 1 78 ? -6.738 24.531 13.797 1 98.31 78 CYS B CA 1
ATOM 4882 C C . CYS B 1 78 ? -7.723 23.375 13.812 1 98.31 78 CYS B C 1
ATOM 4884 O O . CYS B 1 78 ? -8.758 23.422 13.148 1 98.31 78 CYS B O 1
ATOM 4886 N N . PHE B 1 79 ? -7.48 22.344 14.625 1 98.56 79 PHE B N 1
ATOM 4887 C CA . PHE B 1 79 ? -8.383 21.219 14.789 1 98.56 79 PHE B CA 1
ATOM 4888 C C . PHE B 1 79 ? -9.156 21.312 16.094 1 98.56 79 PHE B C 1
ATOM 4890 O O . PHE B 1 79 ? -9.742 20.344 16.562 1 98.56 79 PHE B O 1
ATOM 4897 N N . ASP B 1 80 ? -9.109 22.453 16.734 1 98.12 80 ASP B N 1
ATOM 4898 C CA . ASP B 1 80 ? -9.789 22.703 18.016 1 98.12 80 ASP B CA 1
ATOM 4899 C C . ASP B 1 80 ? -9.18 21.844 19.125 1 98.12 80 ASP B C 1
ATOM 4901 O O . ASP B 1 80 ? -9.906 21.281 19.953 1 98.12 80 ASP B O 1
ATOM 4905 N N . ILE B 1 81 ? -7.898 21.719 19.109 1 98.81 81 ILE B N 1
ATOM 4906 C CA . ILE B 1 81 ? -7.18 20.969 20.141 1 98.81 81 ILE B CA 1
ATOM 4907 C C . ILE B 1 81 ? -6.438 21.938 21.062 1 98.81 81 ILE B C 1
ATOM 4909 O O . ILE B 1 81 ? -5.73 22.844 20.578 1 98.81 81 ILE B O 1
ATOM 4913 N N . LYS B 1 82 ? -6.633 21.781 22.328 1 98.69 82 LYS B N 1
ATOM 4914 C CA . LYS B 1 82 ? -5.934 22.609 23.297 1 98.69 82 LYS B CA 1
ATOM 4915 C C . LYS B 1 82 ? -4.434 22.328 23.297 1 98.69 82 LYS B C 1
ATOM 4917 O O . LYS B 1 82 ? -4.02 21.172 23.219 1 98.69 82 LYS B O 1
ATOM 4922 N N . VAL B 1 83 ? -3.654 23.438 23.359 1 98.75 83 VAL B N 1
ATOM 4923 C CA . VAL B 1 83 ? -2.205 23.266 23.297 1 98.75 83 VAL B CA 1
ATOM 4924 C C . VAL B 1 83 ? -1.578 23.719 24.625 1 98.75 83 VAL B C 1
ATOM 4926 O O . VAL B 1 83 ? -2.004 24.703 25.219 1 98.75 83 VAL B O 1
ATOM 4929 N N . PHE B 1 84 ? -0.711 22.938 25.109 1 98.75 84 PHE B N 1
ATOM 4930 C CA . PHE B 1 84 ? 0.177 23.266 26.219 1 98.75 84 PHE B CA 1
ATOM 4931 C C . PHE B 1 84 ? 1.617 23.391 25.75 1 98.75 84 PHE B C 1
ATOM 4933 O O . PHE B 1 84 ? 2 22.797 24.734 1 98.75 84 PHE B O 1
ATOM 4940 N N . LYS B 1 85 ? 2.377 24.203 26.406 1 98.38 85 LYS B N 1
ATOM 4941 C CA . LYS B 1 85 ? 3.773 24.406 26.031 1 98.38 85 LYS B CA 1
ATOM 4942 C C . LYS B 1 85 ? 4.691 24.297 27.25 1 98.38 85 LYS B C 1
ATOM 4944 O O . LYS B 1 85 ? 4.348 24.75 28.344 1 98.38 85 LYS B O 1
ATOM 4949 N N . SER B 1 86 ? 5.711 23.656 27.047 1 98.19 86 SER B N 1
ATOM 4950 C CA . SER B 1 86 ? 6.781 23.547 28.031 1 98.19 86 SER B CA 1
ATOM 4951 C C . SER B 1 86 ? 8.148 23.469 27.359 1 98.19 86 SER B C 1
ATOM 4953 O O . SER B 1 86 ? 8.25 23.547 26.141 1 98.19 86 SER B O 1
ATOM 4955 N N . ASN B 1 87 ? 9.141 23.469 28.125 1 97.31 87 ASN B N 1
ATOM 4956 C CA . ASN B 1 87 ? 10.492 23.156 27.672 1 97.31 87 ASN B CA 1
ATOM 4957 C C . ASN B 1 87 ? 11.234 22.281 28.688 1 97.31 87 ASN B C 1
ATOM 4959 O O . ASN B 1 87 ? 10.836 22.203 29.844 1 97.31 87 ASN B O 1
ATOM 4963 N N . THR B 1 88 ? 12.258 21.688 28.234 1 95.94 88 THR B N 1
ATOM 4964 C CA . THR B 1 88 ? 12.961 20.703 29.062 1 95.94 88 THR B CA 1
ATOM 4965 C C . THR B 1 88 ? 13.883 21.406 30.062 1 95.94 88 THR B C 1
ATOM 4967 O O . THR B 1 88 ? 14.336 20.781 31.031 1 95.94 88 THR B O 1
ATOM 4970 N N . TRP B 1 89 ? 14.242 22.719 29.891 1 93.94 89 TRP B N 1
ATOM 4971 C CA . TRP B 1 89 ? 15.242 23.406 30.703 1 93.94 89 TRP B CA 1
ATOM 4972 C C . TRP B 1 89 ? 14.625 23.969 31.984 1 93.94 89 TRP B C 1
ATOM 4974 O O . TRP B 1 89 ? 15.336 24.281 32.938 1 93.94 89 TRP B O 1
ATOM 4984 N N . GLU B 1 90 ? 13.336 24.094 31.969 1 94.5 90 GLU B N 1
ATOM 4985 C CA . GLU B 1 90 ? 12.57 24.516 33.125 1 94.5 90 GLU B CA 1
ATOM 4986 C C . GLU B 1 90 ? 11.758 23.359 33.688 1 94.5 90 GLU B C 1
ATOM 4988 O O . GLU B 1 90 ? 10.531 23.312 33.562 1 94.5 90 GLU B O 1
ATOM 4993 N N . LEU B 1 91 ? 12.367 22.562 34.469 1 94.75 91 LEU B N 1
ATOM 4994 C CA . LEU B 1 91 ? 11.836 21.266 34.906 1 94.75 91 LEU B CA 1
ATOM 4995 C C . LEU B 1 91 ? 10.547 21.438 35.688 1 94.75 91 LEU B C 1
ATOM 4997 O O . LEU B 1 91 ? 9.594 20.672 35.5 1 94.75 91 LEU B O 1
ATOM 5001 N N . GLU B 1 92 ? 10.594 22.359 36.656 1 95.06 92 GLU B N 1
ATOM 5002 C CA . GLU B 1 92 ? 9.398 22.562 37.5 1 95.06 92 GLU B CA 1
ATOM 5003 C C . GLU B 1 92 ? 8.203 22.938 36.625 1 95.06 92 GLU B C 1
ATOM 5005 O O . GLU B 1 92 ? 7.098 22.422 36.812 1 95.06 92 GLU B O 1
ATOM 5010 N N . GLN B 1 93 ? 8.453 23.844 35.688 1 97.06 93 GLN B N 1
ATOM 5011 C CA . GLN B 1 93 ? 7.391 24.234 34.781 1 97.06 93 GLN B CA 1
ATOM 5012 C C . GLN B 1 93 ? 6.949 23.078 33.906 1 97.06 93 GLN B C 1
ATOM 5014 O O . GLN B 1 93 ? 5.758 22.906 33.625 1 97.06 93 GLN B O 1
ATOM 5019 N N . LEU B 1 94 ? 7.875 22.312 33.406 1 97.56 94 LEU B N 1
ATOM 5020 C CA . LEU B 1 94 ? 7.57 21.141 32.594 1 97.56 94 LEU B CA 1
ATOM 5021 C C . LEU B 1 94 ? 6.672 20.172 33.344 1 97.56 94 LEU B C 1
ATOM 5023 O O . LEU B 1 94 ? 5.672 19.688 32.812 1 97.56 94 LEU B O 1
ATOM 5027 N N . PHE B 1 95 ? 6.961 19.875 34.625 1 97.5 95 PHE B N 1
ATOM 5028 C CA . PHE B 1 95 ? 6.176 18.953 35.438 1 97.5 95 PHE B CA 1
ATOM 5029 C C . PHE B 1 95 ? 4.766 19.5 35.656 1 97.5 95 PHE B C 1
ATOM 5031 O O . PHE B 1 95 ? 3.787 18.75 35.531 1 97.5 95 PHE B O 1
ATOM 5038 N N . ASN B 1 96 ? 4.711 20.75 35.969 1 98.12 96 ASN B N 1
ATOM 5039 C CA . ASN B 1 96 ? 3.414 21.375 36.219 1 98.12 96 ASN B CA 1
ATOM 5040 C C . ASN B 1 96 ? 2.537 21.375 34.969 1 98.12 96 ASN B C 1
ATOM 5042 O O . ASN B 1 96 ? 1.36 21.016 35.031 1 98.12 96 ASN B O 1
ATOM 5046 N N . ASN B 1 97 ? 3.105 21.766 33.875 1 98.38 97 ASN B N 1
ATOM 5047 C CA . ASN B 1 97 ? 2.352 21.812 32.625 1 98.38 97 ASN B CA 1
ATOM 5048 C C . ASN B 1 97 ? 1.956 20.422 32.156 1 98.38 97 ASN B C 1
ATOM 5050 O O . ASN B 1 97 ? 0.895 20.234 31.547 1 98.38 97 ASN B O 1
ATOM 5054 N N . ALA B 1 98 ? 2.83 19.484 32.312 1 98.38 98 ALA B N 1
ATOM 5055 C CA . ALA B 1 98 ? 2.5 18.094 32 1 98.38 98 ALA B CA 1
ATOM 5056 C C . ALA B 1 98 ? 1.317 17.609 32.812 1 98.38 98 ALA B C 1
ATOM 5058 O O . ALA B 1 98 ? 0.413 16.953 32.312 1 98.38 98 ALA B O 1
ATOM 5059 N N . LYS B 1 99 ? 1.392 17.875 34.125 1 98.31 99 LYS B N 1
ATOM 5060 C CA . LYS B 1 99 ? 0.273 17.516 35 1 98.31 99 LYS B CA 1
ATOM 5061 C C . LYS B 1 99 ? -1.021 18.172 34.531 1 98.31 99 LYS B C 1
ATOM 5063 O O . LYS B 1 99 ? -2.074 17.531 34.5 1 98.31 99 LYS B O 1
ATOM 5068 N N . GLU B 1 100 ? -0.905 19.391 34.125 1 98.62 100 GLU B N 1
ATOM 5069 C CA . GLU B 1 100 ? -2.074 20.125 33.656 1 98.62 100 GLU B CA 1
ATOM 5070 C C . GLU B 1 100 ? -2.627 19.531 32.375 1 98.62 100 GLU B C 1
ATOM 5072 O O . GLU B 1 100 ? -3.842 19.406 32.219 1 98.62 100 GLU B O 1
ATOM 5077 N N . SER B 1 101 ? -1.756 19.25 31.453 1 98.69 101 SER B N 1
ATOM 5078 C CA . SER B 1 101 ? -2.213 18.703 30.172 1 98.69 101 SER B CA 1
ATOM 5079 C C . SER B 1 101 ? -2.834 17.328 30.359 1 98.69 101 SER B C 1
ATOM 5081 O O . SER B 1 101 ? -3.857 17.016 29.75 1 98.69 101 SER B O 1
ATOM 5083 N N . ILE B 1 102 ? -2.27 16.5 31.203 1 98.56 102 ILE B N 1
ATOM 5084 C CA . ILE B 1 102 ? -2.814 15.18 31.5 1 98.56 102 ILE B CA 1
ATOM 5085 C C . ILE B 1 102 ? -4.188 15.328 32.156 1 98.56 102 ILE B C 1
ATOM 5087 O O . ILE B 1 102 ? -5.137 14.641 31.781 1 98.56 102 ILE B O 1
ATOM 5091 N N . ASN B 1 103 ? -4.25 16.188 33.156 1 98.19 103 ASN B N 1
ATOM 5092 C CA . ASN B 1 103 ? -5.512 16.422 33.844 1 98.19 103 ASN B CA 1
ATOM 5093 C C . ASN B 1 103 ? -6.59 16.938 32.906 1 98.19 103 ASN B C 1
ATOM 5095 O O . ASN B 1 103 ? -7.758 16.562 33.031 1 98.19 103 ASN B O 1
ATOM 5099 N N . TYR B 1 104 ? -6.195 17.812 32.031 1 98.44 104 TYR B N 1
ATOM 5100 C CA . TYR B 1 104 ? -7.141 18.328 31.062 1 98.44 104 TYR B CA 1
ATOM 5101 C C . TYR B 1 104 ? -7.75 17.203 30.234 1 98.44 104 TYR B C 1
ATOM 5103 O O . TYR B 1 104 ? -8.969 17.125 30.078 1 98.44 104 TYR B O 1
ATOM 5111 N N . VAL B 1 105 ? -6.941 16.344 29.672 1 98.69 105 VAL B N 1
ATOM 5112 C CA . VAL B 1 105 ? -7.395 15.25 28.812 1 98.69 105 VAL B CA 1
ATOM 5113 C C . VAL B 1 105 ? -8.281 14.297 29.609 1 98.69 105 VAL B C 1
ATOM 5115 O O . VAL B 1 105 ? -9.336 13.867 29.125 1 98.69 105 VAL B O 1
ATOM 5118 N N . ARG B 1 106 ? -7.879 14 30.797 1 97.38 106 ARG B N 1
ATOM 5119 C CA . ARG B 1 106 ? -8.609 13.055 31.641 1 97.38 106 ARG B CA 1
ATOM 5120 C C . ARG B 1 106 ? -9.961 13.617 32.062 1 97.38 106 ARG B C 1
ATOM 5122 O O . ARG B 1 106 ? -10.977 12.922 31.984 1 97.38 106 ARG B O 1
ATOM 5129 N N . THR B 1 107 ? -10.016 14.883 32.406 1 96.75 107 THR B N 1
ATOM 5130 C CA . THR B 1 107 ? -11.219 15.492 32.969 1 96.75 107 THR B CA 1
ATOM 5131 C C . THR B 1 107 ? -12.211 15.836 31.859 1 96.75 107 THR B C 1
ATOM 5133 O O . THR B 1 107 ? -13.422 15.633 32.031 1 96.75 107 THR B O 1
ATOM 5136 N N . ASN B 1 108 ? -11.727 16.328 30.766 1 96.69 108 ASN B N 1
ATOM 5137 C CA . ASN B 1 108 ? -12.609 16.797 29.703 1 96.69 108 ASN B CA 1
ATOM 5138 C C . ASN B 1 108 ? -12.906 15.703 28.672 1 96.69 108 ASN B C 1
ATOM 5140 O O . ASN B 1 108 ? -13.859 15.812 27.906 1 96.69 108 ASN B O 1
ATOM 5144 N N . GLY B 1 109 ? -12.086 14.688 28.688 1 96.94 109 GLY B N 1
ATOM 5145 C CA . GLY B 1 109 ? -12.25 13.633 27.688 1 96.94 109 GLY B CA 1
ATOM 5146 C C . GLY B 1 109 ? -12.008 14.109 26.266 1 96.94 109 GLY B C 1
ATOM 5147 O O . GLY B 1 109 ? -12.664 13.656 25.328 1 96.94 109 GLY B O 1
ATOM 5148 N N . LYS B 1 110 ? -11.141 15.125 26.078 1 97.94 110 LYS B N 1
ATOM 5149 C CA . LYS B 1 110 ? -10.812 15.734 24.797 1 97.94 110 LYS B CA 1
ATOM 5150 C C . LYS B 1 110 ? -9.312 15.648 24.5 1 97.94 110 LYS B C 1
ATOM 5152 O O . LYS B 1 110 ? -8.508 15.5 25.422 1 97.94 110 LYS B O 1
ATOM 5157 N N . PRO B 1 111 ? -9.023 15.648 23.266 1 98.81 111 PRO B N 1
ATOM 5158 C CA . PRO B 1 111 ? -7.586 15.594 22.953 1 98.81 111 PRO B CA 1
ATOM 5159 C C . PRO B 1 111 ? -6.859 16.891 23.312 1 98.81 111 PRO B C 1
ATOM 5161 O O . PRO B 1 111 ? -7.477 17.953 23.375 1 98.81 111 PRO B O 1
ATOM 5164 N N . ALA B 1 112 ? -5.578 16.75 23.531 1 98.94 112 ALA B N 1
ATOM 5165 C CA . ALA B 1 112 ? -4.691 17.906 23.734 1 98.94 112 ALA B CA 1
ATOM 5166 C C . ALA B 1 112 ? -3.338 17.672 23.062 1 98.94 112 ALA B C 1
ATOM 5168 O O . ALA B 1 112 ? -3.008 16.547 22.688 1 98.94 112 ALA B O 1
ATOM 5169 N N . PHE B 1 113 ? -2.688 18.734 22.797 1 98.88 113 PHE B N 1
ATOM 5170 C CA . PHE B 1 113 ? -1.351 18.75 22.219 1 98.88 113 PHE B CA 1
ATOM 5171 C C . PHE B 1 113 ? -0.368 19.453 23.141 1 98.88 113 PHE B C 1
ATOM 5173 O O . PHE B 1 113 ? -0.609 20.594 23.562 1 98.88 113 PHE B O 1
ATOM 5180 N N . HIS B 1 114 ? 0.677 18.797 23.578 1 98.88 114 HIS B N 1
ATOM 5181 C CA . HIS B 1 114 ? 1.685 19.359 24.469 1 98.88 114 HIS B CA 1
ATOM 5182 C C . HIS B 1 114 ? 3.023 19.516 23.766 1 98.88 114 HIS B C 1
ATOM 5184 O O . HIS B 1 114 ? 3.713 18.531 23.5 1 98.88 114 HIS B O 1
ATOM 5190 N N . LEU B 1 115 ? 3.344 20.75 23.375 1 98.81 115 LEU B N 1
ATOM 5191 C CA . LEU B 1 115 ? 4.621 21.062 22.75 1 98.81 115 LEU B CA 1
ATOM 5192 C C . LEU B 1 115 ? 5.719 21.234 23.797 1 98.81 115 LEU B C 1
ATOM 5194 O O . LEU B 1 115 ? 5.625 22.094 24.672 1 98.81 115 LEU B O 1
ATOM 5198 N N . VAL B 1 116 ? 6.727 20.391 23.75 1 98.62 116 VAL B N 1
ATOM 5199 C CA . VAL B 1 116 ? 7.863 20.469 24.672 1 98.62 116 VAL B CA 1
ATOM 5200 C C . VAL B 1 116 ? 9.125 20.828 23.891 1 98.62 116 VAL B C 1
ATOM 5202 O O . VAL B 1 116 ? 9.711 19.984 23.203 1 98.62 116 VAL B O 1
ATOM 5205 N N . ASP B 1 117 ? 9.547 22.094 24 1 97.69 117 ASP B N 1
ATOM 5206 C CA . ASP B 1 117 ? 10.82 22.484 23.406 1 97.69 117 ASP B CA 1
ATOM 5207 C C . ASP B 1 117 ? 11.984 21.781 24.109 1 97.69 117 ASP B C 1
ATOM 5209 O O . ASP B 1 117 ? 12.117 21.844 25.328 1 97.69 117 ASP B O 1
ATOM 5213 N N . THR B 1 118 ? 12.742 21.078 23.344 1 96.69 118 THR B N 1
ATOM 5214 C CA . THR B 1 118 ? 13.898 20.328 23.844 1 96.69 118 THR B CA 1
ATOM 5215 C C . THR B 1 118 ? 15.023 20.344 22.812 1 96.69 118 THR B C 1
ATOM 5217 O O . THR B 1 118 ? 15.078 21.219 21.953 1 96.69 118 THR B O 1
ATOM 5220 N N . TYR B 1 119 ? 16.062 19.562 23.031 1 95 119 TYR B N 1
ATOM 5221 C CA . TYR B 1 119 ? 17.172 19.438 22.078 1 95 119 TYR B CA 1
ATOM 5222 C C . TYR B 1 119 ? 17.828 18.062 22.188 1 95 119 TYR B C 1
ATOM 5224 O O . TYR B 1 119 ? 17.984 17.531 23.297 1 95 119 TYR B O 1
ATOM 5232 N N . ARG B 1 120 ? 18.016 17.5 21.047 1 90.38 120 ARG B N 1
ATOM 5233 C CA . ARG B 1 120 ? 18.703 16.203 21.031 1 90.38 120 ARG B CA 1
ATOM 5234 C C . ARG B 1 120 ? 20.203 16.391 21.266 1 90.38 120 ARG B C 1
ATOM 5236 O O . ARG B 1 120 ? 20.906 16.969 20.422 1 90.38 120 ARG B O 1
ATOM 5243 N N . LEU B 1 121 ? 20.75 15.852 22.344 1 89.88 121 LEU B N 1
ATOM 5244 C CA . LEU B 1 121 ? 22.156 16.062 22.703 1 89.88 121 LEU B CA 1
ATOM 5245 C C . LEU B 1 121 ? 23.062 15.07 21.984 1 89.88 121 LEU B C 1
ATOM 5247 O O . LEU B 1 121 ? 24.234 15.352 21.75 1 89.88 121 LEU B O 1
ATOM 5251 N N . ASN B 1 122 ? 22.531 13.953 21.609 1 87.94 122 ASN B N 1
ATOM 5252 C CA . ASN B 1 122 ? 23.312 12.93 20.922 1 87.94 122 ASN B CA 1
ATOM 5253 C C . ASN B 1 122 ? 22.938 12.82 19.453 1 87.94 122 ASN B C 1
ATOM 5255 O O . ASN B 1 122 ? 21.938 13.406 19.016 1 87.94 122 ASN B O 1
ATOM 5259 N N . ALA B 1 123 ? 23.781 12.102 18.719 1 83.88 123 ALA B N 1
ATOM 5260 C CA . ALA B 1 123 ? 23.5 11.844 17.312 1 83.88 123 ALA B CA 1
ATOM 5261 C C . ALA B 1 123 ? 22.25 10.961 17.156 1 83.88 123 ALA B C 1
ATOM 5263 O O . ALA B 1 123 ? 21.891 10.211 18.062 1 83.88 123 ALA B O 1
ATOM 5264 N N . HIS B 1 124 ? 21.547 11.281 16.141 1 83.81 124 HIS B N 1
ATOM 5265 C CA . HIS B 1 124 ? 20.422 10.406 15.812 1 83.81 124 HIS B CA 1
ATOM 5266 C C . HIS B 1 124 ? 20.891 8.977 15.578 1 83.81 124 HIS B C 1
ATOM 5268 O O . HIS B 1 124 ? 20.281 8.023 16.078 1 83.81 124 HIS B O 1
ATOM 5274 N N . SER B 1 125 ? 21.812 8.898 14.68 1 75.31 125 SER B N 1
ATOM 5275 C CA . SER B 1 125 ? 22.469 7.629 14.406 1 75.31 125 SER B CA 1
ATOM 5276 C C . SER B 1 125 ? 23.984 7.73 14.617 1 75.31 125 SER B C 1
ATOM 5278 O O . SER B 1 125 ? 24.547 8.828 14.602 1 75.31 125 SER B O 1
ATOM 5280 N N . LYS B 1 126 ? 24.688 6.766 14.844 1 66.5 126 LYS B N 1
ATOM 5281 C CA . LYS B 1 126 ? 26.109 6.746 15.18 1 66.5 126 LYS B CA 1
ATOM 5282 C C . LYS B 1 126 ? 26.938 7.367 14.062 1 66.5 126 LYS B C 1
ATOM 5284 O O . LYS B 1 126 ? 26.797 6.992 12.898 1 66.5 126 LYS B O 1
ATOM 5289 N N . GLY B 1 127 ? 27.672 8.336 14.367 1 66.75 127 GLY B N 1
ATOM 5290 C CA . GLY B 1 127 ? 28.797 8.852 13.586 1 66.75 127 GLY B CA 1
ATOM 5291 C C . GLY B 1 127 ? 28.375 9.883 12.562 1 66.75 127 GLY B C 1
ATOM 5292 O O . GLY B 1 127 ? 29.141 10.227 11.656 1 66.75 127 GLY B O 1
ATOM 5293 N N . ASP B 1 128 ? 27.141 10.352 12.703 1 74.06 128 ASP B N 1
ATOM 5294 C CA . ASP B 1 128 ? 26.766 11.25 11.617 1 74.06 128 ASP B CA 1
ATOM 5295 C C . ASP B 1 128 ? 26.109 12.516 12.148 1 74.06 128 ASP B C 1
ATOM 5297 O O . ASP B 1 128 ? 25.078 12.961 11.625 1 74.06 128 ASP B O 1
ATOM 5301 N N . ASP B 1 129 ? 26.797 12.984 13.125 1 86.38 129 ASP B N 1
ATOM 5302 C CA . ASP B 1 129 ? 26.281 14.25 13.633 1 86.38 129 ASP B CA 1
ATOM 5303 C C . ASP B 1 129 ? 27.047 15.438 13.047 1 86.38 129 ASP B C 1
ATOM 5305 O O . ASP B 1 129 ? 28.172 15.703 13.445 1 86.38 129 ASP B O 1
ATOM 5309 N N . TYR B 1 130 ? 26.5 16.141 12.141 1 86.5 130 TYR B N 1
ATOM 5310 C CA . TYR B 1 130 ? 27.188 17.219 11.43 1 86.5 130 TYR B CA 1
ATOM 5311 C C . TYR B 1 130 ? 26.781 18.578 11.984 1 86.5 130 TYR B C 1
ATOM 5313 O O . TYR B 1 130 ? 27.125 19.625 11.414 1 86.5 130 TYR B O 1
ATOM 5321 N N . ARG B 1 131 ? 26.156 18.672 13.164 1 90.69 131 ARG B N 1
ATOM 5322 C CA . ARG B 1 131 ? 25.719 19.922 13.805 1 90.69 131 ARG B CA 1
ATOM 5323 C C . ARG B 1 131 ? 26.906 20.656 14.414 1 90.69 131 ARG B C 1
ATOM 5325 O O . ARG B 1 131 ? 27.906 20.031 14.773 1 90.69 131 ARG B O 1
ATOM 5332 N N . ASP B 1 132 ? 26.688 21.875 14.516 1 90.06 132 ASP B N 1
ATOM 5333 C CA . ASP B 1 132 ? 27.703 22.719 15.133 1 90.06 132 ASP B CA 1
ATOM 5334 C C . ASP B 1 132 ? 27.875 22.359 16.609 1 90.06 132 ASP B C 1
ATOM 5336 O O . ASP B 1 132 ? 26.922 22.344 17.375 1 90.06 132 ASP B O 1
ATOM 5340 N N . LYS B 1 133 ? 29.078 22.172 16.953 1 92.06 133 LYS B N 1
ATOM 5341 C CA . LYS B 1 133 ? 29.391 21.781 18.328 1 92.06 133 LYS B CA 1
ATOM 5342 C C . LYS B 1 133 ? 28.969 22.875 19.312 1 92.06 133 LYS B C 1
ATOM 5344 O O . LYS B 1 133 ? 28.562 22.562 20.438 1 92.06 133 LYS B O 1
ATOM 5349 N N . SER B 1 134 ? 29.109 24.062 18.844 1 94.25 134 SER B N 1
ATOM 5350 C CA . SER B 1 134 ? 28.734 25.172 19.719 1 94.25 134 SER B CA 1
ATOM 5351 C C . SER B 1 134 ? 27.25 25.156 20.047 1 94.25 134 SER B C 1
ATOM 5353 O O . SER B 1 134 ? 26.844 25.5 21.156 1 94.25 134 SER B O 1
ATOM 5355 N N . GLU B 1 135 ? 26.484 24.703 19.125 1 92.62 135 GLU B N 1
ATOM 5356 C CA . GLU B 1 135 ? 25.047 24.578 19.344 1 92.62 135 GLU B CA 1
ATOM 5357 C C . GLU B 1 135 ? 24.734 23.484 20.359 1 92.62 135 GLU B C 1
ATOM 5359 O O . GLU B 1 135 ? 23.938 23.703 21.281 1 92.62 135 GLU B O 1
ATOM 5364 N N . ILE B 1 136 ? 25.375 22.422 20.234 1 93.81 136 ILE B N 1
ATOM 5365 C CA . ILE B 1 136 ? 25.156 21.297 21.141 1 93.81 136 ILE B CA 1
ATOM 5366 C C . ILE B 1 136 ? 25.609 21.672 22.547 1 93.81 136 ILE B C 1
ATOM 5368 O O . ILE B 1 136 ? 24.938 21.359 23.531 1 93.81 136 ILE B O 1
ATOM 5372 N N . GLU B 1 137 ? 26.781 22.344 22.609 1 94.81 137 GLU B N 1
ATOM 5373 C CA . GLU B 1 137 ? 27.359 22.703 23.906 1 94.81 137 GLU B CA 1
ATOM 5374 C C . GLU B 1 137 ? 26.422 23.641 24.672 1 94.81 137 GLU B C 1
ATOM 5376 O O . GLU B 1 137 ? 26.312 23.547 25.891 1 94.81 137 GLU B O 1
ATOM 5381 N N . MET B 1 138 ? 25.828 24.516 23.938 1 94.88 138 MET B N 1
ATOM 5382 C CA . MET B 1 138 ? 24.891 25.438 24.562 1 94.88 138 MET B CA 1
ATOM 5383 C C . MET B 1 138 ? 23.781 24.688 25.266 1 94.88 138 MET B C 1
ATOM 5385 O O . MET B 1 138 ? 23.469 24.969 26.438 1 94.88 138 MET B O 1
ATOM 5389 N N . TYR B 1 139 ? 23.172 23.688 24.641 1 94.69 139 TYR B N 1
ATOM 5390 C CA . TYR B 1 139 ? 22.062 22.938 25.203 1 94.69 139 TYR B CA 1
ATOM 5391 C C . TYR B 1 139 ? 22.562 21.938 26.25 1 94.69 139 TYR B C 1
ATOM 5393 O O . TYR B 1 139 ? 21.875 21.641 27.234 1 94.69 139 TYR B O 1
ATOM 5401 N N . TYR B 1 140 ? 23.781 21.453 26.016 1 94.19 140 TYR B N 1
ATOM 5402 C CA . TYR B 1 140 ? 24.406 20.562 26.984 1 94.19 140 TYR B CA 1
ATOM 5403 C C . TYR B 1 140 ? 24.516 21.219 28.344 1 94.19 140 TYR B C 1
ATOM 5405 O O . TYR B 1 140 ? 24.219 20.609 29.375 1 94.19 140 TYR B O 1
ATOM 5413 N N . ARG B 1 141 ? 24.844 22.453 28.375 1 93.56 141 ARG B N 1
ATOM 5414 C CA . ARG B 1 141 ? 25.062 23.219 29.594 1 93.56 141 ARG B CA 1
ATOM 5415 C C . ARG B 1 141 ? 23.734 23.5 30.312 1 93.56 141 ARG B C 1
ATOM 5417 O O . ARG B 1 141 ? 23.688 23.578 31.531 1 93.56 141 ARG B O 1
ATOM 5424 N N . LYS B 1 142 ? 22.719 23.594 29.516 1 93.06 142 LYS B N 1
ATOM 5425 C CA . LYS B 1 142 ? 21.438 23.969 30.094 1 93.06 142 LYS B CA 1
ATOM 5426 C C . LYS B 1 142 ? 20.641 22.719 30.484 1 93.06 142 LYS B C 1
ATOM 5428 O O . LYS B 1 142 ? 19.656 22.828 31.219 1 93.06 142 LYS B O 1
ATOM 5433 N N . ASP B 1 143 ? 21.078 21.578 30.078 1 94.31 143 ASP B N 1
ATOM 5434 C CA . ASP B 1 143 ? 20.375 20.328 30.359 1 94.31 143 ASP B CA 1
ATOM 5435 C C . ASP B 1 143 ? 20.266 20.094 31.875 1 94.31 143 ASP B C 1
ATOM 5437 O O . ASP B 1 143 ? 21.266 20.156 32.594 1 94.31 143 ASP B O 1
ATOM 5441 N N . PRO B 1 144 ? 19.047 19.781 32.312 1 93.81 144 PRO B N 1
ATOM 5442 C CA . PRO B 1 144 ? 18.844 19.672 33.75 1 93.81 144 PRO B CA 1
ATOM 5443 C C . PRO B 1 144 ? 19.719 18.578 34.406 1 93.81 144 PRO B C 1
ATOM 5445 O O . PRO B 1 144 ? 20.172 18.719 35.531 1 93.81 144 PRO B O 1
ATOM 5448 N N . LEU B 1 145 ? 19.891 17.531 33.781 1 92.19 145 LEU B N 1
ATOM 5449 C CA . LEU B 1 145 ? 20.734 16.469 34.312 1 92.19 145 LEU B CA 1
ATOM 5450 C C . LEU B 1 145 ? 22.172 16.922 34.438 1 92.19 145 LEU B C 1
ATOM 5452 O O . LEU B 1 145 ? 22.859 16.594 35.406 1 92.19 145 LEU B O 1
ATOM 5456 N N . ASN B 1 146 ? 22.641 17.656 33.438 1 94.19 146 ASN B N 1
ATOM 5457 C CA . ASN B 1 146 ? 24.016 18.156 33.469 1 94.19 146 ASN B CA 1
ATOM 5458 C C . ASN B 1 146 ? 24.188 19.25 34.531 1 94.19 146 ASN B C 1
ATOM 5460 O O . ASN B 1 146 ? 25.219 19.328 35.188 1 94.19 146 ASN B O 1
ATOM 5464 N N . VAL B 1 147 ? 23.203 20.078 34.625 1 94.88 147 VAL B N 1
ATOM 5465 C CA . VAL B 1 147 ? 23.234 21.094 35.656 1 94.88 147 VAL B CA 1
ATOM 5466 C C . VAL B 1 147 ? 23.281 20.438 37.031 1 94.88 147 VAL B C 1
ATOM 5468 O O . VAL B 1 147 ? 24.062 20.844 37.906 1 94.88 147 VAL B O 1
ATOM 5471 N N . PHE B 1 148 ? 22.469 19.406 37.25 1 95.19 148 PHE B N 1
ATOM 5472 C CA . PHE B 1 148 ? 22.469 18.672 38.5 1 95.19 148 PHE B CA 1
ATOM 5473 C C . PHE B 1 148 ? 23.812 18.016 38.75 1 95.19 148 PHE B C 1
ATOM 5475 O O . PHE B 1 148 ? 24.328 18.078 39.875 1 95.19 148 PHE B O 1
ATOM 5482 N N . ARG B 1 149 ? 24.344 17.438 37.781 1 95.44 149 ARG B N 1
ATOM 5483 C CA . ARG B 1 149 ? 25.656 16.797 37.875 1 95.44 149 ARG B CA 1
ATOM 5484 C C . ARG B 1 149 ? 26.719 17.797 38.312 1 95.44 149 ARG B C 1
ATOM 5486 O O . ARG B 1 149 ? 27.547 17.5 39.188 1 95.44 149 ARG B O 1
ATOM 5493 N N . ASN B 1 150 ? 26.641 18.953 37.75 1 95.75 150 ASN B N 1
ATOM 5494 C CA . ASN B 1 150 ? 27.656 19.984 38.031 1 95.75 150 ASN B CA 1
ATOM 5495 C C . ASN B 1 150 ? 27.453 20.594 39.406 1 95.75 150 ASN B C 1
ATOM 5497 O O . ASN B 1 150 ? 28.422 20.969 40.094 1 95.75 150 ASN B O 1
ATOM 5501 N N . THR B 1 151 ? 26.203 20.688 39.844 1 96.38 151 THR B N 1
ATOM 5502 C CA . THR B 1 151 ? 25.922 21.359 41.094 1 96.38 151 THR B CA 1
ATOM 5503 C C . THR B 1 151 ? 26 20.375 42.281 1 96.38 151 THR B C 1
ATOM 5505 O O . THR B 1 151 ? 26.281 20.781 43.406 1 96.38 151 THR B O 1
ATOM 5508 N N . ASN B 1 152 ? 25.656 19.094 42 1 96.81 152 ASN B N 1
ATOM 5509 C CA . ASN B 1 152 ? 25.688 18.062 43.031 1 96.81 152 ASN B CA 1
ATOM 5510 C C . ASN B 1 152 ? 26.406 16.812 42.562 1 96.81 152 ASN B C 1
ATOM 5512 O O . ASN B 1 152 ? 25.828 15.727 42.5 1 96.81 152 ASN B O 1
ATOM 5516 N N . PRO B 1 153 ? 27.609 16.922 42.281 1 96 153 PRO B N 1
ATOM 5517 C CA . PRO B 1 153 ? 28.328 15.82 41.625 1 96 153 PRO B CA 1
ATOM 5518 C C . PRO B 1 153 ? 28.297 14.531 42.438 1 96 153 PRO B C 1
ATOM 5520 O O . PRO B 1 153 ? 28.125 13.445 41.906 1 96 153 PRO B O 1
ATOM 5523 N N . ASP B 1 154 ? 28.453 14.672 43.812 1 96.56 154 ASP B N 1
ATOM 5524 C CA . ASP B 1 154 ? 28.469 13.469 44.656 1 96.56 154 ASP B CA 1
ATOM 5525 C C . ASP B 1 154 ? 27.094 12.789 44.656 1 96.56 154 ASP B C 1
ATOM 5527 O O . ASP B 1 154 ? 27 11.57 44.531 1 96.56 154 ASP B O 1
ATOM 5531 N N . LEU B 1 155 ? 26.188 13.594 44.875 1 96.56 155 LEU B N 1
ATOM 5532 C CA . LEU B 1 155 ? 24.828 13.047 44.875 1 96.56 155 LEU B CA 1
ATOM 5533 C C . LEU B 1 155 ? 24.469 12.445 43.531 1 96.56 155 LEU B C 1
ATOM 5535 O O . LEU B 1 155 ? 23.828 11.398 43.469 1 96.56 155 LEU B O 1
ATOM 5539 N N . TYR B 1 156 ? 24.797 13.148 42.469 1 95.38 156 TYR B N 1
ATOM 5540 C CA . TYR B 1 156 ? 24.562 12.656 41.094 1 95.38 156 TYR B CA 1
ATOM 5541 C C . TYR B 1 156 ? 25.203 11.281 40.906 1 95.38 156 TYR B C 1
ATOM 5543 O O . TYR B 1 156 ? 24.562 10.359 40.406 1 95.38 156 TYR B O 1
ATOM 5551 N N . GLN B 1 157 ? 26.391 11.141 41.312 1 96.06 157 GLN B N 1
ATOM 5552 C CA . GLN B 1 157 ? 27.109 9.891 41.125 1 96.06 157 GLN B CA 1
ATOM 5553 C C . GLN B 1 157 ? 26.5 8.766 41.938 1 96.06 157 GLN B C 1
ATOM 5555 O O . GLN B 1 157 ? 26.406 7.625 41.469 1 96.06 157 GLN B O 1
ATOM 5560 N N . GLU B 1 158 ? 26.125 9.102 43.094 1 96.31 158 GLU B N 1
ATOM 5561 C CA . GLU B 1 158 ? 25.453 8.117 43.969 1 96.31 158 GLU B CA 1
ATOM 5562 C C . GLU B 1 158 ? 24.172 7.598 43.312 1 96.31 158 GLU B C 1
ATOM 5564 O O . GLU B 1 158 ? 23.938 6.387 43.281 1 96.31 158 GLU B O 1
ATOM 5569 N N . LEU B 1 159 ? 23.406 8.578 42.906 1 95.38 159 LEU B N 1
ATOM 5570 C CA . LEU B 1 159 ? 22.156 8.219 42.25 1 95.38 159 LEU B CA 1
ATOM 5571 C C . LEU B 1 159 ? 22.406 7.402 41 1 95.38 159 LEU B C 1
ATOM 5573 O O . LEU B 1 159 ? 21.703 6.43 40.719 1 95.38 159 LEU B O 1
ATOM 5577 N N . LEU B 1 160 ? 23.328 7.84 40.188 1 94.69 160 LEU B N 1
ATOM 5578 C CA . LEU B 1 160 ? 23.688 7.137 38.969 1 94.69 160 LEU B CA 1
ATOM 5579 C C . LEU B 1 160 ? 24.109 5.707 39.25 1 94.69 160 LEU B C 1
ATOM 5581 O O . LEU B 1 160 ? 23.75 4.777 38.531 1 94.69 160 LEU B O 1
ATOM 5585 N N . ASN B 1 161 ? 24.891 5.531 40.281 1 95.69 161 ASN B N 1
ATOM 5586 C CA . ASN B 1 161 ? 25.328 4.199 40.656 1 95.69 161 ASN B CA 1
ATOM 5587 C C . ASN B 1 161 ? 24.156 3.305 41.062 1 95.69 161 ASN B C 1
ATOM 5589 O O . ASN B 1 161 ? 24.141 2.119 40.719 1 95.69 161 ASN B O 1
ATOM 5593 N N . GLU B 1 162 ? 23.312 3.871 41.75 1 95.19 162 GLU B N 1
ATOM 5594 C CA . GLU B 1 162 ? 22.109 3.127 42.156 1 95.19 162 GLU B CA 1
ATOM 5595 C C . GLU B 1 162 ? 21.297 2.725 40.938 1 95.19 162 GLU B C 1
ATOM 5597 O O . GLU B 1 162 ? 20.812 1.59 40.844 1 95.19 162 GLU B O 1
ATOM 5602 N N . ILE B 1 163 ? 21.109 3.684 40.062 1 94.5 163 ILE B N 1
ATOM 5603 C CA . ILE B 1 163 ? 20.344 3.439 38.844 1 94.5 163 ILE B CA 1
ATOM 5604 C C . ILE B 1 163 ? 21.047 2.389 38 1 94.5 163 ILE B C 1
ATOM 5606 O O . ILE B 1 163 ? 20.406 1.475 37.469 1 94.5 163 ILE B O 1
ATOM 5610 N N . ASP B 1 164 ? 22.312 2.551 37.812 1 93.94 164 ASP B N 1
ATOM 5611 C CA . ASP B 1 164 ? 23.094 1.609 37 1 93.94 164 ASP B CA 1
ATOM 5612 C C . ASP B 1 164 ? 22.984 0.196 37.562 1 93.94 164 ASP B C 1
ATOM 5614 O O . ASP B 1 164 ? 22.875 -0.775 36.812 1 93.94 164 ASP B O 1
ATOM 5618 N N . LYS B 1 165 ? 23.078 0.138 38.875 1 93.19 165 LYS B N 1
ATOM 5619 C CA . LYS B 1 165 ? 22.969 -1.161 39.531 1 93.19 165 LYS B CA 1
ATOM 5620 C C . LYS B 1 165 ? 21.609 -1.806 39.25 1 93.19 165 LYS B C 1
ATOM 5622 O O . LYS B 1 165 ? 21.531 -3.002 38.969 1 93.19 165 LYS B O 1
ATOM 5627 N N . GLU B 1 166 ? 20.641 -1.024 39.406 1 93.25 166 GLU B N 1
ATOM 5628 C CA . GLU B 1 166 ? 19.297 -1.513 39.125 1 93.25 166 GLU B CA 1
ATOM 5629 C C . GLU B 1 166 ? 19.156 -1.946 37.656 1 93.25 166 GLU B C 1
ATOM 5631 O O . GLU B 1 166 ? 18.562 -2.984 37.375 1 93.25 166 GLU B O 1
ATOM 5636 N N . LEU B 1 167 ? 19.625 -1.058 36.75 1 92.12 167 LEU B N 1
ATOM 5637 C CA . LEU B 1 167 ? 19.547 -1.347 35.312 1 92.12 167 LEU B CA 1
ATOM 5638 C C . LEU B 1 167 ? 20.344 -2.59 34.969 1 92.12 167 LEU B C 1
ATOM 5640 O O . LEU B 1 167 ? 19.906 -3.414 34.156 1 92.12 167 LEU B O 1
ATOM 5644 N N . ASP B 1 168 ? 21.516 -2.697 35.469 1 91.56 168 ASP B N 1
ATOM 5645 C CA . ASP B 1 168 ? 22.359 -3.859 35.219 1 91.56 168 ASP B CA 1
ATOM 5646 C C . ASP B 1 168 ? 21.672 -5.148 35.656 1 91.56 168 ASP B C 1
ATOM 5648 O O . ASP B 1 168 ? 21.75 -6.168 34.969 1 91.56 168 ASP B O 1
ATOM 5652 N N . ALA B 1 169 ? 21.031 -5.09 36.781 1 89.75 169 ALA B N 1
ATOM 5653 C CA . ALA B 1 169 ? 20.312 -6.254 37.281 1 89.75 169 ALA B CA 1
ATOM 5654 C C . ALA B 1 169 ? 19.188 -6.656 36.344 1 89.75 169 ALA B C 1
ATOM 5656 O O . ALA B 1 169 ? 19 -7.844 36.062 1 89.75 169 ALA B O 1
ATOM 5657 N N . VAL B 1 170 ? 18.484 -5.645 35.875 1 89.94 170 VAL B N 1
ATOM 5658 C CA . VAL B 1 170 ? 17.391 -5.898 34.938 1 89.94 170 VAL B CA 1
ATOM 5659 C C . VAL B 1 170 ? 17.922 -6.449 33.625 1 89.94 170 VAL B C 1
ATOM 5661 O O . VAL B 1 170 ? 17.359 -7.395 33.062 1 89.94 170 VAL B O 1
ATOM 5664 N N . ILE B 1 171 ? 19 -5.852 33.094 1 87.81 171 ILE B N 1
ATOM 5665 C CA . ILE B 1 171 ? 19.594 -6.254 31.812 1 87.81 171 ILE B CA 1
ATOM 5666 C C . ILE B 1 171 ? 20.125 -7.68 31.922 1 87.81 171 ILE B C 1
ATOM 5668 O O . ILE B 1 171 ? 19.953 -8.484 31 1 87.81 171 ILE B O 1
ATOM 5672 N N . GLU B 1 172 ? 20.734 -7.961 33 1 83.94 172 GLU B N 1
ATOM 5673 C CA . GLU B 1 172 ? 21.266 -9.305 33.219 1 83.94 172 GLU B CA 1
ATOM 5674 C C . GLU B 1 172 ? 20.156 -10.344 33.25 1 83.94 172 GLU B C 1
ATOM 5676 O O . GLU B 1 172 ? 20.281 -11.414 32.656 1 83.94 172 GLU B O 1
ATOM 5681 N N . GLU B 1 173 ? 19.125 -10.055 33.906 1 83 173 GLU B N 1
ATOM 5682 C CA . GLU B 1 173 ? 17.984 -10.961 33.969 1 83 173 GLU B CA 1
ATOM 5683 C C . GLU B 1 173 ? 17.344 -11.188 32.625 1 83 173 GLU B C 1
ATOM 5685 O O . GLU B 1 173 ? 17.031 -12.32 32.25 1 83 173 GLU B O 1
ATOM 5690 N N . GLU B 1 174 ? 17.266 -10.102 31.875 1 79.81 174 GLU B N 1
ATOM 5691 C CA . GLU B 1 174 ? 16.578 -10.18 30.594 1 79.81 174 GLU B CA 1
ATOM 5692 C C . GLU B 1 174 ? 17.484 -10.797 29.531 1 79.81 174 GLU B C 1
ATOM 5694 O O . GLU B 1 174 ? 17 -11.5 28.641 1 79.81 174 GLU B O 1
ATOM 5699 N N . THR B 1 175 ? 18.734 -10.453 29.531 1 78.31 175 THR B N 1
ATOM 5700 C CA . THR B 1 175 ? 19.672 -11.023 28.578 1 78.31 175 THR B CA 1
ATOM 5701 C C . THR B 1 175 ? 19.734 -12.539 28.703 1 78.31 175 THR B C 1
ATOM 5703 O O . THR B 1 175 ? 19.828 -13.258 27.719 1 78.31 175 THR B O 1
ATOM 5706 N N . GLU B 1 176 ? 19.625 -12.984 29.844 1 72.19 176 GLU B N 1
ATOM 5707 C CA . GLU B 1 176 ? 19.625 -14.422 30.078 1 72.19 176 GLU B CA 1
ATOM 5708 C C . GLU B 1 176 ? 18.375 -15.086 29.516 1 72.19 176 GLU B C 1
ATOM 5710 O O . GLU B 1 176 ? 18.438 -16.172 28.922 1 72.19 176 GLU B O 1
ATOM 5715 N N . LYS B 1 177 ? 17.359 -14.492 29.656 1 70.12 177 LYS B N 1
ATOM 5716 C CA . LYS B 1 177 ? 16.078 -15.016 29.188 1 70.12 177 LYS B CA 1
ATOM 5717 C C . LYS B 1 177 ? 16.031 -15.047 27.656 1 70.12 177 LYS B C 1
ATOM 5719 O O . LYS B 1 177 ? 15.539 -16.016 27.062 1 70.12 177 LYS B O 1
ATOM 5724 N N . PHE B 1 178 ? 16.594 -13.945 26.969 1 68.88 178 PHE B N 1
ATOM 5725 C CA . PHE B 1 178 ? 16.391 -13.781 25.531 1 68.88 178 PHE B CA 1
ATOM 5726 C C . PHE B 1 178 ? 17.531 -14.422 24.75 1 68.88 178 PHE B C 1
ATOM 5728 O O . PHE B 1 178 ? 17.391 -14.703 23.562 1 68.88 178 PHE B O 1
ATOM 5735 N N . ALA B 1 179 ? 18.672 -14.609 25.391 1 65.69 179 ALA B N 1
ATOM 5736 C CA . ALA B 1 179 ? 19.797 -15.258 24.719 1 65.69 179 ALA B CA 1
ATOM 5737 C C . ALA B 1 179 ? 19.406 -16.625 24.188 1 65.69 179 ALA B C 1
ATOM 5739 O O . ALA B 1 179 ? 20.016 -17.125 23.234 1 65.69 179 ALA B O 1
ATOM 5740 N N . GLU B 1 180 ? 18.141 -16.984 24.438 1 67.62 180 GLU B N 1
ATOM 5741 C CA . GLU B 1 180 ? 17.844 -18.375 24.094 1 67.62 180 GLU B CA 1
ATOM 5742 C C . GLU B 1 180 ? 16.609 -18.469 23.219 1 67.62 180 GLU B C 1
ATOM 5744 O O . GLU B 1 180 ? 16.125 -19.562 22.922 1 67.62 180 GLU B O 1
ATOM 5749 N N . ILE B 1 181 ? 16.266 -17.312 22.734 1 76.12 181 ILE B N 1
ATOM 5750 C CA . ILE B 1 181 ? 15.031 -17.453 21.984 1 76.12 181 ILE B CA 1
ATOM 5751 C C . ILE B 1 181 ? 15.312 -18.156 20.656 1 76.12 181 ILE B C 1
ATOM 5753 O O . ILE B 1 181 ? 16.25 -17.797 19.938 1 76.12 181 ILE B O 1
ATOM 5757 N N . ARG B 1 182 ? 14.5 -19.234 20.359 1 80.5 182 ARG B N 1
ATOM 5758 C CA . ARG B 1 182 ? 14.609 -20.031 19.125 1 80.5 182 ARG B CA 1
ATOM 5759 C C . ARG B 1 182 ? 13.547 -19.609 18.109 1 80.5 182 ARG B C 1
ATOM 5761 O O . ARG B 1 182 ? 12.508 -19.062 18.484 1 80.5 182 ARG B O 1
ATOM 5768 N N . ILE B 1 183 ? 13.891 -19.844 16.844 1 84.12 183 ILE B N 1
ATOM 5769 C CA . ILE B 1 183 ? 13.023 -19.438 15.734 1 84.12 183 ILE B CA 1
ATOM 5770 C C . ILE B 1 183 ? 11.656 -20.109 15.898 1 84.12 183 ILE B C 1
ATOM 5772 O O . ILE B 1 183 ? 10.625 -19.516 15.555 1 84.12 183 ILE B O 1
ATOM 5776 N N . ASP B 1 184 ? 11.648 -21.312 16.391 1 81.44 184 ASP B N 1
ATOM 5777 C CA . ASP B 1 184 ? 10.391 -22.031 16.531 1 81.44 184 ASP B CA 1
ATOM 5778 C C . ASP B 1 184 ? 9.477 -21.359 17.562 1 81.44 184 ASP B C 1
ATOM 5780 O O . ASP B 1 184 ? 8.25 -21.453 17.469 1 81.44 184 ASP B O 1
ATOM 5784 N N . GLU B 1 185 ? 10.133 -20.719 18.516 1 78.31 185 GLU B N 1
ATOM 5785 C CA . GLU B 1 185 ? 9.367 -19.969 19.516 1 78.31 185 GLU B CA 1
ATOM 5786 C C . GLU B 1 185 ? 8.875 -18.641 18.969 1 78.31 185 GLU B C 1
ATOM 5788 O O . GLU B 1 185 ? 7.793 -18.172 19.328 1 78.31 185 GLU B O 1
ATOM 5793 N N . TYR B 1 186 ? 9.68 -18.203 18.094 1 80.38 186 TYR B N 1
ATOM 5794 C CA . TYR B 1 186 ? 9.336 -16.922 17.516 1 80.38 186 TYR B CA 1
ATOM 5795 C C . TYR B 1 186 ? 8.266 -17.078 16.438 1 80.38 186 TYR B C 1
ATOM 5797 O O . TYR B 1 186 ? 7.305 -16.297 16.391 1 80.38 186 TYR B O 1
ATOM 5805 N N . TYR B 1 187 ? 8.531 -18.062 15.617 1 78.19 187 TYR B N 1
ATOM 5806 C CA . TYR B 1 187 ? 7.613 -18.344 14.523 1 78.19 187 TYR B CA 1
ATOM 5807 C C . TYR B 1 187 ? 6.707 -19.516 14.859 1 78.19 187 TYR B C 1
ATOM 5809 O O . TYR B 1 187 ? 7.184 -20.641 15.062 1 78.19 187 TYR B O 1
ATOM 5817 N N . ASP B 1 188 ? 5.43 -19.203 15.445 1 69.06 188 ASP B N 1
ATOM 5818 C CA . ASP B 1 188 ? 4.508 -20.328 15.625 1 69.06 188 ASP B CA 1
ATOM 5819 C C . ASP B 1 188 ? 3.85 -20.719 14.305 1 69.06 188 ASP B C 1
ATOM 5821 O O . ASP B 1 188 ? 2.963 -20.016 13.812 1 69.06 188 ASP B O 1
ATOM 5825 N N . ASN B 1 189 ? 4.574 -21.484 13.523 1 58.94 189 ASN B N 1
ATOM 5826 C CA . ASN B 1 189 ? 4.043 -21.891 12.227 1 58.94 189 ASN B CA 1
ATOM 5827 C C . ASN B 1 189 ? 2.713 -22.641 12.375 1 58.94 189 ASN B C 1
ATOM 5829 O O . ASN B 1 189 ? 2.67 -23.75 12.906 1 58.94 189 ASN B O 1
ATOM 5833 N N . PRO B 1 190 ? 1.642 -21.938 12.242 1 54.56 190 PRO B N 1
ATOM 5834 C CA . PRO 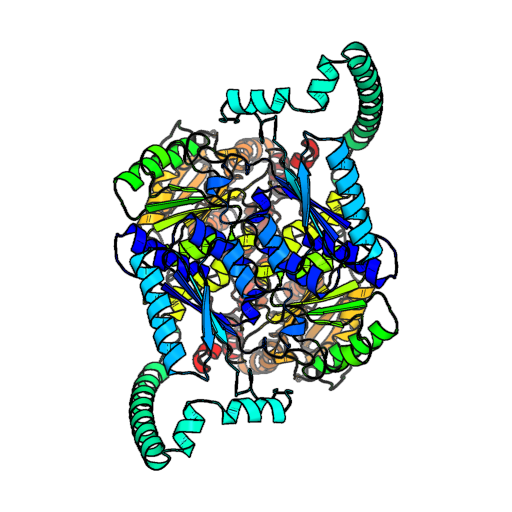B 1 190 ? 0.391 -22.688 12.406 1 54.56 190 PRO B CA 1
ATOM 5835 C C . PRO B 1 190 ? 0.195 -23.766 11.344 1 54.56 190 PRO B C 1
ATOM 5837 O O . PRO B 1 190 ? -0.768 -24.531 11.406 1 54.56 190 PRO B O 1
ATOM 5840 N N . GLU B 1 191 ? 0.889 -23.672 10.18 1 52 191 GLU B N 1
ATOM 5841 C CA . GLU B 1 191 ? 0.452 -24.422 9.008 1 52 191 GLU B CA 1
ATOM 5842 C C . GLU B 1 191 ? 0.578 -25.922 9.234 1 52 191 GLU B C 1
ATOM 5844 O O . GLU B 1 191 ? 0.511 -26.703 8.289 1 52 191 GLU B O 1
ATOM 5849 N N . GLY B 1 192 ? 1.187 -26.422 10.344 1 50.84 192 GLY B N 1
ATOM 5850 C CA . GLY B 1 192 ? 1.263 -27.875 10.266 1 50.84 192 GLY B CA 1
ATOM 5851 C C . GLY B 1 192 ? -0.082 -28.531 10.016 1 50.84 192 GLY B C 1
ATOM 5852 O O . GLY B 1 192 ? -0.941 -28.547 10.898 1 50.84 192 GLY B O 1
ATOM 5853 N N . GLY B 1 193 ? -0.517 -28.422 8.789 1 49.75 193 GLY B N 1
ATOM 5854 C CA . GLY B 1 193 ? -1.792 -28.844 8.227 1 49.75 193 GLY B CA 1
ATOM 5855 C C . GLY B 1 193 ? -2.131 -30.297 8.5 1 49.75 193 GLY B C 1
ATOM 5856 O O . GLY B 1 193 ? -1.42 -31.188 8.055 1 49.75 193 GLY B O 1
ATOM 5857 N N . GLU B 1 194 ? -2.611 -30.609 9.539 1 52.47 194 GLU B N 1
ATOM 5858 C CA . GLU B 1 194 ? -3.385 -31.844 9.539 1 52.47 194 GLU B CA 1
ATOM 5859 C C . GLU B 1 194 ? -4.297 -31.922 8.32 1 52.47 194 GLU B C 1
ATOM 5861 O O . GLU B 1 194 ? -4.805 -30.906 7.852 1 52.47 194 GLU B O 1
ATOM 5866 N N . GLU B 1 195 ? -4.129 -32.938 7.562 1 61.12 195 GLU B N 1
ATOM 5867 C CA . GLU B 1 195 ? -5.105 -33.281 6.527 1 61.12 195 GLU B CA 1
ATOM 5868 C C . GLU B 1 195 ? -6.527 -32.969 6.992 1 61.12 195 GLU B C 1
ATOM 5870 O O . GLU B 1 195 ? -6.914 -33.312 8.109 1 61.12 195 GLU B O 1
ATOM 5875 N N . SER B 1 196 ? -7.047 -31.828 6.32 1 67.81 196 SER B N 1
ATOM 5876 C CA . SER B 1 196 ? -8.422 -31.469 6.676 1 67.81 196 SER B CA 1
ATOM 5877 C C . SER B 1 196 ? -9.414 -32.469 6.098 1 67.81 196 SER B C 1
ATOM 5879 O O . SER B 1 196 ? -9.289 -32.875 4.941 1 67.81 196 SER B O 1
ATOM 5881 N N . GLU B 1 197 ? -10.07 -33.156 6.871 1 78.44 197 GLU B N 1
ATOM 5882 C CA . GLU B 1 197 ? -11.18 -33.969 6.387 1 78.44 197 GLU B CA 1
ATOM 5883 C C . GLU B 1 197 ? -12.305 -33.094 5.84 1 78.44 197 GLU B C 1
ATOM 5885 O O . GLU B 1 197 ? -12.75 -32.156 6.508 1 78.44 197 GLU B O 1
ATOM 5890 N N . TYR B 1 198 ? -12.562 -33.219 4.492 1 89.62 198 TYR B N 1
ATOM 5891 C CA . TYR B 1 198 ? -13.641 -32.469 3.846 1 89.62 198 TYR B CA 1
ATOM 5892 C C . TYR B 1 198 ? -14.969 -33.219 3.975 1 89.62 198 TYR B C 1
ATOM 5894 O O . TYR B 1 198 ? -15.086 -34.375 3.541 1 89.62 198 TYR B O 1
ATOM 5902 N N . ILE B 1 199 ? -15.914 -32.625 4.652 1 93.56 199 ILE B N 1
ATOM 5903 C CA . ILE B 1 199 ? -17.281 -33.125 4.645 1 93.56 199 ILE B CA 1
ATOM 5904 C C . ILE B 1 199 ? -18.141 -32.312 3.686 1 93.56 199 ILE B C 1
ATOM 5906 O O . ILE B 1 199 ? -18.531 -31.188 4.016 1 93.56 199 ILE B O 1
ATOM 5910 N N . TRP B 1 200 ? -18.375 -32.938 2.533 1 95.5 200 TRP B N 1
ATOM 5911 C CA . TRP B 1 200 ? -19.094 -32.219 1.488 1 95.5 200 TRP B CA 1
ATOM 5912 C C . TRP B 1 200 ? -20.609 -32.344 1.683 1 95.5 200 TRP B C 1
ATOM 5914 O O . TRP B 1 200 ? -21.109 -33.406 1.996 1 95.5 200 TRP B O 1
ATOM 5924 N N . LYS B 1 201 ? -21.266 -31.297 1.555 1 94.44 201 LYS B N 1
ATOM 5925 C CA . LYS B 1 201 ? -22.719 -31.25 1.615 1 94.44 201 LYS B CA 1
ATOM 5926 C C . LYS B 1 201 ? -23.297 -30.359 0.522 1 94.44 201 LYS B C 1
ATOM 5928 O O . LYS B 1 201 ? -22.594 -29.5 -0.02 1 94.44 201 LYS B O 1
ATOM 5933 N N . GLU B 1 202 ? -24.484 -30.625 0.171 1 92.19 202 GLU B N 1
ATOM 5934 C CA . GLU B 1 202 ? -25.203 -29.703 -0.72 1 92.19 202 GLU B CA 1
ATOM 5935 C C . GLU B 1 202 ? -25.562 -28.406 -0.008 1 92.19 202 GLU B C 1
ATOM 5937 O O . GLU B 1 202 ? -26.141 -28.422 1.078 1 92.19 202 GLU B O 1
ATOM 5942 N N . PRO B 1 203 ? -25.109 -27.359 -0.587 1 90.75 203 PRO B N 1
ATOM 5943 C CA . PRO B 1 203 ? -25.453 -26.109 0.077 1 90.75 203 PRO B CA 1
ATOM 5944 C C . PRO B 1 203 ? -26.938 -25.781 0.013 1 90.75 203 PRO B C 1
ATOM 5946 O O . PRO B 1 203 ? -27.625 -26.172 -0.94 1 90.75 203 PRO B O 1
ATOM 5949 N N . ASP B 1 204 ? -27.359 -25.016 1.015 1 83.88 204 ASP B N 1
ATOM 5950 C CA . ASP B 1 204 ? -28.734 -24.547 1.022 1 83.88 204 ASP B CA 1
ATOM 5951 C C . ASP B 1 204 ? -28.922 -23.328 0.115 1 83.88 204 ASP B C 1
ATOM 5953 O O . ASP B 1 204 ? -28.016 -22.516 -0.019 1 83.88 204 ASP B O 1
ATOM 5957 N N . GLU B 1 205 ? -29.891 -23.344 -0.567 1 83.12 205 GLU B N 1
ATOM 5958 C CA . GLU B 1 205 ? -30.234 -22.125 -1.292 1 83.12 205 GLU B CA 1
ATOM 5959 C C . GLU B 1 205 ? -30.812 -21.062 -0.352 1 83.12 205 GLU B C 1
ATOM 5961 O O . GLU B 1 205 ? -31.609 -21.391 0.523 1 83.12 205 GLU B O 1
ATOM 5966 N N . ILE B 1 206 ? -30.078 -19.938 -0.549 1 87.81 206 ILE B N 1
ATOM 5967 C CA . ILE B 1 206 ? -30.531 -18.75 0.19 1 87.81 206 ILE B CA 1
ATOM 5968 C C . ILE B 1 206 ? -31.016 -17.688 -0.787 1 87.81 206 ILE B C 1
ATOM 5970 O O . ILE B 1 206 ? -30.25 -17.219 -1.626 1 87.81 206 ILE B O 1
ATOM 5974 N N . GLU B 1 207 ? -32.25 -17.453 -1.036 1 93 207 GLU B N 1
ATOM 5975 C CA . GLU B 1 207 ? -32.844 -16.516 -1.973 1 93 207 GLU B CA 1
ATOM 5976 C C . GLU B 1 207 ? -32.938 -15.117 -1.367 1 93 207 GLU B C 1
ATOM 5978 O O . GLU B 1 207 ? -34 -14.492 -1.371 1 93 207 GLU B O 1
ATOM 5983 N N . ILE B 1 208 ? -31.734 -14.711 -0.769 1 96.88 208 ILE B N 1
ATOM 5984 C CA . ILE B 1 208 ? -31.578 -13.383 -0.192 1 96.88 208 ILE B CA 1
ATOM 5985 C C . ILE B 1 208 ? -30.328 -12.711 -0.769 1 96.88 208 ILE B C 1
ATOM 5987 O O . ILE B 1 208 ? -29.328 -13.383 -1.06 1 96.88 208 ILE B O 1
ATOM 5991 N N . ARG B 1 209 ? -30.406 -11.484 -0.978 1 96.88 209 ARG B N 1
ATOM 5992 C CA . ARG B 1 209 ? -29.281 -10.719 -1.519 1 96.88 209 ARG B CA 1
ATOM 5993 C C . ARG B 1 209 ? -28.094 -10.766 -0.576 1 96.88 209 ARG B C 1
ATOM 5995 O O . ARG B 1 209 ? -28.25 -10.734 0.645 1 96.88 209 ARG B O 1
ATOM 6002 N N . GLN B 1 210 ? -26.906 -10.867 -1.149 1 97.31 210 GLN B N 1
ATOM 6003 C CA . GLN B 1 210 ? -25.688 -10.953 -0.355 1 97.31 210 GLN B CA 1
ATOM 6004 C C . GLN B 1 210 ? -25.562 -9.766 0.6 1 97.31 210 GLN B C 1
ATOM 6006 O O . GLN B 1 210 ? -25.219 -9.938 1.77 1 97.31 210 GLN B O 1
ATOM 6011 N N . SER B 1 211 ? -25.891 -8.516 0.107 1 97.69 211 SER B N 1
ATOM 6012 C CA . SER B 1 211 ? -25.812 -7.32 0.94 1 97.69 211 SER B CA 1
ATOM 6013 C C . SER B 1 211 ? -26.719 -7.434 2.158 1 97.69 211 SER B C 1
ATOM 6015 O O . SER B 1 211 ? -26.344 -7.059 3.266 1 97.69 211 SER B O 1
ATOM 6017 N N . ASP B 1 212 ? -27.906 -7.992 1.952 1 97.75 212 ASP B N 1
ATOM 6018 C CA . ASP B 1 212 ? -28.875 -8.148 3.045 1 97.75 212 ASP B CA 1
ATOM 6019 C C . ASP B 1 212 ? -28.375 -9.164 4.07 1 97.75 212 ASP B C 1
ATOM 6021 O O . ASP B 1 212 ? -28.625 -9.016 5.27 1 97.75 212 ASP B O 1
ATOM 6025 N N . LEU B 1 213 ? -27.719 -10.164 3.588 1 97.94 213 LEU B N 1
ATOM 6026 C CA . LEU B 1 213 ? -27.172 -11.172 4.488 1 97.94 213 LEU B CA 1
ATOM 6027 C C . LEU B 1 213 ? -26.047 -10.594 5.332 1 97.94 213 LEU B C 1
ATOM 6029 O O . LEU B 1 213 ? -25.953 -10.875 6.531 1 97.94 213 LEU B O 1
ATOM 6033 N N . ILE B 1 214 ? -25.156 -9.836 4.723 1 98.38 214 ILE B N 1
ATOM 6034 C CA . ILE B 1 214 ? -24.078 -9.188 5.465 1 98.38 214 ILE B CA 1
ATOM 6035 C C . ILE B 1 214 ? -24.672 -8.242 6.512 1 98.38 214 ILE B C 1
ATOM 6037 O O . ILE B 1 214 ? -24.234 -8.25 7.668 1 98.38 214 ILE B O 1
ATOM 6041 N N . TYR B 1 215 ? -25.688 -7.445 6.129 1 97.94 215 TYR B N 1
ATOM 6042 C CA . TYR B 1 215 ? -26.391 -6.559 7.047 1 97.94 215 TYR B CA 1
ATOM 6043 C C . TYR B 1 215 ? -26.969 -7.332 8.227 1 97.94 215 TYR B C 1
ATOM 6045 O O . TYR B 1 215 ? -26.828 -6.914 9.383 1 97.94 215 TYR B O 1
ATOM 6053 N N . SER B 1 216 ? -27.594 -8.453 7.926 1 97.62 216 SER B N 1
ATOM 6054 C CA . SER B 1 216 ? -28.219 -9.266 8.969 1 97.62 216 SER B CA 1
ATOM 6055 C C . SER B 1 216 ? -27.188 -9.789 9.961 1 97.62 216 SER B C 1
ATOM 6057 O O . SER B 1 216 ? -27.453 -9.891 11.156 1 97.62 216 SER B O 1
ATOM 6059 N N . PHE B 1 217 ? -26.047 -10.203 9.523 1 98.19 217 PHE B N 1
ATOM 6060 C CA . PHE B 1 217 ? -24.969 -10.625 10.398 1 98.19 217 PHE B CA 1
ATOM 6061 C C . PHE B 1 217 ? -24.641 -9.531 11.406 1 98.19 217 PHE B C 1
ATOM 6063 O O . PHE B 1 217 ? -24.562 -9.789 12.609 1 98.19 217 PHE B O 1
ATOM 6070 N N . PHE B 1 218 ? -24.359 -8.273 10.875 1 98.5 218 PHE B N 1
ATOM 6071 C CA . PHE B 1 218 ? -23.953 -7.172 11.75 1 98.5 218 PHE B CA 1
ATOM 6072 C C . PHE B 1 218 ? -25.062 -6.859 12.75 1 98.5 218 PHE B C 1
ATOM 6074 O O . PHE B 1 218 ? -24.797 -6.672 13.938 1 98.5 218 PHE B O 1
ATOM 6081 N N . LYS B 1 219 ? -26.312 -6.762 12.219 1 97.81 219 LYS B N 1
ATOM 6082 C CA . LYS B 1 219 ? -27.438 -6.453 13.086 1 97.81 219 LYS B CA 1
ATOM 6083 C C . LYS B 1 219 ? -27.547 -7.449 14.234 1 97.81 219 LYS B C 1
ATOM 6085 O O . LYS B 1 219 ? -27.656 -7.055 15.398 1 97.81 219 LYS B O 1
ATOM 6090 N N . GLU B 1 220 ? -27.422 -8.711 13.945 1 97.88 220 GLU B N 1
ATOM 6091 C CA . GLU B 1 220 ? -27.547 -9.773 14.945 1 97.88 220 GLU B CA 1
ATOM 6092 C C . GLU B 1 220 ? -26.359 -9.781 15.891 1 97.88 220 GLU B C 1
ATOM 6094 O O . GLU B 1 220 ? -26.531 -9.859 17.109 1 97.88 220 GLU B O 1
ATOM 6099 N N . GLU B 1 221 ? -25.188 -9.711 15.359 1 97.88 221 GLU B N 1
ATOM 6100 C CA . GLU B 1 221 ? -23.984 -9.844 16.172 1 97.88 221 GLU B CA 1
ATOM 6101 C C . GLU B 1 221 ? -23.797 -8.625 17.078 1 97.88 221 GLU B C 1
ATOM 6103 O O . GLU B 1 221 ? -23.312 -8.75 18.203 1 97.88 221 GLU B O 1
ATOM 6108 N N . MET B 1 222 ? -24.062 -7.434 16.578 1 98 222 MET B N 1
ATOM 6109 C CA . MET B 1 222 ? -23.891 -6.223 17.375 1 98 222 MET B CA 1
ATOM 6110 C C . MET B 1 222 ? -24.875 -6.199 18.547 1 98 222 MET B C 1
ATOM 6112 O O . MET B 1 222 ? -24.609 -5.582 19.578 1 98 222 MET B O 1
ATOM 6116 N N . ARG B 1 223 ? -26.016 -6.898 18.406 1 97.62 223 ARG B N 1
ATOM 6117 C CA . ARG B 1 223 ? -26.953 -7.039 19.516 1 97.62 223 ARG B CA 1
ATOM 6118 C C . ARG B 1 223 ? -26.375 -7.926 20.609 1 97.62 223 ARG B C 1
ATOM 6120 O O . ARG B 1 223 ? -26.609 -7.68 21.797 1 97.62 223 ARG B O 1
ATOM 6127 N N . LYS B 1 224 ? -25.578 -8.867 20.188 1 97.31 224 LYS B N 1
ATOM 6128 C CA . LYS B 1 224 ? -25.109 -9.898 21.109 1 97.31 224 LYS B CA 1
ATOM 6129 C C . LYS B 1 224 ? -23.75 -9.547 21.703 1 97.31 224 LYS B C 1
ATOM 6131 O O . LYS B 1 224 ? -23.406 -9.992 22.797 1 97.31 224 LYS B O 1
ATOM 6136 N N . ASN B 1 225 ? -23.047 -8.844 20.984 1 97.12 225 ASN B N 1
ATOM 6137 C CA . ASN B 1 225 ? -21.641 -8.586 21.344 1 97.12 225 ASN B CA 1
ATOM 6138 C C . ASN B 1 225 ? -21.344 -7.09 21.375 1 97.12 225 ASN B C 1
ATOM 6140 O O . ASN B 1 225 ? -21.172 -6.461 20.328 1 97.12 225 ASN B O 1
ATOM 6144 N N . GLU B 1 226 ? -21.094 -6.605 22.5 1 96.44 226 GLU B N 1
ATOM 6145 C CA . GLU B 1 226 ? -20.906 -5.172 22.703 1 96.44 226 GLU B CA 1
ATOM 6146 C C . GLU B 1 226 ? -19.516 -4.723 22.25 1 96.44 226 GLU B C 1
ATOM 6148 O O . GLU B 1 226 ? -19.266 -3.527 22.109 1 96.44 226 GLU B O 1
ATOM 6153 N N . GLN B 1 227 ? -18.703 -5.637 21.922 1 96.69 227 GLN B N 1
ATOM 6154 C CA . GLN B 1 227 ? -17.344 -5.293 21.531 1 96.69 227 GLN B CA 1
ATOM 6155 C C . GLN B 1 227 ? -17.25 -5.043 20.016 1 96.69 227 GLN B C 1
ATOM 6157 O O . GLN B 1 227 ? -16.234 -4.516 19.531 1 96.69 227 GLN B O 1
ATOM 6162 N N . VAL B 1 228 ? -18.281 -5.371 19.266 1 98.5 228 VAL B N 1
ATOM 6163 C CA . VAL B 1 228 ? -18.266 -5.207 17.828 1 98.5 228 VAL B CA 1
ATOM 6164 C C . VAL B 1 228 ? -18.547 -3.748 17.469 1 98.5 228 VAL B C 1
ATOM 6166 O O . VAL B 1 228 ? -19.562 -3.184 17.891 1 98.5 228 VAL B O 1
ATOM 6169 N N . VAL B 1 229 ? -17.625 -3.139 16.734 1 98.44 229 VAL B N 1
ATOM 6170 C CA . VAL B 1 229 ? -17.734 -1.75 16.297 1 98.44 229 VAL B CA 1
ATOM 6171 C C . VAL B 1 229 ? -17.656 -1.678 14.773 1 98.44 229 VAL B C 1
ATOM 6173 O O . VAL B 1 229 ? -16.844 -2.363 14.156 1 98.44 229 VAL B O 1
ATOM 6176 N N . PHE B 1 230 ? -18.578 -0.926 14.172 1 98.62 230 PHE B N 1
ATOM 6177 C CA . PHE B 1 230 ? -18.578 -0.687 12.734 1 98.62 230 PHE B CA 1
ATOM 6178 C C . PHE B 1 230 ? -18.078 0.713 12.414 1 98.62 230 PHE B C 1
ATOM 6180 O O . PHE B 1 230 ? -18.641 1.706 12.883 1 98.62 230 PHE B O 1
ATOM 6187 N N . ILE B 1 231 ? -16.969 0.821 11.625 1 98.12 231 ILE B N 1
ATOM 6188 C CA . ILE B 1 231 ? -16.328 2.098 11.352 1 98.12 231 ILE B CA 1
ATOM 6189 C C . ILE B 1 231 ? -16.156 2.281 9.844 1 98.12 231 ILE B C 1
ATOM 6191 O O . ILE B 1 231 ? -15.688 1.382 9.148 1 98.12 231 ILE B O 1
ATOM 6195 N N . GLY B 1 232 ? -16.594 3.404 9.297 1 96.94 232 GLY B N 1
ATOM 6196 C CA . GLY B 1 232 ? -16.391 3.648 7.883 1 96.94 232 GLY B CA 1
ATOM 6197 C C . GLY B 1 232 ? -16.969 4.973 7.414 1 96.94 232 GLY B C 1
ATOM 6198 O O . GLY B 1 232 ? -17.531 5.723 8.211 1 96.94 232 GLY B O 1
ATOM 6199 N N . GLU B 1 233 ? -16.75 5.305 6.141 1 96.19 233 GLU B N 1
ATOM 6200 C CA . GLU B 1 233 ? -17.25 6.543 5.543 1 96.19 233 GLU B CA 1
ATOM 6201 C C . GLU B 1 233 ? -18.703 6.41 5.117 1 96.19 233 GLU B C 1
ATOM 6203 O O . GLU B 1 233 ? -19.078 5.438 4.461 1 96.19 233 GLU B O 1
ATOM 6208 N N . ASP B 1 234 ? -19.547 7.375 5.527 1 95.25 234 ASP B N 1
ATOM 6209 C CA . ASP B 1 234 ? -20.922 7.477 5.086 1 95.25 234 ASP B CA 1
ATOM 6210 C C . ASP B 1 234 ? -21.734 6.266 5.539 1 95.25 234 ASP B C 1
ATOM 6212 O O . ASP B 1 234 ? -22.562 5.754 4.785 1 95.25 234 ASP B O 1
ATOM 6216 N N . VAL B 1 235 ? -21.547 5.855 6.793 1 96.69 235 VAL B N 1
ATOM 6217 C CA . VAL B 1 235 ? -22.109 4.57 7.199 1 96.69 235 VAL B CA 1
ATOM 6218 C C . VAL B 1 235 ? -23.375 4.797 8.031 1 96.69 235 VAL B C 1
ATOM 6220 O O . VAL B 1 235 ? -24.031 3.842 8.445 1 96.69 235 VAL B O 1
ATOM 6223 N N . LEU B 1 236 ? -23.703 6.055 8.281 1 96.38 236 LEU B N 1
ATOM 6224 C CA . LEU B 1 236 ? -24.844 6.336 9.141 1 96.38 236 LEU B CA 1
ATOM 6225 C C . LEU B 1 236 ? -26.141 6.262 8.359 1 96.38 236 LEU B C 1
ATOM 6227 O O . LEU B 1 236 ? -26.172 6.52 7.156 1 96.38 236 LEU B O 1
ATOM 6231 N N . ALA B 1 237 ? -27.188 5.895 9.102 1 95 237 ALA B N 1
ATOM 6232 C CA . ALA B 1 237 ? -28.547 6.078 8.578 1 95 237 ALA B CA 1
ATOM 6233 C C . ALA B 1 237 ? -28.859 7.559 8.375 1 95 237 ALA B C 1
ATOM 6235 O O . ALA B 1 237 ? -28.391 8.406 9.141 1 95 237 ALA B O 1
ATOM 6236 N N . PRO B 1 238 ? -29.547 7.953 7.215 1 93.25 238 PRO B N 1
ATOM 6237 C CA . PRO B 1 238 ? -30.312 7.047 6.355 1 93.25 238 PRO B CA 1
ATOM 6238 C C . PRO B 1 238 ? -29.5 6.547 5.16 1 93.25 238 PRO B C 1
ATOM 6240 O O . PRO B 1 238 ? -29.953 5.652 4.438 1 93.25 238 PRO B O 1
ATOM 6243 N N . TYR B 1 239 ? -28.312 7.059 4.875 1 92.94 239 TYR B N 1
ATOM 6244 C CA . TYR B 1 239 ? -27.531 6.633 3.721 1 92.94 239 TYR B CA 1
ATOM 6245 C C . TYR B 1 239 ? -27.125 5.172 3.844 1 92.94 239 TYR B C 1
ATOM 6247 O O . TYR B 1 239 ? -27.344 4.375 2.928 1 92.94 239 TYR B O 1
ATOM 6255 N N . GLY B 1 240 ? -26.531 4.875 5.051 1 93.38 240 GLY B N 1
ATOM 6256 C CA . GLY B 1 240 ? -26.297 3.477 5.375 1 93.38 240 GLY B CA 1
ATOM 6257 C C . GLY B 1 240 ? -25.156 2.863 4.59 1 93.38 240 GLY B C 1
ATOM 6258 O O . GLY B 1 240 ? -25.141 1.655 4.344 1 93.38 240 GLY B O 1
ATOM 6259 N N . GLY B 1 241 ? -24.234 3.66 4.082 1 92.94 241 GLY B N 1
ATOM 6260 C CA . GLY B 1 241 ? -23.109 3.154 3.316 1 92.94 241 GLY B CA 1
ATOM 6261 C C . GLY B 1 241 ? -23.359 3.115 1.823 1 92.94 241 GLY B C 1
ATOM 6262 O O . GLY B 1 241 ? -24.516 3.014 1.392 1 92.94 241 GLY B O 1
ATOM 6263 N N . ALA B 1 242 ? -22.344 3.129 1.043 1 89.88 242 ALA B N 1
ATOM 6264 C CA . ALA B 1 242 ? -22.438 3.199 -0.413 1 89.88 242 ALA B CA 1
ATOM 6265 C C . ALA B 1 242 ? -23.188 2.004 -0.977 1 89.88 242 ALA B C 1
ATOM 6267 O O . ALA B 1 242 ? -23.875 2.117 -2.002 1 89.88 242 ALA B O 1
ATOM 6268 N N . PHE B 1 243 ? -23.141 0.902 -0.258 1 92.25 243 PHE B N 1
ATOM 6269 C CA . PHE B 1 243 ? -23.797 -0.302 -0.746 1 92.25 243 PHE B CA 1
ATOM 6270 C C . PHE B 1 243 ? -24.844 -0.792 0.255 1 92.25 243 PHE B C 1
ATOM 6272 O O . PHE B 1 243 ? -25.25 -1.956 0.216 1 92.25 243 PHE B O 1
ATOM 6279 N N . LYS B 1 244 ? -25.109 0.054 1.233 1 93.44 244 LYS B N 1
ATOM 6280 C CA . LYS B 1 244 ? -26.219 -0.084 2.17 1 93.44 244 LYS B CA 1
ATOM 6281 C C . LYS B 1 244 ? -25.984 -1.248 3.129 1 93.44 244 LYS B C 1
ATOM 6283 O O . LYS B 1 244 ? -26.938 -1.818 3.662 1 93.44 244 LYS B O 1
ATOM 6288 N N . ILE B 1 245 ? -24.734 -1.602 3.297 1 96.38 245 ILE B N 1
ATOM 6289 C CA . ILE B 1 245 ? -24.375 -2.689 4.199 1 96.38 245 ILE B CA 1
ATOM 6290 C C . ILE B 1 245 ? -24.703 -2.291 5.641 1 96.38 245 ILE B C 1
ATOM 6292 O O . ILE B 1 245 ? -25.078 -3.137 6.453 1 96.38 245 ILE B O 1
ATOM 6296 N N . SER B 1 246 ? -24.578 -1.043 5.965 1 96.25 246 SER B N 1
ATOM 6297 C CA . SER B 1 246 ? -24.797 -0.581 7.332 1 96.25 246 SER B CA 1
ATOM 6298 C C . SER B 1 246 ? -26.156 0.071 7.484 1 96.25 246 SER B C 1
ATOM 6300 O O . SER B 1 246 ? -26.359 0.908 8.367 1 96.25 246 SER B O 1
ATOM 6302 N N . LYS B 1 247 ? -27.094 -0.453 6.648 1 91.75 247 LYS B N 1
ATOM 6303 C CA . LYS B 1 247 ? -28.438 0.12 6.621 1 91.75 247 LYS B CA 1
ATOM 6304 C C . LYS B 1 247 ? -29.062 0.104 8.008 1 91.75 247 LYS B C 1
ATOM 6306 O O . LYS B 1 247 ? -29.344 -0.965 8.555 1 91.75 247 LYS B O 1
ATOM 6311 N N . ASP B 1 248 ? -29.156 1.299 8.656 1 93.5 248 ASP B N 1
ATOM 6312 C CA . ASP B 1 248 ? -29.922 1.566 9.883 1 93.5 248 ASP B CA 1
ATOM 6313 C C . ASP B 1 248 ? -29.156 1.07 11.109 1 93.5 248 ASP B C 1
ATOM 6315 O O . ASP B 1 248 ? -29.719 1.04 12.211 1 93.5 248 ASP B O 1
ATOM 6319 N N . LEU B 1 249 ? -27.938 0.495 10.969 1 98 249 LEU B N 1
ATOM 6320 C CA . LEU B 1 249 ? -27.172 0.023 12.117 1 98 249 LEU B CA 1
ATOM 6321 C C . LEU B 1 249 ? -26.969 1.141 13.133 1 98 249 LEU B C 1
ATOM 6323 O O . LEU B 1 249 ? -27.031 0.905 14.344 1 98 249 LEU B O 1
ATOM 6327 N N . SER B 1 250 ? -26.766 2.316 12.578 1 97.5 250 SER B N 1
ATOM 6328 C CA . SER B 1 250 ? -26.469 3.443 13.453 1 97.5 250 SER B CA 1
ATOM 6329 C C . SER B 1 250 ? -27.703 3.826 14.281 1 97.5 250 SER B C 1
ATOM 6331 O O . SER B 1 250 ? -27.562 4.402 15.367 1 97.5 250 SER B O 1
ATOM 6333 N N . THR B 1 251 ? -28.875 3.594 13.781 1 97.69 251 THR B N 1
ATOM 6334 C CA . THR B 1 251 ? -30.094 3.857 14.531 1 97.69 251 THR B CA 1
ATOM 6335 C C . THR B 1 251 ? -30.172 2.982 15.773 1 97.69 251 THR B C 1
ATOM 6337 O O . THR B 1 251 ? -30.531 3.457 16.859 1 97.69 251 THR B O 1
ATOM 6340 N N . GLU B 1 252 ? -29.797 1.771 15.609 1 97.44 252 GLU B N 1
ATOM 6341 C CA . GLU B 1 252 ? -29.875 0.824 16.719 1 97.44 252 GLU B CA 1
ATOM 6342 C C . GLU B 1 252 ? -28.625 0.901 17.594 1 97.44 252 GLU B C 1
ATOM 6344 O O . GLU B 1 252 ? -28.703 0.693 18.812 1 97.44 252 GLU B O 1
ATOM 6349 N N . PHE B 1 253 ? -27.531 1.152 17 1 97.88 253 PHE B N 1
ATOM 6350 C CA . PHE B 1 253 ? -26.266 1.156 17.719 1 97.88 253 PHE B CA 1
ATOM 6351 C C . PHE B 1 253 ? -25.531 2.469 17.516 1 97.88 253 PHE B C 1
ATOM 6353 O O . PHE B 1 253 ? -24.406 2.477 17.016 1 97.88 253 PHE B O 1
ATOM 6360 N N . PRO B 1 254 ? -26.031 3.576 17.938 1 96.12 254 PRO B N 1
ATOM 6361 C CA . PRO B 1 254 ? -25.469 4.898 17.641 1 96.12 254 PRO B CA 1
ATOM 6362 C C . PRO B 1 254 ? -24.062 5.09 18.188 1 96.12 254 PRO B C 1
ATOM 6364 O O . PRO B 1 254 ? -23.281 5.867 17.625 1 96.12 254 PRO B O 1
ATOM 6367 N N . GLU B 1 255 ? -23.688 4.363 19.156 1 95.12 255 GLU B N 1
ATOM 6368 C CA . GLU B 1 255 ? -22.391 4.574 19.781 1 95.12 255 GLU B CA 1
ATOM 6369 C C . GLU B 1 255 ? -21.328 3.652 19.188 1 95.12 255 GLU B C 1
ATOM 6371 O O . GLU B 1 255 ? -20.141 3.811 19.453 1 95.12 255 GLU B O 1
ATOM 6376 N N . ARG B 1 256 ? -21.75 2.67 18.328 1 97.56 256 ARG B N 1
ATOM 6377 C CA . ARG B 1 256 ? -20.828 1.651 17.859 1 97.56 256 ARG B CA 1
ATOM 6378 C C . ARG B 1 256 ? -20.766 1.628 16.328 1 97.56 256 ARG B C 1
ATOM 6380 O O . ARG B 1 256 ? -20.078 0.784 15.742 1 97.56 256 ARG B O 1
ATOM 6387 N N . VAL B 1 257 ? -21.562 2.463 15.727 1 98.12 257 VAL B N 1
ATOM 6388 C CA . VAL B 1 257 ? -21.438 2.746 14.305 1 98.12 257 VAL B CA 1
ATOM 6389 C C . VAL B 1 257 ? -20.844 4.145 14.109 1 98.12 257 VAL B C 1
ATOM 6391 O O . VAL B 1 257 ? -21.531 5.145 14.336 1 98.12 257 VAL B O 1
ATOM 6394 N N . LEU B 1 258 ? -19.625 4.195 13.641 1 97.12 258 LEU B N 1
ATOM 6395 C CA . LEU B 1 258 ? -18.875 5.449 13.625 1 97.12 258 LEU B CA 1
ATOM 6396 C C . LEU B 1 258 ? -18.594 5.895 12.195 1 97.12 258 LEU B C 1
ATOM 6398 O O . LEU B 1 258 ? -17.875 5.215 11.461 1 97.12 258 LEU B O 1
ATOM 6402 N N . THR B 1 259 ? -19.219 6.992 11.805 1 96.81 259 THR B N 1
ATOM 6403 C CA . THR B 1 259 ? -18.891 7.582 10.516 1 96.81 259 THR B CA 1
ATOM 6404 C C . THR B 1 259 ? -17.578 8.367 10.602 1 96.81 259 THR B C 1
ATOM 6406 O O . THR B 1 259 ? -17.25 8.922 11.648 1 96.81 259 THR B O 1
ATOM 6409 N N . THR B 1 260 ? -16.875 8.32 9.547 1 96.75 260 THR B N 1
ATOM 6410 C CA . THR B 1 260 ? -15.523 8.883 9.578 1 96.75 260 THR B CA 1
ATOM 6411 C C . THR B 1 260 ? -15.328 9.875 8.445 1 96.75 260 THR B C 1
ATOM 6413 O O . THR B 1 260 ? -16.078 9.867 7.465 1 96.75 260 THR B O 1
ATOM 6416 N N . PRO B 1 261 ? -14.328 10.828 8.555 1 96.88 261 PRO B N 1
ATOM 6417 C CA . PRO B 1 261 ? -13.836 11.547 7.371 1 96.88 261 PRO B CA 1
ATOM 6418 C C . PRO B 1 261 ? -13.141 10.625 6.375 1 96.88 261 PRO B C 1
ATOM 6420 O O . PRO B 1 261 ? -12.938 9.438 6.656 1 96.88 261 PRO B O 1
ATOM 6423 N N . ILE B 1 262 ? -12.852 11.156 5.191 1 95.75 262 ILE B N 1
ATOM 6424 C CA . ILE B 1 262 ? -12.008 10.453 4.227 1 95.75 262 ILE B CA 1
ATOM 6425 C C . ILE B 1 262 ? -10.578 10.367 4.754 1 95.75 262 ILE B C 1
ATOM 6427 O O . ILE B 1 262 ? -9.742 11.211 4.438 1 95.75 262 ILE B O 1
ATOM 6431 N N . SER B 1 263 ? -10.32 9.406 5.637 1 97.62 263 SER B N 1
ATOM 6432 C CA . SER B 1 263 ? -9.062 9.227 6.363 1 97.62 263 SER B CA 1
ATOM 6433 C C . SER B 1 263 ? -8.742 7.75 6.555 1 97.62 263 SER B C 1
ATOM 6435 O O . SER B 1 263 ? -8.562 7.289 7.684 1 97.62 263 SER B O 1
ATOM 6437 N N . GLU B 1 264 ? -8.531 7.047 5.449 1 98 264 GLU B N 1
ATOM 6438 C CA . GLU B 1 264 ? -8.391 5.594 5.488 1 98 264 GLU B CA 1
ATOM 6439 C C . GLU B 1 264 ? -7.219 5.176 6.375 1 98 264 GLU B C 1
ATOM 6441 O O . GLU B 1 264 ? -7.305 4.176 7.09 1 98 264 GLU B O 1
ATOM 6446 N N . ALA B 1 265 ? -6.133 5.957 6.379 1 98.31 265 ALA B N 1
ATOM 6447 C CA . ALA B 1 265 ? -4.973 5.594 7.188 1 98.31 265 ALA B CA 1
ATOM 6448 C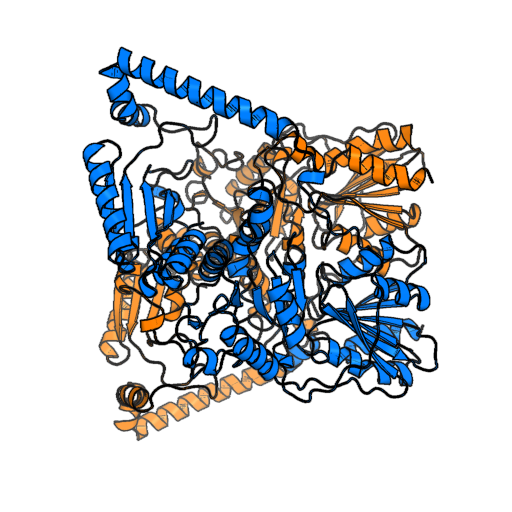 C . ALA B 1 265 ? -5.277 5.723 8.68 1 98.31 265 ALA B C 1
ATOM 6450 O O . ALA B 1 265 ? -5.043 4.789 9.445 1 98.31 265 ALA B O 1
ATOM 6451 N N . ALA B 1 266 ? -5.84 6.844 9.078 1 98.62 266 ALA B N 1
ATOM 6452 C CA . ALA B 1 266 ? -6.102 7.102 10.492 1 98.62 266 ALA B CA 1
ATOM 6453 C C . ALA B 1 266 ? -7.168 6.152 11.031 1 98.62 266 ALA B C 1
ATOM 6455 O O . ALA B 1 266 ? -7.062 5.668 12.156 1 98.62 266 ALA B O 1
ATOM 6456 N N . ILE B 1 267 ? -8.195 5.883 10.25 1 98.38 267 ILE B N 1
ATOM 6457 C CA . ILE B 1 267 ? -9.273 5.051 10.773 1 98.38 267 ILE B CA 1
ATOM 6458 C C . ILE B 1 267 ? -8.781 3.613 10.93 1 98.38 267 ILE B C 1
ATOM 6460 O O . ILE B 1 267 ? -9.203 2.904 11.844 1 98.38 267 ILE B O 1
ATOM 6464 N N . THR B 1 268 ? -7.902 3.188 10.039 1 98.75 268 THR B N 1
ATOM 6465 C CA . THR B 1 268 ? -7.293 1.872 10.219 1 98.75 268 THR B CA 1
ATOM 6466 C C . THR B 1 268 ? -6.43 1.838 11.477 1 98.75 268 THR B C 1
ATOM 6468 O O . THR B 1 268 ? -6.496 0.883 12.25 1 98.75 268 THR B O 1
ATOM 6471 N N . GLY B 1 269 ? -5.605 2.877 11.672 1 98.81 269 GLY B N 1
ATOM 6472 C CA . GLY B 1 269 ? -4.812 2.955 12.883 1 98.81 269 GLY B CA 1
ATOM 6473 C C . GLY B 1 269 ? -5.652 2.965 14.148 1 98.81 269 GLY B C 1
ATOM 6474 O O . GLY B 1 269 ? -5.332 2.275 15.117 1 98.81 269 GLY B O 1
ATOM 6475 N N . ILE B 1 270 ? -6.703 3.756 14.148 1 98.88 270 ILE B N 1
ATOM 6476 C CA . ILE B 1 270 ? -7.617 3.822 15.281 1 98.88 270 ILE B CA 1
ATOM 6477 C C . ILE B 1 270 ? -8.234 2.449 15.523 1 98.88 270 ILE B C 1
ATOM 6479 O O . ILE B 1 270 ? -8.336 2 16.672 1 98.88 270 ILE B O 1
ATOM 6483 N N . SER B 1 271 ? -8.594 1.751 14.469 1 98.88 271 SER B N 1
ATOM 6484 C CA . SER B 1 271 ? -9.133 0.4 14.586 1 98.88 271 SER B CA 1
ATOM 6485 C C . SER B 1 271 ? -8.117 -0.552 15.195 1 98.88 271 SER B C 1
ATOM 6487 O O . SER B 1 271 ? -8.477 -1.447 15.961 1 98.88 271 SER B O 1
ATOM 6489 N N . ASN B 1 272 ? -6.836 -0.411 14.812 1 98.81 272 ASN B N 1
ATOM 6490 C CA . ASN B 1 272 ? -5.785 -1.198 15.453 1 98.81 272 ASN B CA 1
ATOM 6491 C C . ASN B 1 272 ? -5.77 -0.997 16.969 1 98.81 272 ASN B C 1
ATOM 6493 O O . ASN B 1 272 ? -5.668 -1.963 17.719 1 98.81 272 ASN B O 1
ATOM 6497 N N . GLY B 1 273 ? -5.871 0.323 17.375 1 98.75 273 GLY B N 1
ATOM 6498 C CA . GLY B 1 273 ? -5.914 0.616 18.797 1 98.75 273 GLY B CA 1
ATOM 6499 C C . GLY B 1 273 ? -7.105 -0.004 19.5 1 98.75 273 GLY B C 1
ATOM 6500 O O . GLY B 1 273 ? -6.969 -0.57 20.578 1 98.75 273 GLY B O 1
ATOM 6501 N N . LEU B 1 274 ? -8.281 0.066 18.875 1 98.75 274 LEU B N 1
ATOM 6502 C CA . LEU B 1 274 ? -9.484 -0.558 19.422 1 98.75 274 LEU B CA 1
ATOM 6503 C C . LEU B 1 274 ? -9.289 -2.061 19.594 1 98.75 274 LEU B C 1
ATOM 6505 O O . LEU B 1 274 ? -9.625 -2.619 20.641 1 98.75 274 LEU B O 1
ATOM 6509 N N . ALA B 1 275 ? -8.727 -2.678 18.594 1 98.62 275 ALA B N 1
ATOM 6510 C CA . ALA B 1 275 ? -8.508 -4.121 18.625 1 98.62 275 ALA B CA 1
ATOM 6511 C C . ALA B 1 275 ? -7.547 -4.512 19.75 1 98.62 275 ALA B C 1
ATOM 6513 O O . ALA B 1 275 ? -7.773 -5.492 20.453 1 98.62 275 ALA B O 1
ATOM 6514 N N . LEU B 1 276 ? -6.48 -3.758 19.906 1 98.06 276 LEU B N 1
ATOM 6515 C CA . LEU B 1 276 ? -5.504 -4.023 20.953 1 98.06 276 LEU B CA 1
ATOM 6516 C C . LEU B 1 276 ? -6.148 -3.924 22.328 1 98.06 276 LEU B C 1
ATOM 6518 O O . LEU B 1 276 ? -5.691 -4.562 23.281 1 98.06 276 LEU B O 1
ATOM 6522 N N . ALA B 1 277 ? -7.207 -3.115 22.422 1 97.69 277 ALA B N 1
ATOM 6523 C CA . ALA B 1 277 ? -7.879 -2.896 23.703 1 97.69 277 ALA B CA 1
ATOM 6524 C C . ALA B 1 277 ? -9.008 -3.904 23.906 1 97.69 277 ALA B C 1
ATOM 6526 O O . ALA B 1 277 ? -9.75 -3.824 24.891 1 97.69 277 ALA B O 1
ATOM 6527 N N . GLY B 1 278 ? -9.25 -4.82 22.969 1 96.81 278 GLY B N 1
ATOM 6528 C CA . GLY B 1 278 ? -10.195 -5.91 23.172 1 96.81 278 GLY B CA 1
ATOM 6529 C C . GLY B 1 278 ? -11.461 -5.766 22.359 1 96.81 278 GLY B C 1
ATOM 6530 O O . GLY B 1 278 ? -12.297 -6.672 22.328 1 96.81 278 GLY B O 1
ATOM 6531 N N . TYR B 1 279 ? -11.586 -4.684 21.609 1 98.12 279 TYR B N 1
ATOM 6532 C CA . TYR B 1 279 ? -12.734 -4.523 20.719 1 98.12 279 TYR B CA 1
ATOM 6533 C C . TYR B 1 279 ? -12.547 -5.312 19.438 1 98.12 279 TYR B C 1
ATOM 6535 O O . TYR B 1 279 ? -11.461 -5.84 19.172 1 98.12 279 TYR B O 1
ATOM 6543 N N . ARG B 1 280 ? -13.633 -5.453 18.734 1 98.44 280 ARG B N 1
ATOM 6544 C CA . ARG B 1 280 ? -13.641 -6.129 17.438 1 98.44 280 ARG B CA 1
ATOM 6545 C C . ARG B 1 280 ? -14.117 -5.191 16.328 1 98.44 280 ARG B C 1
ATOM 6547 O O . ARG B 1 280 ? -15.258 -5.281 15.883 1 98.44 280 ARG B O 1
ATOM 6554 N N . PRO B 1 281 ? -13.203 -4.355 15.883 1 98.69 281 PRO B N 1
ATOM 6555 C CA . PRO B 1 281 ? -13.609 -3.375 14.875 1 98.69 281 PRO B CA 1
ATOM 6556 C C . PRO B 1 281 ? -13.734 -3.982 13.477 1 98.69 281 PRO B C 1
ATOM 6558 O O . PRO B 1 281 ? -12.875 -4.754 13.055 1 98.69 281 PRO B O 1
ATOM 6561 N N . PHE B 1 282 ? -14.867 -3.719 12.82 1 98.69 282 PHE B N 1
ATOM 6562 C CA . PHE B 1 282 ? -15.07 -3.922 11.391 1 98.69 282 PHE B CA 1
ATOM 6563 C C . PHE B 1 282 ? -14.953 -2.604 10.633 1 98.69 282 PHE B C 1
ATOM 6565 O O . PHE B 1 282 ? -15.859 -1.766 10.695 1 98.69 282 PHE B O 1
ATOM 6572 N N . LEU B 1 283 ? -13.82 -2.463 9.961 1 98.12 283 LEU B N 1
ATOM 6573 C CA . LEU B 1 283 ? -13.523 -1.243 9.211 1 98.12 283 LEU B CA 1
ATOM 6574 C C . LEU B 1 283 ? -13.875 -1.405 7.738 1 98.12 283 LEU B C 1
ATOM 6576 O O . LEU B 1 283 ? -13.492 -2.396 7.113 1 98.12 283 LEU B O 1
ATOM 6580 N N . GLU B 1 284 ? -14.641 -0.448 7.242 1 97.75 284 GLU B N 1
ATOM 6581 C CA . GLU B 1 284 ? -15 -0.464 5.828 1 97.75 284 GLU B CA 1
ATOM 6582 C C . GLU B 1 284 ? -14.172 0.544 5.039 1 97.75 284 GLU B C 1
ATOM 6584 O O . GLU B 1 284 ? -14.164 1.736 5.352 1 97.75 284 GLU B O 1
ATOM 6589 N N . ILE B 1 285 ? -13.414 0.081 4.062 1 97.44 285 ILE B N 1
ATOM 6590 C CA . ILE B 1 285 ? -12.852 0.915 3.008 1 97.44 285 ILE B CA 1
ATOM 6591 C C . ILE B 1 285 ? -13.797 0.947 1.813 1 97.44 285 ILE B C 1
ATOM 6593 O O . ILE B 1 285 ? -14.039 -0.08 1.174 1 97.44 285 ILE B O 1
ATOM 6597 N N . MET B 1 286 ? -14.328 2.072 1.504 1 95.5 286 MET B N 1
ATOM 6598 C CA . MET B 1 286 ? -15.5 2.244 0.657 1 95.5 286 MET B CA 1
ATOM 6599 C C . MET B 1 286 ? -15.312 1.546 -0.686 1 95.5 286 MET B C 1
ATOM 6601 O O . MET B 1 286 ? -16.234 0.916 -1.199 1 95.5 286 MET B O 1
ATOM 6605 N N . PHE B 1 287 ? -14.125 1.751 -1.324 1 95.5 287 PHE B N 1
ATOM 6606 C CA . PHE B 1 287 ? -13.719 1.071 -2.551 1 95.5 287 PHE B CA 1
ATOM 6607 C C . PHE B 1 287 ? -12.352 0.426 -2.389 1 95.5 287 PHE B C 1
ATOM 6609 O O . PHE B 1 287 ? -11.445 1.015 -1.79 1 95.5 287 PHE B O 1
ATOM 6616 N N . GLY B 1 288 ? -12.32 -0.799 -2.926 1 95.81 288 GLY B N 1
ATOM 6617 C CA . GLY B 1 288 ? -11.055 -1.508 -2.857 1 95.81 288 GLY B CA 1
ATOM 6618 C C . GLY B 1 288 ? -9.898 -0.727 -3.461 1 95.81 288 GLY B C 1
ATOM 6619 O O . GLY B 1 288 ? -8.742 -0.915 -3.072 1 95.81 288 GLY B O 1
ATOM 6620 N N . ASP B 1 289 ? -10.156 0.235 -4.312 1 96 289 ASP B N 1
ATOM 6621 C CA . ASP B 1 289 ? -9.164 1.069 -4.973 1 96 289 ASP B CA 1
ATOM 6622 C C . ASP B 1 289 ? -8.406 1.933 -3.963 1 96 289 ASP B C 1
ATOM 6624 O O . ASP B 1 289 ? -7.301 2.398 -4.238 1 96 289 ASP B O 1
ATOM 6628 N N . PHE B 1 290 ? -8.984 2.082 -2.701 1 96.62 290 PHE B N 1
ATOM 6629 C CA . PHE B 1 290 ? -8.414 2.994 -1.715 1 96.62 290 PHE B CA 1
ATOM 6630 C C . PHE B 1 290 ? -7.613 2.229 -0.668 1 96.62 290 PHE B C 1
ATOM 6632 O O . PHE B 1 290 ? -7.141 2.812 0.309 1 96.62 290 PHE B O 1
ATOM 6639 N N . ILE B 1 291 ? -7.391 0.949 -0.912 1 96.94 291 ILE B N 1
ATOM 6640 C CA . ILE B 1 291 ? -6.742 0.11 0.089 1 96.94 291 ILE B CA 1
ATOM 6641 C C . ILE B 1 291 ? -5.297 0.567 0.288 1 96.94 291 ILE B C 1
ATOM 6643 O O . ILE B 1 291 ? -4.742 0.437 1.383 1 96.94 291 ILE B O 1
ATOM 6647 N N . THR B 1 292 ? -4.684 1.155 -0.708 1 96.62 292 THR B N 1
ATOM 6648 C CA . THR B 1 292 ? -3.293 1.586 -0.629 1 96.62 292 THR B CA 1
ATOM 6649 C C . THR B 1 292 ? -3.137 2.729 0.371 1 96.62 292 THR B C 1
ATOM 6651 O O . THR B 1 292 ? -2.035 2.982 0.865 1 96.62 292 THR B O 1
ATOM 6654 N N . LEU B 1 293 ? -4.219 3.398 0.729 1 97.31 293 LEU B N 1
ATOM 6655 C CA . LEU B 1 293 ? -4.172 4.512 1.672 1 97.31 293 LEU B CA 1
ATOM 6656 C C . LEU B 1 293 ? -4.016 4.004 3.102 1 97.31 293 LEU B C 1
ATOM 6658 O O . LEU B 1 293 ? -3.629 4.762 3.994 1 97.31 293 LEU B O 1
ATOM 6662 N N . CYS B 1 294 ? -4.297 2.725 3.338 1 96.56 294 CYS B N 1
ATOM 6663 C CA . CYS B 1 294 ? -4.254 2.256 4.719 1 96.56 294 CYS B CA 1
ATOM 6664 C C . CYS B 1 294 ? -3.268 1.104 4.871 1 96.56 294 CYS B C 1
ATOM 6666 O O . CYS B 1 294 ? -3.111 0.557 5.965 1 96.56 294 CYS B O 1
ATOM 6668 N N . LEU B 1 295 ? -2.502 0.752 3.822 1 97 295 LEU B N 1
ATOM 6669 C CA . LEU B 1 295 ? -1.672 -0.448 3.814 1 97 295 LEU B CA 1
ATOM 6670 C C . LEU B 1 295 ? -0.549 -0.339 4.84 1 97 295 LEU B C 1
ATOM 6672 O O . LEU B 1 295 ? -0.128 -1.345 5.418 1 97 295 LEU B O 1
ATOM 6676 N N . ASP B 1 296 ? -0.047 0.849 5.105 1 97.44 296 ASP B N 1
ATOM 6677 C CA . ASP B 1 296 ? 1.014 1.011 6.098 1 97.44 296 ASP B CA 1
ATOM 6678 C C . ASP B 1 296 ? 0.55 0.554 7.477 1 97.44 296 ASP B C 1
ATOM 6680 O O . ASP B 1 296 ? 1.293 -0.116 8.195 1 97.44 296 ASP B O 1
ATOM 6684 N N . GLN B 1 297 ? -0.662 0.885 7.848 1 98.31 297 GLN B N 1
ATOM 6685 C CA . GLN B 1 297 ? -1.204 0.547 9.156 1 98.31 297 GLN B CA 1
ATOM 6686 C C . GLN B 1 297 ? -1.453 -0.953 9.281 1 98.31 297 GLN B C 1
ATOM 6688 O O . GLN B 1 297 ? -1.449 -1.5 10.383 1 98.31 297 GLN B O 1
ATOM 6693 N N . VAL B 1 298 ? -1.58 -1.623 8.125 1 97.75 298 VAL B N 1
ATOM 6694 C CA . VAL B 1 298 ? -1.76 -3.07 8.141 1 97.75 298 VAL B CA 1
ATOM 6695 C C . VAL B 1 298 ? -0.398 -3.762 8.117 1 97.75 298 VAL B C 1
ATOM 6697 O O . VAL B 1 298 ? -0.017 -4.43 9.086 1 97.75 298 VAL B O 1
ATOM 6700 N N . LEU B 1 299 ? 0.418 -3.424 7.129 1 96.94 299 LEU B N 1
ATOM 6701 C CA . LEU B 1 299 ? 1.651 -4.145 6.832 1 96.94 299 LEU B CA 1
ATOM 6702 C C . LEU B 1 299 ? 2.719 -3.85 7.883 1 96.94 299 LEU B C 1
ATOM 6704 O O . LEU B 1 299 ? 3.502 -4.73 8.242 1 96.94 299 LEU B O 1
ATOM 6708 N N . ASN B 1 300 ? 2.756 -2.623 8.367 1 96.75 300 ASN B N 1
ATOM 6709 C CA . ASN B 1 300 ? 3.855 -2.242 9.25 1 96.75 300 ASN B CA 1
ATOM 6710 C C . ASN B 1 300 ? 3.412 -2.182 10.703 1 96.75 300 ASN B C 1
ATOM 6712 O O . ASN B 1 300 ? 4.234 -1.97 11.602 1 96.75 300 ASN B O 1
ATOM 6716 N N . HIS B 1 301 ? 2.068 -2.422 10.992 1 97.12 301 HIS B N 1
ATOM 6717 C CA . HIS B 1 301 ? 1.61 -2.316 12.367 1 97.12 301 HIS B CA 1
ATOM 6718 C C . HIS B 1 301 ? 0.798 -3.543 12.773 1 97.12 301 HIS B C 1
ATOM 6720 O O . HIS B 1 301 ? 1.339 -4.484 13.359 1 97.12 301 HIS B O 1
ATOM 6726 N N . SER B 1 302 ? -0.367 -3.648 12.273 1 97.25 302 SER B N 1
ATOM 6727 C CA . SER B 1 302 ? -1.304 -4.629 12.82 1 97.25 302 SER B CA 1
ATOM 6728 C C . SER B 1 302 ? -0.745 -6.043 12.719 1 97.25 302 SER B C 1
ATOM 6730 O O . SER B 1 302 ? -0.809 -6.812 13.68 1 97.25 302 SER B O 1
ATOM 6732 N N . VAL B 1 303 ? -0.141 -6.402 11.633 1 95.69 303 VAL B N 1
ATOM 6733 C CA . VAL B 1 303 ? 0.256 -7.785 11.398 1 95.69 303 VAL B CA 1
ATOM 6734 C C . VAL B 1 303 ? 1.527 -8.102 12.188 1 95.69 303 VAL B C 1
ATOM 6736 O O . VAL B 1 303 ? 1.899 -9.266 12.344 1 95.69 303 VAL B O 1
ATOM 6739 N N . LYS B 1 304 ? 2.209 -7.09 12.695 1 95.25 304 LYS B N 1
ATOM 6740 C CA . LYS B 1 304 ? 3.506 -7.309 13.328 1 95.25 304 LYS B CA 1
ATOM 6741 C C . LYS B 1 304 ? 3.377 -7.34 14.852 1 95.25 304 LYS B C 1
ATOM 6743 O O . LYS B 1 304 ? 4.273 -7.816 15.547 1 95.25 304 LYS B O 1
ATOM 6748 N N . PHE B 1 305 ? 2.258 -6.762 15.406 1 95.12 305 PHE B N 1
ATOM 6749 C CA . PHE B 1 305 ? 2.119 -6.57 16.844 1 95.12 305 PHE B CA 1
ATOM 6750 C C . PHE B 1 305 ? 2.23 -7.898 17.578 1 95.12 305 PHE B C 1
ATOM 6752 O O . PHE B 1 305 ? 2.881 -7.98 18.625 1 95.12 305 PHE B O 1
ATOM 6759 N N . PHE B 1 306 ? 1.633 -8.969 17.031 1 93.06 306 PHE B N 1
ATOM 6760 C CA . PHE B 1 306 ? 1.629 -10.281 17.672 1 93.06 306 PHE B CA 1
ATOM 6761 C C . PHE B 1 306 ? 3.051 -10.742 17.969 1 93.06 306 PHE B C 1
ATOM 6763 O O . PHE B 1 306 ? 3.361 -11.133 19.094 1 93.06 306 PHE B O 1
ATOM 6770 N N . HIS B 1 307 ? 3.977 -10.617 16.984 1 89.44 307 HIS B N 1
ATOM 6771 C CA . HIS B 1 307 ? 5.355 -11.062 17.156 1 89.44 307 HIS B CA 1
ATOM 6772 C C . HIS B 1 307 ? 6.18 -10.031 17.906 1 89.44 307 HIS B C 1
ATOM 6774 O O . HIS B 1 307 ? 7.023 -10.391 18.734 1 89.44 307 HIS B O 1
ATOM 6780 N N . MET B 1 308 ? 5.918 -8.766 17.641 1 89.19 308 MET B N 1
ATOM 6781 C CA . MET B 1 308 ? 6.707 -7.695 18.25 1 89.19 308 MET B CA 1
ATOM 6782 C C . MET B 1 308 ? 6.527 -7.66 19.766 1 89.19 308 MET B C 1
ATOM 6784 O O . MET B 1 308 ? 7.445 -7.289 20.484 1 89.19 308 MET B O 1
ATOM 6788 N N . TYR B 1 309 ? 5.348 -8.109 20.188 1 89.94 309 TYR B N 1
ATOM 6789 C CA . TYR B 1 309 ? 5.074 -8.094 21.625 1 89.94 309 TYR B CA 1
ATOM 6790 C C . TYR B 1 309 ? 5.105 -9.5 22.203 1 89.94 309 TYR B C 1
ATOM 6792 O O . TYR B 1 309 ? 4.41 -9.797 23.172 1 89.94 309 TYR B O 1
ATOM 6800 N N . ASN B 1 310 ? 5.785 -10.391 21.547 1 86.25 310 ASN B N 1
ATOM 6801 C CA . ASN B 1 310 ? 6.051 -11.75 22.016 1 86.25 310 ASN B CA 1
ATOM 6802 C C . ASN B 1 310 ? 4.758 -12.539 22.219 1 86.25 310 ASN B C 1
ATOM 6804 O O . ASN B 1 310 ? 4.574 -13.188 23.25 1 86.25 310 ASN B O 1
ATOM 6808 N N . LYS B 1 311 ? 3.826 -12.297 21.344 1 88.25 311 LYS B N 1
ATOM 6809 C CA . LYS B 1 311 ? 2.586 -13.062 21.266 1 88.25 311 LYS B CA 1
ATOM 6810 C C . LYS B 1 311 ? 1.666 -12.742 22.438 1 88.25 311 LYS B C 1
ATOM 6812 O O . LYS B 1 311 ? 0.769 -13.523 22.766 1 88.25 311 LYS B O 1
ATOM 6817 N N . ARG B 1 312 ? 1.904 -11.586 23.016 1 91.62 312 ARG B N 1
ATOM 6818 C CA . ARG B 1 312 ? 1.113 -11.219 24.188 1 91.62 312 ARG B CA 1
ATOM 6819 C C . ARG B 1 312 ? -0.121 -10.414 23.797 1 91.62 312 ARG B C 1
ATOM 6821 O O . ARG B 1 312 ? -1.044 -10.25 24.594 1 91.62 312 ARG B O 1
ATOM 6828 N N . VAL B 1 313 ? -0.132 -9.969 22.547 1 94.5 313 VAL B N 1
ATOM 6829 C CA . VAL B 1 313 ? -1.273 -9.164 22.125 1 94.5 313 VAL B CA 1
ATOM 6830 C C . VAL B 1 313 ? -1.794 -9.68 20.781 1 94.5 313 VAL B C 1
ATOM 6832 O O . VAL B 1 313 ? -1.057 -10.32 20.016 1 94.5 313 VAL B O 1
ATOM 6835 N N . ASN B 1 314 ? -3.07 -9.508 20.594 1 94.62 314 ASN B N 1
ATOM 6836 C CA . ASN B 1 314 ? -3.746 -9.734 19.312 1 94.62 314 ASN B CA 1
ATOM 6837 C C . ASN B 1 314 ? -4.316 -8.438 18.734 1 94.62 314 ASN B C 1
ATOM 6839 O O . ASN B 1 314 ? -4.676 -7.531 19.484 1 94.62 314 ASN B O 1
ATOM 6843 N N . CYS B 1 315 ? -4.277 -8.297 17.453 1 97.44 315 CYS B N 1
ATOM 6844 C CA . CYS B 1 315 ? -4.867 -7.152 16.766 1 97.44 315 CYS B CA 1
ATOM 6845 C C . CYS B 1 315 ? -5.824 -7.605 15.672 1 97.44 315 CYS B C 1
ATOM 6847 O O . CYS B 1 315 ? -5.527 -7.457 14.484 1 97.44 315 CYS B O 1
ATOM 6849 N N . PRO B 1 316 ? -7.016 -8.117 16.031 1 97.5 316 PRO B N 1
ATOM 6850 C CA . PRO B 1 316 ? -7.934 -8.742 15.078 1 97.5 316 PRO B CA 1
ATOM 6851 C C . PRO B 1 316 ? -8.859 -7.734 14.398 1 97.5 316 PRO B C 1
ATOM 6853 O O . PRO B 1 316 ? -10.086 -7.844 14.5 1 97.5 316 PRO B O 1
ATOM 6856 N N . ILE B 1 317 ? -8.344 -6.816 13.656 1 98.5 317 ILE B N 1
ATOM 6857 C CA . ILE B 1 317 ? -9.188 -5.934 12.852 1 98.5 317 ILE B CA 1
ATOM 6858 C C . ILE B 1 317 ? -9.711 -6.688 11.625 1 98.5 317 ILE B C 1
ATOM 6860 O O . ILE B 1 317 ? -9.031 -7.57 11.102 1 98.5 317 ILE B O 1
ATOM 6864 N N . VAL B 1 318 ? -10.93 -6.395 11.234 1 98.75 318 VAL B N 1
ATOM 6865 C CA . VAL B 1 318 ? -11.492 -6.902 9.992 1 98.75 318 VAL B CA 1
ATOM 6866 C C . VAL B 1 318 ? -11.695 -5.75 9.008 1 98.75 318 VAL B C 1
ATOM 6868 O O . VAL B 1 318 ? -12.484 -4.84 9.258 1 98.75 318 VAL B O 1
ATOM 6871 N N . LEU B 1 319 ? -10.922 -5.785 8.008 1 98.5 319 LEU B N 1
ATOM 6872 C CA . LEU B 1 319 ? -11.039 -4.789 6.945 1 98.5 319 LEU B CA 1
ATOM 6873 C C . LEU B 1 319 ? -11.922 -5.301 5.812 1 98.5 319 LEU B C 1
ATOM 6875 O O . LEU B 1 319 ? -11.609 -6.32 5.191 1 98.5 319 LEU B O 1
ATOM 6879 N N . ARG B 1 320 ? -13.062 -4.633 5.59 1 98.25 320 ARG B N 1
ATOM 6880 C CA . ARG B 1 320 ? -13.961 -4.941 4.484 1 98.25 320 ARG B CA 1
ATOM 6881 C C . ARG B 1 320 ? -13.742 -3.984 3.314 1 98.25 320 ARG B C 1
ATOM 6883 O O . ARG B 1 320 ? -13.695 -2.768 3.502 1 98.25 320 ARG B O 1
ATOM 6890 N N . THR B 1 321 ? -13.711 -4.52 2.141 1 97 321 THR B N 1
ATOM 6891 C CA . THR B 1 321 ? -13.477 -3.633 1.007 1 97 321 THR B CA 1
ATOM 6892 C C . THR B 1 321 ? -14.141 -4.176 -0.253 1 97 321 THR B C 1
ATOM 6894 O O . THR B 1 321 ? -13.805 -5.266 -0.721 1 97 321 THR B O 1
ATOM 6897 N N . PRO B 1 322 ? -15.117 -3.465 -0.806 1 96.5 322 PRO B N 1
ATOM 6898 C CA . PRO B 1 322 ? -15.719 -3.861 -2.082 1 96.5 322 PRO B CA 1
ATOM 6899 C C . PRO B 1 322 ? -14.797 -3.609 -3.271 1 96.5 322 PRO B C 1
ATOM 6901 O O . PRO B 1 322 ? -14.164 -2.551 -3.357 1 96.5 322 PRO B O 1
ATOM 6904 N N . MET B 1 323 ? -14.648 -4.602 -4.129 1 96.88 323 MET B N 1
ATOM 6905 C CA . MET B 1 323 ? -13.797 -4.52 -5.312 1 96.88 323 MET B CA 1
ATOM 6906 C C . MET B 1 323 ? -14.539 -5.004 -6.555 1 96.88 323 MET B C 1
ATOM 6908 O O . MET B 1 323 ? -15.703 -5.395 -6.469 1 96.88 323 MET B O 1
ATOM 6912 N N . GLY B 1 324 ? -13.883 -4.855 -7.664 1 95.38 324 GLY B N 1
ATOM 6913 C CA . GLY B 1 324 ? -14.375 -5.422 -8.906 1 95.38 324 GLY B CA 1
ATOM 6914 C C . GLY B 1 324 ? -14.969 -4.383 -9.844 1 95.38 324 GLY B C 1
ATOM 6915 O O . GLY B 1 324 ? -15.398 -3.316 -9.398 1 95.38 324 GLY B O 1
ATOM 6916 N N . GLY B 1 325 ? -14.992 -4.742 -11.102 1 94.62 325 GLY B N 1
ATOM 6917 C CA . GLY B 1 325 ? -15.516 -3.865 -12.141 1 94.62 325 GLY B CA 1
ATOM 6918 C C . GLY B 1 325 ? -16.938 -4.195 -12.547 1 94.62 325 GLY B C 1
ATOM 6919 O O . GLY B 1 325 ? -17.734 -4.648 -11.719 1 94.62 325 GLY B O 1
ATOM 6920 N N . ARG B 1 326 ? -17.281 -3.746 -13.75 1 91.94 326 ARG B N 1
ATOM 6921 C CA . ARG B 1 326 ? -18.547 -4.027 -14.414 1 91.94 326 ARG B CA 1
ATOM 6922 C C . ARG B 1 326 ? -19.641 -3.102 -13.906 1 91.94 326 ARG B C 1
ATOM 6924 O O . ARG B 1 326 ? -20.828 -3.432 -13.984 1 91.94 326 ARG B O 1
ATOM 6931 N N . ARG B 1 327 ? -19.25 -1.969 -13.266 1 87.44 327 ARG B N 1
ATOM 6932 C CA . ARG B 1 327 ? -20.219 -0.96 -12.812 1 87.44 327 ARG B CA 1
ATOM 6933 C C . ARG B 1 327 ? -19.984 0.363 -13.539 1 87.44 327 ARG B C 1
ATOM 6935 O O . ARG B 1 327 ? -20.719 1.327 -13.32 1 87.44 327 ARG B O 1
ATOM 6942 N N . GLY B 1 328 ? -18.938 0.333 -14.383 1 86.44 328 GLY B N 1
ATOM 6943 C CA . GLY B 1 328 ? -18.672 1.521 -15.18 1 86.44 328 GLY B CA 1
ATOM 6944 C C . GLY B 1 328 ? -18.016 2.633 -14.391 1 86.44 328 GLY B C 1
ATOM 6945 O O . GLY B 1 328 ? -18.109 3.805 -14.766 1 86.44 328 GLY B O 1
ATOM 6946 N N . TYR B 1 329 ? -17.312 2.299 -13.305 1 87.06 329 TYR B N 1
ATOM 6947 C CA . TYR B 1 329 ? -16.766 3.328 -12.43 1 87.06 329 TYR B CA 1
ATOM 6948 C C . TYR B 1 329 ? -15.367 3.738 -12.891 1 87.06 329 TYR B C 1
ATOM 6950 O O . TYR B 1 329 ? -14.766 4.656 -12.328 1 87.06 329 TYR B O 1
ATOM 6958 N N . GLY B 1 330 ? -14.859 3.096 -13.891 1 91.06 330 GLY B N 1
ATOM 6959 C CA . GLY B 1 330 ? -13.633 3.562 -14.516 1 91.06 330 GLY B CA 1
ATOM 6960 C C . GLY B 1 330 ? -12.383 3.156 -13.766 1 91.06 330 GLY B C 1
ATOM 6961 O O . GLY B 1 330 ? -12.391 2.178 -13.016 1 91.06 330 GLY B O 1
ATOM 6962 N N . PRO B 1 331 ? -11.281 3.818 -14.008 1 90.88 331 PRO B N 1
ATOM 6963 C CA . PRO B 1 331 ? -9.953 3.344 -13.609 1 90.88 331 PRO B CA 1
ATOM 6964 C C . PRO B 1 331 ? -9.703 3.475 -12.109 1 90.88 331 PRO B C 1
ATOM 6966 O O . PRO B 1 331 ? -8.766 2.871 -11.578 1 90.88 331 PRO B O 1
ATOM 6969 N N . THR B 1 332 ? -10.516 4.195 -11.383 1 89.62 332 THR B N 1
ATOM 6970 C CA . THR B 1 332 ? -10.148 4.492 -10.008 1 89.62 332 THR B CA 1
ATOM 6971 C C . THR B 1 332 ? -11.133 3.846 -9.031 1 89.62 332 THR B C 1
ATOM 6973 O O . THR B 1 332 ? -11 4 -7.82 1 89.62 332 THR B O 1
ATOM 6976 N N . HIS B 1 333 ? -12.164 3.092 -9.531 1 92.44 333 HIS B N 1
ATOM 6977 C CA . HIS B 1 333 ? -13.148 2.494 -8.641 1 92.44 333 HIS B CA 1
ATOM 6978 C C . HIS B 1 333 ? -13.5 1.078 -9.078 1 92.44 333 HIS B C 1
ATOM 6980 O O . HIS B 1 333 ? -14.516 0.528 -8.656 1 92.44 333 HIS B O 1
ATOM 6986 N N . SER B 1 334 ? -12.695 0.526 -9.969 1 94.56 334 SER B N 1
ATOM 6987 C CA . SER B 1 334 ? -13.133 -0.735 -10.555 1 94.56 334 SER B CA 1
ATOM 6988 C C . SER B 1 334 ? -12.078 -1.822 -10.383 1 94.56 334 SER B C 1
ATOM 6990 O O . SER B 1 334 ? -12.227 -2.926 -10.914 1 94.56 334 SER B O 1
ATOM 6992 N N . GLN B 1 335 ? -11.086 -1.59 -9.633 1 94.62 335 GLN B N 1
ATOM 6993 C CA . GLN 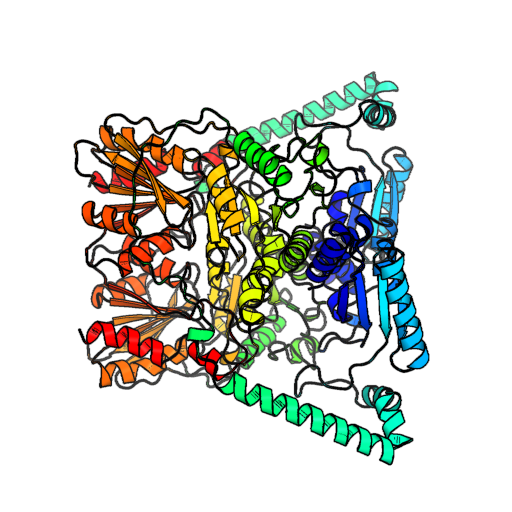B 1 335 ? -9.969 -2.525 -9.555 1 94.62 335 GLN B CA 1
ATOM 6994 C C . GLN B 1 335 ? -10.273 -3.672 -8.594 1 94.62 335 GLN B C 1
ATOM 6996 O O . GLN B 1 335 ? -11.141 -3.545 -7.727 1 94.62 335 GLN B O 1
ATOM 7001 N N . THR B 1 336 ? -9.68 -4.797 -8.828 1 95.69 336 THR B N 1
ATOM 7002 C CA . THR B 1 336 ? -9.5 -5.879 -7.871 1 95.69 336 THR B CA 1
ATOM 7003 C C . THR B 1 336 ? -8.031 -5.996 -7.465 1 95.69 336 THR B C 1
ATOM 7005 O O . THR B 1 336 ? -7.199 -6.441 -8.25 1 95.69 336 THR B O 1
ATOM 7008 N N . LEU B 1 337 ? -7.758 -5.613 -6.234 1 96.12 337 LEU B N 1
ATOM 7009 C CA . LEU B 1 337 ? -6.367 -5.484 -5.805 1 96.12 337 LEU B CA 1
ATOM 7010 C C . LEU B 1 337 ? -6.004 -6.578 -4.805 1 96.12 337 LEU B C 1
ATOM 7012 O O . LEU B 1 337 ? -5.215 -6.348 -3.887 1 96.12 337 LEU B O 1
ATOM 7016 N N . ASP B 1 338 ? -6.582 -7.734 -4.957 1 96.69 338 ASP B N 1
ATOM 7017 C CA . ASP B 1 338 ? -6.332 -8.859 -4.059 1 96.69 338 ASP B CA 1
ATOM 7018 C C . ASP B 1 338 ? -4.855 -9.242 -4.062 1 96.69 338 ASP B C 1
ATOM 7020 O O . ASP B 1 338 ? -4.301 -9.602 -3.021 1 96.69 338 ASP B O 1
ATOM 7024 N N . LYS B 1 339 ? -4.191 -9.188 -5.262 1 96.56 339 LYS B N 1
ATOM 7025 C CA . LYS B 1 339 ? -2.799 -9.617 -5.355 1 96.56 339 LYS B CA 1
ATOM 7026 C C . LYS B 1 339 ? -1.908 -8.797 -4.426 1 96.56 339 LYS B C 1
ATOM 7028 O O . LYS B 1 339 ? -0.929 -9.312 -3.883 1 96.56 339 LYS B O 1
ATOM 7033 N N . LEU B 1 340 ? -2.254 -7.543 -4.195 1 96.44 340 LEU B N 1
ATOM 7034 C CA . LEU B 1 340 ? -1.513 -6.703 -3.262 1 96.44 340 LEU B CA 1
ATOM 7035 C C . LEU B 1 340 ? -1.633 -7.238 -1.838 1 96.44 340 LEU B C 1
ATOM 7037 O O . LEU B 1 340 ? -0.66 -7.223 -1.081 1 96.44 340 LEU B O 1
ATOM 7041 N N . LEU B 1 341 ? -2.791 -7.707 -1.541 1 97.44 341 LEU B N 1
ATOM 7042 C CA . LEU B 1 341 ? -3.092 -8.148 -0.185 1 97.44 341 LEU B CA 1
ATOM 7043 C C . LEU B 1 341 ? -2.463 -9.508 0.097 1 97.44 341 LEU B C 1
ATOM 7045 O O . LEU B 1 341 ? -2.062 -9.789 1.229 1 97.44 341 LEU B O 1
ATOM 7049 N N . LEU B 1 342 ? -2.324 -10.32 -0.915 1 97.12 342 LEU B N 1
ATOM 7050 C CA . LEU B 1 342 ? -1.768 -11.664 -0.777 1 97.12 342 LEU B CA 1
ATOM 7051 C C . LEU B 1 342 ? -0.284 -11.602 -0.426 1 97.12 342 LEU B C 1
ATOM 7053 O O . LEU B 1 342 ? 0.287 -12.586 0.046 1 97.12 342 LEU B O 1
ATOM 7057 N N . CYS B 1 343 ? 0.344 -10.469 -0.6 1 96.19 343 CYS B N 1
ATOM 7058 C CA . CYS B 1 343 ? 1.771 -10.297 -0.36 1 96.19 343 CYS B CA 1
ATOM 7059 C C . CYS B 1 343 ? 2.047 -10.008 1.111 1 96.19 343 CYS B C 1
ATOM 7061 O O . CYS B 1 343 ? 3.193 -10.07 1.558 1 96.19 343 CYS B O 1
ATOM 7063 N N . ILE B 1 344 ? 1.048 -9.75 1.911 1 96.25 344 ILE B N 1
ATOM 7064 C CA . ILE B 1 344 ? 1.216 -9.375 3.311 1 96.25 344 ILE B CA 1
ATOM 7065 C C . ILE B 1 344 ? 1.257 -10.633 4.18 1 96.25 344 ILE B C 1
ATOM 7067 O O . ILE B 1 344 ? 0.312 -11.43 4.176 1 96.25 344 ILE B O 1
ATOM 7071 N N . ASP B 1 345 ? 2.322 -10.82 4.902 1 93.94 345 ASP B N 1
ATOM 7072 C CA . ASP B 1 345 ? 2.445 -11.977 5.781 1 93.94 345 ASP B CA 1
ATOM 7073 C C . ASP B 1 345 ? 1.607 -11.805 7.043 1 93.94 345 ASP B C 1
ATOM 7075 O O . ASP B 1 345 ? 1.348 -10.68 7.473 1 93.94 345 ASP B O 1
ATOM 7079 N N . ASN B 1 346 ? 1.168 -12.883 7.586 1 91.88 346 ASN B N 1
ATOM 7080 C CA . ASN B 1 346 ? 0.512 -12.938 8.891 1 91.88 346 ASN B CA 1
ATOM 7081 C C . ASN B 1 346 ? -0.871 -12.289 8.844 1 91.88 346 ASN B C 1
ATOM 7083 O O . ASN B 1 346 ? -1.293 -11.656 9.812 1 91.88 346 ASN B O 1
ATOM 7087 N N . ILE B 1 347 ? -1.481 -12.312 7.695 1 95.38 347 ILE B N 1
ATOM 7088 C CA . ILE B 1 347 ? -2.861 -11.859 7.539 1 95.38 347 ILE B CA 1
ATOM 7089 C C . ILE B 1 347 ? -3.686 -12.953 6.863 1 95.38 347 ILE B C 1
ATOM 7091 O O . ILE B 1 347 ? -3.131 -13.906 6.305 1 95.38 347 ILE B O 1
ATOM 7095 N N . LYS B 1 348 ? -4.961 -12.898 7.07 1 96.62 348 LYS B N 1
ATOM 7096 C CA . LYS B 1 348 ? -5.891 -13.719 6.301 1 96.62 348 LYS B CA 1
ATOM 7097 C C . LYS B 1 348 ? -6.664 -12.883 5.293 1 96.62 348 LYS B C 1
ATOM 7099 O O . LYS B 1 348 ? -7.066 -11.75 5.594 1 96.62 348 LYS B O 1
ATOM 7104 N N . VAL B 1 349 ? -6.816 -13.391 4.105 1 98.06 349 VAL B N 1
ATOM 7105 C CA . VAL B 1 349 ? -7.598 -12.719 3.072 1 98.06 349 VAL B CA 1
ATOM 7106 C C . VAL B 1 349 ? -8.75 -13.617 2.633 1 98.06 349 VAL B C 1
ATOM 7108 O O . VAL B 1 349 ? -8.531 -14.75 2.203 1 98.06 349 VAL B O 1
ATOM 7111 N N . ILE B 1 350 ? -9.969 -13.109 2.77 1 98.38 350 ILE B N 1
ATOM 7112 C CA . ILE B 1 350 ? -11.195 -13.812 2.406 1 98.38 350 ILE B CA 1
ATOM 7113 C C . ILE B 1 350 ? -11.859 -13.109 1.224 1 98.38 350 ILE B C 1
ATOM 7115 O O . ILE B 1 350 ? -11.898 -11.875 1.165 1 98.38 350 ILE B O 1
ATOM 7119 N N . SER B 1 351 ? -12.273 -13.867 0.269 1 98.44 351 SER B N 1
ATOM 7120 C CA . SER B 1 351 ? -13.016 -13.336 -0.869 1 98.44 351 SER B CA 1
ATOM 7121 C C . SER B 1 351 ? -14.422 -13.93 -0.937 1 98.44 351 SER B C 1
ATOM 7123 O O . SER B 1 351 ? -14.586 -15.125 -1.184 1 98.44 351 SER B O 1
ATOM 7125 N N . LEU B 1 352 ? -15.43 -13.102 -0.754 1 98.12 352 LEU B N 1
ATOM 7126 C CA . LEU B 1 352 ? -16.812 -13.578 -0.792 1 98.12 352 LEU B CA 1
ATOM 7127 C C . LEU B 1 352 ? -17.25 -13.844 -2.227 1 98.12 352 LEU B C 1
ATOM 7129 O O . LEU B 1 352 ? -16.766 -13.195 -3.16 1 98.12 352 LEU B O 1
ATOM 7133 N N . ASN B 1 353 ? -18.109 -14.805 -2.42 1 96.25 353 ASN B N 1
ATOM 7134 C CA . ASN B 1 353 ? -18.688 -15.094 -3.727 1 96.25 353 ASN B CA 1
ATOM 7135 C C . ASN B 1 353 ? -20.203 -15.234 -3.648 1 96.25 353 ASN B C 1
ATOM 7137 O O . ASN B 1 353 ? -20.781 -15.148 -2.562 1 96.25 353 ASN B O 1
ATOM 7141 N N . SER B 1 354 ? -20.859 -15.398 -4.75 1 94.25 354 SER B N 1
ATOM 7142 C CA . SER B 1 354 ? -22.312 -15.352 -4.812 1 94.25 354 SER B CA 1
ATOM 7143 C C . SER B 1 354 ? -22.922 -16.734 -4.582 1 94.25 354 SER B C 1
ATOM 7145 O O . SER B 1 354 ? -24.125 -16.922 -4.758 1 94.25 354 SER B O 1
ATOM 7147 N N . LEU B 1 355 ? -22.141 -17.734 -4.133 1 95.5 355 LEU B N 1
ATOM 7148 C CA . LEU B 1 355 ? -22.641 -19.094 -4.012 1 95.5 355 LEU B CA 1
ATOM 7149 C C . LEU B 1 355 ? -22.672 -19.531 -2.553 1 95.5 355 LEU B C 1
ATOM 7151 O O . LEU B 1 355 ? -23.203 -20.594 -2.23 1 95.5 355 LEU B O 1
ATOM 7155 N N . THR B 1 356 ? -22.109 -18.734 -1.699 1 95.31 356 THR B N 1
ATOM 7156 C CA . THR B 1 356 ? -22 -19.109 -0.295 1 95.31 356 THR B CA 1
ATOM 7157 C C . THR B 1 356 ? -22.547 -18.016 0.609 1 95.31 356 THR B C 1
ATOM 7159 O O . THR B 1 356 ? -22.312 -16.828 0.364 1 95.31 356 THR B O 1
ATOM 7162 N N . ASP B 1 357 ? -23.25 -18.406 1.648 1 96.56 357 ASP B N 1
ATOM 7163 C CA . ASP B 1 357 ? -23.719 -17.484 2.682 1 96.56 357 ASP B CA 1
ATOM 7164 C C . ASP B 1 357 ? -22.547 -16.797 3.375 1 96.56 357 ASP B C 1
ATOM 7166 O O . ASP B 1 357 ? -21.672 -17.453 3.932 1 96.56 357 ASP B O 1
ATOM 7170 N N . PRO B 1 358 ? -22.578 -15.453 3.316 1 97.31 358 PRO B N 1
ATOM 7171 C CA . PRO B 1 358 ? -21.453 -14.742 3.93 1 97.31 358 PRO B CA 1
ATOM 7172 C C . PRO B 1 358 ? -21.516 -14.734 5.453 1 97.31 358 PRO B C 1
ATOM 7174 O O . PRO B 1 358 ? -20.516 -14.445 6.117 1 97.31 358 PRO B O 1
ATOM 7177 N N . ARG B 1 359 ? -22.672 -15.039 6.098 1 97.19 359 ARG B N 1
ATOM 7178 C CA . ARG B 1 359 ? -22.875 -14.859 7.531 1 97.19 359 ARG B CA 1
ATOM 7179 C C . ARG B 1 359 ? -22 -15.812 8.328 1 97.19 359 ARG B C 1
ATOM 7181 O O . ARG B 1 359 ? -21.297 -15.391 9.25 1 97.19 359 ARG B O 1
ATOM 7188 N N . PRO B 1 360 ? -21.922 -17.062 7.965 1 96.75 360 PRO B N 1
ATOM 7189 C CA . PRO B 1 360 ? -21.031 -17.969 8.703 1 96.75 360 PRO B CA 1
ATOM 7190 C C . PRO B 1 360 ? -19.562 -17.578 8.57 1 96.75 360 PRO B C 1
ATOM 7192 O O . PRO B 1 360 ? -18.766 -17.828 9.484 1 96.75 360 PRO B O 1
ATOM 7195 N N . ILE B 1 361 ? -19.188 -17.047 7.457 1 97.94 361 ILE B N 1
ATOM 7196 C CA . ILE B 1 361 ? -17.812 -16.625 7.23 1 97.94 361 ILE B CA 1
ATOM 7197 C C . ILE B 1 361 ? -17.453 -15.5 8.203 1 97.94 361 ILE B C 1
ATOM 7199 O O . ILE B 1 361 ? -16.453 -15.586 8.93 1 97.94 361 ILE B O 1
ATOM 7203 N N . TYR B 1 362 ? -18.297 -14.461 8.281 1 98.44 362 TYR B N 1
ATOM 7204 C CA . TYR B 1 362 ? -18.062 -13.344 9.188 1 98.44 362 TYR B CA 1
ATOM 7205 C C . TYR B 1 362 ? -18.078 -13.805 10.641 1 98.44 362 TYR B C 1
ATOM 7207 O O . TYR B 1 362 ? -17.297 -13.312 11.461 1 98.44 362 TYR B O 1
ATOM 7215 N N . LYS B 1 363 ? -19 -14.727 10.938 1 97.75 363 LYS B N 1
ATOM 7216 C CA . LYS B 1 363 ? -19.062 -15.273 12.289 1 97.75 363 LYS B CA 1
ATOM 7217 C C . LYS B 1 363 ? -17.766 -15.977 12.664 1 97.75 363 LYS B C 1
ATOM 7219 O O . LYS B 1 363 ? -17.25 -15.797 13.766 1 97.75 363 LYS B O 1
ATOM 7224 N N . SER B 1 364 ? -17.297 -16.75 11.703 1 97.31 364 SER B N 1
ATOM 7225 C CA . SER B 1 364 ? -16.031 -17.453 11.93 1 97.31 364 SER B CA 1
ATOM 7226 C C . SER B 1 364 ? -14.891 -16.469 12.156 1 97.31 364 SER B C 1
ATOM 7228 O O . SER B 1 364 ? -14.039 -16.688 13.031 1 97.31 364 SER B O 1
ATOM 7230 N N . ILE B 1 365 ? -14.828 -15.43 11.383 1 98 365 ILE B N 1
ATOM 7231 C CA . ILE B 1 365 ? -13.789 -14.414 11.531 1 98 365 ILE B CA 1
ATOM 7232 C C . ILE B 1 365 ? -13.852 -13.828 12.945 1 98 365 ILE B C 1
ATOM 7234 O O . ILE B 1 365 ? -12.836 -13.766 13.641 1 98 365 ILE B O 1
ATOM 7238 N N . LEU B 1 366 ? -15.008 -13.422 13.359 1 97.69 366 LEU B N 1
ATOM 7239 C CA . LEU B 1 366 ? -15.219 -12.758 14.641 1 97.69 366 LEU B CA 1
ATOM 7240 C C . LEU B 1 366 ? -14.82 -13.672 15.797 1 97.69 366 LEU B C 1
ATOM 7242 O O . LEU B 1 366 ? -14.18 -13.227 16.75 1 97.69 366 LEU B O 1
ATOM 7246 N N . GLU B 1 367 ? -15.125 -14.938 15.688 1 96.38 367 GLU B N 1
ATOM 7247 C CA . GLU B 1 367 ? -14.992 -15.867 16.812 1 96.38 367 GLU B CA 1
ATOM 7248 C C . GLU B 1 367 ? -13.594 -16.453 16.875 1 96.38 367 GLU B C 1
ATOM 7250 O O . GLU B 1 367 ? -13.094 -16.766 17.969 1 96.38 367 GLU B O 1
ATOM 7255 N N . ASN B 1 368 ? -12.961 -16.578 15.695 1 94.94 368 ASN B N 1
ATOM 7256 C CA . ASN B 1 368 ? -11.789 -17.453 15.695 1 94.94 368 ASN B CA 1
ATOM 7257 C C . ASN B 1 368 ? -10.516 -16.688 15.375 1 94.94 368 ASN B C 1
ATOM 7259 O O . ASN B 1 368 ? -9.414 -17.156 15.656 1 94.94 368 ASN B O 1
ATOM 7263 N N . GLU B 1 369 ? -10.57 -15.602 14.781 1 95.31 369 GLU B N 1
ATOM 7264 C CA . GLU B 1 369 ? -9.359 -14.984 14.258 1 95.31 369 GLU B CA 1
ATOM 7265 C C . GLU B 1 369 ? -8.734 -14.039 15.273 1 95.31 369 GLU B C 1
ATOM 7267 O O . GLU B 1 369 ? -9.438 -13.258 15.922 1 95.31 369 GLU B O 1
ATOM 7272 N N . LYS B 1 370 ? -7.422 -14.125 15.344 1 93.5 370 LYS B N 1
ATOM 7273 C CA . LYS B 1 370 ? -6.668 -13.305 16.297 1 93.5 370 LYS B CA 1
ATOM 7274 C C . LYS B 1 370 ? -5.812 -12.273 15.57 1 93.5 370 LYS B C 1
ATOM 7276 O O . LYS B 1 370 ? -5.309 -11.336 16.188 1 93.5 370 LYS B O 1
ATOM 7281 N N . ASN B 1 371 ? -5.566 -12.461 14.266 1 94 371 ASN B N 1
ATOM 7282 C CA . ASN B 1 371 ? -4.809 -11.57 13.398 1 94 371 ASN B CA 1
ATOM 7283 C C . ASN B 1 371 ? -5.723 -10.812 12.438 1 94 371 ASN B C 1
ATOM 7285 O O . ASN B 1 371 ? -6.914 -11.117 12.336 1 94 371 ASN B O 1
ATOM 7289 N N . PRO B 1 372 ? -5.16 -9.773 11.812 1 97.56 372 PRO B N 1
ATOM 7290 C CA . PRO B 1 372 ? -6 -9.023 10.883 1 97.56 372 PRO B CA 1
ATOM 7291 C C . PRO B 1 372 ? -6.543 -9.891 9.742 1 97.56 372 PRO B C 1
ATOM 7293 O O . PRO B 1 372 ? -5.844 -10.781 9.258 1 97.56 372 PRO B O 1
ATOM 7296 N N . VAL B 1 373 ? -7.801 -9.625 9.375 1 98.38 373 VAL B N 1
ATOM 7297 C CA . VAL B 1 373 ? -8.453 -10.281 8.25 1 98.38 373 VAL B CA 1
ATOM 7298 C C . VAL B 1 373 ? -8.938 -9.227 7.254 1 98.38 373 VAL B C 1
ATOM 7300 O O . VAL B 1 373 ? -9.492 -8.195 7.645 1 98.38 373 VAL B O 1
ATOM 7303 N N . ILE B 1 374 ? -8.641 -9.414 6.035 1 98.62 374 ILE B N 1
ATOM 7304 C CA . ILE B 1 374 ? -9.203 -8.586 4.98 1 98.62 374 ILE B CA 1
ATOM 7305 C C . ILE B 1 374 ? -10.273 -9.367 4.219 1 98.62 374 ILE B C 1
ATOM 7307 O O . ILE B 1 374 ? -10.023 -10.484 3.754 1 98.62 374 ILE B O 1
ATOM 7311 N N . VAL B 1 375 ? -11.43 -8.836 4.125 1 98.75 375 VAL B N 1
ATOM 7312 C CA . VAL B 1 375 ? -12.531 -9.453 3.395 1 98.75 375 VAL B CA 1
ATOM 7313 C C . VAL B 1 375 ? -12.805 -8.68 2.111 1 98.75 375 VAL B C 1
ATOM 7315 O O . VAL B 1 375 ? -13.227 -7.52 2.158 1 98.75 375 VAL B O 1
ATOM 7318 N N . ILE B 1 376 ? -12.555 -9.344 1.041 1 98.5 376 ILE B N 1
ATOM 7319 C CA . ILE B 1 376 ? -12.844 -8.773 -0.27 1 98.5 376 ILE B CA 1
ATOM 7320 C C . ILE B 1 376 ? -14.273 -9.102 -0.677 1 98.5 376 ILE B C 1
ATOM 7322 O O . ILE B 1 376 ? -14.648 -10.281 -0.766 1 98.5 376 ILE B O 1
ATOM 7326 N N . GLU B 1 377 ? -15.016 -8.109 -0.866 1 98.06 377 GLU B N 1
ATOM 7327 C CA . GLU B 1 377 ? -16.391 -8.211 -1.351 1 98.06 377 GLU B CA 1
ATOM 7328 C C . GLU B 1 377 ? -16.516 -7.688 -2.777 1 98.06 377 GLU B C 1
ATOM 7330 O O . GLU B 1 377 ? -15.836 -6.723 -3.15 1 98.06 377 GLU B O 1
ATOM 7335 N N . ASN B 1 378 ? -17.266 -8.352 -3.598 1 96.81 378 ASN B N 1
ATOM 7336 C CA . ASN B 1 378 ? -17.422 -7.906 -4.98 1 96.81 378 ASN B CA 1
ATOM 7337 C C . ASN B 1 378 ? -18.656 -7.02 -5.145 1 96.81 378 ASN B C 1
ATOM 7339 O O . ASN B 1 378 ? -19.766 -7.43 -4.809 1 96.81 378 ASN B O 1
ATOM 7343 N N . LYS B 1 379 ? -18.469 -5.887 -5.723 1 96.19 379 LYS B N 1
ATOM 7344 C CA . LYS B 1 379 ? -19.531 -4.902 -5.828 1 96.19 379 LYS B CA 1
ATOM 7345 C C . LYS B 1 379 ? -20.719 -5.453 -6.629 1 96.19 379 LYS B C 1
ATOM 7347 O O . LYS B 1 379 ? -21.875 -5.191 -6.297 1 96.19 379 LYS B O 1
ATOM 7352 N N . ALA B 1 380 ? -20.422 -6.223 -7.641 1 94.06 380 ALA B N 1
ATOM 7353 C CA . ALA B 1 380 ? -21.453 -6.762 -8.516 1 94.06 380 ALA B CA 1
ATOM 7354 C C . ALA B 1 380 ? -22.266 -7.836 -7.797 1 94.06 380 ALA B C 1
ATOM 7356 O O . ALA B 1 380 ? -23.406 -8.109 -8.164 1 94.06 380 ALA B O 1
ATOM 7357 N N . ASP B 1 381 ? -21.734 -8.43 -6.738 1 96.06 381 ASP B N 1
ATOM 7358 C CA . ASP B 1 381 ? -22.375 -9.555 -6.07 1 96.06 381 ASP B CA 1
ATOM 7359 C C . ASP B 1 381 ? -23.312 -9.078 -4.961 1 96.06 381 ASP B C 1
ATOM 7361 O O . ASP B 1 381 ? -24.141 -9.852 -4.465 1 96.06 381 ASP B O 1
ATOM 7365 N N . TYR B 1 382 ? -23.219 -7.844 -4.543 1 96.06 382 TYR B N 1
ATOM 7366 C CA . TYR B 1 382 ? -24.031 -7.332 -3.443 1 96.06 382 TYR B CA 1
ATOM 7367 C C . TYR B 1 382 ? -25.516 -7.508 -3.736 1 96.06 382 TYR B C 1
ATOM 7369 O O . TYR B 1 382 ? -26.297 -7.855 -2.844 1 96.06 382 TYR B O 1
ATOM 7377 N N . ALA B 1 383 ? -25.891 -7.289 -5.035 1 94.62 383 ALA B N 1
ATOM 7378 C CA . ALA B 1 383 ? -27.297 -7.285 -5.402 1 94.62 383 ALA B CA 1
ATOM 7379 C C . ALA B 1 383 ? -27.766 -8.68 -5.805 1 94.62 383 ALA B C 1
ATOM 7381 O O . ALA B 1 383 ? -28.953 -8.906 -6.012 1 94.62 383 ALA B O 1
ATOM 7382 N N . LYS B 1 384 ? -26.844 -9.586 -5.879 1 94.12 384 LYS B N 1
ATOM 7383 C CA . LYS B 1 384 ? -27.203 -10.945 -6.277 1 94.12 384 LYS B CA 1
ATOM 7384 C C . LYS B 1 384 ? -27.703 -11.75 -5.09 1 94.12 384 LYS B C 1
ATOM 7386 O O . LYS B 1 384 ? -27.219 -11.594 -3.969 1 94.12 384 LYS B O 1
ATOM 7391 N N . LYS B 1 385 ? -28.672 -12.578 -5.426 1 95.62 385 LYS B N 1
ATOM 7392 C CA . LYS B 1 385 ? -29.109 -13.562 -4.441 1 95.62 385 LYS B CA 1
ATOM 7393 C C . LYS B 1 385 ? -28.156 -1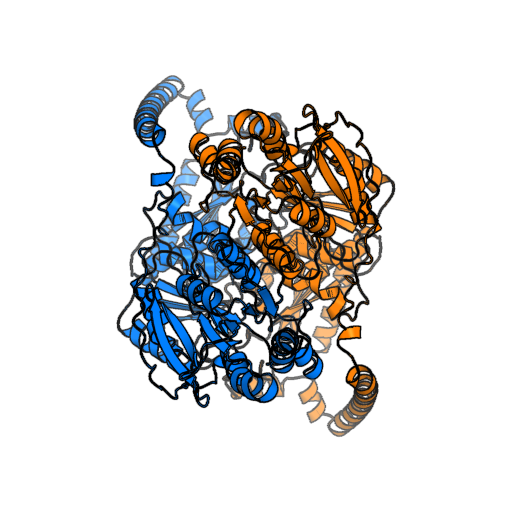4.75 -4.379 1 95.62 385 LYS B C 1
ATOM 7395 O O . LYS B 1 385 ? -27.562 -15.117 -5.391 1 95.62 385 LYS B O 1
ATOM 7400 N N . ILE B 1 386 ? -28.016 -15.25 -3.113 1 94.81 386 ILE B N 1
ATOM 7401 C CA . ILE B 1 386 ? -27.25 -16.469 -2.971 1 94.81 386 ILE B CA 1
ATOM 7402 C C . ILE B 1 386 ? -28.047 -17.656 -3.506 1 94.81 386 ILE B C 1
ATOM 7404 O O . ILE B 1 386 ? -29.125 -17.969 -2.988 1 94.81 386 ILE B O 1
ATOM 7408 N N . THR B 1 387 ? -27.531 -18.25 -4.598 1 89.94 387 THR B N 1
ATOM 7409 C CA . THR B 1 387 ? -28.25 -19.344 -5.227 1 89.94 387 THR B CA 1
ATOM 7410 C C . THR B 1 387 ? -27.328 -20.547 -5.438 1 89.94 387 THR B C 1
ATOM 7412 O O . THR B 1 387 ? -26.094 -20.406 -5.355 1 89.94 387 THR B O 1
ATOM 7415 N N . LYS B 1 388 ? -27.953 -21.641 -5.621 1 90.12 388 LYS B N 1
ATOM 7416 C CA . LYS B 1 388 ? -27.203 -22.828 -5.984 1 90.12 388 LYS B CA 1
ATOM 7417 C C . LYS B 1 388 ? -26.812 -22.812 -7.461 1 90.12 388 LYS B C 1
ATOM 7419 O O . LYS B 1 388 ? -27.547 -22.25 -8.289 1 90.12 388 LYS B O 1
ATOM 7424 N N . ALA B 1 389 ? -25.641 -23.359 -7.621 1 90.56 389 ALA B N 1
ATOM 7425 C CA . ALA B 1 389 ? -25.281 -23.594 -9.023 1 90.56 389 ALA B CA 1
ATOM 7426 C C . ALA B 1 389 ? -26.188 -24.656 -9.648 1 90.56 389 ALA B C 1
ATOM 7428 O O . ALA B 1 389 ? -26.453 -25.688 -9.039 1 90.56 389 ALA B O 1
ATOM 7429 N N . ASN B 1 390 ? -26.781 -24.312 -10.758 1 89.56 390 ASN B N 1
ATOM 7430 C CA . ASN B 1 390 ? -27.609 -25.266 -11.484 1 89.56 390 ASN B CA 1
ATOM 7431 C C . ASN B 1 390 ? -27.047 -25.547 -12.875 1 89.56 390 ASN B C 1
ATOM 7433 O O . ASN B 1 390 ? -27.328 -24.812 -13.828 1 89.56 390 ASN B O 1
ATOM 7437 N N . VAL B 1 391 ? -26.281 -26.578 -12.883 1 93.75 391 VAL B N 1
ATOM 7438 C CA . VAL B 1 391 ? -25.703 -27.047 -14.141 1 93.75 391 VAL B CA 1
ATOM 7439 C C . VAL B 1 391 ? -26.094 -28.516 -14.359 1 93.75 391 VAL B C 1
ATOM 7441 O O . VAL B 1 391 ? -25.891 -29.359 -13.484 1 93.75 391 VAL B O 1
ATOM 7444 N N . GLU B 1 392 ? -26.594 -28.828 -15.547 1 93.56 392 GLU B N 1
ATOM 7445 C CA . GLU B 1 392 ? -27.031 -30.188 -15.859 1 93.56 392 GLU B CA 1
ATOM 7446 C C . GLU B 1 392 ? -25.875 -31.188 -15.719 1 93.56 392 GLU B C 1
ATOM 7448 O O . GLU B 1 392 ? -24.766 -30.922 -16.188 1 93.56 392 GLU B O 1
ATOM 7453 N N . ASN B 1 393 ? -26.141 -32.281 -14.992 1 94.5 393 ASN B N 1
ATOM 7454 C CA . ASN B 1 393 ? -25.219 -33.406 -14.828 1 94.5 393 ASN B CA 1
ATOM 7455 C C . ASN B 1 393 ? -24.016 -33.031 -13.961 1 94.5 393 ASN B C 1
ATOM 7457 O O . ASN B 1 393 ? -22.938 -33.625 -14.07 1 94.5 393 ASN B O 1
ATOM 7461 N N . TYR B 1 394 ? -24.188 -31.938 -13.18 1 97.06 394 TYR B N 1
ATOM 7462 C CA . TYR B 1 394 ? -23.156 -31.547 -12.234 1 97.06 394 TYR B CA 1
ATOM 7463 C C . TYR B 1 394 ? -23.703 -31.5 -10.812 1 97.06 394 TYR B C 1
ATOM 7465 O O . TYR B 1 394 ? -24.891 -31.25 -10.609 1 97.06 394 TYR B O 1
ATOM 7473 N N . LYS B 1 395 ? -22.812 -31.766 -9.898 1 96.44 395 LYS B N 1
ATOM 7474 C CA . LYS B 1 395 ? -23.125 -31.688 -8.477 1 96.44 395 LYS B CA 1
ATOM 7475 C C . LYS B 1 395 ? -22.484 -30.453 -7.836 1 96.44 395 LYS B C 1
ATOM 7477 O O . LYS B 1 395 ? -21.312 -30.156 -8.094 1 96.44 395 LYS B O 1
ATOM 7482 N N . PHE B 1 396 ? -23.281 -29.734 -7.117 1 96.5 396 PHE B N 1
ATOM 7483 C CA . PHE B 1 396 ? -22.828 -28.594 -6.332 1 96.5 396 PHE B CA 1
ATOM 7484 C C . PHE B 1 396 ? -22.672 -28.969 -4.863 1 96.5 396 PHE B C 1
ATOM 7486 O O . PHE B 1 396 ? -23.641 -29.375 -4.211 1 96.5 396 PHE B O 1
ATOM 7493 N N . GLU B 1 397 ? -21.391 -28.828 -4.312 1 97 397 GLU B N 1
ATOM 7494 C CA . GLU B 1 397 ? -21.094 -29.219 -2.938 1 97 397 GLU B CA 1
ATOM 7495 C C . GLU B 1 397 ? -20.281 -28.156 -2.223 1 97 397 GLU B C 1
ATOM 7497 O O . GLU B 1 397 ? -19.594 -27.344 -2.865 1 97 397 GLU B O 1
ATOM 7502 N N . LEU B 1 398 ? -20.438 -28.203 -0.967 1 95.88 398 LEU B N 1
ATOM 7503 C CA . LEU B 1 398 ? -19.734 -27.25 -0.106 1 95.88 398 LEU B CA 1
ATOM 7504 C C . LEU B 1 398 ? -19.141 -27.969 1.112 1 95.88 398 LEU B C 1
ATOM 7506 O O . LEU B 1 398 ? -19.766 -28.891 1.654 1 95.88 398 LEU B O 1
ATOM 7510 N N . ALA B 1 399 ? -17.922 -27.625 1.515 1 96.12 399 ALA B N 1
ATOM 7511 C CA . ALA B 1 399 ? -17.297 -28.094 2.748 1 96.12 399 ALA B CA 1
ATOM 7512 C C . ALA B 1 399 ? -16.609 -26.938 3.48 1 96.12 399 ALA B C 1
ATOM 7514 O O . ALA B 1 399 ? -16.031 -26.047 2.85 1 96.12 399 ALA B O 1
ATOM 7515 N N . TYR B 1 400 ? -16.734 -26.953 4.793 1 93.81 400 TYR B N 1
ATOM 7516 C CA . TYR B 1 400 ? -15.984 -26 5.605 1 93.81 400 TYR B CA 1
ATOM 7517 C C . TYR B 1 400 ? -14.625 -26.578 6.008 1 93.81 400 TYR B C 1
ATOM 7519 O O . TYR B 1 400 ? -14.555 -27.625 6.637 1 93.81 400 TYR B O 1
ATOM 7527 N N . VAL B 1 401 ? -13.648 -25.891 5.531 1 90.06 401 VAL B N 1
ATOM 7528 C CA . VAL B 1 401 ? -12.266 -26.234 5.852 1 90.06 401 VAL B CA 1
ATOM 7529 C C . VAL B 1 401 ? -11.641 -25.156 6.723 1 90.06 401 VAL B C 1
ATOM 7531 O O . VAL B 1 401 ? -11.523 -24 6.297 1 90.06 401 VAL B O 1
ATOM 7534 N N . ARG B 1 402 ? -11.219 -25.516 7.914 1 87.69 402 ARG B N 1
ATOM 7535 C CA . ARG B 1 402 ? -10.68 -24.547 8.867 1 87.69 402 ARG B CA 1
ATOM 7536 C C . ARG B 1 402 ? -11.602 -23.344 9 1 87.69 402 ARG B C 1
ATOM 7538 O O . ARG B 1 402 ? -11.156 -22.203 8.859 1 87.69 402 ARG B O 1
ATOM 7545 N N . ASN B 1 403 ? -12.867 -23.547 8.969 1 89.62 403 ASN B N 1
ATOM 7546 C CA . ASN B 1 403 ? -13.93 -22.594 9.305 1 89.62 403 ASN B CA 1
ATOM 7547 C C . ASN B 1 403 ? -14.398 -21.828 8.07 1 89.62 403 ASN B C 1
ATOM 7549 O O . ASN B 1 403 ? -15.305 -21 8.156 1 89.62 403 ASN B O 1
ATOM 7553 N N . TYR B 1 404 ? -13.773 -22.094 6.891 1 95.38 404 TYR B N 1
ATOM 7554 C CA . TYR B 1 404 ? -14.148 -21.328 5.703 1 95.38 404 TYR B CA 1
ATOM 7555 C C . TYR B 1 404 ? -14.633 -22.25 4.59 1 95.38 404 TYR B C 1
ATOM 7557 O O . TYR B 1 404 ? -14.102 -23.344 4.402 1 95.38 404 TYR B O 1
ATOM 7565 N N . PRO B 1 405 ? -15.625 -21.844 3.912 1 96.12 405 PRO B N 1
ATOM 7566 C CA . PRO B 1 405 ? -16.234 -22.719 2.912 1 96.12 405 PRO B CA 1
ATOM 7567 C C . PRO B 1 405 ? -15.422 -22.797 1.624 1 96.12 405 PRO B C 1
ATOM 7569 O O . PRO B 1 405 ? -14.828 -21.812 1.193 1 96.12 405 PRO B O 1
ATOM 7572 N N . ILE B 1 406 ? -15.391 -23.938 1.034 1 97.06 406 ILE B N 1
ATOM 7573 C CA . ILE B 1 406 ? -14.93 -24.234 -0.318 1 97.06 406 ILE B CA 1
ATOM 7574 C C . ILE B 1 406 ? -16.062 -24.875 -1.12 1 97.06 406 ILE B C 1
ATOM 7576 O O . ILE B 1 406 ? -16.719 -25.797 -0.644 1 97.06 406 ILE B O 1
ATOM 7580 N N . VAL B 1 407 ? -16.297 -24.281 -2.295 1 97.25 407 VAL B N 1
ATOM 7581 C CA . VAL B 1 407 ? -17.344 -24.812 -3.166 1 97.25 407 VAL B CA 1
ATOM 7582 C C . VAL B 1 407 ? -16.703 -25.703 -4.238 1 97.25 407 VAL B C 1
ATOM 7584 O O . VAL B 1 407 ? -15.656 -25.375 -4.789 1 97.25 407 VAL B O 1
ATOM 7587 N N . ARG B 1 408 ? -17.391 -26.828 -4.516 1 97.69 408 ARG B N 1
ATOM 7588 C CA . ARG B 1 408 ? -16.984 -27.719 -5.594 1 97.69 408 ARG B CA 1
ATOM 7589 C C . ARG B 1 408 ? -18.172 -28.031 -6.512 1 97.69 408 ARG B C 1
ATOM 7591 O O . ARG B 1 408 ? -19.266 -28.359 -6.043 1 97.69 408 ARG B O 1
ATOM 7598 N N . ILE B 1 409 ? -17.984 -27.812 -7.781 1 98.06 409 ILE B N 1
ATOM 7599 C CA . ILE B 1 409 ? -18.922 -28.234 -8.82 1 98.06 409 ILE B CA 1
ATOM 7600 C C . ILE B 1 409 ? -18.266 -29.266 -9.727 1 98.06 409 ILE B C 1
ATOM 7602 O O . ILE B 1 409 ? -17.266 -28.969 -10.383 1 98.06 409 ILE B O 1
ATOM 7606 N N . ARG B 1 410 ? -18.828 -30.453 -9.773 1 97.5 410 ARG B N 1
ATOM 7607 C CA . ARG B 1 410 ? -18.141 -31.531 -10.484 1 97.5 410 ARG B CA 1
ATOM 7608 C C . ARG B 1 410 ? -19.141 -32.375 -11.266 1 97.5 410 ARG B C 1
ATOM 7610 O O . ARG B 1 410 ? -20.297 -32.5 -10.883 1 97.5 410 ARG B O 1
ATOM 7617 N N . PRO B 1 411 ? -18.641 -33.031 -12.344 1 96.88 411 PRO B N 1
ATOM 7618 C CA . PRO B 1 411 ? -19.516 -33.938 -13.086 1 96.88 411 PRO B CA 1
ATOM 7619 C C . PRO B 1 411 ? -19.938 -35.156 -12.266 1 96.88 411 PRO B C 1
ATOM 7621 O O . PRO B 1 411 ? -19.141 -35.688 -11.492 1 96.88 411 PRO B O 1
ATOM 7624 N N . ILE B 1 412 ? -21.125 -35.594 -12.461 1 94.38 412 ILE B N 1
ATOM 7625 C CA . ILE B 1 412 ? -21.703 -36.688 -11.68 1 94.38 412 ILE B CA 1
ATOM 7626 C C . ILE B 1 412 ? -21.281 -38.031 -12.281 1 94.38 412 ILE B C 1
ATOM 7628 O O . ILE B 1 412 ? -20.922 -38.938 -11.555 1 94.38 412 ILE B O 1
ATOM 7632 N N . VAL B 1 413 ? -21.297 -38.156 -13.594 1 88.88 413 VAL B N 1
ATOM 7633 C CA . VAL B 1 413 ? -21.188 -39.5 -14.211 1 88.88 413 VAL B CA 1
ATOM 7634 C C . VAL B 1 413 ? -19.828 -39.656 -14.859 1 88.88 413 VAL B C 1
ATOM 7636 O O . VAL B 1 413 ? -19.391 -40.781 -15.164 1 88.88 413 VAL B O 1
ATOM 7639 N N . SER B 1 414 ? -19.125 -38.594 -15.023 1 90.12 414 SER B N 1
ATOM 7640 C CA . SER B 1 414 ? -17.859 -38.656 -15.758 1 90.12 414 SER B CA 1
ATOM 7641 C C . SER B 1 414 ? -16.703 -38.156 -14.922 1 90.12 414 SER B C 1
ATOM 7643 O O . SER B 1 414 ? -16.891 -37.344 -14.016 1 90.12 414 SER B O 1
ATOM 7645 N N . ARG B 1 415 ? -15.57 -38.781 -15.336 1 95.5 415 ARG B N 1
ATOM 7646 C CA . ARG B 1 415 ? -14.336 -38.281 -14.758 1 95.5 415 ARG B CA 1
ATOM 7647 C C . ARG B 1 415 ? -14.031 -36.844 -15.25 1 95.5 415 ARG B C 1
ATOM 7649 O O . ARG B 1 415 ? -14.133 -36.594 -16.453 1 95.5 415 ARG B O 1
ATOM 7656 N N . PRO B 1 416 ? -13.68 -35.969 -14.359 1 98.06 416 PRO B N 1
ATOM 7657 C CA . PRO B 1 416 ? -13.336 -34.625 -14.82 1 98.06 416 PRO B CA 1
ATOM 7658 C C . PRO B 1 416 ? -12.078 -34.594 -15.688 1 98.06 416 PRO B C 1
ATOM 7660 O O . PRO B 1 416 ? -11.156 -35.406 -15.469 1 98.06 416 PRO B O 1
ATOM 7663 N N . THR B 1 417 ? -11.992 -33.656 -16.609 1 97.88 417 THR B N 1
ATOM 7664 C CA . THR B 1 417 ? -10.859 -33.562 -17.531 1 97.88 417 THR B CA 1
ATOM 7665 C C . THR B 1 417 ? -10.102 -32.25 -17.297 1 97.88 417 THR B C 1
ATOM 7667 O O . THR B 1 417 ? -8.977 -32.094 -17.781 1 97.88 417 THR B O 1
ATOM 7670 N N . ALA B 1 418 ? -10.688 -31.312 -16.562 1 98.44 418 ALA B N 1
ATOM 7671 C CA . ALA B 1 418 ? -10.055 -30.031 -16.281 1 98.44 418 ALA B CA 1
ATOM 7672 C C . ALA B 1 418 ? -10.391 -29.547 -14.875 1 98.44 418 ALA B C 1
ATOM 7674 O O . ALA B 1 418 ? -11.523 -29.703 -14.414 1 98.44 418 ALA B O 1
ATOM 7675 N N . THR B 1 419 ? -9.43 -29.094 -14.172 1 98.69 419 THR B N 1
ATOM 7676 C CA . THR B 1 419 ? -9.609 -28.438 -12.891 1 98.69 419 THR B CA 1
ATOM 7677 C C . THR B 1 419 ? -9.609 -26.922 -13.062 1 98.69 419 THR B C 1
ATOM 7679 O O . THR B 1 419 ? -8.641 -26.344 -13.578 1 98.69 419 THR B O 1
ATOM 7682 N N . ILE B 1 420 ? -10.664 -26.219 -12.695 1 98.88 420 ILE B N 1
ATOM 7683 C CA . ILE B 1 420 ? -10.75 -24.766 -12.727 1 98.88 420 ILE B CA 1
ATOM 7684 C C . ILE B 1 420 ? -10.852 -24.234 -11.297 1 98.88 420 ILE B C 1
ATOM 7686 O O . ILE B 1 420 ? -11.758 -24.594 -10.555 1 98.88 420 ILE B O 1
ATOM 7690 N N . VAL B 1 421 ? -9.906 -23.453 -10.859 1 98.88 421 VAL B N 1
ATOM 7691 C CA . VAL B 1 421 ? -9.914 -22.797 -9.555 1 98.88 421 VAL B CA 1
ATOM 7692 C C . VAL B 1 421 ? -10.266 -21.328 -9.711 1 98.88 421 VAL B C 1
ATOM 7694 O O . VAL B 1 421 ? -9.727 -20.641 -10.594 1 98.88 421 VAL B O 1
ATOM 7697 N N . THR B 1 422 ? -11.148 -20.812 -8.961 1 98.69 422 THR B N 1
ATOM 7698 C CA . THR B 1 422 ? -11.508 -19.406 -8.984 1 98.69 422 THR B CA 1
ATOM 7699 C C . THR B 1 422 ? -11.977 -18.938 -7.609 1 98.69 422 THR B C 1
ATOM 7701 O O . THR B 1 422 ? -11.781 -19.641 -6.613 1 98.69 422 THR B O 1
ATOM 7704 N N . TYR B 1 423 ? -12.438 -17.672 -7.465 1 98 423 TYR B N 1
ATOM 7705 C CA . TYR B 1 423 ? -12.852 -17.031 -6.223 1 98 423 TYR B CA 1
ATOM 7706 C C . TYR B 1 423 ? -13.602 -15.734 -6.5 1 98 423 TYR B C 1
ATOM 7708 O O . TYR B 1 423 ? -13.602 -15.242 -7.633 1 98 423 TYR B O 1
ATOM 7716 N N . GLY B 1 424 ? -14.258 -15.297 -5.492 1 97 424 GLY B N 1
ATOM 7717 C CA . GLY B 1 424 ? -14.82 -13.953 -5.516 1 97 424 GLY B CA 1
ATOM 7718 C C . GLY B 1 424 ? -15.812 -13.742 -6.645 1 97 424 GLY B C 1
ATOM 7719 O O . GLY B 1 424 ? -16.672 -14.586 -6.891 1 97 424 GLY B O 1
ATOM 7720 N N . GLY B 1 425 ? -15.68 -12.602 -7.297 1 95.31 425 GLY B N 1
ATOM 7721 C CA . GLY B 1 425 ? -16.625 -12.164 -8.305 1 95.31 425 GLY B CA 1
ATOM 7722 C C . GLY B 1 425 ? -16.594 -13.016 -9.562 1 95.31 425 GLY B C 1
ATOM 7723 O O . GLY B 1 425 ? -17.531 -13 -10.359 1 95.31 425 GLY B O 1
ATOM 7724 N N . MET B 1 426 ? -15.578 -13.836 -9.758 1 96.94 426 MET B N 1
ATOM 7725 C CA . MET B 1 426 ? -15.43 -14.648 -10.961 1 96.94 426 MET B CA 1
ATOM 7726 C C . MET B 1 426 ? -16.25 -15.922 -10.859 1 96.94 426 MET B C 1
ATOM 7728 O O . MET B 1 426 ? -16.469 -16.609 -11.859 1 96.94 426 MET B O 1
ATOM 7732 N N . SER B 1 427 ? -16.766 -16.266 -9.703 1 97.06 427 SER B N 1
ATOM 7733 C CA . SER B 1 427 ? -17.406 -17.547 -9.445 1 97.06 427 SER B CA 1
ATOM 7734 C C . SER B 1 427 ? -18.609 -17.766 -10.359 1 97.06 427 SER B C 1
ATOM 7736 O O . SER B 1 427 ? -18.719 -18.812 -11 1 97.06 427 SER B O 1
ATOM 7738 N N . SER B 1 428 ? -19.469 -16.766 -10.453 1 95.5 428 SER B N 1
ATOM 7739 C CA . SER B 1 428 ? -20.672 -16.906 -11.266 1 95.5 428 SER B CA 1
ATOM 7740 C C . SER B 1 428 ? -20.328 -17.016 -12.742 1 95.5 428 SER B C 1
ATOM 7742 O O . SER B 1 428 ? -20.984 -17.75 -13.484 1 95.5 428 SER B O 1
ATOM 7744 N N . ILE B 1 429 ? -19.312 -16.297 -13.141 1 96.75 429 ILE B N 1
ATOM 7745 C CA . ILE B 1 429 ? -18.906 -16.297 -14.539 1 96.75 429 ILE B CA 1
ATOM 7746 C C . ILE B 1 429 ? -18.344 -17.656 -14.922 1 96.75 429 ILE B C 1
ATOM 7748 O O . ILE B 1 429 ? -18.656 -18.188 -15.992 1 96.75 429 ILE B O 1
ATOM 7752 N N . VAL B 1 430 ? -17.578 -18.219 -14.055 1 98.38 430 VAL B N 1
ATOM 7753 C CA . VAL B 1 430 ? -16.969 -19.531 -14.312 1 98.38 430 VAL B CA 1
ATOM 7754 C C . VAL B 1 430 ? -18.062 -20.594 -14.359 1 98.38 430 VAL B C 1
ATOM 7756 O O . VAL B 1 430 ? -18.031 -21.484 -15.219 1 98.38 430 VAL B O 1
ATOM 7759 N N . VAL B 1 431 ? -19.016 -20.516 -13.453 1 97.62 431 VAL B N 1
ATOM 7760 C CA . VAL B 1 431 ? -20.125 -21.484 -13.414 1 97.62 431 VAL B CA 1
ATOM 7761 C C . VAL B 1 431 ? -20.875 -21.453 -14.734 1 97.62 431 VAL B C 1
ATOM 7763 O O . VAL B 1 431 ? -21.234 -22.5 -15.281 1 97.62 431 VAL B O 1
ATOM 7766 N N . ASP B 1 432 ? -21.016 -20.25 -15.289 1 96.94 432 ASP B N 1
ATOM 7767 C CA . ASP B 1 432 ? -21.75 -20.062 -16.531 1 96.94 432 ASP B CA 1
ATOM 7768 C C . ASP B 1 432 ? -21.016 -20.672 -17.719 1 96.94 432 ASP B C 1
ATOM 7770 O O . ASP B 1 432 ? -21.594 -20.906 -18.781 1 96.94 432 ASP B O 1
ATOM 7774 N N . CYS B 1 433 ? -19.766 -20.938 -17.547 1 98.19 433 CYS B N 1
ATOM 7775 C CA . CYS B 1 433 ? -18.938 -21.438 -18.641 1 98.19 433 CYS B CA 1
ATOM 7776 C C . CYS B 1 433 ? -19.016 -22.969 -18.703 1 98.19 433 CYS B C 1
ATOM 7778 O O . CYS B 1 433 ? -18.641 -23.562 -19.703 1 98.19 433 CYS B O 1
ATOM 7780 N N . ILE B 1 434 ? -19.5 -23.688 -17.656 1 97.94 434 ILE B N 1
ATOM 7781 C CA . ILE B 1 434 ? -19.375 -25.125 -17.516 1 97.94 434 ILE B CA 1
ATOM 7782 C C . ILE B 1 434 ? -20.109 -25.828 -18.656 1 97.94 434 ILE B C 1
ATOM 7784 O O . ILE B 1 434 ? -19.547 -26.688 -19.328 1 97.94 434 ILE B O 1
ATOM 7788 N N . ALA B 1 435 ? -21.375 -25.406 -18.891 1 96.62 435 ALA B N 1
ATOM 7789 C CA . ALA B 1 435 ? -22.203 -26.062 -19.906 1 96.62 435 ALA B CA 1
ATOM 7790 C C . ALA B 1 435 ? -21.578 -25.906 -21.281 1 96.62 435 ALA B C 1
ATOM 7792 O O . ALA B 1 435 ? -21.5 -26.891 -22.047 1 96.62 435 ALA B O 1
ATOM 7793 N N . THR B 1 436 ? -21.172 -24.672 -21.562 1 97.25 436 THR B N 1
ATOM 7794 C CA . THR B 1 436 ? -20.578 -24.422 -22.875 1 97.25 436 THR B CA 1
ATOM 7795 C C . THR B 1 436 ? -19.297 -25.219 -23.062 1 97.25 436 THR B C 1
ATOM 7797 O O . THR B 1 436 ? -19.062 -25.781 -24.141 1 97.25 436 THR B O 1
ATOM 7800 N N . LEU B 1 437 ? -18.469 -25.312 -22.047 1 97.81 437 LEU B N 1
ATOM 7801 C CA . LEU B 1 437 ? -17.234 -26.094 -22.125 1 97.81 437 LEU B CA 1
ATOM 7802 C C . LEU B 1 437 ? -17.531 -27.562 -22.391 1 97.81 437 LEU B C 1
ATOM 7804 O O . LEU B 1 437 ? -16.828 -28.219 -23.156 1 97.81 437 LEU B O 1
ATOM 7808 N N . PHE B 1 438 ? -18.594 -28.047 -21.828 1 95.94 438 PHE B N 1
ATOM 7809 C CA . PHE B 1 438 ? -18.969 -29.453 -21.984 1 95.94 438 PHE B CA 1
ATOM 7810 C C . PHE B 1 438 ? -19.516 -29.703 -23.391 1 95.94 438 PHE B C 1
ATOM 7812 O O . PHE B 1 438 ? -18.984 -30.562 -24.109 1 95.94 438 PHE B O 1
ATOM 7819 N N . TYR B 1 439 ? -20.453 -28.906 -23.828 1 95.5 439 TYR B N 1
ATOM 7820 C CA . TYR B 1 439 ? -21.188 -29.203 -25.047 1 95.5 439 TYR B CA 1
ATOM 7821 C C . TYR B 1 439 ? -20.359 -28.859 -26.281 1 95.5 439 TYR B C 1
ATOM 7823 O O . TYR B 1 439 ? -20.453 -29.562 -27.297 1 95.5 439 TYR B O 1
ATOM 7831 N N . GLU B 1 440 ? -19.594 -27.891 -26.156 1 96.12 440 GLU B N 1
ATOM 7832 C CA . GLU B 1 440 ? -18.906 -27.422 -27.359 1 96.12 440 GLU B CA 1
ATOM 7833 C C . GLU B 1 440 ? -17.484 -27.969 -27.438 1 96.12 440 GLU B C 1
ATOM 7835 O O . GLU B 1 440 ? -16.922 -28.125 -28.531 1 96.12 440 GLU B O 1
ATOM 7840 N N . TYR B 1 441 ? -16.891 -28.359 -26.281 1 96.56 441 TYR B N 1
ATOM 7841 C CA . TYR B 1 441 ? -15.477 -28.719 -26.312 1 96.56 441 TYR B CA 1
ATOM 7842 C C . TYR B 1 441 ? -15.242 -30.062 -25.641 1 96.56 441 TYR B C 1
ATOM 7844 O O . TYR B 1 441 ? -14.109 -30.547 -25.562 1 96.56 441 TYR B O 1
ATOM 7852 N N . ASP B 1 442 ? -16.281 -30.688 -25.094 1 96 442 ASP B N 1
ATOM 7853 C CA . ASP B 1 442 ? -16.219 -31.969 -24.391 1 96 442 ASP B CA 1
ATOM 7854 C C . ASP B 1 442 ? -15.297 -31.875 -23.172 1 96 442 ASP B C 1
ATOM 7856 O O . ASP B 1 442 ? -14.539 -32.812 -22.906 1 96 442 ASP B O 1
ATOM 7860 N N . VAL B 1 443 ? -15.266 -30.703 -22.609 1 97.75 443 VAL B N 1
ATOM 7861 C CA . VAL B 1 443 ? -14.5 -30.484 -21.375 1 97.75 443 VAL B CA 1
ATOM 7862 C C . VAL B 1 443 ? -15.398 -30.719 -20.156 1 97.75 443 VAL B C 1
ATOM 7864 O O . VAL B 1 443 ? -16.391 -30.016 -19.969 1 97.75 443 VAL B O 1
ATOM 7867 N N . LYS B 1 444 ? -15.094 -31.75 -19.406 1 98.12 444 LYS B N 1
ATOM 7868 C CA . LYS B 1 444 ? -15.773 -32 -18.141 1 98.12 444 LYS B CA 1
ATOM 7869 C C . LYS B 1 444 ? -15.047 -31.328 -16.984 1 98.12 444 LYS B C 1
ATOM 7871 O O . LYS B 1 444 ? -14.234 -31.969 -16.297 1 98.12 444 LYS B O 1
ATOM 7876 N N . ALA B 1 445 ? -15.477 -30.141 -16.672 1 98.25 445 ALA B N 1
ATOM 7877 C CA . ALA B 1 445 ? -14.742 -29.281 -15.727 1 98.25 445 ALA B CA 1
ATOM 7878 C C . ALA B 1 445 ? -15.141 -29.609 -14.289 1 98.25 445 ALA B C 1
ATOM 7880 O O . ALA B 1 445 ? -16.312 -29.797 -13.992 1 98.25 445 ALA B O 1
ATOM 7881 N N . GLU B 1 446 ? -14.188 -29.781 -13.438 1 98.62 446 GLU B N 1
ATOM 7882 C CA . GLU B 1 446 ? -14.375 -29.641 -11.992 1 98.62 446 GLU B CA 1
ATOM 7883 C C . GLU B 1 446 ? -13.953 -28.266 -11.5 1 98.62 446 GLU B C 1
ATOM 7885 O O . GLU B 1 446 ? -12.797 -27.875 -11.656 1 98.62 446 GLU B O 1
ATOM 7890 N N . VAL B 1 447 ? -14.898 -27.531 -10.906 1 98.75 447 VAL B N 1
ATOM 7891 C CA . VAL B 1 447 ? -14.672 -26.156 -10.492 1 98.75 447 VAL B CA 1
ATOM 7892 C C . VAL B 1 447 ? -14.523 -26.094 -8.977 1 98.75 447 VAL B C 1
ATOM 7894 O O . VAL B 1 447 ? -15.367 -26.609 -8.242 1 98.75 447 VAL B O 1
ATOM 7897 N N . ILE B 1 448 ? -13.461 -25.531 -8.477 1 98.69 448 ILE B N 1
ATOM 7898 C CA . ILE B 1 448 ? -13.195 -25.297 -7.062 1 98.69 448 ILE B CA 1
ATOM 7899 C C . ILE B 1 448 ? -13.219 -23.797 -6.777 1 98.69 448 ILE B C 1
ATOM 7901 O O . ILE B 1 448 ? -12.438 -23.047 -7.355 1 98.69 448 ILE B O 1
ATOM 7905 N N . ILE B 1 449 ? -14.086 -23.344 -5.945 1 98.31 449 ILE B N 1
ATOM 7906 C CA . ILE B 1 449 ? -14.258 -21.938 -5.609 1 98.31 449 ILE B CA 1
ATOM 7907 C C . ILE B 1 449 ? -13.836 -21.688 -4.16 1 98.31 449 ILE B C 1
ATOM 7909 O O . ILE B 1 449 ? -14.469 -22.203 -3.234 1 98.31 449 ILE B O 1
ATOM 7913 N N . LEU B 1 450 ? -12.852 -20.875 -4.008 1 97.88 450 LEU B N 1
ATOM 7914 C CA . LEU B 1 450 ? -12.273 -20.609 -2.695 1 97.88 450 LEU B CA 1
ATOM 7915 C C . LEU B 1 450 ? -12.945 -19.406 -2.041 1 97.88 450 LEU B C 1
ATOM 7917 O O . LEU B 1 450 ? -13.305 -18.438 -2.723 1 97.88 450 LEU B O 1
ATOM 7921 N N . SER B 1 451 ? -13.094 -19.469 -0.718 1 97.69 451 SER B N 1
ATOM 7922 C CA . SER B 1 451 ? -13.445 -18.281 0.052 1 97.69 451 SER B CA 1
ATOM 7923 C C . SER B 1 451 ? -12.219 -17.703 0.753 1 97.69 451 SER B C 1
ATOM 7925 O O . SER B 1 451 ? -12.047 -16.469 0.797 1 97.69 451 SER B O 1
ATOM 7927 N N . LYS B 1 452 ? -11.406 -18.562 1.362 1 97.44 452 LYS B N 1
ATOM 7928 C CA . LYS B 1 452 ? -10.133 -18.141 1.923 1 97.44 452 LYS B CA 1
ATOM 7929 C C . LYS B 1 452 ? -9.016 -18.219 0.88 1 97.44 452 LYS B C 1
ATOM 7931 O O . LYS B 1 452 ? -8.609 -19.312 0.485 1 97.44 452 LYS B O 1
ATOM 7936 N N . ILE B 1 453 ? -8.531 -17.062 0.455 1 97.94 453 ILE B N 1
ATOM 7937 C CA . ILE B 1 453 ? -7.555 -17.062 -0.63 1 97.94 453 ILE B CA 1
ATOM 7938 C C . ILE B 1 453 ? -6.156 -16.812 -0.07 1 97.94 453 ILE B C 1
ATOM 7940 O O . ILE B 1 453 ? -5.168 -16.875 -0.804 1 97.94 453 ILE B O 1
ATOM 7944 N N . LYS B 1 454 ? -6.004 -16.578 1.226 1 96.81 454 LYS B N 1
ATOM 7945 C CA . LYS B 1 454 ? -4.719 -16.594 1.923 1 96.81 454 LYS B CA 1
ATOM 7946 C C . LYS B 1 454 ? -4.887 -17.016 3.379 1 96.81 454 LYS B C 1
ATOM 7948 O O . LYS B 1 454 ? -5.629 -16.375 4.133 1 96.81 454 LYS B O 1
ATOM 7953 N N . PRO B 1 455 ? -4.25 -17.922 3.861 1 94.75 455 PRO B N 1
ATOM 7954 C CA . PRO B 1 455 ? -3.555 -18.891 3.008 1 94.75 455 PRO B CA 1
ATOM 7955 C C . PRO B 1 455 ? -4.516 -19.766 2.215 1 94.75 455 PRO B C 1
ATOM 7957 O O . PRO B 1 455 ? -5.633 -20.031 2.666 1 94.75 455 PRO B O 1
ATOM 7960 N N . VAL B 1 456 ? -4.102 -20.219 1.121 1 95.81 456 VAL B N 1
ATOM 7961 C CA . VAL B 1 456 ? -4.895 -21.094 0.266 1 95.81 456 VAL B CA 1
ATOM 7962 C C . VAL B 1 456 ? -4.871 -22.516 0.826 1 95.81 456 VAL B C 1
ATOM 7964 O O . VAL B 1 456 ? -3.834 -23 1.295 1 95.81 456 VAL B O 1
ATOM 7967 N N . ASP B 1 457 ? -6.004 -23.172 0.852 1 93.94 457 ASP B N 1
ATOM 7968 C CA . ASP B 1 457 ? -6.066 -24.625 1.08 1 93.94 457 ASP B CA 1
ATOM 7969 C C . ASP B 1 457 ? -5.875 -25.391 -0.224 1 93.94 457 ASP B C 1
ATOM 7971 O O . ASP B 1 457 ? -6.773 -25.422 -1.068 1 93.94 457 ASP B O 1
ATOM 7975 N N . TYR B 1 458 ? -4.828 -26.125 -0.338 1 95.56 458 TYR B N 1
ATOM 7976 C CA . TYR B 1 458 ? -4.406 -26.641 -1.637 1 95.56 458 TYR B CA 1
ATOM 7977 C C . TYR B 1 458 ? -4.898 -28.062 -1.844 1 95.56 458 TYR B C 1
ATOM 7979 O O . TYR B 1 458 ? -4.859 -28.578 -2.961 1 95.56 458 TYR B O 1
ATOM 7987 N N . ASP B 1 459 ? -5.398 -28.734 -0.836 1 94.19 459 ASP B N 1
ATOM 7988 C CA . ASP B 1 459 ? -5.617 -30.172 -0.867 1 94.19 459 ASP B CA 1
ATOM 7989 C C . ASP B 1 459 ? -6.551 -30.562 -2.012 1 94.19 459 ASP B C 1
ATOM 7991 O O . ASP B 1 459 ? -6.219 -31.438 -2.822 1 94.19 459 ASP B O 1
ATOM 7995 N N . GLU B 1 460 ? -7.66 -29.875 -2.104 1 95.44 460 GLU B N 1
ATOM 7996 C CA . GLU B 1 460 ? -8.633 -30.234 -3.129 1 95.44 460 GLU B CA 1
ATOM 7997 C C . GLU B 1 460 ? -8.148 -29.812 -4.52 1 95.44 460 GLU B C 1
ATOM 7999 O O . GLU B 1 460 ? -8.469 -30.469 -5.512 1 95.44 460 GLU B O 1
ATOM 8004 N N . ILE B 1 461 ? -7.402 -28.781 -4.617 1 97.56 461 ILE B N 1
ATOM 8005 C CA . ILE B 1 461 ? -6.836 -28.328 -5.883 1 97.56 461 ILE B CA 1
ATOM 8006 C C . ILE B 1 461 ? -5.844 -29.359 -6.406 1 97.56 461 ILE B C 1
ATOM 8008 O O . ILE B 1 461 ? -5.891 -29.734 -7.582 1 97.56 461 ILE B O 1
ATOM 8012 N N . ILE B 1 462 ? -5.008 -29.828 -5.488 1 96.75 462 ILE B N 1
ATOM 8013 C CA . ILE B 1 462 ? -3.996 -30.828 -5.848 1 96.75 462 ILE B CA 1
ATOM 8014 C C . ILE B 1 462 ? -4.676 -32.125 -6.242 1 96.75 462 ILE B C 1
ATOM 8016 O O . ILE B 1 462 ? -4.336 -32.719 -7.266 1 96.75 462 ILE B O 1
ATOM 8020 N N . ARG B 1 463 ? -5.625 -32.562 -5.43 1 95.25 463 ARG B N 1
ATOM 8021 C CA . ARG B 1 463 ? -6.355 -33.812 -5.723 1 95.25 463 ARG B CA 1
ATOM 8022 C C . ARG B 1 463 ? -6.977 -33.75 -7.113 1 95.25 463 ARG B C 1
ATOM 8024 O O . ARG B 1 463 ? -6.773 -34.656 -7.926 1 95.25 463 ARG B O 1
ATOM 8031 N N . SER B 1 464 ? -7.699 -32.688 -7.395 1 97.12 464 SER B N 1
ATOM 8032 C CA . SER B 1 464 ? -8.383 -32.531 -8.672 1 97.12 464 SER B CA 1
ATOM 8033 C C . SER B 1 464 ? -7.383 -32.469 -9.828 1 97.12 464 SER B C 1
ATOM 8035 O O . SER B 1 464 ? -7.578 -33.094 -10.867 1 97.12 464 SER B O 1
ATOM 8037 N N . THR B 1 465 ? -6.344 -31.703 -9.648 1 97.56 465 THR B N 1
ATOM 8038 C CA . THR B 1 465 ? -5.34 -31.5 -10.688 1 97.56 465 THR B CA 1
ATOM 8039 C C . THR B 1 465 ? -4.633 -32.812 -11.008 1 97.56 465 THR B C 1
ATOM 8041 O O . THR B 1 465 ? -4.285 -33.094 -12.164 1 97.56 465 THR B O 1
ATOM 8044 N N . ASN B 1 466 ? -4.379 -33.625 -9.977 1 95.94 466 ASN B N 1
ATOM 8045 C CA . ASN B 1 466 ? -3.748 -34.906 -10.195 1 95.94 466 ASN B CA 1
ATOM 8046 C C . ASN B 1 466 ? -4.621 -35.844 -11.047 1 95.94 466 ASN B C 1
ATOM 8048 O O . ASN B 1 466 ? -4.105 -36.656 -11.812 1 95.94 466 ASN B O 1
ATOM 8052 N N . VAL B 1 467 ? -5.883 -35.688 -10.93 1 96.06 467 VAL B N 1
ATOM 8053 C CA . VAL B 1 467 ? -6.828 -36.5 -11.688 1 96.06 467 VAL B CA 1
ATOM 8054 C C . VAL B 1 467 ? -6.926 -35.969 -13.117 1 96.06 467 VAL B C 1
ATOM 8056 O O . VAL B 1 467 ? -6.883 -36.75 -14.07 1 96.06 467 VAL B O 1
ATOM 8059 N N . THR B 1 468 ? -6.992 -34.656 -13.273 1 97 468 THR B N 1
ATOM 8060 C CA . THR B 1 468 ? -7.324 -34.094 -14.57 1 97 468 THR B CA 1
ATOM 8061 C C . THR B 1 468 ? -6.059 -33.812 -15.383 1 97 468 THR B C 1
ATOM 8063 O O . THR B 1 468 ? -6.105 -33.719 -16.609 1 97 468 THR B O 1
ATOM 8066 N N . GLY B 1 469 ? -4.984 -33.531 -14.656 1 95.69 469 GLY B N 1
ATOM 8067 C CA . GLY B 1 469 ? -3.734 -33.156 -15.305 1 95.69 469 GLY B CA 1
ATOM 8068 C C . GLY B 1 469 ? -3.742 -31.734 -15.852 1 95.69 469 GLY B C 1
ATOM 8069 O O . GLY B 1 469 ? -2.74 -31.281 -16.406 1 95.69 469 GLY B O 1
ATOM 8070 N N . HIS B 1 470 ? -4.871 -31.062 -15.828 1 97.31 470 HIS B N 1
ATOM 8071 C CA . HIS B 1 470 ? -5.039 -29.719 -16.375 1 97.31 470 HIS B CA 1
ATOM 8072 C C . HIS B 1 470 ? -5.578 -28.75 -15.312 1 97.31 470 HIS B C 1
ATOM 8074 O O . HIS B 1 470 ? -6.688 -28.938 -14.805 1 97.31 470 HIS B O 1
ATOM 8080 N N . LEU B 1 471 ? -4.805 -27.719 -14.953 1 98.31 471 LEU B N 1
ATOM 8081 C CA . LEU B 1 471 ? -5.18 -26.734 -13.953 1 98.31 471 LEU B CA 1
ATOM 8082 C C . LEU B 1 471 ? -5.352 -25.359 -14.586 1 98.31 471 LEU B C 1
ATOM 8084 O O . LEU B 1 471 ? -4.422 -24.828 -15.203 1 98.31 471 LEU B O 1
ATOM 8088 N N . PHE B 1 472 ? -6.523 -24.797 -14.508 1 98.81 472 PHE B N 1
ATOM 8089 C CA . PHE B 1 472 ? -6.809 -23.422 -14.914 1 98.81 472 PHE B CA 1
ATOM 8090 C C . PHE B 1 472 ? -7.172 -22.562 -13.711 1 98.81 472 PHE B C 1
ATOM 8092 O O . PHE B 1 472 ? -7.992 -22.953 -12.883 1 98.81 472 PHE B O 1
ATOM 8099 N N . VAL B 1 473 ? -6.535 -21.438 -13.516 1 98.81 473 VAL B N 1
ATOM 8100 C CA . VAL B 1 473 ? -6.883 -20.516 -12.445 1 98.81 473 VAL B CA 1
ATOM 8101 C C . VAL B 1 473 ? -7.461 -19.234 -13.039 1 98.81 473 VAL B C 1
ATOM 8103 O O . VAL B 1 473 ? -6.793 -18.547 -13.828 1 98.81 473 VAL B O 1
ATOM 8106 N N . VAL B 1 474 ? -8.68 -18.922 -12.711 1 98.75 474 VAL B N 1
ATOM 8107 C CA . VAL B 1 474 ? -9.391 -17.766 -13.258 1 98.75 474 VAL B CA 1
ATOM 8108 C C . VAL B 1 474 ? -9.438 -16.641 -12.219 1 98.75 474 VAL B C 1
ATOM 8110 O O . VAL B 1 474 ? -9.945 -16.844 -11.109 1 98.75 474 VAL B O 1
ATOM 8113 N N . GLU B 1 475 ? -8.922 -15.531 -12.586 1 97 475 GLU B N 1
ATOM 8114 C CA . GLU B 1 475 ? -8.836 -14.391 -11.672 1 97 475 GLU B CA 1
ATOM 8115 C C . GLU B 1 475 ? -9.5 -13.156 -12.273 1 97 475 GLU B C 1
ATOM 8117 O O . GLU B 1 475 ? -9.531 -12.992 -13.5 1 97 475 GLU B O 1
ATOM 8122 N N . GLU B 1 476 ? -9.945 -12.266 -11.383 1 94.62 476 GLU B N 1
ATOM 8123 C CA . GLU B 1 476 ? -10.609 -11.055 -11.844 1 94.62 476 GLU B CA 1
ATOM 8124 C C . GLU B 1 476 ? -9.594 -9.977 -12.234 1 94.62 476 GLU B C 1
ATOM 8126 O O . GLU B 1 476 ? -9.781 -9.266 -13.227 1 94.62 476 GLU B O 1
ATOM 8131 N N . GLY B 1 477 ? -8.562 -9.836 -11.414 1 95.06 477 GLY B N 1
ATOM 8132 C CA . GLY B 1 477 ? -7.508 -8.891 -11.727 1 95.06 477 GLY B CA 1
ATOM 8133 C C . GLY B 1 477 ? -6.516 -9.414 -12.75 1 95.06 477 GLY B C 1
ATOM 8134 O O . GLY B 1 477 ? -6.758 -10.438 -13.391 1 95.06 477 GLY B O 1
ATOM 8135 N N . SER B 1 478 ? -5.441 -8.719 -13.016 1 95.44 478 SER B N 1
ATOM 8136 C CA . SER B 1 478 ? -4.414 -9.141 -13.961 1 95.44 478 SER B CA 1
ATOM 8137 C C . SER B 1 478 ? -3.605 -10.312 -13.414 1 95.44 478 SER B C 1
ATOM 8139 O O . SER B 1 478 ? -3.631 -10.578 -12.211 1 95.44 478 SER B O 1
ATOM 8141 N N . ALA B 1 479 ? -2.871 -10.961 -14.203 1 95.56 479 ALA B N 1
ATOM 8142 C CA . ALA B 1 479 ? -2.305 -12.266 -13.875 1 95.56 479 ALA B CA 1
ATOM 8143 C C . ALA B 1 479 ? -0.972 -12.117 -13.148 1 95.56 479 ALA B C 1
ATOM 8145 O O . ALA B 1 479 ? -0.644 -12.922 -12.266 1 95.56 479 ALA B O 1
ATOM 8146 N N . CYS B 1 480 ? -0.161 -11.133 -13.492 1 94.5 480 CYS B N 1
ATOM 8147 C CA . CYS B 1 480 ? 1.211 -11.047 -13 1 94.5 480 CYS B CA 1
ATOM 8148 C C . CYS B 1 480 ? 1.245 -10.953 -11.477 1 94.5 480 CYS B C 1
ATOM 8150 O O . CYS B 1 480 ? 0.705 -10.016 -10.898 1 94.5 480 CYS B O 1
ATOM 8152 N N . ASN B 1 481 ? 1.857 -11.961 -10.883 1 96.69 481 ASN B N 1
ATOM 8153 C CA . ASN B 1 481 ? 2.002 -12.062 -9.43 1 96.69 481 ASN B CA 1
ATOM 8154 C C . ASN B 1 481 ? 0.646 -12.07 -8.734 1 96.69 481 ASN B C 1
ATOM 8156 O O . ASN B 1 481 ? 0.492 -11.492 -7.656 1 96.69 481 ASN B O 1
ATOM 8160 N N . GLY B 1 482 ? -0.347 -12.633 -9.391 1 97 482 GLY B N 1
ATOM 8161 C CA . GLY B 1 482 ? -1.652 -12.844 -8.781 1 97 482 GLY B CA 1
ATOM 8162 C C . GLY B 1 482 ? -1.763 -14.172 -8.055 1 97 482 GLY B C 1
ATOM 8163 O O . GLY B 1 482 ? -0.762 -14.867 -7.863 1 97 482 GLY B O 1
ATOM 8164 N N . ILE B 1 483 ? -2.938 -14.492 -7.637 1 97.69 483 ILE B N 1
ATOM 8165 C CA . ILE B 1 483 ? -3.182 -15.719 -6.895 1 97.69 483 ILE B CA 1
ATOM 8166 C C . ILE B 1 483 ? -2.871 -16.922 -7.777 1 97.69 483 ILE B C 1
ATOM 8168 O O . ILE B 1 483 ? -2.393 -17.953 -7.289 1 97.69 483 ILE B O 1
ATOM 8172 N N . GLY B 1 484 ? -3.143 -16.797 -9.102 1 98.38 484 GLY B N 1
ATOM 8173 C CA . GLY B 1 484 ? -2.848 -17.891 -10.023 1 98.38 484 GLY B CA 1
ATOM 8174 C C . GLY B 1 484 ? -1.389 -18.297 -10.016 1 98.38 484 GLY B C 1
ATOM 8175 O O . GLY B 1 484 ? -1.074 -19.484 -10.062 1 98.38 484 GLY B O 1
ATOM 8176 N N . SER B 1 485 ? -0.475 -17.281 -9.953 1 98.38 485 SER B N 1
ATOM 8177 C CA . SER B 1 485 ? 0.952 -17.578 -9.852 1 98.38 485 SER B CA 1
ATOM 8178 C C . SER B 1 485 ? 1.258 -18.422 -8.625 1 98.38 485 SER B C 1
ATOM 8180 O O . SER B 1 485 ? 1.982 -19.422 -8.711 1 98.38 485 SER B O 1
ATOM 8182 N N . GLU B 1 486 ? 0.661 -18.047 -7.523 1 98.38 486 GLU B N 1
ATOM 8183 C CA . GLU B 1 486 ? 0.907 -18.719 -6.258 1 98.38 486 GLU B CA 1
ATOM 8184 C C . GLU B 1 486 ? 0.342 -20.141 -6.277 1 98.38 486 GLU B C 1
ATOM 8186 O O . GLU B 1 486 ? 1.007 -21.094 -5.848 1 98.38 486 GLU B O 1
ATOM 8191 N N . ILE B 1 487 ? -0.86 -20.297 -6.789 1 98.56 487 ILE B N 1
ATOM 8192 C CA . ILE B 1 487 ? -1.518 -21.594 -6.801 1 98.56 487 ILE B CA 1
ATOM 8193 C C . ILE B 1 487 ? -0.745 -22.547 -7.703 1 98.56 487 ILE B C 1
ATOM 8195 O O . ILE B 1 487 ? -0.439 -23.672 -7.305 1 98.56 487 ILE B O 1
ATOM 8199 N N . ILE B 1 488 ? -0.406 -22.125 -8.883 1 98.25 488 ILE B N 1
ATOM 8200 C CA . ILE B 1 488 ? 0.284 -22.969 -9.844 1 98.25 488 ILE B CA 1
ATOM 8201 C C . ILE B 1 488 ? 1.643 -23.391 -9.281 1 98.25 488 ILE B C 1
ATOM 8203 O O . ILE B 1 488 ? 1.998 -24.562 -9.312 1 98.25 488 ILE B O 1
ATOM 8207 N N . ALA B 1 489 ? 2.395 -22.422 -8.727 1 98.19 489 ALA B N 1
ATOM 8208 C CA . ALA B 1 489 ? 3.703 -22.734 -8.156 1 98.19 489 ALA B CA 1
ATOM 8209 C C . ALA B 1 489 ? 3.576 -23.719 -7 1 98.19 489 ALA B C 1
ATOM 8211 O O . ALA B 1 489 ? 4.332 -24.688 -6.918 1 98.19 489 ALA B O 1
ATOM 8212 N N . SER B 1 490 ? 2.594 -23.5 -6.16 1 97.5 490 SER B N 1
ATOM 8213 C CA . SER B 1 490 ? 2.402 -24.328 -4.977 1 97.5 490 SER B CA 1
ATOM 8214 C C . SER B 1 490 ? 1.979 -25.734 -5.363 1 97.5 490 SER B C 1
ATOM 8216 O O . SER B 1 490 ? 2.436 -26.719 -4.766 1 97.5 490 SER B O 1
ATOM 8218 N N . VAL B 1 491 ? 1.104 -25.828 -6.32 1 97.38 491 VAL B N 1
ATOM 8219 C CA . VAL B 1 491 ? 0.649 -27.125 -6.777 1 97.38 491 VAL B CA 1
ATOM 8220 C C . VAL B 1 491 ? 1.82 -27.906 -7.383 1 97.38 491 VAL B C 1
ATOM 8222 O O . VAL B 1 491 ? 2.012 -29.078 -7.09 1 97.38 491 VAL B O 1
ATOM 8225 N N . LEU B 1 492 ? 2.598 -27.219 -8.195 1 96.5 492 LEU B N 1
ATOM 8226 C CA . LEU B 1 492 ? 3.75 -27.859 -8.82 1 96.5 492 LEU B CA 1
ATOM 8227 C C . LEU B 1 492 ? 4.723 -28.359 -7.758 1 96.5 492 LEU B C 1
ATOM 8229 O O . LEU B 1 492 ? 5.27 -29.469 -7.883 1 96.5 492 LEU B O 1
ATOM 8233 N N . GLU B 1 493 ? 4.934 -27.625 -6.719 1 95.69 493 GLU B N 1
ATOM 8234 C CA . GLU B 1 493 ? 5.883 -27.969 -5.664 1 95.69 493 GLU B CA 1
ATOM 8235 C C . GLU B 1 493 ? 5.398 -29.172 -4.859 1 95.69 493 GLU B C 1
ATOM 8237 O O . GLU B 1 493 ? 6.188 -29.828 -4.172 1 95.69 493 GLU B O 1
ATOM 8242 N N . ARG B 1 494 ? 4.117 -29.453 -5.004 1 93 494 ARG B N 1
ATOM 8243 C CA . ARG B 1 494 ? 3.535 -30.453 -4.109 1 93 494 ARG B CA 1
ATOM 8244 C C . ARG B 1 494 ? 3.098 -31.688 -4.879 1 93 494 ARG B C 1
ATOM 8246 O O . ARG B 1 494 ? 2.516 -32.625 -4.305 1 93 494 ARG B O 1
ATOM 8253 N N . THR B 1 495 ? 3.268 -31.594 -6.168 1 89.44 495 THR B N 1
ATOM 8254 C CA . THR B 1 495 ? 2.893 -32.75 -6.969 1 89.44 495 THR B CA 1
ATOM 8255 C C . THR B 1 495 ? 4.102 -33.312 -7.711 1 89.44 495 THR B C 1
ATOM 8257 O O . THR B 1 495 ? 5.07 -32.594 -7.965 1 89.44 495 THR B O 1
ATOM 8260 N N . GLU B 1 496 ? 4.09 -34.594 -8.023 1 84.19 496 GLU B N 1
ATOM 8261 C CA . GLU B 1 496 ? 5.137 -35.25 -8.812 1 84.19 496 GLU B CA 1
ATOM 8262 C C . GLU B 1 496 ? 4.672 -35.5 -10.242 1 84.19 496 GLU B C 1
ATOM 8264 O O . GLU B 1 496 ? 5.473 -35.875 -11.102 1 84.19 496 GLU B O 1
ATOM 8269 N N . ASN B 1 497 ? 3.453 -35.25 -10.438 1 87.62 497 ASN B N 1
ATOM 8270 C CA . ASN B 1 497 ? 2.869 -35.5 -11.75 1 87.62 497 ASN B CA 1
ATOM 8271 C C . ASN B 1 497 ? 3.117 -34.312 -12.703 1 87.62 497 ASN B C 1
ATOM 8273 O O . ASN B 1 497 ? 3.369 -33.188 -12.266 1 87.62 497 ASN B O 1
ATOM 8277 N N . ARG B 1 498 ? 3.174 -34.688 -13.914 1 90.94 498 ARG B N 1
ATOM 8278 C CA . ARG B 1 498 ? 3.158 -33.625 -14.922 1 90.94 498 ARG B CA 1
ATOM 8279 C C . ARG B 1 498 ? 1.808 -32.938 -14.953 1 90.94 498 ARG B C 1
ATOM 8281 O O . ARG B 1 498 ? 0.76 -33.562 -14.961 1 90.94 498 ARG B O 1
ATOM 8288 N N . ILE B 1 499 ? 1.862 -31.656 -14.938 1 93.19 499 ILE B N 1
ATOM 8289 C CA . ILE B 1 499 ? 0.617 -30.906 -14.977 1 93.19 499 ILE B CA 1
ATOM 8290 C C . ILE B 1 499 ? 0.719 -29.797 -16.031 1 93.19 499 ILE B C 1
ATOM 8292 O O . ILE B 1 499 ? 1.802 -29.266 -16.266 1 93.19 499 ILE B O 1
ATOM 8296 N N . TYR B 1 500 ? -0.345 -29.609 -16.734 1 95.69 500 TYR B N 1
ATOM 8297 C CA . TYR B 1 500 ? -0.565 -28.422 -17.547 1 95.69 500 TYR B CA 1
ATOM 8298 C C . TYR B 1 500 ? -1.312 -27.359 -16.766 1 95.69 500 TYR B C 1
ATOM 8300 O O . TYR B 1 500 ? -2.273 -27.656 -16.047 1 95.69 500 TYR B O 1
ATOM 8308 N N . ALA B 1 501 ? -0.829 -26.156 -16.781 1 97.06 501 ALA B N 1
ATOM 8309 C CA . ALA B 1 501 ? -1.515 -25.094 -16.047 1 97.06 501 ALA B CA 1
ATOM 8310 C C . ALA B 1 501 ? -1.583 -23.812 -16.859 1 97.06 501 ALA B C 1
ATOM 8312 O O . ALA B 1 501 ? -0.692 -23.531 -17.672 1 97.06 501 ALA B O 1
ATOM 8313 N N . ARG B 1 502 ? -2.605 -23.078 -16.703 1 97.62 502 ARG B N 1
ATOM 8314 C CA . ARG B 1 502 ? -2.787 -21.797 -17.359 1 97.62 502 ARG B CA 1
ATOM 8315 C C . ARG B 1 502 ? -3.57 -20.828 -16.469 1 97.62 502 ARG B C 1
ATOM 8317 O O . ARG B 1 502 ? -4.539 -21.234 -15.82 1 97.62 502 ARG B O 1
ATOM 8324 N N . ARG B 1 503 ? -3.088 -19.656 -16.453 1 98.19 503 ARG B N 1
ATOM 8325 C CA . ARG B 1 503 ? -3.82 -18.578 -15.789 1 98.19 503 ARG B CA 1
ATOM 8326 C C . ARG B 1 503 ? -4.707 -17.828 -16.781 1 98.19 503 ARG B C 1
ATOM 8328 O O . ARG B 1 503 ? -4.305 -17.594 -17.922 1 98.19 503 ARG B O 1
ATOM 8335 N N . ILE B 1 504 ? -5.871 -17.531 -16.406 1 98.31 504 ILE B N 1
ATOM 8336 C CA . ILE B 1 504 ? -6.82 -16.734 -17.156 1 98.31 504 ILE B CA 1
ATOM 8337 C C . ILE B 1 504 ? -7.188 -15.477 -16.375 1 98.31 504 ILE B C 1
ATOM 8339 O O . ILE B 1 504 ? -7.781 -15.57 -15.297 1 98.31 504 ILE B O 1
ATOM 8343 N N . ALA B 1 505 ? -6.84 -14.312 -16.844 1 97.5 505 ALA B N 1
ATOM 8344 C CA . ALA B 1 505 ? -6.965 -13.078 -16.078 1 97.5 505 ALA B CA 1
ATOM 8345 C C . ALA B 1 505 ? -7.25 -11.891 -16.984 1 97.5 505 ALA B C 1
ATOM 8347 O O . ALA B 1 505 ? -7.258 -12.023 -18.203 1 97.5 505 ALA B O 1
ATOM 8348 N N . SER B 1 506 ? -7.508 -10.758 -16.391 1 96.5 506 SER B N 1
ATOM 8349 C CA . SER B 1 506 ? -7.809 -9.523 -17.109 1 96.5 506 SER B CA 1
ATOM 8350 C C . SER B 1 506 ? -6.555 -8.938 -17.75 1 96.5 506 SER B C 1
ATOM 8352 O O . SER B 1 506 ? -5.434 -9.281 -17.359 1 96.5 506 SER B O 1
ATOM 8354 N N . VAL B 1 507 ? -6.844 -8.07 -18.75 1 93.81 507 VAL B N 1
ATOM 8355 C CA . VAL B 1 507 ? -5.758 -7.348 -19.391 1 93.81 507 VAL B CA 1
ATOM 8356 C C . VAL B 1 507 ? -5.145 -6.348 -18.422 1 93.81 507 VAL B C 1
ATOM 8358 O O . VAL B 1 507 ? -5.863 -5.688 -17.672 1 93.81 507 VAL B O 1
ATOM 8361 N N . PRO B 1 508 ? -3.832 -6.32 -18.297 1 93.19 508 PRO B N 1
ATOM 8362 C CA . PRO B 1 508 ? -3.158 -5.477 -17.297 1 93.19 508 PRO B CA 1
ATOM 8363 C C . PRO B 1 508 ? -3.158 -3.998 -17.688 1 93.19 508 PRO B C 1
ATOM 8365 O O . PRO B 1 508 ? -2.094 -3.402 -17.859 1 93.19 508 PRO B O 1
ATOM 8368 N N . VAL B 1 509 ? -4.316 -3.35 -17.781 1 92.5 509 VAL B N 1
ATOM 8369 C CA . VAL B 1 509 ? -4.504 -1.93 -18.062 1 92.5 509 VAL B CA 1
ATOM 8370 C C . VAL B 1 509 ? -5.527 -1.345 -17.078 1 92.5 509 VAL B C 1
ATOM 8372 O O . VAL B 1 509 ? -6.305 -2.082 -16.469 1 92.5 509 VAL B O 1
ATOM 8375 N N . PRO B 1 510 ? -5.43 0.018 -16.891 1 93.06 510 PRO B N 1
ATOM 8376 C CA . PRO B 1 510 ? -6.504 0.618 -16.094 1 93.06 510 PRO B CA 1
ATOM 8377 C C . PRO B 1 510 ? -7.891 0.339 -16.656 1 93.06 510 PRO B C 1
ATOM 8379 O O . PRO B 1 510 ? -8.102 0.452 -17.875 1 93.06 510 PRO B O 1
ATOM 8382 N N . VAL B 1 511 ? -8.789 -0.077 -15.797 1 94.56 511 VAL B N 1
ATOM 8383 C CA . VAL B 1 511 ? -10.133 -0.428 -16.25 1 94.56 511 VAL B CA 1
ATOM 8384 C C . VAL B 1 511 ? -10.82 0.803 -16.828 1 94.56 511 VAL B C 1
ATOM 8386 O O . VAL B 1 511 ? -11.023 1.799 -16.125 1 94.56 511 VAL B O 1
ATOM 8389 N N . PRO B 1 512 ? -11.172 0.769 -18.078 1 91.56 512 PRO B N 1
ATOM 8390 C CA . PRO B 1 512 ? -11.781 1.949 -18.703 1 91.56 512 PRO B CA 1
ATOM 8391 C C . PRO B 1 512 ? -13.219 2.174 -18.25 1 91.56 512 PRO B C 1
ATOM 8393 O O . PRO B 1 512 ? -13.898 1.233 -17.828 1 91.56 512 PRO B O 1
ATOM 8396 N N . ALA B 1 513 ? -13.719 3.396 -18.406 1 88.81 513 ALA B N 1
ATOM 8397 C CA . ALA B 1 513 ? -15.102 3.736 -18.078 1 88.81 513 ALA B CA 1
ATOM 8398 C C . ALA B 1 513 ? -16.047 3.332 -19.219 1 88.81 513 ALA B C 1
ATOM 8400 O O . ALA B 1 513 ? -17.234 3.102 -19 1 88.81 513 ALA B O 1
ATOM 8401 N N . ASN B 1 514 ? -15.445 3.227 -20.391 1 87.38 514 ASN B N 1
ATOM 8402 C CA . ASN B 1 514 ? -16.234 2.793 -21.547 1 87.38 514 ASN B CA 1
ATOM 8403 C C . ASN B 1 514 ? -16.719 1.355 -21.375 1 87.38 514 ASN B C 1
ATOM 8405 O O . ASN B 1 514 ? -15.914 0.442 -21.188 1 87.38 514 ASN B O 1
ATOM 8409 N N . LYS B 1 515 ? -17.984 1.175 -21.5 1 88 515 LYS B N 1
ATOM 8410 C CA . LYS B 1 515 ? -18.625 -0.109 -21.188 1 88 515 LYS B CA 1
ATOM 8411 C C . LYS B 1 515 ? -18.031 -1.222 -22.062 1 88 515 LYS B C 1
ATOM 8413 O O . LYS B 1 515 ? -17.703 -2.301 -21.562 1 88 515 LYS B O 1
ATOM 8418 N N . LYS B 1 516 ? -17.953 -0.993 -23.344 1 88.12 516 LYS B N 1
ATOM 8419 C CA . LYS B 1 516 ? -17.453 -1.999 -24.266 1 88.12 516 LYS B CA 1
ATOM 8420 C C . LYS B 1 516 ? -15.992 -2.354 -23.953 1 88.12 516 LYS B C 1
ATOM 8422 O O . LYS B 1 516 ? -15.633 -3.531 -23.938 1 88.12 516 LYS B O 1
ATOM 8427 N N . LEU B 1 517 ? -15.203 -1.353 -23.703 1 90 517 LEU B N 1
ATOM 8428 C CA . LEU B 1 517 ? -13.797 -1.578 -23.406 1 90 517 LEU B CA 1
ATOM 8429 C C . LEU B 1 517 ? -13.633 -2.279 -22.062 1 90 517 LEU B C 1
ATOM 8431 O O . LEU B 1 517 ? -12.734 -3.109 -21.891 1 90 517 LEU B O 1
ATOM 8435 N N . GLU B 1 518 ? -14.453 -1.829 -21.141 1 93.31 518 GLU B N 1
ATOM 8436 C CA . GLU B 1 518 ? -14.398 -2.48 -19.844 1 93.31 518 GLU B CA 1
ATOM 8437 C C . GLU B 1 518 ? -14.641 -3.982 -19.969 1 93.31 518 GLU B C 1
ATOM 8439 O O . GLU B 1 518 ? -13.93 -4.785 -19.344 1 93.31 518 GLU B O 1
ATOM 8444 N N . GLU B 1 519 ? -15.617 -4.367 -20.734 1 92.69 519 GLU B N 1
ATOM 8445 C CA . GLU B 1 519 ? -15.945 -5.773 -20.938 1 92.69 519 GLU B CA 1
ATOM 8446 C C . GLU B 1 519 ? -14.789 -6.527 -21.578 1 92.69 519 GLU B C 1
ATOM 8448 O O . GLU B 1 519 ? -14.531 -7.684 -21.25 1 92.69 519 GLU B O 1
ATOM 8453 N N . GLU B 1 520 ? -14.141 -5.879 -22.469 1 92.25 520 GLU B N 1
ATOM 8454 C CA . GLU B 1 520 ? -13.023 -6.508 -23.172 1 92.25 520 GLU B CA 1
ATOM 8455 C C . GLU B 1 520 ? -11.812 -6.66 -22.266 1 92.25 520 GLU B C 1
ATOM 8457 O O . GLU B 1 520 ? -11.047 -7.617 -22.391 1 92.25 520 GLU B O 1
ATOM 8462 N N . VAL B 1 521 ? -11.672 -5.73 -21.375 1 94.19 521 VAL B N 1
ATOM 8463 C CA . VAL B 1 521 ? -10.5 -5.703 -20.5 1 94.19 521 VAL B CA 1
ATOM 8464 C C . VAL B 1 521 ? -10.664 -6.734 -19.391 1 94.19 521 VAL B C 1
ATOM 8466 O O . VAL B 1 521 ? -9.703 -7.414 -19.031 1 94.19 521 VAL B O 1
ATOM 8469 N N . LEU B 1 522 ? -11.828 -6.859 -18.875 1 96.31 522 LEU B N 1
ATOM 8470 C CA . LEU B 1 522 ? -12.078 -7.73 -17.734 1 96.31 522 LEU B CA 1
ATOM 8471 C C . LEU B 1 522 ? -12.273 -9.172 -18.188 1 96.31 522 LEU B C 1
ATOM 8473 O O . LEU B 1 522 ? -12.875 -9.43 -19.234 1 96.31 522 LEU B O 1
ATOM 8477 N N . THR B 1 523 ? -11.711 -10.078 -17.406 1 97.12 523 THR B N 1
ATOM 8478 C CA . THR B 1 523 ? -11.961 -11.5 -17.641 1 97.12 523 THR B CA 1
ATOM 8479 C C . THR B 1 523 ? -13.453 -11.773 -17.797 1 97.12 523 THR B C 1
ATOM 8481 O O . THR B 1 523 ? -14.258 -11.305 -16.984 1 97.12 523 THR B O 1
ATOM 8484 N N . ASN B 1 524 ? -13.797 -12.438 -18.859 1 96.25 524 ASN B N 1
ATOM 8485 C CA . ASN B 1 524 ? -15.195 -12.727 -19.141 1 96.25 524 ASN B CA 1
ATOM 8486 C C . ASN B 1 524 ? -15.383 -14.133 -19.688 1 96.25 524 ASN B C 1
ATOM 8488 O O . ASN B 1 524 ? -14.422 -14.891 -19.797 1 96.25 524 ASN B O 1
ATOM 8492 N N . ARG B 1 525 ? -16.641 -14.516 -19.953 1 97.25 525 ARG B N 1
ATOM 8493 C CA . ARG B 1 525 ? -17.016 -15.859 -20.391 1 97.25 525 ARG B CA 1
ATOM 8494 C C . ARG B 1 525 ? -16.281 -16.234 -21.672 1 97.25 525 ARG B C 1
ATOM 8496 O O . ARG B 1 525 ? -15.75 -17.344 -21.797 1 97.25 525 ARG B O 1
ATOM 8503 N N . ARG B 1 526 ? -16.203 -15.297 -22.531 1 96.31 526 ARG B N 1
ATOM 8504 C CA . ARG B 1 526 ? -15.57 -15.555 -23.828 1 96.31 526 ARG B CA 1
ATOM 8505 C C . ARG B 1 526 ? -14.102 -15.922 -23.656 1 96.31 526 ARG B C 1
ATOM 8507 O O . ARG B 1 526 ? -13.625 -16.891 -24.266 1 96.31 526 ARG B O 1
ATOM 8514 N N . ASN B 1 527 ? -13.43 -15.125 -22.844 1 96.38 527 ASN B N 1
ATOM 8515 C CA . ASN B 1 527 ? -12.016 -15.375 -22.578 1 96.38 527 ASN B CA 1
ATOM 8516 C C . ASN B 1 527 ? -11.797 -16.75 -21.953 1 96.38 527 ASN B C 1
ATOM 8518 O O . ASN B 1 527 ? -10.875 -17.469 -22.344 1 96.38 527 ASN B O 1
ATOM 8522 N N . ILE B 1 528 ? -12.562 -17.078 -21.016 1 98.5 528 ILE B N 1
ATOM 8523 C CA . ILE B 1 528 ? -12.438 -18.344 -20.266 1 98.5 528 ILE B CA 1
ATOM 8524 C C . ILE B 1 528 ? -12.656 -19.516 -21.203 1 98.5 528 ILE B C 1
ATOM 8526 O O . ILE B 1 528 ? -11.844 -20.453 -21.25 1 98.5 528 ILE B O 1
ATOM 8530 N N . ILE B 1 529 ? -13.734 -19.453 -22.031 1 98.19 529 ILE B N 1
ATOM 8531 C CA . ILE B 1 529 ? -14.094 -20.547 -22.938 1 98.19 529 ILE B CA 1
ATOM 8532 C C . ILE B 1 529 ? -13.016 -20.688 -24.016 1 98.19 529 ILE B C 1
ATOM 8534 O O . ILE B 1 529 ? -12.617 -21.812 -24.344 1 98.19 529 ILE B O 1
ATOM 8538 N N . GLN B 1 530 ? -12.57 -19.578 -24.5 1 97.06 530 GLN B N 1
ATOM 8539 C CA . GLN B 1 530 ? -11.57 -19.594 -25.562 1 97.06 530 GLN B CA 1
ATOM 8540 C C . GLN B 1 530 ? -10.266 -20.234 -25.094 1 97.06 530 GLN B C 1
ATOM 8542 O O . GLN B 1 530 ? -9.68 -21.062 -25.781 1 97.06 530 GLN B O 1
ATOM 8547 N N . VAL B 1 531 ? -9.836 -19.844 -23.906 1 97.38 531 VAL B N 1
ATOM 8548 C CA . VAL B 1 531 ? -8.562 -20.344 -23.391 1 97.38 531 VAL B CA 1
ATOM 8549 C C . VAL B 1 531 ? -8.688 -21.828 -23.062 1 97.38 531 VAL B C 1
ATOM 8551 O O . VAL B 1 531 ? -7.871 -22.641 -23.5 1 97.38 531 VAL B O 1
ATOM 8554 N N . ILE B 1 532 ? -9.688 -22.25 -22.328 1 98.19 532 ILE B N 1
ATOM 8555 C CA . ILE B 1 532 ? -9.82 -23.641 -21.891 1 98.19 532 ILE B CA 1
ATOM 8556 C C . ILE B 1 532 ? -10.164 -24.531 -23.078 1 98.19 532 ILE B C 1
ATOM 8558 O O . ILE B 1 532 ? -9.539 -25.578 -23.281 1 98.19 532 ILE B O 1
ATOM 8562 N N . GLY B 1 533 ? -11.148 -24.109 -23.875 1 97.31 533 GLY B N 1
ATOM 8563 C CA . GLY B 1 533 ? -11.5 -24.859 -25.078 1 97.31 533 GLY B CA 1
ATOM 8564 C C . GLY B 1 533 ? -10.344 -25.047 -26.031 1 97.31 533 GLY B C 1
ATOM 8565 O O . GLY B 1 533 ? -10.172 -26.125 -26.609 1 97.31 533 GLY B O 1
ATOM 8566 N N . GLY B 1 534 ? -9.508 -23.984 -26.172 1 95.38 534 GLY B N 1
ATOM 8567 C CA . GLY B 1 534 ? -8.359 -24.031 -27.062 1 95.38 534 GLY B CA 1
ATOM 8568 C C . GLY B 1 534 ? -7.336 -25.078 -26.656 1 95.38 534 GLY B C 1
ATOM 8569 O O . GLY B 1 534 ? -6.66 -25.656 -27.5 1 95.38 534 GLY B O 1
ATOM 8570 N N . VAL B 1 535 ? -7.203 -25.312 -25.391 1 94.5 535 VAL B N 1
ATOM 8571 C CA . VAL B 1 535 ? -6.25 -26.281 -24.875 1 94.5 535 VAL B CA 1
ATOM 8572 C C . VAL B 1 535 ? -6.719 -27.703 -25.203 1 94.5 535 VAL B C 1
ATOM 8574 O O . VAL B 1 535 ? -5.902 -28.594 -25.453 1 94.5 535 VAL B O 1
ATOM 8577 N N . PHE B 1 536 ? -7.98 -27.984 -25.312 1 93.5 536 PHE B N 1
ATOM 8578 C CA . PHE B 1 536 ? -8.5 -29.344 -25.5 1 93.5 536 PHE B CA 1
ATOM 8579 C C . PHE B 1 536 ? -8.859 -29.578 -26.953 1 93.5 536 PHE B C 1
ATOM 8581 O O . PHE B 1 536 ? -9.148 -30.719 -27.344 1 93.5 536 PHE B O 1
ATOM 8588 N N . LYS B 1 537 ? -8.977 -28.578 -27.812 1 85.75 537 LYS B N 1
ATOM 8589 C CA . LYS B 1 537 ? -9.172 -28.781 -29.234 1 85.75 537 LYS B CA 1
ATOM 8590 C C . LYS B 1 537 ? -7.879 -29.25 -29.906 1 85.75 537 LYS B C 1
ATOM 8592 O O . LYS B 1 537 ? -7.914 -29.922 -30.938 1 85.75 537 LYS B O 1
ATOM 8597 N N . CYS B 1 538 ? -6.73 -29.031 -29.422 1 60.53 538 CYS B N 1
ATOM 8598 C CA . CYS B 1 538 ? -5.477 -29.469 -30.031 1 60.53 538 CYS B CA 1
ATOM 8599 C C . CYS B 1 538 ? -5.172 -30.922 -29.688 1 60.53 538 CYS B C 1
ATOM 8601 O O . CYS B 1 538 ? -5.453 -31.359 -28.562 1 60.53 538 CYS B O 1
#

Solvent-accessible surface area (backbone atoms only — not comparable to full-atom values): 54153 Å² total; per-residue (Å²): 109,58,26,26,33,42,9,38,8,38,41,23,52,76,68,72,44,81,53,63,24,75,34,81,42,48,53,38,52,73,26,31,22,53,56,55,25,29,45,23,47,28,37,61,68,40,21,17,24,38,39,34,34,43,36,41,55,46,42,80,77,34,50,38,83,71,42,55,32,57,39,75,69,40,60,43,40,22,23,63,27,52,74,45,75,40,34,60,68,44,54,71,58,29,53,52,46,51,52,47,52,52,50,48,19,57,72,67,34,28,33,33,36,37,42,29,45,51,68,69,84,65,59,79,51,91,91,66,64,86,67,60,63,70,60,48,50,57,52,50,62,52,30,54,68,50,42,43,35,72,75,35,46,68,60,41,49,51,51,48,49,52,48,48,51,52,48,50,52,52,49,53,57,47,48,62,64,55,75,63,68,46,64,67,75,65,46,74,74,72,71,80,62,65,84,77,78,74,61,72,39,69,69,79,69,70,76,44,32,42,30,58,42,50,27,48,40,51,58,54,46,46,74,75,32,85,45,47,28,42,37,24,56,41,30,42,52,84,66,0,21,98,75,41,48,33,36,57,49,22,76,77,34,61,90,37,38,43,57,45,44,59,28,56,35,21,56,48,20,21,32,41,12,23,11,60,68,67,34,39,30,38,36,46,43,86,39,36,58,54,48,42,56,25,38,42,45,41,70,74,36,38,42,38,45,29,62,75,52,73,64,71,47,49,27,34,30,34,40,36,25,35,21,39,53,93,75,55,61,15,63,72,52,22,44,47,62,58,39,50,57,56,42,47,62,61,46,36,36,33,26,47,40,53,67,55,76,59,42,60,47,55,51,37,48,72,75,68,50,51,47,29,33,38,38,38,34,29,59,72,41,35,78,34,47,26,41,68,79,87,50,93,70,46,42,52,32,31,23,61,54,97,66,32,54,36,38,39,38,32,48,69,88,51,80,46,50,32,23,37,38,35,35,21,73,41,42,66,48,54,60,67,37,47,62,54,35,32,74,75,50,70,38,40,53,27,38,40,36,40,29,44,69,31,71,64,76,54,66,67,56,45,55,43,25,71,70,27,32,27,37,35,28,48,41,65,31,42,53,65,34,15,65,45,15,30,50,47,29,52,44,54,58,73,46,90,68,72,67,46,51,46,74,45,41,14,55,74,61,71,44,45,48,50,63,71,50,27,56,70,36,37,55,43,55,65,58,53,48,51,55,57,41,53,66,62,73,105,108,59,25,25,34,41,10,38,7,38,40,23,51,75,66,73,43,80,54,64,23,77,31,80,41,48,55,40,54,73,25,31,22,53,57,57,25,29,44,25,48,28,37,61,67,38,21,19,22,39,38,33,33,44,35,40,54,46,41,81,78,34,50,38,82,72,42,55,32,59,39,77,69,40,60,43,41,23,22,63,28,51,73,46,71,39,34,61,69,45,54,71,58,29,53,51,46,50,52,48,53,52,47,47,20,58,73,68,34,27,33,34,36,36,42,31,43,49,67,69,84,63,58,81,53,89,91,66,63,85,68,60,63,68,61,48,49,56,53,51,63,50,30,55,69,49,41,44,36,72,75,35,46,68,60,40,52,52,49,47,49,53,49,49,51,54,49,50,52,51,49,54,56,48,50,61,64,56,77,62,68,47,64,67,75,66,48,73,72,75,69,77,66,65,85,77,76,77,61,72,38,70,67,79,69,40,92,46,33,43,30,58,42,49,28,49,41,51,59,55,46,47,74,74,31,85,47,47,30,41,38,25,56,41,30,41,52,88,66,0,23,97,76,41,46,34,58,48,45,22,74,79,34,58,90,39,38,44,57,45,44,58,26,59,37,22,54,47,20,21,33,40,12,23,10,60,66,67,34,40,30,39,37,45,42,87,40,34,58,54,48,41,56,26,38,42,46,41,69,74,36,40,42,36,44,30,61,76,51,71,65,72,46,47,28,33,29,34,40,37,26,34,20,39,52,93,76,56,60,15,62,70,53,21,43,48,62,60,40,50,57,54,40,47,61,62,47,36,36,33,26,47,43,53,67,52,76,59,41,61,47,54,50,38,47,72,74,66,49,50,47,28,33,38,38,38,34,30,58,73,39,35,78,34,49,24,41,69,80,85,50,92,70,45,44,56,32,31,24,59,54,97,66,33,53,36,39,38,37,32,48,69,89,50,80,48,50,30,22,37,38,36,36,20,74,42,42,66,50,54,59,65,36,47,63,56,35,31,76,74,51,70,38,40,53,28,38,40,36,41,26,43,68,30,72,64,76,53,66,66,57,45,56,44,25,70,69,26,32,26,36,35,28,46,42,65,31,43,51,65,34,15,66,45,16,30,50,46,29,52,43,53,59,73,46,88,68,72,66,46,51,46,73,44,41,15,56,72,60,72,45,46,47,50,65,72,53,28,55,70,36,36,54,44,57,66,58,52,47,51,57,57,40,53,64,62,73,103

Organism: NCBI:txid1294263

Foldseek 3Di:
DLLLQLLLQLLCVLVVHLDEGEAEEEPVCVLPPLVLQSLLCQQVVLRLYEYEYEYAQDDQAHGVVVRDDDDPQVSNVVSVAAEAEEEQLPPVRVVVRVVVQNCCSSVRSGYHYYYYYAHDLDHPDPPDHPDDPVVSVVRCCSHPLNVCCVVPVPVSVVVVVVVVVVVVVVCVVVCVVCVDDDVCLLDVPPPPDDDFDWDKDADDFPQDFLLVLLLVLCQVVVVVDVQEAEEEAPCDPCSNAPLNSSHHVCVVVVSRYYHGPPNQQSVLSSLQSSQQNPGEYEYEDRAPLCVVRRVCCQQVPQQCCCSVVSNPTFRAYEYEHEEAALPLPFQRRHADPVLVVLPRPNEWEFADALADRCNQVVVCSRPPDRGYYYYYAYSVRRGGGHGHQDDPQWDWIWTDDSSFIKIKIFGDPDFAQAEEEEEHHCVVQVSVLQNVCCPVQVGGYIYIYGGTLVPDDLVVVLVSCVRNLEYEYEYFADDVSGSQVVNVVVSVVVDPDRHHYDYQFFAHDRQGSDNVSNQNRTGGSVSVSCVVSVVRVD/DLLLQLLLQLLCVLVVHLDEGEAEEEPVCVLPPLVLQSLLCLQVVLRLYEYEYEYQQDDQAHGVVVRDDDDPCVSNVVSVAAEAEEEQLPPVVVVVRVVVQNCCSSVRSGYHYYYYYAHDLDHPDPPDHPDDPVVSVVRCCSHPLNVCCVVPVPVSVVVVVVVVVVVVVVCVVVCVVPVDDDVCLLDVPPPPDDPFDWDKDADDFFQDFLLVLLLVLCQVVVVVDVLEAEEEAPCDPPSNAPLNSSHCVCVVVVSRYYHGPPNQQSVLSSLQSSQQNPGEYEYEDRAPLCVVRRVCCQQVPQQCCCSVVSNPTFRAYEYEHEEAALPLPFQRRHADPVLVVLPRPNEWEFADALADRCNQVVVCSRPPDRGYYYYYAYSVRRGHGHGHQDDPQWDWIWTQTSSFIKIKIFGNPDFAQAEEEEEHHCVVQVSVLQNVCCPPQVGGYIYIYGGTLVPDDLVVVLVSCVRNLEYEYEYFADDVSGSQVVNVVVSVVVDPDRHHYDYQFFAHDRQGSDNVSNQNRTGGSVSVSCVVSVVRVD

Secondary structure (DSSP, 8-state):
-HHHHHHHHHHHHHTT----EEEEEEGGGGG-HHHHHHHHHHHHTT--EEEEEEE-SEETTEEHHHH--S-HHHHHHTTT-EEEEEETT-HHHHHHHHHHHHHHHHHH---EEEEEE----S-SSTT---S-HHHHHHHHHH-HHHHHHHH-HHHHHHHHHHHHHHHHHHHHHHHHHHTT--HHHH---TT---------BPPPP--SBHHHHHHHHHHHHHHH-TTEEEEETT-STTT--TTSTTTTHHHH-TTTEEE--S-HHHHHHHHHHHHHTT-EEEEE-SSGGGGGGTHHHIIIIIHHHHHHTTT------EEEEEE--SSS-GGGT----HHHHHTSTT-EEEE--TTS-HHHHHHHHHHH--S-EEEEEEGGGTTSB------TTEEEEEEEETTEEEEEEEESSS---EEEEEEGGGHHHHHHHHHHHHHHH---EEEEEESEEES---HHHHHHHHHHSEEEEEEEEESTTSHHHHHHHHHHHH--S--EEEEEEE-SSPPPSSHHHHHHHS--HHHHHHHHHHHHH-/-HHHHHHHHHHHHHTT----EEEEEEGGGGG-HHHHHHHHHHHHTT--EEEEEEE-SEETTEEHHHH--S-HHHHHHTTT-EEEEEESS-HHHHHHHHHHHHHHHHHH---EEEEEE----S-SSTT---S-HHHHHHHHHH-HHHHHHHH-HHHHHHHHHHHHHHHHHHHHHHHHHHTT--HHHH---TT---------BPPPP--SBHHHHHHHHHHHHHHH-TTEEEEETT-STTT--TTSTTTTHHHH-TTTEEE--S-HHHHHHHHHHHHHTT-EEEEE-SSGGGGGGTHHHIIIIIHHHHHHTTT------EEEEEE--SSS-GGGT----HHHHHTSTT-EEEE--TTS-HHHHHHHHHHH--S-EEEEEEGGGTTSB------TTEEEEEEEETTEEEEEEEESSS---EEEEEEGGGHHHHHHHHHHHHHHH---EEEEEESEEETB--HHHHHHHHHHSEEEEEEEEESTTSHHHHHHHHHHHH--S--EEEEEEE-SSPPPSSHHHHHHHS--HHHHHHHHHHHHH-